Protein AF-A0A8H7X5Q7-F1 (afdb_monomer_lite)

pLDDT: mean 84.87, std 11.68, range [35.34, 98.19]

Sequence (946 aa):
MGPVTTASMTQEGIMSPEGSCKTFDARADGYGRGEAVNAIYIKPLFDAIRDGNPIRAVIRNTACNQDGQSVGLFATSIVAQEALMRKAYAGAGLNPVDTAMVECHGIGTPVGDPVEAILVGNVFGVPSGGVYIGSVKPNLGHSEAAAGISSLMKAVLSLEHKIIPPNIKSRFQIPEVIPFEEKKITVPVKPIPWPQGKAYRISVNSFGIGGTNALVIVESAEQYLKDHAQSRLGSDLAVISANSQDSLKAGIENLKQYVASHPDCLPDLAYTLCRRREHFKWRSFATLSNLETVTFAPPTNKPVRQPTVIMVFSGQGSQWPQMGHDLLASLPGFKEDVVAMDEILQSLEPHCRPQWKAIEELSKPAVSSQLNRAELAQPLSTILQIGLLNALKRLWVRPQAVVGHPSGEIAAAYAAEALTLREAVTAAYYRGYVSKDSTTQGGMAAISLGAKETRQFLPNRVVVACENSPASTTIWGDADQLRVALANIQAAQPETFARALKVEMAYHSQAYQSRLGDEFTRFIQQHETLEGSQVHDQLQIPLFSSLHAKKITDAREFGPQYWIDNLTHPVLFNAAVQVLEIGPHSTLQGPLREICTSLSKKFDYVPTMLRGKNCTESFLSAAGQLYQPDINVDFAALYPISREWRLRPYGQHELLGRKVAESTTINPSWRLVLNLDHVPWIADHKVRENIVVPYAAYVSMVGEAVRQFTGVEEGYSVKNIRVTTGLVLTETPKEIVTALRQQPDSEYFDFNIASHNGSTWITHCEGLVKAVDHGAPAATEAPVELHRVADVGRWCETFAKVGFNYGPKFQLLDNLSAATTNDAASALVSTREEIIKGPFLFHPTTMDACLQLAIVAGAKGLPRNCTELEVPAAIDGLEVYRGVSSMRAVAHSSDDGSAMNVECVADGKALMRIRGLHFTLLPDEDAGPRHHTDGAYLEWCPDFDF

Radius of gyration: 40.31 Å; chains: 1; bounding box: 114×92×121 Å

Foldseek 3Di:
DDCVVVVVCVVVQQADPVLAQLFQFQPQRHFHEFADDDDDDDDDPVVCVVLQHQDLWDFLFKFKDFLPDDPDQQDEHLVTQLVRLVVGCVVSVHQLLLAAEEAEQGRRHPPVNQSRLVSSLVRHQPPNRAYEYHYCCNPGIQNAVCRQVVSVVLLSVCLVQQKNAASADPDGHRHPSHPCPVSNYHHHRHIDGHDPSHFQKYKYWHAHSRGMIMIIIIHGPLVPDDDDDDDAFLKAKAKDADQDPVVRVVVVVVVLVVCLFCVPCRQVRRCCRQSVDDHYFWMWMWMGNDSPDTDIDPIFGADPDFDAEEAEEDDFPLDDALQCVSVCVGAVQLVVLQVVLQVLLCPDDPVLRDPDGLNVLNNDDRVPHPCLQLLNVQLNFLSQLLSLLVVQVVQVNAHLEYEYDQSRVLSRCVSLLLDDSSLSSQLSNLRRVLQRPDPAAKFKKKKQAAQVVLVVLQDPFKHFQERLARRITMIMGHPVRLVSSQVSCCVVPVPIDMGIRPHRDGFAAPVVQPRSLVVSLVSSVVVVPDDPDPRDQFGPHWYQYQLVNDIDTGSVCPHSVNSSSSRHHHGNNQDADAYEYRGSADPSLVSRVNNCVVVVHDYHYQYQHHPPDSNVSSNSVSLRSSPSNPDRTRCCSVRPRDDVSRDQPDAQAQLQGAFDPPAGLQKIKTKDFHACVSVVQLQLFWFANWSWRAPLSVVQNVFVVQCSSVVAAFWKKWFWKFFPDIDTDDNRTKMKMWIWGDDPPDQWTWIWIWIDPPPDIDTGIIGIMHGDNDHFAFDDPDPADFPDFADLVLLCVLCVVQGRNGDPLLSQWARKTFGQPFLKIKTKGAADPVQLPHPTQDGSSSVNNLVSRSLCSNQRSDSVSSNFDKGWGTFRMKMAGRDDRIWMKMKGADPVNQAIWIFIDDPRGGRMTTDGTHIDTDDDPPDDDDDDPPDDDDDDDDDDDD

Secondary structure (DSSP, 8-state):
--HHHHHHHHHTT-B-TTS---TTSTT---B-B-----------HHHHHHTT---SEEEEEEEEEE--S-SSTT---HHHHHHHHHHHHHHHT--GGGEEEEE------TTHHHHHHHHHIIIIITTT--EEEE-SHHHH-B-GGGHHHHHHHHHHHHHHHTEEPP---TT----TTS-TTTTTEE--SS-EEPPTTSEEEEEEEEE-TTSEEEEEEEEEGGGT------PPPSSEEEEEEESSHHHHHHHHHHHHHHHHH-GGGHHHHHHHHHHSS---SEEEEEEES-TT---PPPPEEPPSSPPPPEEEE--TT---TTTTHHHHHH-HHHHHHHHHHHHHHHTS-TTT--SS-HHHHHH--TTT--TTSHHHHHHHHHHHHHHHHHHHHHTT---SEEEE-TTHHHHHHHHTTSS-HHHHHHHHHHHHHHGGG----EEEEEESS-HHHHGGGPPTTEEEEEEEETTEEEEEEEHHHHHHHHHHHHHH-TTS-EEE-S-SS--S-GGGTTTHHHHHHHHHHHHHTSS-----SEEEEEEEETTTTEEEEEGGG-SHHHHHHHHHSPEE----S-EEEESSS--SHHHHHHHHHHTT----EEES--TTS-HHHHHHHHHHHHHTTT----GGGT-PPPSTTT--SS--BTTTBEE-TT--SSS-EEEEEE-TTT-TTGGG-EETTEEE--HHHHHHHHHHHHHHHH---SEEEEEEEEESS--EE-SS-EEEEEEEEEPTT-SPEEEEEEEE-SSSEEEEEEEEEEEE-SPPPBPP-------EE--HHHHHHHHHHHTB---TTT--EEEEEE-SSSSEEEEEEE--HHHHTSS-SS-HHHHHHHHHHHHHHHTTT-GGG--S-EEEEEEEEEEEE---SEEEEEEEE-TTSSSEEEEEEETTEEEEEEEEEEEEE---TT--------------PPPPP-

Structure (mmCIF, N/CA/C/O backbone):
data_AF-A0A8H7X5Q7-F1
#
_entry.id   AF-A0A8H7X5Q7-F1
#
loop_
_atom_site.group_PDB
_atom_site.id
_atom_site.type_symbol
_atom_site.label_atom_id
_atom_site.label_alt_id
_atom_site.label_comp_id
_atom_site.label_asym_id
_atom_site.label_entity_id
_atom_site.label_seq_id
_atom_site.pdbx_PDB_ins_code
_atom_site.Cartn_x
_atom_site.Cartn_y
_atom_site.Cartn_z
_atom_site.occupancy
_atom_site.B_iso_or_equiv
_atom_site.auth_seq_id
_atom_site.auth_comp_id
_atom_site.auth_asym_id
_atom_site.auth_atom_id
_atom_site.pdbx_PDB_model_num
ATOM 1 N N . MET A 1 1 ? 19.983 -31.228 -4.210 1.00 55.56 1 MET A N 1
ATOM 2 C CA . MET A 1 1 ? 20.043 -32.374 -5.153 1.00 55.56 1 MET A CA 1
ATOM 3 C C . MET A 1 1 ? 21.426 -33.012 -5.084 1.00 55.56 1 MET A C 1
ATOM 5 O O . MET A 1 1 ? 22.371 -32.299 -4.779 1.00 55.56 1 MET A O 1
ATOM 9 N N . GLY A 1 2 ? 21.560 -34.321 -5.325 1.00 67.19 2 GLY A N 1
ATOM 10 C CA . GLY A 1 2 ? 22.878 -34.973 -5.414 1.00 67.19 2 GLY A CA 1
ATOM 11 C C . GLY A 1 2 ? 23.590 -34.672 -6.747 1.00 67.19 2 GLY A C 1
ATOM 12 O O . GLY A 1 2 ? 22.918 -34.321 -7.717 1.00 67.19 2 GLY A O 1
ATOM 13 N N . PRO A 1 3 ? 24.926 -34.830 -6.837 1.00 84.12 3 PRO A N 1
ATOM 14 C CA . PRO A 1 3 ? 25.704 -34.489 -8.038 1.00 84.12 3 PRO A CA 1
ATOM 15 C C . PRO A 1 3 ? 25.411 -35.393 -9.247 1.00 84.12 3 PRO A C 1
ATOM 17 O O . PRO A 1 3 ? 25.687 -35.009 -10.381 1.00 84.12 3 PRO A O 1
ATOM 20 N N . VAL A 1 4 ? 24.823 -36.571 -9.013 1.00 86.50 4 VAL A N 1
ATOM 21 C CA . VAL A 1 4 ? 24.508 -37.580 -10.038 1.00 86.50 4 VAL A CA 1
ATOM 22 C C . VAL A 1 4 ? 23.651 -36.998 -11.162 1.00 86.50 4 VAL A C 1
ATOM 24 O O . VAL A 1 4 ? 23.966 -37.198 -12.326 1.00 86.50 4 VAL A O 1
ATOM 27 N N . THR A 1 5 ? 22.619 -36.220 -10.829 1.00 82.62 5 THR A N 1
ATOM 28 C CA . THR A 1 5 ? 21.722 -35.622 -11.829 1.00 82.62 5 THR A CA 1
ATOM 29 C C . THR A 1 5 ? 22.463 -34.662 -12.759 1.00 82.62 5 THR A C 1
ATOM 31 O O . THR A 1 5 ? 22.280 -34.729 -13.970 1.00 82.62 5 THR A O 1
ATOM 34 N N . THR A 1 6 ? 23.344 -33.813 -12.217 1.00 85.31 6 THR A N 1
ATOM 35 C CA . THR A 1 6 ? 24.173 -32.918 -13.040 1.00 85.31 6 THR A CA 1
ATOM 36 C C . THR A 1 6 ? 25.107 -33.724 -13.941 1.00 85.31 6 THR A C 1
ATOM 38 O O . THR A 1 6 ? 25.211 -33.423 -15.124 1.00 85.31 6 THR A O 1
ATOM 41 N N . ALA A 1 7 ? 25.744 -34.773 -13.407 1.00 85.00 7 ALA A N 1
ATOM 42 C CA . ALA A 1 7 ? 26.656 -35.618 -14.175 1.00 85.00 7 ALA A CA 1
ATOM 43 C C . ALA A 1 7 ? 25.953 -36.326 -15.347 1.00 85.00 7 ALA A C 1
ATOM 45 O O . ALA A 1 7 ? 26.488 -36.330 -16.455 1.00 85.00 7 ALA A O 1
ATOM 46 N N . SER A 1 8 ? 24.747 -36.863 -15.135 1.00 84.81 8 SER A N 1
ATOM 47 C CA . SER A 1 8 ? 23.941 -37.474 -16.200 1.00 84.81 8 SER A CA 1
ATOM 48 C C . SER A 1 8 ? 23.565 -36.465 -17.290 1.00 84.81 8 SER A C 1
ATOM 50 O O . SER A 1 8 ? 23.773 -36.740 -18.466 1.00 84.81 8 SER A O 1
ATOM 52 N N . MET A 1 9 ? 23.110 -35.263 -16.923 1.00 83.31 9 MET A N 1
ATOM 53 C CA . MET A 1 9 ? 22.754 -34.219 -17.901 1.00 83.31 9 MET A CA 1
ATOM 54 C C . MET A 1 9 ? 23.965 -33.699 -18.692 1.00 83.31 9 MET A C 1
ATOM 56 O O . MET A 1 9 ? 23.838 -33.325 -19.858 1.00 83.31 9 MET A O 1
ATOM 60 N N . THR A 1 10 ? 25.154 -33.679 -18.079 1.00 85.56 10 THR A N 1
ATOM 61 C CA . THR A 1 10 ? 26.410 -33.384 -18.784 1.00 85.56 10 THR A CA 1
ATOM 62 C C . THR A 1 10 ? 26.769 -34.490 -19.775 1.00 85.56 10 THR A C 1
ATOM 64 O O . THR A 1 10 ? 27.176 -34.178 -20.890 1.00 85.56 10 THR A O 1
ATOM 67 N N . GLN A 1 11 ? 26.587 -35.765 -19.414 1.00 85.50 11 GLN A N 1
ATOM 68 C CA . GLN A 1 11 ? 26.807 -36.896 -20.330 1.00 85.50 11 GLN A CA 1
ATOM 69 C C . GLN A 1 11 ? 25.848 -36.877 -21.527 1.00 85.50 11 GLN A C 1
ATOM 71 O O . GLN A 1 11 ? 26.245 -37.247 -22.628 1.00 85.50 11 GLN A O 1
ATOM 76 N N . GLU A 1 12 ? 24.616 -36.408 -21.330 1.00 81.25 12 GLU A N 1
ATOM 77 C CA . GLU A 1 12 ? 23.618 -36.235 -22.394 1.00 81.25 12 GLU A CA 1
ATOM 78 C C . GLU A 1 12 ? 23.853 -34.978 -23.259 1.00 81.25 12 GLU A C 1
ATOM 80 O O . GLU A 1 12 ? 23.132 -34.756 -24.228 1.00 81.25 12 GLU A O 1
ATOM 85 N N . GLY A 1 13 ? 24.864 -34.156 -22.941 1.00 81.38 13 GLY A N 1
ATOM 86 C CA . GLY A 1 13 ? 25.244 -32.979 -23.735 1.00 81.38 13 GLY A CA 1
ATOM 87 C C . GLY A 1 13 ? 24.286 -31.788 -23.621 1.00 81.38 13 GLY A C 1
ATOM 88 O O . GLY A 1 13 ? 24.304 -30.904 -24.472 1.00 81.38 13 GLY A O 1
ATOM 89 N N . ILE A 1 14 ? 23.439 -31.758 -22.589 1.00 83.38 14 ILE A N 1
ATOM 90 C CA . ILE A 1 14 ? 22.385 -30.740 -22.413 1.00 83.38 14 ILE A CA 1
ATOM 91 C C . ILE A 1 14 ? 22.905 -29.531 -21.609 1.00 83.38 14 ILE A C 1
ATOM 93 O O . ILE A 1 14 ? 22.416 -28.402 -21.726 1.00 83.38 14 ILE A O 1
ATOM 97 N N . MET A 1 15 ? 23.927 -29.769 -20.789 1.00 89.00 15 MET A N 1
ATOM 98 C CA . MET A 1 15 ? 24.565 -28.774 -19.932 1.00 89.00 15 MET A CA 1
ATOM 99 C C . MET A 1 15 ? 25.639 -27.988 -20.682 1.00 89.00 15 MET A C 1
ATOM 101 O O . MET A 1 15 ? 26.502 -28.579 -21.327 1.00 89.00 15 MET A O 1
ATOM 105 N N . SER A 1 16 ? 25.658 -26.669 -20.485 1.00 91.75 16 SER A N 1
ATOM 106 C CA . SER A 1 16 ? 26.778 -25.833 -20.928 1.00 91.75 16 SER A CA 1
ATOM 107 C C . SER A 1 16 ? 28.038 -26.183 -20.121 1.00 91.75 16 SER A C 1
ATOM 109 O O . SER A 1 16 ? 27.974 -26.159 -18.884 1.00 91.75 16 SER A O 1
ATOM 111 N N . PRO A 1 17 ? 29.196 -26.443 -20.758 1.00 88.38 17 PRO A N 1
ATOM 112 C CA . PRO A 1 17 ? 30.463 -26.668 -20.055 1.00 88.38 17 PRO A CA 1
ATOM 113 C C . PRO A 1 17 ? 30.891 -25.486 -19.173 1.00 88.38 17 PRO A C 1
ATOM 115 O O . PRO A 1 17 ? 31.546 -25.676 -18.152 1.00 88.38 17 PRO A O 1
ATOM 118 N N . GLU A 1 18 ? 30.489 -24.266 -19.539 1.00 88.06 18 GLU A N 1
ATOM 119 C CA . GLU A 1 18 ? 30.738 -23.044 -18.763 1.00 88.06 18 GLU A CA 1
ATOM 120 C C . GLU A 1 18 ? 29.716 -22.832 -17.634 1.00 88.06 18 GLU A C 1
ATOM 122 O O . GLU A 1 18 ? 29.823 -21.870 -16.873 1.00 88.06 18 GLU A O 1
ATOM 127 N N . GLY A 1 19 ? 28.690 -23.684 -17.533 1.00 88.81 19 GLY A N 1
ATOM 128 C CA . GLY A 1 19 ? 27.623 -23.542 -16.544 1.00 88.81 19 GLY A CA 1
ATOM 129 C C . GLY A 1 19 ? 26.790 -22.272 -16.735 1.00 88.81 19 GLY A C 1
ATOM 130 O O . GLY A 1 19 ? 26.262 -21.729 -15.766 1.00 88.81 19 GLY A O 1
ATOM 131 N N . SER A 1 20 ? 26.661 -21.776 -17.970 1.00 90.00 20 SER A N 1
ATOM 132 C CA . SER A 1 20 ? 26.013 -20.499 -18.276 1.00 90.00 20 SER A CA 1
ATOM 133 C C . SER A 1 20 ? 24.986 -20.641 -19.400 1.00 90.00 20 SER A C 1
ATOM 135 O O . SER A 1 20 ? 25.299 -21.154 -20.463 1.00 90.00 20 SER A O 1
ATOM 137 N N . CYS A 1 21 ? 23.777 -20.099 -19.211 1.00 93.25 21 CYS A N 1
ATOM 138 C CA . CYS A 1 21 ? 22.768 -20.033 -20.276 1.00 93.25 21 CYS A CA 1
ATOM 139 C C . CYS A 1 21 ? 23.112 -18.904 -21.263 1.00 93.25 21 CYS A C 1
ATOM 141 O O . CYS A 1 21 ? 22.971 -17.723 -20.926 1.00 93.25 21 CYS A O 1
ATOM 143 N N . LYS A 1 22 ? 23.576 -19.244 -22.468 1.00 92.62 22 LYS A N 1
ATOM 144 C CA . LYS A 1 22 ? 23.952 -18.289 -23.531 1.00 92.62 22 LYS A CA 1
ATOM 145 C C . LYS A 1 22 ? 22.783 -18.071 -24.503 1.00 92.62 22 LYS A C 1
ATOM 147 O O . LYS A 1 22 ? 22.860 -18.394 -25.682 1.00 92.62 22 LYS A O 1
ATOM 152 N N . THR A 1 23 ? 21.672 -17.574 -23.966 1.00 92.44 23 THR A N 1
ATOM 153 C CA . THR A 1 23 ? 20.392 -17.486 -24.679 1.00 92.44 23 THR A CA 1
ATOM 154 C C . THR A 1 23 ? 20.457 -16.590 -25.922 1.00 92.44 23 THR A C 1
ATOM 156 O O . THR A 1 23 ? 20.844 -15.425 -25.811 1.00 92.44 23 THR A O 1
ATOM 159 N N . PHE A 1 24 ? 20.023 -17.115 -27.072 1.00 92.19 24 PHE A N 1
ATOM 160 C CA . PHE A 1 24 ? 20.040 -16.471 -28.400 1.00 92.19 24 PHE A CA 1
ATOM 161 C C . PHE A 1 24 ? 21.422 -16.004 -28.893 1.00 92.19 24 PHE A C 1
ATOM 163 O O . PHE A 1 24 ? 21.495 -15.179 -29.800 1.00 92.19 24 PHE A O 1
ATOM 170 N N . ASP A 1 25 ? 22.508 -16.506 -28.303 1.00 91.19 25 ASP A N 1
ATOM 171 C CA . ASP A 1 25 ? 23.888 -16.195 -28.688 1.00 91.19 25 ASP A CA 1
ATOM 172 C C . ASP A 1 25 ? 24.411 -17.262 -29.664 1.00 91.19 25 ASP A C 1
ATOM 174 O O . ASP A 1 25 ? 24.101 -18.445 -29.517 1.00 91.19 25 ASP A O 1
ATOM 178 N N . ALA A 1 26 ? 25.255 -16.881 -30.625 1.00 90.06 26 ALA A N 1
ATOM 179 C CA . ALA A 1 26 ? 25.925 -17.819 -31.534 1.00 90.06 26 ALA A CA 1
ATOM 180 C C . ALA A 1 26 ? 26.746 -18.908 -30.813 1.00 90.06 26 ALA A C 1
ATOM 182 O O . ALA A 1 26 ? 27.020 -19.961 -31.381 1.00 90.06 26 ALA A O 1
ATOM 183 N N . ARG A 1 27 ? 27.123 -18.671 -29.552 1.00 90.25 27 ARG A N 1
ATOM 184 C CA . ARG A 1 27 ? 27.908 -19.583 -28.705 1.00 90.25 27 ARG A CA 1
ATOM 185 C C . ARG A 1 27 ? 27.045 -20.467 -27.799 1.00 90.25 27 ARG A C 1
ATOM 187 O O . ARG A 1 27 ? 27.575 -21.035 -26.846 1.00 90.25 27 ARG A O 1
ATOM 194 N N . ALA A 1 28 ? 25.736 -20.525 -28.038 1.00 90.75 28 ALA A N 1
ATOM 195 C CA . ALA A 1 28 ? 24.794 -21.394 -27.340 1.00 90.75 28 ALA A CA 1
ATOM 196 C C . ALA A 1 28 ? 25.262 -22.864 -27.354 1.00 90.75 28 ALA A C 1
ATOM 198 O O . ALA A 1 28 ? 25.347 -23.489 -28.408 1.00 90.75 28 ALA A O 1
ATOM 199 N N . ASP A 1 29 ? 25.565 -23.412 -26.176 1.00 91.00 29 ASP A N 1
ATOM 200 C CA . ASP A 1 29 ? 26.158 -24.743 -25.983 1.00 91.00 29 ASP A CA 1
ATOM 201 C C . ASP A 1 29 ? 25.452 -25.564 -24.889 1.00 91.00 29 ASP A C 1
ATOM 203 O O . ASP A 1 29 ? 25.995 -26.551 -24.398 1.00 91.00 29 ASP A O 1
ATOM 207 N N . GLY A 1 30 ? 24.239 -25.159 -24.505 1.00 90.56 30 GLY A N 1
ATOM 208 C CA . GLY A 1 30 ? 23.462 -25.762 -23.427 1.00 90.56 30 GLY A CA 1
ATOM 209 C C . GLY A 1 30 ? 23.123 -24.757 -22.330 1.00 90.56 30 GLY A C 1
ATOM 210 O O . GLY A 1 30 ? 23.300 -23.546 -22.481 1.00 90.56 30 GLY A O 1
ATOM 211 N N . TYR A 1 31 ? 22.626 -25.259 -21.199 1.00 91.56 31 TYR A N 1
ATOM 212 C CA . TYR A 1 31 ? 22.201 -24.408 -20.085 1.00 91.56 31 TYR A CA 1
ATOM 213 C C . TYR A 1 31 ? 23.052 -24.581 -18.826 1.00 91.56 31 TYR A C 1
ATOM 215 O O . TYR A 1 31 ? 23.642 -25.630 -18.573 1.00 91.56 31 TYR A O 1
ATOM 223 N N . GLY A 1 32 ? 23.105 -23.523 -18.017 1.00 92.25 32 GLY A N 1
ATOM 224 C CA . GLY A 1 32 ? 23.643 -23.549 -16.658 1.00 92.25 32 GLY A CA 1
ATOM 225 C C . GLY A 1 32 ? 22.527 -23.745 -15.641 1.00 92.25 32 GLY A C 1
ATOM 226 O O . GLY A 1 32 ? 21.534 -23.022 -15.695 1.00 92.25 32 GLY A O 1
ATOM 227 N N . ARG A 1 33 ? 22.662 -24.701 -14.717 1.00 91.19 33 ARG A N 1
ATOM 228 C CA . ARG A 1 33 ? 21.655 -24.949 -13.670 1.00 91.19 33 ARG A CA 1
ATOM 229 C C . ARG A 1 33 ? 21.615 -23.804 -12.660 1.00 91.19 33 ARG A C 1
ATOM 231 O O . ARG A 1 33 ? 22.654 -23.284 -12.271 1.00 91.19 33 ARG A O 1
ATOM 238 N N . GLY A 1 34 ? 20.410 -23.448 -12.229 1.00 91.06 34 GLY A N 1
ATOM 239 C CA . GLY A 1 34 ? 20.162 -22.524 -11.124 1.00 91.06 34 GLY A CA 1
ATOM 240 C C . GLY A 1 34 ? 19.322 -23.190 -10.037 1.00 91.06 34 GLY A C 1
ATOM 241 O O . GLY A 1 34 ? 18.613 -24.160 -10.296 1.00 91.06 34 GLY A O 1
ATOM 242 N N . GLU A 1 35 ? 19.367 -22.658 -8.821 1.00 91.25 35 GLU A N 1
ATOM 243 C CA . GLU A 1 35 ? 18.473 -23.065 -7.734 1.00 91.25 35 GLU A CA 1
ATOM 244 C C . GLU A 1 35 ? 17.512 -21.917 -7.421 1.00 91.25 35 GLU A C 1
ATOM 246 O O . GLU A 1 35 ? 17.922 -20.762 -7.325 1.00 91.25 35 GLU A O 1
ATOM 251 N N . ALA A 1 36 ? 16.220 -22.218 -7.284 1.00 92.19 36 ALA A N 1
ATOM 252 C CA . ALA A 1 36 ? 15.227 -21.226 -6.892 1.00 92.19 36 ALA A CA 1
ATOM 253 C C . ALA A 1 36 ? 14.082 -21.871 -6.110 1.00 92.19 36 ALA A C 1
ATOM 255 O O . ALA A 1 36 ? 13.608 -22.955 -6.453 1.00 92.19 36 ALA A O 1
ATOM 256 N N . VAL A 1 37 ? 13.600 -21.156 -5.094 1.00 94.62 37 VAL A N 1
ATOM 257 C CA . VAL A 1 37 ? 12.347 -21.450 -4.397 1.00 94.62 37 VAL A CA 1
ATOM 258 C C . VAL A 1 37 ? 11.451 -20.235 -4.573 1.00 94.62 37 VAL A C 1
ATOM 260 O O . VAL A 1 37 ? 11.656 -19.202 -3.942 1.00 94.62 37 VAL A O 1
ATOM 263 N N . ASN A 1 38 ? 10.471 -20.359 -5.463 1.00 91.75 38 ASN A N 1
ATOM 264 C CA . ASN A 1 38 ? 9.577 -19.266 -5.817 1.00 91.75 38 ASN A CA 1
ATOM 265 C C . ASN A 1 38 ? 8.174 -19.539 -5.276 1.00 91.75 38 ASN A C 1
ATOM 267 O O . ASN A 1 38 ? 7.658 -20.647 -5.414 1.00 91.75 38 ASN A O 1
ATOM 271 N N . ALA A 1 39 ? 7.529 -18.510 -4.734 1.00 90.50 39 ALA A N 1
ATOM 272 C CA . ALA A 1 39 ? 6.126 -18.556 -4.346 1.00 90.50 39 ALA A CA 1
ATOM 273 C C . ALA A 1 39 ? 5.402 -17.330 -4.904 1.00 90.50 39 ALA A C 1
ATOM 275 O O . ALA A 1 39 ? 5.885 -16.204 -4.785 1.00 90.50 39 ALA A O 1
ATOM 276 N N . ILE A 1 40 ? 4.236 -17.557 -5.505 1.00 92.44 40 ILE A N 1
ATOM 277 C CA . ILE A 1 40 ? 3.323 -16.505 -5.949 1.00 92.44 40 ILE A CA 1
ATOM 278 C C . ILE A 1 40 ? 1.921 -16.826 -5.448 1.00 92.44 40 ILE A C 1
ATOM 280 O O . ILE A 1 40 ? 1.513 -17.986 -5.411 1.00 92.44 40 ILE A O 1
ATOM 284 N N . TYR A 1 41 ? 1.182 -15.787 -5.078 1.00 90.88 41 TYR A N 1
ATOM 285 C CA . TYR A 1 41 ? -0.216 -15.898 -4.689 1.00 90.88 41 TYR A CA 1
ATOM 286 C C . TYR A 1 41 ? -1.071 -15.398 -5.847 1.00 90.88 41 TYR A C 1
ATOM 288 O O . TYR A 1 41 ? -0.932 -14.253 -6.274 1.00 90.88 41 TYR A O 1
ATOM 296 N N . ILE A 1 42 ? -1.935 -16.267 -6.370 1.00 94.88 42 ILE A N 1
ATOM 297 C CA . ILE A 1 42 ? -2.830 -15.957 -7.487 1.00 94.88 42 ILE A CA 1
ATOM 298 C C . ILE A 1 42 ? -4.264 -16.006 -6.981 1.00 94.88 42 ILE A C 1
ATOM 300 O O . ILE A 1 42 ? -4.623 -16.847 -6.157 1.00 94.88 42 ILE A O 1
ATOM 304 N N . LYS A 1 43 ? -5.084 -15.092 -7.488 1.00 90.06 43 LYS A N 1
ATOM 305 C CA . LYS A 1 43 ? -6.498 -14.986 -7.160 1.00 90.06 43 LYS A CA 1
ATOM 306 C C . LYS A 1 43 ? -7.258 -14.408 -8.353 1.00 90.06 43 LYS A C 1
ATOM 308 O O . LYS A 1 43 ? -6.667 -13.607 -9.081 1.00 90.06 43 LYS A O 1
ATOM 313 N N . PRO A 1 44 ? -8.539 -14.762 -8.565 1.00 93.81 44 PRO A N 1
ATOM 314 C CA . PRO A 1 44 ? -9.369 -14.057 -9.533 1.00 93.81 44 PRO A CA 1
ATOM 315 C C . PRO A 1 44 ? -9.332 -12.548 -9.270 1.00 93.81 44 PRO A C 1
ATOM 317 O O . PRO A 1 44 ? -9.447 -12.117 -8.123 1.00 93.81 44 PRO A O 1
ATOM 320 N N . LEU A 1 45 ? -9.161 -11.737 -10.320 1.00 87.38 45 LEU A N 1
ATOM 321 C CA . LEU A 1 45 ? -8.965 -10.288 -10.183 1.00 87.38 45 LEU A CA 1
ATOM 322 C C . LEU A 1 45 ? -10.111 -9.622 -9.408 1.00 87.38 45 LEU A C 1
ATOM 324 O O . LEU A 1 45 ? -9.863 -8.814 -8.518 1.00 87.38 45 LEU A O 1
ATOM 328 N N . PHE A 1 46 ? -11.353 -10.013 -9.699 1.00 84.00 46 PHE A N 1
ATOM 329 C CA . PHE A 1 46 ? -12.530 -9.521 -8.984 1.00 84.00 46 PHE A CA 1
ATOM 330 C C . PHE A 1 46 ? -12.454 -9.813 -7.479 1.00 84.00 46 PHE A C 1
ATOM 332 O O . PHE A 1 46 ? -12.656 -8.911 -6.670 1.00 84.00 46 PHE A O 1
ATOM 339 N N . ASP A 1 47 ? -12.084 -11.038 -7.095 1.00 81.12 47 ASP A N 1
ATOM 340 C CA . ASP A 1 47 ? -11.940 -11.408 -5.686 1.00 81.12 47 ASP A CA 1
ATOM 341 C C . ASP A 1 47 ? -10.756 -10.684 -5.032 1.00 81.12 47 ASP A C 1
ATOM 343 O O . ASP A 1 47 ? -10.826 -10.315 -3.864 1.00 81.12 47 ASP A O 1
ATOM 347 N N . ALA A 1 48 ? -9.656 -10.465 -5.760 1.00 79.19 48 ALA A N 1
ATOM 348 C CA . ALA A 1 48 ? -8.512 -9.705 -5.258 1.00 79.19 48 ALA A CA 1
ATOM 349 C C . ALA A 1 48 ? -8.874 -8.233 -5.000 1.00 79.19 48 ALA A C 1
ATOM 351 O O . ALA A 1 48 ? -8.465 -7.675 -3.980 1.00 79.19 48 ALA A O 1
ATOM 352 N N . ILE A 1 49 ? -9.675 -7.623 -5.879 1.00 74.75 49 ILE A N 1
ATOM 353 C CA . ILE A 1 49 ? -10.200 -6.263 -5.707 1.00 74.75 49 ILE A CA 1
ATOM 354 C C . ILE A 1 49 ? -11.166 -6.219 -4.518 1.00 74.75 49 ILE A C 1
ATOM 356 O O . ILE A 1 49 ? -10.937 -5.428 -3.599 1.00 74.75 49 ILE A O 1
ATOM 360 N N . ARG A 1 50 ? -12.177 -7.105 -4.498 1.00 73.50 50 ARG A N 1
ATOM 361 C CA . ARG A 1 50 ? -13.174 -7.238 -3.420 1.00 73.50 50 ARG A CA 1
ATOM 362 C C . ARG A 1 50 ? -12.510 -7.402 -2.055 1.00 73.50 50 ARG A C 1
ATOM 364 O O . ARG A 1 50 ? -12.838 -6.689 -1.115 1.00 73.50 50 ARG A O 1
ATOM 371 N N . ASP A 1 51 ? -11.536 -8.303 -1.962 1.00 64.06 51 ASP A N 1
ATOM 372 C CA . ASP A 1 51 ? -10.882 -8.651 -0.696 1.00 64.06 51 ASP A CA 1
ATOM 373 C C . ASP A 1 51 ? -9.724 -7.707 -0.356 1.00 64.06 51 ASP A C 1
ATOM 375 O O . ASP A 1 51 ? -9.039 -7.859 0.662 1.00 64.06 51 ASP A O 1
ATOM 379 N N . GLY A 1 52 ? -9.493 -6.702 -1.197 1.00 64.19 52 GLY A N 1
ATOM 380 C CA . GLY A 1 52 ? -8.558 -5.629 -0.935 1.00 64.19 52 GLY A CA 1
ATOM 381 C C . GLY A 1 52 ? -7.076 -6.013 -1.081 1.00 64.19 52 GLY A C 1
ATOM 382 O O . GLY A 1 52 ? -6.226 -5.384 -0.453 1.00 64.19 52 GLY A O 1
ATOM 383 N N . ASN A 1 53 ? -6.752 -7.073 -1.826 1.00 68.69 53 ASN A N 1
ATOM 384 C CA . ASN A 1 53 ? -5.389 -7.594 -1.940 1.00 68.69 53 ASN A CA 1
ATOM 385 C C . ASN A 1 53 ? -4.478 -6.658 -2.770 1.00 68.69 53 ASN A C 1
ATOM 387 O O . ASN A 1 53 ? -4.974 -5.956 -3.659 1.00 68.69 53 ASN A O 1
ATOM 391 N N . PRO A 1 54 ? -3.157 -6.625 -2.493 1.00 69.62 54 PRO A N 1
ATOM 392 C CA . PRO A 1 54 ? -2.194 -5.927 -3.339 1.00 69.62 54 PRO A CA 1
ATOM 393 C C . PRO A 1 54 ? -2.009 -6.704 -4.647 1.00 69.62 54 PRO A C 1
ATOM 395 O O . PRO A 1 54 ? -1.612 -7.869 -4.638 1.00 69.62 54 PRO A O 1
ATOM 398 N N . ILE A 1 55 ? -2.318 -6.065 -5.773 1.00 83.50 55 ILE A N 1
ATOM 399 C CA . ILE A 1 55 ? -2.232 -6.678 -7.102 1.00 83.50 55 ILE A CA 1
ATOM 400 C C . ILE A 1 55 ? -0.984 -6.125 -7.788 1.00 83.50 55 ILE A C 1
ATOM 402 O O . ILE A 1 55 ? -0.914 -4.937 -8.078 1.00 83.50 55 ILE A O 1
ATOM 406 N N . ARG A 1 56 ? 0.003 -6.995 -8.024 1.00 88.12 56 ARG A N 1
ATOM 407 C CA . ARG A 1 56 ? 1.286 -6.650 -8.669 1.00 88.12 56 ARG A CA 1
ATOM 408 C C . ARG A 1 56 ? 1.175 -6.647 -10.198 1.00 88.12 56 ARG A C 1
ATOM 410 O O . ARG A 1 56 ? 1.718 -5.790 -10.881 1.00 88.12 56 ARG A O 1
ATOM 417 N N . ALA A 1 57 ? 0.440 -7.618 -10.733 1.00 93.25 57 ALA A N 1
ATOM 418 C CA . ALA A 1 57 ? 0.164 -7.777 -12.155 1.00 93.25 57 ALA A CA 1
ATOM 419 C C . ALA A 1 57 ? -1.104 -8.618 -12.351 1.00 93.25 57 ALA A C 1
ATOM 421 O O . ALA A 1 57 ? -1.585 -9.257 -11.411 1.00 93.25 57 ALA A O 1
ATOM 422 N N . VAL A 1 58 ? -1.626 -8.644 -13.575 1.00 95.75 58 VAL A N 1
ATOM 423 C CA . VAL A 1 58 ? -2.813 -9.424 -13.941 1.00 95.75 58 VAL A CA 1
ATOM 424 C C . VAL A 1 58 ? -2.420 -10.527 -14.913 1.00 95.75 58 VAL A C 1
ATOM 426 O O . VAL A 1 58 ? -1.959 -10.255 -16.018 1.00 95.75 58 VAL A O 1
ATOM 429 N N . ILE A 1 59 ? -2.630 -11.783 -14.517 1.00 97.31 59 ILE A N 1
ATOM 430 C CA . ILE A 1 59 ? -2.519 -12.927 -15.426 1.00 97.31 59 ILE A CA 1
ATOM 431 C C . ILE A 1 59 ? -3.789 -12.961 -16.277 1.00 97.31 59 ILE A C 1
ATOM 433 O O . ILE A 1 59 ? -4.872 -13.246 -15.770 1.00 97.31 59 ILE A O 1
ATOM 437 N N . ARG A 1 60 ? -3.661 -12.638 -17.566 1.00 95.88 60 ARG A N 1
ATOM 438 C CA . ARG A 1 60 ? -4.785 -12.559 -18.510 1.00 95.88 60 ARG A CA 1
ATOM 439 C C . ARG A 1 60 ? -5.259 -13.917 -18.974 1.00 95.88 60 ARG A C 1
ATOM 441 O O . ARG A 1 60 ? -6.458 -14.135 -19.100 1.00 95.88 60 ARG A O 1
ATOM 448 N N . ASN A 1 61 ? -4.313 -14.799 -19.260 1.00 97.00 61 ASN A N 1
ATOM 449 C CA . ASN A 1 61 ? -4.600 -16.167 -19.636 1.00 97.00 61 ASN A CA 1
ATOM 450 C C . ASN A 1 61 ? -3.373 -17.045 -19.401 1.00 97.00 61 ASN A C 1
ATOM 452 O O . ASN A 1 61 ? -2.233 -16.569 -19.448 1.00 97.00 61 ASN A O 1
ATOM 456 N N . THR A 1 62 ? -3.619 -18.330 -19.195 1.00 96.81 62 THR A N 1
ATOM 457 C CA . THR A 1 62 ? -2.597 -19.370 -19.186 1.00 96.81 62 THR A CA 1
ATOM 458 C C . THR A 1 62 ? -3.022 -20.489 -20.120 1.00 96.81 62 THR A C 1
ATOM 460 O O . THR A 1 62 ? -4.203 -20.805 -20.255 1.00 96.81 62 THR A O 1
ATOM 463 N N . ALA A 1 63 ? -2.058 -21.095 -20.797 1.00 96.75 63 ALA A N 1
ATOM 464 C CA . ALA A 1 63 ? -2.313 -22.251 -21.636 1.00 96.75 63 ALA A CA 1
ATOM 465 C C . ALA A 1 63 ? -1.196 -23.272 -21.465 1.00 96.75 63 ALA A C 1
ATOM 467 O O . ALA A 1 63 ? -0.044 -22.915 -21.216 1.00 96.75 63 ALA A O 1
ATOM 468 N N . CYS A 1 64 ? -1.542 -24.542 -21.644 1.00 96.69 64 CYS A N 1
ATOM 469 C CA . CYS A 1 64 ? -0.584 -25.627 -21.745 1.00 96.69 64 CYS A CA 1
ATOM 470 C C . CYS A 1 64 ? -0.940 -26.566 -22.901 1.00 96.69 64 CYS A C 1
ATOM 472 O O . CYS A 1 64 ? -2.110 -26.695 -23.288 1.00 96.69 64 CYS A O 1
ATOM 474 N N . ASN A 1 65 ? 0.083 -27.200 -23.466 1.00 95.81 65 ASN A N 1
ATOM 475 C CA . ASN A 1 65 ? -0.041 -28.329 -24.382 1.00 95.81 65 ASN A CA 1
ATOM 476 C C . ASN A 1 65 ? 1.217 -29.216 -24.313 1.00 95.81 65 ASN A C 1
ATOM 478 O O . ASN A 1 65 ? 2.013 -29.110 -23.381 1.00 95.81 65 ASN A O 1
ATOM 482 N N . GLN A 1 66 ? 1.354 -30.130 -25.271 1.00 92.81 66 GLN A N 1
ATOM 483 C CA . GLN A 1 66 ? 2.444 -31.092 -25.356 1.00 92.81 66 GLN A CA 1
ATOM 484 C C . GLN A 1 66 ? 2.872 -31.216 -26.824 1.00 92.81 66 GLN A C 1
ATOM 486 O O . GLN A 1 66 ? 2.024 -31.172 -27.718 1.00 92.81 66 GLN A O 1
ATOM 491 N N . ASP A 1 67 ? 4.172 -31.370 -27.047 1.00 89.44 67 ASP A N 1
ATOM 492 C CA . ASP A 1 67 ? 4.819 -31.536 -28.350 1.00 89.44 67 ASP A CA 1
ATOM 493 C C . ASP A 1 67 ? 4.360 -32.794 -29.104 1.00 89.44 67 ASP A C 1
ATOM 495 O O . ASP A 1 67 ? 4.350 -32.806 -30.337 1.00 89.44 67 ASP A O 1
ATOM 499 N N . GLY A 1 68 ? 3.910 -33.822 -28.380 1.00 86.44 68 GLY A N 1
ATOM 500 C CA . GLY A 1 68 ? 3.350 -35.046 -28.952 1.00 86.44 68 GLY A CA 1
ATOM 501 C C . GLY A 1 68 ? 4.433 -35.994 -29.468 1.00 86.44 68 GLY A C 1
ATOM 502 O O . GLY A 1 68 ? 5.467 -36.167 -28.829 1.00 86.44 68 GLY A O 1
ATOM 503 N N . GLN A 1 69 ? 4.187 -36.652 -30.603 1.00 82.81 69 GLN A N 1
ATOM 504 C CA . GLN A 1 69 ? 5.180 -37.530 -31.225 1.00 82.81 69 GLN A CA 1
ATOM 505 C C . GLN A 1 69 ? 6.176 -36.694 -32.041 1.00 82.81 69 GLN A C 1
ATOM 507 O O . GLN A 1 69 ? 5.914 -36.356 -33.195 1.00 82.81 69 GLN A O 1
ATOM 512 N N . SER A 1 70 ? 7.313 -36.354 -31.435 1.00 76.69 70 SER A N 1
ATOM 513 C CA . SER A 1 70 ? 8.435 -35.674 -32.087 1.00 76.69 70 SER A CA 1
ATOM 514 C C . SER A 1 70 ? 9.532 -36.665 -32.514 1.00 76.69 70 SER A C 1
ATOM 516 O O . SER A 1 70 ? 9.455 -37.866 -32.252 1.00 76.69 70 SER A O 1
ATOM 518 N N . VAL A 1 71 ? 10.560 -36.170 -33.216 1.00 73.75 71 VAL A N 1
ATOM 519 C CA . VAL A 1 71 ? 11.664 -36.982 -33.782 1.00 73.75 71 VAL A CA 1
ATOM 520 C C . VAL A 1 71 ? 12.506 -37.677 -32.693 1.00 73.75 71 VAL A C 1
ATOM 522 O O . VAL A 1 71 ? 13.210 -38.646 -32.965 1.00 73.75 71 VAL A O 1
ATOM 525 N N . GLY A 1 72 ? 12.400 -37.227 -31.444 1.00 76.56 72 GLY A N 1
ATOM 526 C CA . GLY A 1 72 ? 12.976 -37.860 -30.263 1.00 76.56 72 GLY A CA 1
ATOM 527 C C . GLY A 1 72 ? 12.391 -37.234 -29.001 1.00 76.56 72 GLY A C 1
ATOM 528 O O . GLY A 1 72 ? 11.874 -36.126 -29.057 1.00 76.56 72 GLY A O 1
ATOM 529 N N . LEU A 1 73 ? 12.487 -37.911 -27.854 1.00 74.88 73 LEU A N 1
ATOM 530 C CA . LEU A 1 73 ? 11.828 -37.475 -26.611 1.00 74.88 73 LEU A CA 1
ATOM 531 C C . LEU A 1 73 ? 12.184 -36.037 -26.182 1.00 74.88 73 LEU A C 1
ATOM 533 O O . LEU A 1 73 ? 11.349 -35.350 -25.604 1.00 74.88 73 LEU A O 1
ATOM 537 N N . PHE A 1 74 ? 13.407 -35.596 -26.484 1.00 75.56 74 PHE A N 1
ATOM 538 C CA . PHE A 1 74 ? 13.927 -34.265 -26.153 1.00 75.56 74 PHE A CA 1
ATOM 539 C C . PHE A 1 74 ? 13.814 -33.253 -27.307 1.00 75.56 74 PHE A C 1
ATOM 541 O O . PHE A 1 74 ? 14.278 -32.121 -27.185 1.00 75.56 74 PHE A O 1
ATOM 548 N N . ALA A 1 75 ? 13.244 -33.658 -28.447 1.00 76.12 75 ALA A N 1
ATOM 549 C CA . ALA A 1 75 ? 13.076 -32.798 -29.612 1.00 76.12 75 ALA A CA 1
ATOM 550 C C . ALA A 1 75 ? 11.812 -31.938 -29.471 1.00 76.12 75 ALA A C 1
ATOM 552 O O . ALA A 1 75 ? 10.726 -32.466 -29.222 1.00 76.12 75 ALA A O 1
ATOM 553 N N . THR A 1 76 ? 11.960 -30.631 -29.688 1.00 80.12 76 THR A N 1
ATOM 554 C CA . THR A 1 76 ? 10.878 -29.643 -29.598 1.00 80.12 76 THR A CA 1
ATOM 555 C C . THR A 1 76 ? 9.960 -29.675 -30.824 1.00 80.12 76 THR A C 1
ATOM 557 O O . THR A 1 76 ? 10.405 -29.928 -31.947 1.00 80.12 76 THR A O 1
ATOM 560 N N . SER A 1 77 ? 8.664 -29.396 -30.634 1.00 86.94 77 SER A N 1
ATOM 561 C CA . SER A 1 77 ? 7.676 -29.345 -31.724 1.00 86.94 77 SER A CA 1
ATOM 562 C C . SER A 1 77 ? 7.257 -27.914 -32.055 1.00 86.94 77 SER A C 1
ATOM 564 O O . SER A 1 77 ? 6.498 -27.273 -31.325 1.00 86.94 77 SER A O 1
ATOM 566 N N . ILE A 1 78 ? 7.692 -27.438 -33.225 1.00 88.31 78 ILE A N 1
ATOM 567 C CA . ILE A 1 78 ? 7.343 -26.114 -33.770 1.00 88.31 78 ILE A CA 1
ATOM 568 C C . ILE A 1 78 ? 5.820 -25.936 -33.822 1.00 88.31 78 ILE A C 1
ATOM 570 O O . ILE A 1 78 ? 5.267 -24.964 -33.312 1.00 88.31 78 ILE A O 1
ATOM 574 N N . VAL A 1 79 ? 5.122 -26.918 -34.395 1.00 90.25 79 VAL A N 1
ATOM 575 C CA . VAL A 1 79 ? 3.669 -26.854 -34.590 1.00 90.25 79 VAL A CA 1
ATOM 576 C C . VAL A 1 79 ? 2.938 -26.765 -33.250 1.00 90.25 79 VAL A C 1
ATOM 578 O O . VAL A 1 79 ? 2.003 -25.975 -33.110 1.00 90.25 79 VAL A O 1
ATOM 581 N N . ALA A 1 80 ? 3.371 -27.538 -32.251 1.00 91.94 80 ALA A N 1
ATOM 582 C CA . ALA A 1 80 ? 2.741 -27.525 -30.937 1.00 91.94 80 ALA A CA 1
ATOM 583 C C . ALA A 1 80 ? 2.980 -26.196 -30.209 1.00 91.94 80 ALA A C 1
ATOM 585 O O . ALA A 1 80 ? 2.029 -25.601 -29.697 1.00 91.94 80 ALA A O 1
ATOM 586 N N . GLN A 1 81 ? 4.214 -25.697 -30.187 1.00 93.56 81 GLN A N 1
ATOM 587 C CA . GLN A 1 81 ? 4.553 -24.455 -29.494 1.00 93.56 81 GLN A CA 1
ATOM 588 C C . GLN A 1 81 ? 3.896 -23.229 -30.152 1.00 93.56 81 GLN A C 1
ATOM 590 O O . GLN A 1 81 ? 3.375 -22.368 -29.443 1.00 93.56 81 GLN A O 1
ATOM 595 N N . GLU A 1 82 ? 3.801 -23.169 -31.487 1.00 94.06 82 GLU A N 1
ATOM 596 C CA . GLU A 1 82 ? 3.066 -22.092 -32.168 1.00 94.06 82 GLU A CA 1
ATOM 597 C C . GLU A 1 82 ? 1.564 -22.140 -31.846 1.00 94.06 82 GLU A C 1
ATOM 599 O O . GLU A 1 82 ? 0.946 -21.123 -31.506 1.00 94.06 82 GLU A O 1
ATOM 604 N N . ALA A 1 83 ? 0.970 -23.338 -31.908 1.00 94.44 83 ALA A N 1
ATOM 605 C CA . ALA A 1 83 ? -0.441 -23.541 -31.597 1.00 94.44 83 ALA A CA 1
ATOM 606 C C . ALA A 1 83 ? -0.770 -23.143 -30.151 1.00 94.44 83 ALA A C 1
ATOM 608 O O . ALA A 1 83 ? -1.836 -22.575 -29.904 1.00 94.44 83 ALA A O 1
ATOM 609 N N . LEU A 1 84 ? 0.146 -23.383 -29.203 1.00 96.62 84 LEU A N 1
ATOM 610 C CA . LEU A 1 84 ? 0.011 -22.940 -27.816 1.00 96.62 84 LEU A CA 1
ATOM 611 C C . LEU A 1 84 ? -0.123 -21.417 -27.720 1.00 96.62 84 LEU A C 1
ATOM 613 O O . LEU A 1 84 ? -1.058 -20.924 -27.084 1.00 96.62 84 LEU A O 1
ATOM 617 N N . MET A 1 85 ? 0.787 -20.680 -28.364 1.00 95.38 85 MET A N 1
ATOM 618 C CA . MET A 1 85 ? 0.793 -19.215 -28.342 1.00 95.38 85 MET A CA 1
ATOM 619 C C . MET A 1 85 ? -0.493 -18.652 -28.946 1.00 95.38 85 MET A C 1
ATOM 621 O O . MET A 1 85 ? -1.181 -17.853 -28.308 1.00 95.38 85 MET A O 1
ATOM 625 N N . ARG A 1 86 ? -0.887 -19.132 -30.131 1.00 95.31 86 ARG A N 1
ATOM 626 C CA . ARG A 1 86 ? -2.126 -18.689 -30.790 1.00 95.31 86 ARG A CA 1
ATOM 627 C C . ARG A 1 86 ? -3.363 -19.006 -29.951 1.00 95.31 86 ARG A C 1
ATOM 629 O O . ARG A 1 86 ? -4.226 -18.144 -29.793 1.00 95.31 86 ARG A O 1
ATOM 636 N N . LYS A 1 87 ? -3.431 -20.203 -29.357 1.00 95.62 87 LYS A N 1
ATOM 637 C CA . LYS A 1 87 ? -4.534 -20.616 -28.476 1.00 95.62 87 LYS A CA 1
ATOM 638 C C . LYS A 1 87 ? -4.648 -19.716 -27.245 1.00 95.62 87 LYS A C 1
ATOM 640 O O . LYS A 1 87 ? -5.757 -19.320 -26.893 1.00 95.62 87 LYS A O 1
ATOM 645 N N . ALA A 1 88 ? -3.532 -19.381 -26.599 1.00 96.75 88 ALA A N 1
ATOM 646 C CA . ALA A 1 88 ? -3.540 -18.532 -25.412 1.00 96.75 88 ALA A CA 1
ATOM 647 C C . ALA A 1 88 ? -4.038 -17.111 -25.716 1.00 96.75 88 ALA A C 1
ATOM 649 O O . ALA A 1 88 ? -4.865 -16.575 -24.978 1.00 96.75 88 ALA A O 1
ATOM 650 N N . TYR A 1 89 ? -3.582 -16.514 -26.818 1.00 96.38 89 TYR A N 1
ATOM 651 C CA . TYR A 1 89 ? -4.003 -15.170 -27.220 1.00 96.38 89 TYR A CA 1
ATOM 652 C C . TYR A 1 89 ? -5.453 -15.130 -27.704 1.00 96.38 89 TYR A C 1
ATOM 654 O O . TYR A 1 89 ? -6.205 -14.247 -27.289 1.00 96.38 89 TYR A O 1
ATOM 662 N N . ALA A 1 90 ? -5.881 -16.130 -28.480 1.00 95.69 90 ALA A N 1
ATOM 663 C CA . ALA A 1 90 ? -7.278 -16.280 -28.878 1.00 95.69 90 ALA A CA 1
ATOM 664 C C . ALA A 1 90 ? -8.197 -16.441 -27.656 1.00 95.69 90 ALA A C 1
ATOM 666 O O . ALA A 1 90 ? -9.214 -15.761 -27.560 1.00 95.69 90 ALA A O 1
ATOM 667 N N . GLY A 1 91 ? -7.805 -17.271 -26.681 1.00 93.62 91 GLY A N 1
ATOM 668 C CA . GLY A 1 91 ? -8.556 -17.453 -25.435 1.00 93.62 91 GLY A CA 1
ATOM 669 C C . GLY A 1 91 ? -8.636 -16.192 -24.566 1.00 93.62 91 GLY A C 1
ATOM 670 O O . GLY A 1 91 ? -9.588 -16.036 -23.809 1.00 93.62 91 GLY A O 1
ATOM 671 N N . ALA A 1 92 ? -7.673 -15.276 -24.696 1.00 94.12 92 ALA A N 1
ATOM 672 C CA . ALA A 1 92 ? -7.662 -13.998 -23.987 1.00 94.12 92 ALA A CA 1
ATOM 673 C C . ALA A 1 92 ? -8.386 -12.863 -24.742 1.00 94.12 92 ALA A C 1
ATOM 675 O O . ALA A 1 92 ? -8.556 -11.779 -24.176 1.00 94.12 92 ALA A O 1
ATOM 676 N N . GLY A 1 93 ? -8.765 -13.087 -26.009 1.00 94.12 93 GLY A N 1
ATOM 677 C CA . GLY A 1 93 ? -9.289 -12.054 -26.908 1.00 94.12 93 GLY A CA 1
ATOM 678 C C . GLY A 1 93 ? -8.264 -10.964 -27.237 1.00 94.12 93 GLY A C 1
ATOM 679 O O . GLY A 1 93 ? -8.635 -9.805 -27.399 1.00 94.12 93 GLY A O 1
ATOM 680 N N . LEU A 1 94 ? -6.973 -11.307 -27.265 1.00 94.62 94 LEU A N 1
ATOM 681 C CA . LEU A 1 94 ? -5.873 -10.354 -27.416 1.00 94.62 94 LEU A CA 1
ATOM 682 C C . LEU A 1 94 ? -5.196 -10.502 -28.776 1.00 94.62 94 LEU A C 1
ATOM 684 O O . LEU A 1 94 ? -4.974 -11.619 -29.243 1.00 94.62 94 LEU A O 1
ATOM 688 N N . ASN A 1 95 ? -4.784 -9.382 -29.368 1.00 92.75 95 ASN A N 1
ATOM 689 C CA . ASN A 1 95 ? -3.908 -9.397 -30.531 1.00 92.75 95 ASN A CA 1
ATOM 690 C C . ASN A 1 95 ? -2.446 -9.610 -30.076 1.00 92.75 95 ASN A C 1
ATOM 692 O O . ASN A 1 95 ? -1.941 -8.801 -29.288 1.00 92.75 95 ASN A O 1
ATOM 696 N N . PRO A 1 96 ? -1.750 -10.668 -30.541 1.00 92.56 96 PRO A N 1
ATOM 697 C CA . PRO A 1 96 ? -0.344 -10.896 -30.202 1.00 92.56 96 PRO A CA 1
ATOM 698 C C . PRO A 1 96 ? 0.574 -9.735 -30.595 1.00 92.56 96 PRO A C 1
ATOM 700 O O . PRO A 1 96 ? 1.529 -9.445 -29.884 1.00 92.56 96 PRO A O 1
ATOM 703 N N . VAL A 1 97 ? 0.259 -9.030 -31.683 1.00 91.62 97 VAL A N 1
ATOM 704 C CA . VAL A 1 97 ? 1.059 -7.911 -32.210 1.00 91.62 97 VAL A CA 1
ATOM 705 C C . VAL A 1 97 ? 1.196 -6.753 -31.211 1.00 91.62 97 VAL A C 1
ATOM 707 O O . VAL A 1 97 ? 2.195 -6.034 -31.239 1.00 91.62 97 VAL A O 1
ATOM 710 N N . ASP A 1 98 ? 0.253 -6.589 -30.283 1.00 92.25 98 ASP A N 1
ATOM 711 C CA . ASP A 1 98 ? 0.308 -5.520 -29.277 1.00 92.25 98 ASP A CA 1
ATOM 712 C C . ASP A 1 98 ? 1.286 -5.837 -28.134 1.00 92.25 98 ASP A C 1
ATOM 714 O O . ASP A 1 98 ? 1.619 -4.959 -27.334 1.00 92.25 98 ASP A O 1
ATOM 718 N N . THR A 1 99 ? 1.738 -7.090 -28.020 1.00 94.56 99 THR A N 1
ATOM 719 C CA . THR A 1 99 ? 2.648 -7.527 -26.960 1.00 94.56 99 THR A CA 1
ATOM 720 C C . THR A 1 99 ? 4.031 -6.910 -27.155 1.00 94.56 99 THR A C 1
ATOM 722 O O . THR A 1 99 ? 4.605 -6.939 -28.247 1.00 94.56 99 THR A O 1
ATOM 725 N N . ALA A 1 100 ? 4.568 -6.331 -26.079 1.00 94.00 100 ALA A N 1
ATOM 726 C CA . ALA A 1 100 ? 5.871 -5.677 -26.096 1.00 94.00 100 ALA A CA 1
ATOM 727 C C . ALA A 1 100 ? 7.016 -6.696 -26.090 1.00 94.00 100 ALA A C 1
ATOM 729 O O . ALA A 1 100 ? 7.980 -6.558 -26.843 1.00 94.00 100 ALA A O 1
ATOM 730 N N . MET A 1 101 ? 6.905 -7.716 -25.236 1.00 95.31 101 MET A N 1
ATOM 731 C CA . MET A 1 101 ? 7.981 -8.668 -24.984 1.00 95.31 101 MET A CA 1
ATOM 732 C C . MET A 1 101 ? 7.463 -10.098 -24.821 1.00 95.31 101 MET A C 1
ATOM 734 O O . MET A 1 101 ? 6.434 -10.336 -24.182 1.00 95.31 101 MET A O 1
ATOM 738 N N . VAL A 1 102 ? 8.238 -11.053 -25.331 1.00 97.06 102 VAL A N 1
ATOM 739 C CA . VAL A 1 102 ? 8.138 -12.469 -24.983 1.00 97.06 102 VAL A CA 1
ATOM 740 C C . VAL A 1 102 ? 9.355 -12.877 -24.152 1.00 97.06 102 VAL A C 1
ATOM 742 O O . VAL A 1 102 ? 10.488 -12.932 -24.629 1.00 97.06 102 VAL A O 1
ATOM 745 N N . GLU A 1 103 ? 9.111 -13.168 -22.881 1.00 97.50 103 GLU A N 1
ATOM 746 C CA . GLU A 1 103 ? 10.050 -13.845 -21.995 1.00 97.50 103 GLU A CA 1
ATOM 747 C C . GLU A 1 103 ? 10.063 -15.334 -22.366 1.00 97.50 103 GLU A C 1
ATOM 749 O O . GLU A 1 103 ? 9.175 -16.106 -22.007 1.00 97.50 103 GLU A O 1
ATOM 754 N N . CYS A 1 104 ? 11.057 -15.708 -23.157 1.00 96.50 104 CYS A N 1
ATOM 755 C CA . CYS A 1 104 ? 11.222 -17.016 -23.765 1.00 96.50 104 CYS A CA 1
ATOM 756 C C . CYS A 1 104 ? 11.691 -18.073 -22.753 1.00 96.50 104 CYS A C 1
ATOM 758 O O . CYS A 1 104 ? 12.261 -17.765 -21.695 1.00 96.50 104 CYS A O 1
ATOM 760 N N . HIS A 1 105 ? 11.517 -19.348 -23.105 1.00 95.38 105 HIS A N 1
ATOM 761 C CA . HIS A 1 105 ? 12.167 -20.433 -22.392 1.00 95.38 105 HIS A CA 1
ATOM 762 C C . HIS A 1 105 ? 13.686 -20.271 -22.500 1.00 95.38 105 HIS A C 1
ATOM 764 O O . HIS A 1 105 ? 14.332 -20.195 -21.459 1.00 95.38 105 HIS A O 1
ATOM 770 N N . GLY A 1 106 ? 14.227 -20.091 -23.708 1.00 91.56 106 GLY A N 1
ATOM 771 C CA . GLY A 1 106 ? 15.547 -19.521 -23.984 1.00 91.56 106 GLY A CA 1
ATOM 772 C C . GLY A 1 106 ? 16.637 -19.991 -23.026 1.00 91.56 106 GLY A C 1
ATOM 773 O O . GLY A 1 106 ? 17.090 -19.221 -22.170 1.00 91.56 106 GLY A O 1
ATOM 774 N N . ILE A 1 107 ? 17.011 -21.263 -23.128 1.00 90.31 107 ILE A N 1
ATOM 775 C CA . ILE A 1 107 ? 17.975 -21.914 -22.233 1.00 90.31 107 ILE A CA 1
ATOM 776 C C . ILE A 1 107 ? 19.413 -21.857 -22.762 1.00 90.31 107 ILE A C 1
ATOM 778 O O . ILE A 1 107 ? 20.336 -22.134 -22.000 1.00 90.31 107 ILE A O 1
ATOM 782 N N . GLY A 1 108 ? 19.619 -21.428 -24.011 1.00 89.94 108 GLY A N 1
ATOM 783 C CA . GLY A 1 108 ? 20.941 -21.340 -24.632 1.00 89.94 108 GLY A CA 1
ATOM 784 C C . GLY A 1 108 ? 21.341 -22.614 -25.367 1.00 89.94 108 GLY A C 1
ATOM 785 O O . GLY A 1 108 ? 22.522 -22.948 -25.395 1.00 89.94 108 GLY A O 1
ATOM 786 N N . THR A 1 109 ? 20.380 -23.343 -25.945 1.00 89.12 109 THR A N 1
ATOM 787 C CA . THR A 1 109 ? 20.691 -24.529 -26.767 1.00 89.12 109 THR A CA 1
ATOM 788 C C . THR A 1 109 ? 20.838 -24.149 -28.241 1.00 89.12 109 THR A C 1
ATOM 790 O O . THR A 1 109 ? 20.052 -23.335 -28.729 1.00 89.12 109 THR A O 1
ATOM 793 N N . PRO A 1 110 ? 21.771 -24.767 -28.989 1.00 86.81 110 PRO A N 1
ATOM 794 C CA . PRO A 1 110 ? 22.025 -24.407 -30.387 1.00 86.81 110 PRO A CA 1
ATOM 795 C C . PRO A 1 110 ? 20.846 -24.709 -31.324 1.00 86.81 110 PRO A C 1
ATOM 797 O O . PRO A 1 110 ? 20.759 -24.131 -32.400 1.00 86.81 110 PRO A O 1
ATOM 800 N N . VAL A 1 111 ? 19.933 -25.604 -30.925 1.00 86.12 111 VAL A N 1
ATOM 801 C CA . VAL A 1 111 ? 18.748 -25.982 -31.716 1.00 86.12 111 VAL A CA 1
ATOM 802 C C . VAL A 1 111 ? 17.468 -25.351 -31.165 1.00 86.12 111 VAL A C 1
ATOM 804 O O . VAL A 1 111 ? 16.662 -24.831 -31.934 1.00 86.12 111 VAL A O 1
ATOM 807 N N . GLY A 1 112 ? 17.265 -25.376 -29.845 1.00 88.31 112 GLY A N 1
ATOM 808 C CA . GLY A 1 112 ? 16.016 -24.919 -29.233 1.00 88.31 112 GLY A CA 1
ATOM 809 C C . GLY A 1 112 ? 15.822 -23.406 -29.309 1.00 88.31 112 GLY A C 1
ATOM 810 O O . GLY A 1 112 ? 14.723 -22.953 -29.623 1.00 88.31 112 GLY A O 1
ATOM 811 N N . ASP A 1 113 ? 16.880 -22.625 -29.082 1.00 91.06 113 ASP A N 1
ATOM 812 C CA . ASP A 1 113 ? 16.794 -21.162 -29.088 1.00 91.06 113 ASP A CA 1
ATOM 813 C C . ASP A 1 113 ? 16.423 -20.604 -30.482 1.00 91.06 113 ASP A C 1
ATOM 815 O O . ASP A 1 113 ? 15.505 -19.780 -30.552 1.00 91.06 113 ASP A O 1
ATOM 819 N N . PRO A 1 114 ? 17.032 -21.057 -31.603 1.00 90.94 114 PRO A N 1
ATOM 820 C CA . PRO A 1 114 ? 16.592 -20.643 -32.937 1.00 90.94 114 PRO A CA 1
ATOM 821 C C . PRO A 1 114 ? 15.145 -21.007 -33.257 1.00 90.94 114 PRO A C 1
ATOM 823 O O . PRO A 1 114 ? 14.410 -20.188 -33.810 1.00 90.94 114 PRO A O 1
ATOM 826 N N . VAL A 1 115 ? 14.719 -22.214 -32.877 1.00 90.50 115 VAL A N 1
ATOM 827 C CA . VAL A 1 115 ? 13.339 -22.670 -33.070 1.00 90.50 115 VAL A CA 1
ATOM 828 C C . VAL A 1 115 ? 12.358 -21.763 -32.324 1.00 90.50 115 VAL A C 1
ATOM 830 O O . VAL A 1 115 ? 11.399 -21.275 -32.923 1.00 90.50 115 VAL A O 1
ATOM 833 N N . GLU A 1 116 ? 12.613 -21.478 -31.046 1.00 93.19 116 GLU A N 1
ATOM 834 C CA . GLU A 1 116 ? 11.752 -20.604 -30.245 1.00 93.19 116 GLU A CA 1
ATOM 835 C C . GLU A 1 116 ? 11.696 -19.174 -30.803 1.00 93.19 116 GLU A C 1
ATOM 837 O O . GLU A 1 116 ? 10.617 -18.583 -30.883 1.00 93.19 116 GLU A O 1
ATOM 842 N N . ALA A 1 117 ? 12.828 -18.625 -31.251 1.00 92.50 117 ALA A N 1
ATOM 843 C CA . ALA A 1 117 ? 12.879 -17.290 -31.841 1.00 92.50 117 ALA A CA 1
ATOM 844 C C . ALA A 1 117 ? 12.028 -17.185 -33.123 1.00 92.50 117 ALA A C 1
ATOM 846 O O . ALA A 1 117 ? 11.264 -16.230 -33.285 1.00 92.50 117 ALA A O 1
ATOM 847 N N . ILE A 1 118 ? 12.101 -18.189 -34.007 1.00 91.50 118 ILE A N 1
ATOM 848 C CA . ILE A 1 118 ? 11.293 -18.254 -35.237 1.00 91.50 118 ILE A CA 1
ATOM 849 C C . ILE A 1 118 ? 9.798 -18.324 -34.904 1.00 91.50 118 ILE A C 1
ATOM 851 O O . ILE A 1 118 ? 8.994 -17.604 -35.502 1.00 91.50 118 ILE A O 1
ATOM 855 N N . LEU A 1 119 ? 9.428 -19.158 -33.929 1.00 91.75 119 LEU A N 1
ATOM 856 C CA . LEU A 1 119 ? 8.049 -19.318 -33.463 1.00 91.75 119 LEU A CA 1
ATOM 857 C C . LEU A 1 119 ? 7.464 -18.011 -32.935 1.00 91.75 119 LEU A C 1
ATOM 859 O O . LEU A 1 119 ? 6.372 -17.602 -33.334 1.00 91.75 119 LEU A O 1
ATOM 863 N N . VAL A 1 120 ? 8.214 -17.326 -32.070 1.00 93.69 120 VAL A N 1
ATOM 864 C CA . VAL A 1 120 ? 7.812 -16.022 -31.542 1.00 93.69 120 VAL A CA 1
ATOM 865 C C . VAL A 1 120 ? 7.676 -15.007 -32.679 1.00 93.69 120 VAL A C 1
ATOM 867 O O . VAL A 1 120 ? 6.675 -14.296 -32.757 1.00 93.69 120 VAL A O 1
ATOM 870 N N . GLY A 1 121 ? 8.609 -14.998 -33.626 1.00 92.12 121 GLY A N 1
ATOM 871 C CA . GLY A 1 121 ? 8.523 -14.192 -34.840 1.00 92.12 121 GLY A CA 1
ATOM 872 C C . GLY A 1 121 ? 7.226 -14.377 -35.634 1.00 92.12 121 GLY A C 1
ATOM 873 O O . GLY A 1 121 ? 6.576 -13.400 -36.011 1.00 92.12 121 GLY A O 1
ATOM 874 N N . ASN A 1 122 ? 6.815 -15.630 -35.845 1.00 91.69 122 ASN A N 1
ATOM 875 C CA . ASN A 1 122 ? 5.612 -15.983 -36.608 1.00 91.69 122 ASN A CA 1
ATOM 876 C C . ASN A 1 122 ? 4.300 -15.562 -35.928 1.00 91.69 122 ASN A C 1
ATOM 878 O O . ASN A 1 122 ? 3.289 -15.350 -36.605 1.00 91.69 122 ASN A O 1
ATOM 882 N N . VAL A 1 123 ? 4.282 -15.490 -34.595 1.00 92.88 123 VAL A N 1
ATOM 883 C CA . VAL A 1 123 ? 3.071 -15.157 -33.829 1.00 92.88 123 VAL A CA 1
ATOM 884 C C . VAL A 1 123 ? 2.994 -13.667 -33.517 1.00 92.88 123 VAL A C 1
ATOM 886 O O . VAL A 1 123 ? 1.912 -13.092 -33.591 1.00 92.88 123 VAL A O 1
ATOM 889 N N . PHE A 1 124 ? 4.123 -13.050 -33.174 1.00 92.44 124 PHE A N 1
ATOM 890 C CA . PHE A 1 124 ? 4.172 -11.704 -32.608 1.00 92.44 124 PHE A CA 1
ATOM 891 C C . PHE A 1 124 ? 4.754 -10.658 -33.568 1.00 92.44 124 PHE A C 1
ATOM 893 O O . PHE A 1 124 ? 4.342 -9.503 -33.520 1.00 92.44 124 PHE A O 1
ATOM 900 N N . GLY A 1 125 ? 5.695 -11.035 -34.440 1.00 81.56 125 GLY A N 1
ATOM 901 C CA . GLY A 1 125 ? 6.476 -10.086 -35.243 1.00 81.56 125 GLY A CA 1
ATOM 902 C C . GLY A 1 125 ? 5.880 -9.721 -36.610 1.00 81.56 125 GLY A C 1
ATOM 903 O O . GLY A 1 125 ? 5.941 -8.560 -37.021 1.00 81.56 125 GLY A O 1
ATOM 904 N N . VAL A 1 126 ? 5.278 -10.673 -37.328 1.00 73.12 126 VAL A N 1
ATOM 905 C CA . VAL A 1 126 ? 4.813 -10.500 -38.725 1.00 73.12 126 VAL A CA 1
ATOM 906 C C . VAL A 1 126 ? 3.279 -10.331 -38.780 1.00 73.12 126 VAL A C 1
ATOM 908 O O . VAL A 1 126 ? 2.582 -11.062 -38.078 1.00 73.12 126 VAL A O 1
ATOM 911 N N . PRO A 1 127 ? 2.709 -9.405 -39.594 1.00 58.78 127 PRO A N 1
ATOM 912 C CA . PRO A 1 127 ? 3.362 -8.584 -40.628 1.00 58.78 127 PRO A CA 1
ATOM 913 C C . PRO A 1 127 ? 3.916 -7.224 -40.159 1.00 58.78 127 PRO A C 1
ATOM 915 O O . PRO A 1 127 ? 4.754 -6.636 -40.846 1.00 58.78 127 PRO A O 1
ATOM 918 N N . SER A 1 128 ? 3.513 -6.702 -39.000 1.00 63.00 128 SER A N 1
ATOM 919 C CA . SER A 1 128 ? 3.841 -5.323 -38.581 1.00 63.00 128 SER A CA 1
ATOM 920 C C . SER A 1 128 ? 4.175 -5.159 -37.092 1.00 63.00 128 SER A C 1
ATOM 922 O O . SER A 1 128 ? 4.270 -4.033 -36.615 1.00 63.00 128 SER A O 1
ATOM 924 N N . GLY A 1 129 ? 4.387 -6.250 -36.354 1.00 66.06 129 GLY A N 1
ATOM 925 C CA . GLY A 1 129 ? 4.263 -6.267 -34.899 1.00 66.06 129 GLY A CA 1
ATOM 926 C C . GLY A 1 129 ? 5.531 -6.330 -34.064 1.00 66.06 129 GLY A C 1
ATOM 927 O O . GLY A 1 129 ? 5.424 -6.782 -32.935 1.00 66.06 129 GLY A O 1
ATOM 928 N N . GLY A 1 130 ? 6.683 -5.868 -34.564 1.00 84.56 130 GLY A N 1
ATOM 929 C CA . GLY A 1 130 ? 8.014 -6.025 -33.945 1.00 84.56 130 GLY A CA 1
ATOM 930 C C . GLY A 1 130 ? 8.049 -6.227 -32.419 1.00 84.56 130 GLY A C 1
ATOM 931 O O . GLY A 1 130 ? 7.424 -5.469 -31.671 1.00 84.56 130 GLY A O 1
ATOM 932 N N . VAL A 1 131 ? 8.746 -7.270 -31.961 1.00 93.50 131 VAL A N 1
ATOM 933 C CA . VAL A 1 131 ? 8.662 -7.780 -30.580 1.00 93.50 131 VAL A CA 1
ATOM 934 C C . VAL A 1 131 ? 10.042 -7.993 -29.962 1.00 93.50 131 VAL A C 1
ATOM 936 O O . VAL A 1 131 ? 10.980 -8.443 -30.625 1.00 93.50 131 VAL A O 1
ATOM 939 N N . TYR A 1 132 ? 10.162 -7.715 -28.665 1.00 95.31 132 TYR A N 1
ATOM 940 C CA . TYR A 1 132 ? 11.374 -8.030 -27.914 1.00 95.31 132 TYR A CA 1
ATOM 941 C C . TYR A 1 132 ? 11.336 -9.456 -27.369 1.00 95.31 132 TYR A C 1
ATOM 943 O O . TYR A 1 132 ? 10.316 -9.895 -26.839 1.00 95.31 132 TYR A O 1
ATOM 951 N N . ILE A 1 133 ? 12.455 -10.172 -27.448 1.00 95.25 133 ILE A N 1
ATOM 952 C CA . ILE A 1 133 ? 12.599 -11.519 -26.885 1.00 95.25 133 ILE A CA 1
ATOM 953 C C . ILE A 1 133 ? 13.744 -11.562 -25.878 1.00 95.25 133 ILE A C 1
ATOM 955 O O . ILE A 1 133 ? 14.801 -10.980 -26.102 1.00 95.25 133 ILE A O 1
ATOM 959 N N . GLY A 1 134 ? 13.558 -12.249 -24.755 1.00 94.50 134 GLY A N 1
ATOM 960 C CA . GLY A 1 134 ? 14.588 -12.357 -23.718 1.00 94.50 134 GLY A CA 1
ATOM 961 C C . GLY A 1 134 ? 14.376 -13.551 -22.797 1.00 94.50 134 GLY A C 1
ATOM 962 O O . GLY A 1 134 ? 13.388 -14.260 -22.928 1.00 94.50 134 GLY A O 1
ATOM 963 N N . SER A 1 135 ? 15.306 -13.782 -21.870 1.00 95.44 135 SER A N 1
ATOM 964 C CA . SER A 1 135 ? 15.189 -14.828 -20.840 1.00 95.44 135 SER A CA 1
ATOM 965 C C . SER A 1 135 ? 15.825 -14.351 -19.536 1.00 95.44 135 SER A C 1
ATOM 967 O O . SER A 1 135 ? 16.739 -13.530 -19.543 1.00 95.44 135 SER A O 1
ATOM 969 N N . VAL A 1 136 ? 15.330 -14.808 -18.389 1.00 95.00 136 VAL A N 1
ATOM 970 C CA . VAL A 1 136 ? 15.932 -14.571 -17.063 1.00 95.00 136 VAL A CA 1
ATOM 971 C C . VAL A 1 136 ? 17.118 -15.504 -16.792 1.00 95.00 136 VAL A C 1
ATOM 973 O O . VAL A 1 136 ? 17.945 -15.251 -15.919 1.00 95.00 136 VAL A O 1
ATOM 976 N N . LYS A 1 137 ? 17.219 -16.604 -17.538 1.00 94.31 137 LYS A N 1
ATOM 977 C CA . LYS A 1 137 ? 18.168 -17.698 -17.287 1.00 94.31 137 LYS A CA 1
ATOM 978 C C . LYS A 1 137 ? 19.633 -17.302 -17.519 1.00 94.31 137 LYS A C 1
ATOM 980 O O . LYS A 1 137 ? 20.482 -17.787 -16.774 1.00 94.31 137 LYS A O 1
ATOM 985 N N . PRO A 1 138 ? 19.967 -16.369 -18.433 1.00 92.12 138 PRO A N 1
ATOM 986 C CA . PRO A 1 138 ? 21.287 -15.744 -18.465 1.00 92.12 138 PRO A CA 1
ATOM 987 C C . PRO A 1 138 ? 21.715 -15.105 -17.136 1.00 92.12 138 PRO A C 1
ATOM 989 O O . PRO A 1 138 ? 22.914 -15.108 -16.849 1.00 92.12 138 PRO A O 1
ATOM 992 N N . ASN A 1 139 ? 20.760 -14.582 -16.351 1.00 90.00 139 ASN A N 1
ATOM 993 C CA . ASN A 1 139 ? 20.989 -13.878 -15.087 1.00 90.00 139 ASN A CA 1
ATOM 994 C C . ASN A 1 139 ? 21.054 -14.816 -13.880 1.00 90.00 139 ASN A C 1
ATOM 996 O O . ASN A 1 139 ? 21.924 -14.643 -13.034 1.00 90.00 139 ASN A O 1
ATOM 1000 N N . LEU A 1 140 ? 20.125 -15.772 -13.785 1.00 91.38 140 LEU A N 1
ATOM 1001 C CA . LEU A 1 140 ? 19.930 -16.589 -12.576 1.00 91.38 140 LEU A CA 1
ATOM 1002 C C . LEU A 1 140 ? 20.273 -18.076 -12.762 1.00 91.38 140 LEU A C 1
ATOM 1004 O O . LEU A 1 140 ? 20.192 -18.851 -11.812 1.00 91.38 140 LEU A O 1
ATOM 1008 N N . GLY A 1 141 ? 20.617 -18.492 -13.982 1.00 92.12 141 GLY A N 1
ATOM 1009 C CA . GLY A 1 141 ? 20.643 -19.902 -14.367 1.00 92.12 141 GLY A CA 1
ATOM 1010 C C . GLY A 1 141 ? 19.240 -20.463 -14.624 1.00 92.12 141 GLY A C 1
ATOM 1011 O O . GLY A 1 141 ? 18.212 -19.833 -14.357 1.00 92.12 141 GLY A O 1
ATOM 1012 N N . HIS A 1 142 ? 19.181 -21.669 -15.180 1.00 94.88 142 HIS A N 1
ATOM 1013 C CA . HIS A 1 142 ? 17.943 -22.399 -15.394 1.00 94.88 142 HIS A CA 1
ATOM 1014 C C . HIS A 1 142 ? 17.550 -23.151 -14.118 1.00 94.88 142 HIS A C 1
ATOM 1016 O O . HIS A 1 142 ? 18.099 -24.205 -13.806 1.00 94.88 142 HIS A O 1
ATOM 1022 N N . SER A 1 143 ? 16.540 -22.639 -13.414 1.00 93.81 143 SER A N 1
ATOM 1023 C CA . SER A 1 143 ? 16.005 -23.226 -12.177 1.00 93.81 143 SER A CA 1
ATOM 1024 C C . SER A 1 143 ? 15.031 -24.397 -12.380 1.00 93.81 143 SER A C 1
ATOM 1026 O O . SER A 1 143 ? 14.163 -24.644 -11.545 1.00 93.81 143 SER A O 1
ATOM 1028 N N . GLU A 1 144 ? 15.160 -25.109 -13.505 1.00 92.19 144 GLU A N 1
ATOM 1029 C CA . GLU A 1 144 ? 14.352 -26.279 -13.881 1.00 92.19 144 GLU A CA 1
ATOM 1030 C C . GLU A 1 144 ? 12.848 -26.057 -13.641 1.00 92.19 144 GLU A C 1
ATOM 1032 O O . GLU A 1 144 ? 12.247 -25.181 -14.266 1.00 92.19 144 GLU A O 1
ATOM 1037 N N . ALA A 1 145 ? 12.240 -26.797 -12.711 1.00 91.44 145 ALA A N 1
ATOM 1038 C CA . ALA A 1 145 ? 10.819 -26.700 -12.387 1.00 91.44 145 ALA A CA 1
ATOM 1039 C C . ALA A 1 145 ? 10.379 -25.293 -11.932 1.00 91.44 145 ALA A C 1
ATOM 1041 O O . ALA A 1 145 ? 9.232 -24.905 -12.147 1.00 91.44 145 ALA A O 1
ATOM 1042 N N . ALA A 1 146 ? 11.276 -24.504 -11.332 1.00 94.56 146 ALA A N 1
ATOM 1043 C CA . ALA A 1 146 ? 10.978 -23.152 -10.863 1.00 94.56 146 ALA A CA 1
ATOM 1044 C C . ALA A 1 146 ? 11.151 -22.076 -11.955 1.00 94.56 146 ALA A C 1
ATOM 1046 O O . ALA A 1 146 ? 10.776 -20.918 -11.740 1.00 94.56 146 ALA A O 1
ATOM 1047 N N . ALA A 1 147 ? 11.674 -22.440 -13.131 1.00 93.81 147 ALA A N 1
ATOM 1048 C CA . ALA A 1 147 ? 12.099 -21.491 -14.156 1.00 93.81 147 ALA A CA 1
ATOM 1049 C C . ALA A 1 147 ? 10.951 -20.665 -14.744 1.00 93.81 147 ALA A C 1
ATOM 1051 O O . ALA A 1 147 ? 11.121 -19.469 -14.974 1.00 93.81 147 ALA A O 1
ATOM 1052 N N . GLY A 1 148 ? 9.774 -21.269 -14.939 1.00 94.94 148 GLY A N 1
ATOM 1053 C CA . GLY A 1 148 ? 8.588 -20.543 -15.404 1.00 94.94 148 GLY A CA 1
ATOM 1054 C C . GLY A 1 148 ? 8.172 -19.429 -14.437 1.00 94.94 148 GLY A C 1
ATOM 1055 O O . GLY A 1 148 ? 7.871 -18.317 -14.865 1.00 94.94 148 GLY A O 1
ATOM 1056 N N . ILE A 1 149 ? 8.239 -19.688 -13.127 1.00 96.56 149 ILE A N 1
ATOM 1057 C CA . ILE A 1 149 ? 7.897 -18.690 -12.105 1.00 96.56 149 ILE A CA 1
ATOM 1058 C C . ILE A 1 149 ? 8.990 -17.622 -11.977 1.00 96.56 149 ILE A C 1
ATOM 1060 O O . ILE A 1 149 ? 8.657 -16.449 -11.836 1.00 96.56 149 ILE A O 1
ATOM 1064 N N . SER A 1 150 ? 10.274 -17.976 -12.102 1.00 95.94 150 SER A N 1
ATOM 1065 C CA . SER A 1 150 ? 11.364 -16.986 -12.165 1.00 95.94 150 SER A CA 1
ATOM 1066 C C . SER A 1 150 ? 11.187 -16.028 -13.352 1.00 95.94 150 SER A C 1
ATOM 1068 O O . SER A 1 150 ? 11.326 -14.814 -13.198 1.00 95.94 150 SER A O 1
ATOM 1070 N N . SER A 1 151 ? 10.824 -16.557 -14.524 1.00 96.69 151 SER A N 1
ATOM 1071 C CA . SER A 1 151 ? 10.513 -15.754 -15.711 1.00 96.69 151 SER A CA 1
ATOM 1072 C C . SER A 1 151 ? 9.262 -14.887 -15.509 1.00 96.69 151 SER A C 1
ATOM 1074 O O . SER A 1 151 ? 9.264 -13.714 -15.879 1.00 96.69 151 SER A O 1
ATOM 1076 N N . LEU A 1 152 ? 8.222 -15.402 -14.843 1.00 97.12 152 LEU A N 1
ATOM 1077 C CA . LEU A 1 152 ? 7.044 -14.609 -14.482 1.00 97.12 152 LEU A CA 1
ATOM 1078 C C . LEU A 1 152 ? 7.385 -13.471 -13.508 1.00 97.12 152 LEU A C 1
ATOM 1080 O O . LEU A 1 152 ? 6.909 -12.356 -13.693 1.00 97.12 152 LEU A O 1
ATOM 1084 N N . MET A 1 153 ? 8.239 -13.706 -12.509 1.00 95.88 153 MET A N 1
ATOM 1085 C CA . MET A 1 153 ? 8.705 -12.655 -11.595 1.00 95.88 153 MET A CA 1
ATOM 1086 C C . MET A 1 153 ? 9.476 -11.559 -12.340 1.00 95.88 153 MET A C 1
ATOM 1088 O O . MET A 1 153 ? 9.197 -10.379 -12.130 1.00 95.88 153 MET A O 1
ATOM 1092 N N . LYS A 1 154 ? 10.377 -11.928 -13.267 1.00 95.75 154 LYS A N 1
ATOM 1093 C CA . LYS A 1 154 ? 11.034 -10.961 -14.166 1.00 95.75 154 LYS A CA 1
ATOM 1094 C C . LYS A 1 154 ? 9.997 -10.160 -14.954 1.00 95.75 154 LYS A C 1
ATOM 1096 O O . LYS A 1 154 ? 10.122 -8.941 -15.032 1.00 95.75 154 LYS A O 1
ATOM 1101 N N . ALA A 1 155 ? 8.973 -10.811 -15.505 1.00 96.88 155 ALA A N 1
ATOM 1102 C CA . ALA A 1 155 ? 7.925 -10.137 -16.265 1.00 96.88 155 ALA A CA 1
ATOM 1103 C C . ALA A 1 155 ? 7.132 -9.130 -15.409 1.00 96.88 155 ALA A C 1
ATOM 1105 O O . ALA A 1 155 ? 6.928 -7.995 -15.835 1.00 96.88 155 ALA A O 1
ATOM 1106 N N . VAL A 1 156 ? 6.749 -9.504 -14.183 1.00 95.62 156 VAL A N 1
ATOM 1107 C CA . VAL A 1 156 ? 6.064 -8.604 -13.237 1.00 95.62 156 VAL A CA 1
ATOM 1108 C C . VAL A 1 156 ? 6.930 -7.385 -12.920 1.00 95.62 156 VAL A C 1
ATOM 1110 O O . VAL A 1 156 ? 6.469 -6.260 -13.085 1.00 95.62 156 VAL A O 1
ATOM 1113 N N . LEU A 1 157 ? 8.199 -7.589 -12.559 1.00 93.06 157 LEU A N 1
ATOM 1114 C CA . LEU A 1 157 ? 9.121 -6.484 -12.277 1.00 93.06 157 LEU A CA 1
ATOM 1115 C C . LEU A 1 157 ? 9.313 -5.583 -13.506 1.00 93.06 157 LEU A C 1
ATOM 1117 O O . LEU A 1 157 ? 9.289 -4.359 -13.398 1.00 93.06 157 LEU A O 1
ATOM 1121 N N . SER A 1 158 ? 9.427 -6.172 -14.697 1.00 93.56 158 SER A N 1
ATOM 1122 C CA . SER A 1 158 ? 9.559 -5.419 -15.951 1.00 93.56 158 SER A CA 1
ATOM 1123 C C . SER A 1 158 ? 8.354 -4.498 -16.185 1.00 93.56 158 SER A C 1
ATOM 1125 O O . SER A 1 158 ? 8.525 -3.331 -16.542 1.00 93.56 158 SER A O 1
ATOM 1127 N N . LEU A 1 159 ? 7.136 -4.992 -15.930 1.00 92.75 159 LEU A N 1
ATOM 1128 C CA . LEU A 1 159 ? 5.894 -4.219 -16.037 1.00 92.75 159 LEU A CA 1
ATOM 1129 C C . LEU A 1 159 ? 5.817 -3.092 -14.998 1.00 92.75 159 LEU A C 1
ATOM 1131 O O . LEU A 1 159 ? 5.456 -1.965 -15.336 1.00 92.75 159 LEU A O 1
ATOM 1135 N N . GLU A 1 160 ? 6.191 -3.369 -13.750 1.00 84.69 160 GLU A N 1
ATOM 1136 C CA . GLU A 1 160 ? 6.164 -2.391 -12.653 1.00 84.69 160 GLU A CA 1
ATOM 1137 C C . GLU A 1 160 ? 7.175 -1.259 -12.833 1.00 84.69 160 GLU A C 1
ATOM 1139 O O . GLU A 1 160 ? 6.919 -0.108 -12.457 1.00 84.69 160 GLU A O 1
ATOM 1144 N N . HIS A 1 161 ? 8.329 -1.569 -13.421 1.00 84.00 161 HIS A N 1
ATOM 1145 C CA . HIS A 1 161 ? 9.369 -0.588 -13.715 1.00 84.00 161 HIS A CA 1
ATOM 1146 C C . HIS A 1 161 ? 9.235 0.027 -15.113 1.00 84.00 161 HIS A C 1
ATOM 1148 O O . HIS A 1 161 ? 9.895 1.026 -15.383 1.00 84.00 161 HIS A O 1
ATOM 1154 N N . LYS A 1 162 ? 8.355 -0.508 -15.974 1.00 88.50 162 LYS A N 1
ATOM 1155 C CA . LYS A 1 162 ? 8.200 -0.125 -17.391 1.00 88.50 162 LYS A CA 1
ATOM 1156 C C . LYS A 1 162 ? 9.536 -0.154 -18.147 1.00 88.50 162 LYS A C 1
ATOM 1158 O O . LYS A 1 162 ? 9.830 0.724 -18.956 1.00 88.50 162 LYS A O 1
ATOM 1163 N N . ILE A 1 163 ? 10.340 -1.178 -17.867 1.00 90.88 163 ILE A N 1
ATOM 1164 C CA . ILE A 1 163 ? 11.662 -1.417 -18.459 1.00 90.88 163 ILE A CA 1
ATOM 1165 C C . ILE A 1 163 ? 11.753 -2.897 -18.829 1.00 90.88 163 ILE A C 1
ATOM 1167 O O . ILE A 1 163 ? 11.430 -3.758 -18.013 1.00 90.88 163 ILE A O 1
ATOM 1171 N N . ILE A 1 164 ? 12.222 -3.196 -20.039 1.00 92.38 164 ILE A N 1
ATOM 1172 C CA . ILE A 1 164 ? 12.579 -4.553 -20.454 1.00 92.38 164 ILE A CA 1
ATOM 1173 C C . ILE A 1 164 ? 14.064 -4.784 -20.098 1.00 92.38 164 ILE A C 1
ATOM 1175 O O . ILE A 1 164 ? 14.936 -4.055 -20.588 1.00 92.38 164 ILE A O 1
ATOM 1179 N N . PRO A 1 165 ? 14.378 -5.772 -19.237 1.00 90.88 165 PRO A N 1
ATOM 1180 C CA . PRO A 1 165 ? 15.743 -6.034 -18.797 1.00 90.88 165 PRO A CA 1
ATOM 1181 C C . PRO A 1 165 ? 16.610 -6.611 -19.923 1.00 90.88 165 PRO A C 1
ATOM 1183 O O . PRO A 1 165 ? 16.096 -7.362 -20.757 1.00 90.88 165 PRO A O 1
ATOM 1186 N N . PRO A 1 166 ? 17.930 -6.357 -19.903 1.00 88.50 166 PRO A N 1
ATOM 1187 C CA . PRO A 1 166 ? 18.850 -6.941 -20.868 1.00 88.50 166 PRO A CA 1
ATOM 1188 C C . PRO A 1 166 ? 19.067 -8.444 -20.653 1.00 88.50 166 PRO A C 1
ATOM 1190 O O . PRO A 1 166 ? 19.065 -8.936 -19.523 1.00 88.50 166 PRO A O 1
ATOM 1193 N N . ASN A 1 167 ? 19.401 -9.145 -21.735 1.00 86.19 167 ASN A N 1
ATOM 1194 C CA . ASN A 1 167 ? 20.117 -10.415 -21.704 1.00 86.19 167 ASN A CA 1
ATOM 1195 C C . ASN A 1 167 ? 21.611 -10.127 -21.446 1.00 86.19 167 ASN A C 1
ATOM 1197 O O . ASN A 1 167 ? 22.342 -9.695 -22.331 1.00 86.19 167 ASN A O 1
ATOM 1201 N N . ILE A 1 168 ? 22.069 -10.356 -20.213 1.00 80.25 168 ILE A N 1
ATOM 1202 C CA . ILE A 1 168 ? 23.311 -9.790 -19.642 1.00 80.25 168 ILE A CA 1
ATOM 1203 C C . ILE A 1 168 ? 24.657 -10.308 -20.197 1.00 80.25 168 ILE A C 1
ATOM 1205 O O . ILE A 1 168 ? 25.707 -10.006 -19.630 1.00 80.25 168 ILE A O 1
ATOM 1209 N N . LYS A 1 169 ? 24.686 -11.143 -21.241 1.00 79.88 169 LYS A N 1
ATOM 1210 C CA . LYS A 1 169 ? 25.940 -11.794 -21.662 1.00 79.88 169 LYS A CA 1
ATOM 1211 C C . LYS A 1 169 ? 26.856 -10.798 -22.385 1.00 79.88 169 LYS A C 1
ATOM 1213 O O . LYS A 1 169 ? 26.555 -10.332 -23.476 1.00 79.88 169 LYS A O 1
ATOM 1218 N N . SER A 1 170 ? 28.017 -10.529 -21.782 1.00 55.34 170 SER A N 1
ATOM 1219 C CA . SER A 1 170 ? 28.986 -9.484 -22.167 1.00 55.34 170 SER A CA 1
ATOM 1220 C C . SER A 1 170 ? 29.623 -9.627 -23.556 1.00 55.34 170 SER A C 1
ATOM 1222 O O . SER A 1 170 ? 30.282 -8.701 -24.018 1.00 55.34 170 SER A O 1
ATOM 1224 N N . ARG A 1 171 ? 29.446 -10.771 -24.227 1.00 69.88 171 ARG A N 1
ATOM 1225 C CA . ARG A 1 171 ? 29.971 -11.054 -25.574 1.00 69.88 171 ARG A CA 1
ATOM 1226 C C . ARG A 1 171 ? 28.868 -11.556 -26.511 1.00 69.88 171 ARG A C 1
ATOM 1228 O O . ARG A 1 171 ? 29.080 -12.544 -27.204 1.00 69.88 171 ARG A O 1
ATOM 1235 N N . PHE A 1 172 ? 27.687 -10.942 -26.461 1.00 79.25 172 PHE A N 1
ATOM 1236 C CA . PHE A 1 172 ? 26.558 -11.362 -27.290 1.00 79.25 172 PHE A CA 1
ATOM 1237 C C . PHE A 1 172 ? 26.926 -11.350 -28.781 1.00 79.25 172 PHE A C 1
ATOM 1239 O O . PHE A 1 172 ? 27.316 -10.312 -29.313 1.00 79.25 172 PHE A O 1
ATOM 1246 N N . GLN A 1 173 ? 26.815 -12.505 -29.438 1.00 82.56 173 GLN A N 1
ATOM 1247 C CA . GLN A 1 173 ? 27.034 -12.665 -30.877 1.00 82.56 173 GLN A CA 1
ATOM 1248 C C . GLN A 1 173 ? 25.726 -13.070 -31.542 1.00 82.56 173 GLN A C 1
ATOM 1250 O O . GLN A 1 173 ? 25.096 -14.028 -31.100 1.00 82.56 173 GLN A O 1
ATOM 1255 N N . ILE A 1 174 ? 25.332 -12.354 -32.598 1.00 82.75 174 ILE A N 1
ATOM 1256 C CA . ILE A 1 174 ? 24.097 -12.634 -33.337 1.00 82.75 174 ILE A CA 1
ATOM 1257 C C . ILE A 1 174 ? 24.273 -13.960 -34.101 1.00 82.75 174 ILE A C 1
ATOM 1259 O O . ILE A 1 174 ? 25.160 -14.042 -34.951 1.00 82.75 174 ILE A O 1
ATOM 1263 N N . PRO A 1 175 ? 23.471 -15.002 -33.820 1.00 83.94 175 PRO A N 1
ATOM 1264 C CA . PRO A 1 175 ? 23.515 -16.255 -34.569 1.00 83.94 175 PRO A CA 1
ATOM 1265 C C . PRO A 1 175 ? 22.917 -16.094 -35.974 1.00 83.94 175 PRO A C 1
ATOM 1267 O O . PRO A 1 175 ? 21.779 -15.650 -36.110 1.00 83.94 175 PRO A O 1
ATOM 1270 N N . GLU A 1 176 ? 23.633 -16.545 -37.010 1.00 84.06 176 GLU A N 1
ATOM 1271 C CA . GLU A 1 176 ? 23.162 -16.507 -38.412 1.00 84.06 176 GLU A CA 1
ATOM 1272 C C . GLU A 1 176 ? 21.898 -17.349 -38.651 1.00 84.06 176 GLU A C 1
ATOM 1274 O O . GLU A 1 176 ? 21.110 -17.067 -39.548 1.00 84.06 176 GLU A O 1
ATOM 1279 N N . VAL A 1 177 ? 21.680 -18.378 -37.829 1.00 86.25 177 VAL A N 1
ATOM 1280 C CA . VAL A 1 177 ? 20.540 -19.299 -37.954 1.00 86.25 177 VAL A CA 1
ATOM 1281 C C . VAL A 1 177 ? 19.199 -18.683 -37.535 1.00 86.25 177 VAL A C 1
ATOM 1283 O O . VAL A 1 177 ? 18.157 -19.284 -37.790 1.00 86.25 177 VAL A O 1
ATOM 1286 N N . ILE A 1 178 ? 19.199 -17.513 -36.881 1.00 85.88 178 ILE A N 1
ATOM 1287 C CA . ILE A 1 178 ? 17.977 -16.846 -36.416 1.00 85.88 178 ILE A CA 1
ATOM 1288 C C . ILE A 1 178 ? 17.643 -15.669 -37.348 1.00 85.88 178 ILE A C 1
ATOM 1290 O O . ILE A 1 178 ? 18.396 -14.695 -37.392 1.00 85.88 178 ILE A O 1
ATOM 1294 N N . PRO A 1 179 ? 16.493 -15.690 -38.048 1.00 87.75 179 PRO A N 1
ATOM 1295 C CA . PRO A 1 179 ? 16.116 -14.639 -38.994 1.00 87.75 179 PRO A CA 1
ATOM 1296 C C . PRO A 1 179 ? 15.545 -13.395 -38.282 1.00 87.75 179 PRO A C 1
ATOM 1298 O O . PRO A 1 179 ? 14.348 -13.115 -38.364 1.00 87.75 179 PRO A O 1
ATOM 1301 N N . PHE A 1 180 ? 16.389 -12.643 -37.561 1.00 87.50 180 PHE A N 1
ATOM 1302 C CA . PHE A 1 180 ? 15.954 -11.515 -36.720 1.00 87.50 180 PHE A CA 1
ATOM 1303 C C . PHE A 1 180 ? 15.193 -10.422 -37.488 1.00 87.50 180 PHE A C 1
ATOM 1305 O O . PHE A 1 180 ? 14.133 -9.980 -37.036 1.00 87.50 180 PHE A O 1
ATOM 1312 N N . GLU A 1 181 ? 15.699 -10.018 -38.658 1.00 86.56 181 GLU A N 1
ATOM 1313 C CA . GLU A 1 181 ? 15.096 -8.963 -39.485 1.00 86.56 181 GLU A CA 1
ATOM 1314 C C . GLU A 1 181 ? 13.769 -9.406 -40.116 1.00 86.56 181 GLU A C 1
ATOM 1316 O O . GLU A 1 181 ? 12.755 -8.722 -39.966 1.00 86.56 181 GLU A O 1
ATOM 1321 N N . GLU A 1 182 ? 13.746 -10.580 -40.760 1.00 87.00 182 GLU A N 1
ATOM 1322 C CA . GLU A 1 182 ? 12.547 -11.128 -41.415 1.00 87.00 182 GLU A CA 1
ATOM 1323 C C . GLU A 1 182 ? 11.396 -11.303 -40.414 1.00 87.00 182 GLU A C 1
ATOM 1325 O O . GLU A 1 182 ? 10.234 -11.020 -40.712 1.00 87.00 182 GLU A O 1
ATOM 1330 N N . LYS A 1 183 ? 11.728 -11.743 -39.197 1.00 88.31 183 LYS A N 1
ATOM 1331 C CA . LYS A 1 183 ? 10.759 -12.016 -38.135 1.00 88.31 183 LYS A CA 1
ATOM 1332 C C . LYS A 1 183 ? 10.474 -10.822 -37.229 1.00 88.31 183 LYS A C 1
ATOM 1334 O O . LYS A 1 183 ? 9.630 -10.950 -36.345 1.00 88.31 183 LYS A O 1
ATOM 1339 N N . LYS A 1 184 ? 11.126 -9.672 -37.444 1.00 90.25 184 LYS A N 1
ATOM 1340 C CA . LYS A 1 184 ? 10.996 -8.454 -36.620 1.00 90.25 184 LYS A CA 1
ATOM 1341 C C . LYS A 1 184 ? 11.148 -8.733 -35.116 1.00 90.25 184 LYS A C 1
ATOM 1343 O O . LYS A 1 184 ? 10.372 -8.235 -34.299 1.00 90.25 184 LYS A O 1
ATOM 1348 N N . ILE A 1 185 ? 12.127 -9.557 -34.752 1.00 92.00 185 ILE A N 1
ATOM 1349 C CA . ILE A 1 185 ? 12.439 -9.901 -33.357 1.00 92.00 185 ILE A CA 1
ATOM 1350 C C . ILE A 1 185 ? 13.720 -9.192 -32.919 1.00 92.00 185 ILE A C 1
ATOM 1352 O O . ILE A 1 185 ? 14.654 -9.022 -33.700 1.00 92.00 185 ILE A O 1
ATOM 1356 N N . THR A 1 186 ? 13.790 -8.774 -31.657 1.00 91.81 186 THR A N 1
ATOM 1357 C CA . THR A 1 186 ? 14.968 -8.078 -31.120 1.00 91.81 186 THR A CA 1
ATOM 1358 C C . THR A 1 186 ? 15.323 -8.593 -29.732 1.00 91.81 186 THR A C 1
ATOM 1360 O O . THR A 1 186 ? 14.467 -8.670 -28.853 1.00 91.81 186 THR A O 1
ATOM 1363 N N . VAL A 1 187 ? 16.598 -8.920 -29.514 1.00 92.88 187 VAL A N 1
ATOM 1364 C CA . VAL A 1 187 ? 17.119 -9.298 -28.193 1.00 92.88 187 VAL A CA 1
ATOM 1365 C C . VAL A 1 187 ? 17.663 -8.045 -27.498 1.00 92.88 187 VAL A C 1
ATOM 1367 O O . VAL A 1 187 ? 18.609 -7.439 -28.004 1.00 92.88 187 VAL A O 1
ATOM 1370 N N . PRO A 1 188 ? 17.113 -7.629 -26.343 1.00 91.38 188 PRO A N 1
ATOM 1371 C CA . PRO A 1 188 ? 17.632 -6.485 -25.612 1.00 91.38 188 PRO A CA 1
ATOM 1372 C C . PRO A 1 188 ? 18.962 -6.865 -24.956 1.00 91.38 188 PRO A C 1
ATOM 1374 O O . PRO A 1 188 ? 19.010 -7.725 -24.084 1.00 91.38 188 PRO A O 1
ATOM 1377 N N . VAL A 1 189 ? 20.054 -6.211 -25.350 1.00 88.62 189 VAL A N 1
ATOM 1378 C CA . VAL A 1 189 ? 21.382 -6.357 -24.710 1.00 88.62 189 VAL A CA 1
ATOM 1379 C C . VAL A 1 189 ? 21.684 -5.235 -23.711 1.00 88.62 189 VAL A C 1
ATOM 1381 O O . VAL A 1 189 ? 22.680 -5.275 -22.993 1.00 88.62 189 VAL A O 1
ATOM 1384 N N . LYS A 1 190 ? 20.802 -4.234 -23.639 1.00 85.94 190 LYS A N 1
ATOM 1385 C CA . LYS A 1 190 ? 20.808 -3.126 -22.673 1.00 85.94 190 LYS A CA 1
ATOM 1386 C C . LYS A 1 190 ? 19.395 -2.956 -22.103 1.00 85.94 190 LYS A C 1
ATOM 1388 O O . LYS A 1 190 ? 18.450 -3.416 -22.746 1.00 85.94 190 LYS A O 1
ATOM 1393 N N . PRO A 1 191 ? 19.227 -2.349 -20.915 1.00 87.25 191 PRO A N 1
ATOM 1394 C CA . PRO A 1 191 ? 17.903 -2.001 -20.418 1.00 87.25 191 PRO A CA 1
ATOM 1395 C C . PRO A 1 191 ? 17.218 -1.083 -21.428 1.00 87.25 191 PRO A C 1
ATOM 1397 O O . PRO A 1 191 ? 17.745 -0.016 -21.747 1.00 87.25 191 PRO A O 1
ATOM 1400 N N . ILE A 1 192 ? 16.068 -1.505 -21.941 1.00 88.12 192 ILE A N 1
ATOM 1401 C CA . ILE A 1 192 ? 15.266 -0.687 -22.851 1.00 88.12 192 ILE A CA 1
ATOM 1402 C C . ILE A 1 192 ? 14.010 -0.236 -22.102 1.00 88.12 192 ILE A C 1
ATOM 1404 O O . ILE A 1 192 ? 13.382 -1.047 -21.414 1.00 88.12 192 ILE A O 1
ATOM 1408 N N . PRO A 1 193 ? 13.621 1.043 -22.176 1.00 87.69 193 PRO A N 1
ATOM 1409 C CA . PRO A 1 193 ? 12.338 1.451 -21.628 1.00 87.69 193 PRO A CA 1
ATOM 1410 C C . PRO A 1 193 ? 11.195 0.816 -22.431 1.00 87.69 193 PRO A C 1
ATOM 1412 O O . PRO A 1 193 ? 11.399 0.282 -23.524 1.00 87.69 193 PRO A O 1
ATOM 1415 N N . TRP A 1 194 ? 9.987 0.840 -21.874 1.00 91.81 194 TRP A N 1
ATOM 1416 C CA . TRP A 1 194 ? 8.848 0.196 -22.519 1.00 91.81 194 TRP A CA 1
ATOM 1417 C C . TRP A 1 194 ? 8.557 0.790 -23.909 1.00 91.81 194 TRP A C 1
ATOM 1419 O O . TRP A 1 194 ? 8.443 2.012 -24.016 1.00 91.81 194 TRP A O 1
ATOM 1429 N N . PRO A 1 195 ? 8.395 -0.032 -24.961 1.00 88.38 195 PRO A N 1
ATOM 1430 C CA . PRO A 1 195 ? 8.180 0.470 -26.316 1.00 88.38 195 PRO A CA 1
ATOM 1431 C C . PRO A 1 195 ? 6.870 1.254 -26.455 1.00 88.38 195 PRO A C 1
ATOM 1433 O O . PRO A 1 195 ? 5.819 0.827 -25.968 1.00 88.38 195 PRO A O 1
ATOM 1436 N N . GLN A 1 196 ? 6.926 2.387 -27.162 1.00 81.88 196 GLN A N 1
ATOM 1437 C CA . GLN A 1 196 ? 5.746 3.198 -27.469 1.00 81.88 196 GLN A CA 1
ATOM 1438 C C . GLN A 1 196 ? 4.748 2.427 -28.343 1.00 81.88 196 GLN A C 1
ATOM 1440 O O . GLN A 1 196 ? 5.124 1.617 -29.187 1.00 81.88 196 GLN A O 1
ATOM 1445 N N . GLY A 1 197 ? 3.453 2.671 -28.129 1.00 84.81 197 GLY A N 1
ATOM 1446 C CA . GLY A 1 197 ? 2.373 2.026 -28.886 1.00 84.81 197 GLY A CA 1
ATOM 1447 C C . GLY A 1 197 ? 2.156 0.541 -28.572 1.00 84.81 197 GLY A C 1
ATOM 1448 O O . GLY A 1 197 ? 1.208 -0.049 -29.082 1.00 84.81 197 GLY A O 1
ATOM 1449 N N . LYS A 1 198 ? 2.984 -0.068 -27.715 1.00 89.31 198 LYS A N 1
ATOM 1450 C CA . LYS A 1 198 ? 2.807 -1.445 -27.246 1.00 89.31 198 LYS A CA 1
ATOM 1451 C C . LYS A 1 198 ? 2.037 -1.490 -25.934 1.00 89.31 198 LYS A C 1
ATOM 1453 O O . LYS A 1 198 ? 2.158 -0.609 -25.083 1.00 89.31 198 LYS A O 1
ATOM 1458 N N . ALA A 1 199 ? 1.278 -2.562 -25.738 1.00 91.25 199 ALA A N 1
ATOM 1459 C CA . ALA A 1 199 ? 0.613 -2.808 -24.469 1.00 91.25 199 ALA A CA 1
ATOM 1460 C C . ALA A 1 199 ? 1.648 -3.056 -23.357 1.00 91.25 199 ALA A C 1
ATOM 1462 O O . ALA A 1 199 ? 2.716 -3.631 -23.592 1.00 91.25 199 ALA A O 1
ATOM 1463 N N . TYR A 1 200 ? 1.311 -2.694 -22.115 1.00 94.44 200 TYR A N 1
ATOM 1464 C CA . TYR A 1 200 ? 2.027 -3.161 -20.922 1.00 94.44 200 TYR A CA 1
ATOM 1465 C C . TYR A 1 200 ? 1.710 -4.635 -20.675 1.00 94.44 200 TYR A C 1
ATOM 1467 O O . TYR A 1 200 ? 0.997 -4.982 -19.735 1.00 94.44 200 TYR A O 1
ATOM 1475 N N . ARG A 1 201 ? 2.207 -5.481 -21.581 1.00 96.12 201 ARG A N 1
ATOM 1476 C CA . ARG A 1 201 ? 1.948 -6.912 -21.662 1.00 96.12 201 ARG A CA 1
ATOM 1477 C C . ARG A 1 201 ? 3.229 -7.672 -21.976 1.00 96.12 201 ARG A C 1
ATOM 1479 O O . ARG A 1 201 ? 3.970 -7.290 -22.884 1.00 96.12 201 ARG A O 1
ATOM 1486 N N . ILE A 1 202 ? 3.436 -8.775 -21.263 1.00 97.62 202 ILE A N 1
ATOM 1487 C CA . ILE A 1 202 ? 4.501 -9.747 -21.522 1.00 97.62 202 ILE A CA 1
ATOM 1488 C C . ILE A 1 202 ? 3.879 -11.134 -21.700 1.00 97.62 202 ILE A C 1
ATOM 1490 O O . ILE A 1 202 ? 2.961 -11.513 -20.972 1.00 97.62 202 ILE A O 1
ATOM 1494 N N . SER A 1 203 ? 4.395 -11.897 -22.662 1.00 97.44 203 SER A N 1
ATOM 1495 C CA . SER A 1 203 ? 4.154 -13.340 -22.763 1.00 97.44 203 SER A CA 1
ATOM 1496 C C . SER A 1 203 ? 5.319 -14.093 -22.131 1.00 97.44 203 SER A C 1
ATOM 1498 O O . SER A 1 203 ? 6.463 -13.759 -22.410 1.00 97.44 203 SER A O 1
ATOM 1500 N N . VAL A 1 204 ? 5.058 -15.105 -21.310 1.00 98.06 204 VAL A N 1
ATOM 1501 C CA . VAL A 1 204 ? 6.091 -15.924 -20.661 1.00 98.06 204 VAL A CA 1
ATOM 1502 C C . VAL A 1 204 ? 5.970 -17.362 -21.143 1.00 98.06 204 VAL A C 1
ATOM 1504 O O . VAL A 1 204 ? 4.934 -17.982 -20.916 1.00 98.06 204 VAL A O 1
ATOM 1507 N N . ASN A 1 205 ? 7.025 -17.893 -21.757 1.00 97.12 205 ASN A N 1
ATOM 1508 C CA . ASN A 1 205 ? 7.126 -19.282 -22.193 1.00 97.12 205 ASN A CA 1
ATOM 1509 C C . ASN A 1 205 ? 7.902 -20.127 -21.177 1.00 97.12 205 ASN A C 1
ATOM 1511 O O . ASN A 1 205 ? 8.904 -19.701 -20.596 1.00 97.12 205 ASN A O 1
ATOM 1515 N N . SER A 1 206 ? 7.473 -21.372 -21.001 1.00 95.75 206 SER A N 1
ATOM 1516 C CA . SER A 1 206 ? 8.213 -22.377 -20.245 1.00 95.75 206 SER A CA 1
ATOM 1517 C C . SER A 1 206 ? 8.012 -23.746 -20.881 1.00 95.75 206 SER A C 1
ATOM 1519 O O . SER A 1 206 ? 6.887 -24.242 -20.933 1.00 95.75 206 SER A O 1
ATOM 1521 N N . PHE A 1 207 ? 9.094 -24.340 -21.381 1.00 93.38 207 PHE A N 1
ATOM 1522 C CA . PHE A 1 207 ? 9.067 -25.626 -22.071 1.00 93.38 207 PHE A CA 1
ATOM 1523 C C . PHE A 1 207 ? 9.842 -26.656 -21.253 1.00 93.38 207 PHE A C 1
ATOM 1525 O O . PHE A 1 207 ? 10.969 -26.422 -20.828 1.00 93.38 207 PHE A O 1
ATOM 1532 N N . GLY A 1 208 ? 9.199 -27.775 -20.953 1.00 89.75 208 GLY A N 1
ATOM 1533 C CA . GLY A 1 208 ? 9.803 -28.890 -20.243 1.00 89.75 208 GLY A CA 1
ATOM 1534 C C . GLY A 1 208 ? 10.543 -29.804 -21.210 1.00 89.75 208 GLY A C 1
ATOM 1535 O O . GLY A 1 208 ? 10.100 -30.012 -22.335 1.00 89.75 208 GLY A O 1
ATOM 1536 N N . ILE A 1 209 ? 11.623 -30.421 -20.736 1.00 84.00 209 ILE A N 1
ATOM 1537 C CA . ILE A 1 209 ? 12.484 -31.292 -21.548 1.00 84.00 209 ILE A CA 1
ATOM 1538 C C . ILE A 1 209 ? 11.744 -32.487 -22.184 1.00 84.00 209 ILE A C 1
ATOM 1540 O O . ILE A 1 209 ? 12.171 -32.995 -23.209 1.00 84.00 209 ILE A O 1
ATOM 1544 N N . GLY A 1 210 ? 10.614 -32.915 -21.606 1.00 83.06 210 GLY A N 1
ATOM 1545 C CA . GLY A 1 210 ? 9.727 -33.949 -22.161 1.00 83.06 210 GLY A CA 1
ATOM 1546 C C . GLY A 1 210 ? 8.602 -33.416 -23.063 1.00 83.06 210 GLY A C 1
ATOM 1547 O O . GLY A 1 210 ? 7.566 -34.071 -23.171 1.00 83.06 210 GLY A O 1
ATOM 1548 N N . GLY A 1 211 ? 8.737 -32.199 -23.600 1.00 87.62 211 GLY A N 1
ATOM 1549 C CA . GLY A 1 211 ? 7.815 -31.572 -24.560 1.00 87.62 211 GLY A CA 1
ATOM 1550 C C . GLY A 1 211 ? 6.574 -30.892 -23.963 1.00 87.62 211 GLY A C 1
ATOM 1551 O O . GLY A 1 211 ? 5.701 -30.411 -24.685 1.00 87.62 211 GLY A O 1
ATOM 1552 N N . THR A 1 212 ? 6.444 -30.852 -22.633 1.00 93.19 212 THR A N 1
ATOM 1553 C CA . THR A 1 212 ? 5.323 -30.152 -21.983 1.00 93.19 212 THR A CA 1
ATOM 1554 C C . THR A 1 212 ? 5.543 -28.651 -22.044 1.00 93.19 212 THR A C 1
ATOM 1556 O O . THR A 1 212 ? 6.503 -28.145 -21.468 1.00 93.19 212 THR A O 1
ATOM 1559 N N . ASN A 1 213 ? 4.622 -27.928 -22.672 1.00 94.94 213 ASN A N 1
ATOM 1560 C CA . ASN A 1 213 ? 4.754 -26.495 -22.880 1.00 94.94 213 ASN A CA 1
ATOM 1561 C C . ASN A 1 213 ? 3.706 -25.729 -22.079 1.00 94.94 213 ASN A C 1
ATOM 1563 O O . ASN A 1 213 ? 2.531 -26.105 -22.049 1.00 94.94 213 ASN A O 1
ATOM 1567 N N . ALA A 1 214 ? 4.119 -24.616 -21.486 1.00 96.81 214 ALA A N 1
ATOM 1568 C CA . ALA A 1 214 ? 3.250 -23.688 -20.785 1.00 96.81 214 ALA A CA 1
ATOM 1569 C C . ALA A 1 214 ? 3.515 -22.250 -21.237 1.00 96.81 214 ALA A C 1
ATOM 1571 O O . ALA A 1 214 ? 4.655 -21.861 -21.500 1.00 96.81 214 ALA A O 1
ATOM 1572 N N . LEU A 1 215 ? 2.445 -21.459 -21.289 1.00 97.56 215 LEU A N 1
ATOM 1573 C CA . LEU A 1 215 ? 2.500 -20.037 -21.591 1.00 97.56 215 LEU A CA 1
ATOM 1574 C C . LEU A 1 215 ? 1.606 -19.248 -20.640 1.00 97.56 215 LEU A C 1
ATOM 1576 O O . LEU A 1 215 ? 0.476 -19.650 -20.355 1.00 97.56 215 LEU A O 1
ATOM 1580 N N . VAL A 1 216 ? 2.109 -18.103 -20.183 1.00 97.88 216 VAL A N 1
ATOM 1581 C CA . VAL A 1 216 ? 1.379 -17.141 -19.349 1.00 97.88 216 VAL A CA 1
ATOM 1582 C C . VAL A 1 216 ? 1.378 -15.773 -20.025 1.00 97.88 216 VAL A C 1
ATOM 1584 O O . VAL A 1 216 ? 2.431 -15.273 -20.407 1.00 97.88 216 VAL A O 1
ATOM 1587 N N . ILE A 1 217 ? 0.208 -15.147 -20.149 1.00 98.19 217 ILE A N 1
ATOM 1588 C CA . ILE A 1 217 ? 0.077 -13.754 -20.595 1.00 98.19 217 ILE A CA 1
ATOM 1589 C C . ILE A 1 217 ? -0.136 -12.886 -19.357 1.00 98.19 217 ILE A C 1
ATOM 1591 O O . ILE A 1 217 ? -1.089 -13.113 -18.608 1.00 98.19 217 ILE A O 1
ATOM 1595 N N . VAL A 1 218 ? 0.724 -11.892 -19.142 1.00 97.38 218 VAL A N 1
ATOM 1596 C CA . VAL A 1 218 ? 0.673 -10.998 -17.978 1.00 97.38 218 VAL A CA 1
ATOM 1597 C C . VAL A 1 218 ? 0.607 -9.531 -18.403 1.00 97.38 218 VAL A C 1
ATOM 1599 O O . VAL A 1 218 ? 1.296 -9.120 -19.334 1.00 97.38 218 VAL A O 1
ATOM 1602 N N . GLU A 1 219 ? -0.224 -8.746 -17.721 1.00 96.25 219 GLU A N 1
ATOM 1603 C CA . GLU A 1 219 ? -0.406 -7.306 -17.933 1.00 96.25 219 GLU A CA 1
ATOM 1604 C C . GLU A 1 219 ? -0.175 -6.492 -16.655 1.00 96.25 219 GLU A C 1
ATOM 1606 O O . GLU A 1 219 ? -0.252 -7.015 -15.538 1.00 96.25 219 GLU A O 1
ATOM 1611 N N . SER A 1 220 ? 0.090 -5.193 -16.820 1.00 92.81 220 SER A N 1
ATOM 1612 C CA . SER A 1 220 ? 0.230 -4.256 -15.700 1.00 92.81 220 SER A CA 1
ATOM 1613 C C . SER A 1 220 ? -1.070 -4.116 -14.901 1.00 92.81 220 SER A C 1
ATOM 1615 O O . SER A 1 220 ? -2.148 -3.930 -15.467 1.00 92.81 220 SER A O 1
ATOM 1617 N N . ALA A 1 221 ? -0.959 -4.135 -13.570 1.00 86.88 221 ALA A N 1
ATOM 1618 C CA . ALA A 1 221 ? -2.089 -3.922 -12.668 1.00 86.88 221 ALA A CA 1
ATOM 1619 C C . ALA A 1 221 ? -2.704 -2.515 -12.791 1.00 86.88 221 ALA A C 1
ATOM 1621 O O . ALA A 1 221 ? -3.908 -2.364 -12.588 1.00 86.88 221 ALA A O 1
ATOM 1622 N N . GLU A 1 222 ? -1.909 -1.504 -13.174 1.00 80.19 222 GLU A N 1
ATOM 1623 C CA . GLU A 1 222 ? -2.345 -0.101 -13.311 1.00 80.19 222 GLU A CA 1
ATOM 1624 C C . GLU A 1 222 ? -3.555 0.044 -14.252 1.00 80.19 222 GLU A C 1
ATOM 1626 O O . GLU A 1 222 ? -4.417 0.890 -14.037 1.00 80.19 222 GLU A O 1
ATOM 1631 N N . GLN A 1 223 ? -3.665 -0.812 -15.273 1.00 77.88 223 GLN A N 1
ATOM 1632 C CA . GLN A 1 223 ? -4.755 -0.760 -16.254 1.00 77.88 223 GLN A CA 1
ATOM 1633 C C . GLN A 1 223 ? -6.125 -1.140 -15.668 1.00 77.88 223 GLN A C 1
ATOM 1635 O O . GLN A 1 223 ? -7.158 -0.822 -16.257 1.00 77.88 223 GLN A O 1
ATOM 1640 N N . TYR A 1 224 ? -6.141 -1.816 -14.518 1.00 79.50 224 TYR A N 1
ATOM 1641 C CA . TYR A 1 224 ? -7.331 -2.435 -13.932 1.00 79.50 224 TYR A CA 1
ATOM 1642 C C . TYR A 1 224 ? -7.797 -1.770 -12.633 1.00 79.50 224 TYR A C 1
ATOM 1644 O O . TYR A 1 224 ? -8.879 -2.083 -12.138 1.00 79.50 224 TYR A O 1
ATOM 1652 N N . LEU A 1 225 ? -6.998 -0.863 -12.072 1.00 71.19 225 LEU A N 1
ATOM 1653 C CA . LEU A 1 225 ? -7.235 -0.251 -10.769 1.00 71.19 225 LEU A CA 1
ATOM 1654 C C . LEU A 1 225 ? -7.474 1.255 -10.958 1.00 71.19 225 LEU A C 1
ATOM 1656 O O . LEU A 1 225 ? -6.523 2.013 -11.113 1.00 71.19 225 LEU A O 1
ATOM 1660 N N . LYS A 1 226 ? -8.744 1.691 -10.967 1.00 49.53 226 LYS A N 1
ATOM 1661 C CA . LYS A 1 226 ? -9.128 3.119 -10.947 1.00 49.53 226 LYS A CA 1
ATOM 1662 C C . LYS A 1 226 ? -9.509 3.589 -9.534 1.00 49.53 226 LYS A C 1
ATOM 1664 O O . LYS A 1 226 ? -10.016 2.808 -8.726 1.00 49.53 226 LYS A O 1
ATOM 1669 N N . ASP A 1 227 ? -9.236 4.870 -9.283 1.00 43.56 227 ASP A N 1
ATOM 1670 C CA . ASP A 1 227 ? -9.275 5.615 -8.016 1.00 43.56 227 ASP A CA 1
ATOM 1671 C C . ASP A 1 227 ? -10.344 5.212 -6.995 1.00 43.56 227 ASP A C 1
ATOM 1673 O O . ASP A 1 227 ? -11.541 5.259 -7.265 1.00 43.56 227 ASP A O 1
ATOM 1677 N N . HIS A 1 228 ? -9.887 4.917 -5.775 1.00 39.12 228 HIS A N 1
ATOM 1678 C CA . HIS A 1 228 ? -10.693 4.951 -4.555 1.00 39.12 228 HIS A CA 1
ATOM 1679 C C . HIS A 1 228 ? -9.875 5.676 -3.477 1.00 39.12 228 HIS A C 1
ATOM 1681 O O . HIS A 1 228 ? -8.951 5.103 -2.898 1.00 39.12 228 HIS A O 1
ATOM 1687 N N . ALA A 1 229 ? -10.179 6.952 -3.232 1.00 35.34 229 ALA A N 1
ATOM 1688 C CA . ALA A 1 229 ? -9.643 7.681 -2.086 1.00 35.34 229 ALA A CA 1
ATOM 1689 C C . ALA A 1 229 ? -10.395 7.254 -0.815 1.00 35.34 229 ALA A C 1
ATOM 1691 O O . ALA A 1 229 ? -11.619 7.132 -0.835 1.00 35.34 229 ALA A O 1
ATOM 1692 N N . GLN A 1 230 ? -9.676 7.025 0.286 1.00 47.75 230 GLN A N 1
ATOM 1693 C CA . GLN A 1 230 ? -10.271 6.712 1.588 1.00 47.75 230 GLN A CA 1
ATOM 1694 C C . GLN A 1 230 ? -9.780 7.669 2.674 1.00 47.75 230 GLN A C 1
ATOM 1696 O O . GLN A 1 230 ? -8.658 8.177 2.617 1.00 47.75 230 GLN A O 1
ATOM 1701 N N . SER A 1 231 ? -10.664 7.922 3.641 1.00 43.28 231 SER A N 1
ATOM 1702 C CA . SER A 1 231 ? -10.464 8.801 4.793 1.00 43.28 231 SER A CA 1
ATOM 1703 C C . SER A 1 231 ? -9.438 8.231 5.773 1.00 43.28 231 SER A C 1
ATOM 1705 O O . SER A 1 231 ? -9.475 7.041 6.082 1.00 43.28 231 SER A O 1
ATOM 1707 N N . ARG A 1 232 ? -8.559 9.093 6.289 1.00 55.16 232 ARG A N 1
ATOM 1708 C CA . ARG A 1 232 ? -7.522 8.761 7.278 1.00 55.16 232 ARG A CA 1
ATOM 1709 C C . ARG A 1 232 ? -8.065 8.923 8.705 1.00 55.16 232 ARG A C 1
ATOM 1711 O O . ARG A 1 232 ? -8.788 9.884 8.961 1.00 55.16 232 ARG A O 1
ATOM 1718 N N . LEU A 1 233 ? -7.706 8.014 9.614 1.00 55.38 233 LEU A N 1
ATOM 1719 C CA . LEU A 1 233 ? -7.911 8.182 11.059 1.00 55.38 233 LEU A CA 1
ATOM 1720 C C . LEU A 1 233 ? -6.808 9.100 11.627 1.00 55.38 233 LEU A C 1
ATOM 1722 O O . LEU A 1 233 ? -5.686 9.087 11.132 1.00 55.38 233 LEU A O 1
ATOM 1726 N N . GLY A 1 234 ? -7.108 9.901 12.657 1.00 58.25 234 GLY A N 1
ATOM 1727 C CA . GLY A 1 234 ? -6.123 10.770 13.333 1.00 58.25 234 GLY A CA 1
ATOM 1728 C C . GLY A 1 234 ? -5.217 10.057 14.354 1.00 58.25 234 GLY A C 1
ATOM 1729 O O . GLY A 1 234 ? -4.347 10.684 14.952 1.00 58.25 234 GLY A O 1
ATOM 1730 N N . SER A 1 235 ? -5.436 8.765 14.610 1.00 71.88 235 SER A N 1
ATOM 1731 C CA . SER A 1 235 ? -4.603 7.893 15.452 1.00 71.88 235 SER A CA 1
ATOM 1732 C C . SER A 1 235 ? -4.855 6.440 15.059 1.00 71.88 235 SER A C 1
ATOM 1734 O O . SER A 1 235 ? -6.003 6.083 14.789 1.00 71.88 235 SER A O 1
ATOM 1736 N N . ASP A 1 236 ? -3.815 5.603 15.088 1.00 85.31 236 ASP A N 1
ATOM 1737 C CA . ASP A 1 236 ? -3.889 4.220 14.608 1.00 85.31 236 ASP A CA 1
ATOM 1738 C C . ASP A 1 236 ? -3.495 3.196 15.691 1.00 85.31 236 ASP A C 1
ATOM 1740 O O . ASP A 1 236 ? -2.556 3.365 16.455 1.00 85.31 236 ASP A O 1
ATOM 1744 N N . LEU A 1 237 ? -4.212 2.085 15.776 1.00 90.00 237 LEU A N 1
ATOM 1745 C CA . LEU A 1 237 ? -3.845 0.861 16.489 1.00 90.00 237 LEU A CA 1
ATOM 1746 C C . LEU A 1 237 ? -2.912 -0.036 15.656 1.00 90.00 237 LEU A C 1
ATOM 1748 O O . LEU A 1 237 ? -3.334 -0.603 14.648 1.00 90.00 237 LEU A O 1
ATOM 1752 N N . ALA A 1 238 ? -1.694 -0.268 16.140 1.00 90.94 238 ALA A N 1
ATOM 1753 C CA . ALA A 1 238 ? -0.798 -1.297 15.621 1.00 90.94 238 ALA A CA 1
ATOM 1754 C C . ALA A 1 238 ? -0.836 -2.547 16.505 1.00 90.94 238 ALA A C 1
ATOM 1756 O O . ALA A 1 238 ? -0.590 -2.483 17.709 1.00 90.94 238 ALA A O 1
ATOM 1757 N N . VAL A 1 239 ? -1.092 -3.707 15.901 1.00 93.75 239 VAL A N 1
ATOM 1758 C CA . VAL A 1 239 ? -1.035 -5.010 16.581 1.00 93.75 239 VAL A CA 1
ATOM 1759 C C . VAL A 1 239 ? 0.167 -5.815 16.110 1.00 93.75 239 VAL A C 1
ATOM 1761 O O . VAL A 1 239 ? 0.583 -5.726 14.961 1.00 93.75 239 VAL A O 1
ATOM 1764 N N . ILE A 1 240 ? 0.737 -6.637 16.982 1.00 93.50 240 ILE A N 1
ATOM 1765 C CA . ILE A 1 240 ? 1.837 -7.527 16.612 1.00 93.50 240 ILE A CA 1
ATOM 1766 C C . ILE A 1 240 ? 1.683 -8.871 17.311 1.00 93.50 240 ILE A C 1
ATOM 1768 O O . ILE A 1 240 ? 1.215 -8.958 18.451 1.00 93.50 240 ILE A O 1
ATOM 1772 N N . SER A 1 241 ? 2.046 -9.941 16.605 1.00 93.31 241 SER A N 1
ATOM 1773 C CA . SER A 1 241 ? 1.991 -11.293 17.142 1.00 93.31 241 SER A CA 1
ATOM 1774 C C . SER A 1 241 ? 3.145 -12.173 16.675 1.00 93.31 241 SER A C 1
ATOM 1776 O O . SER A 1 241 ? 3.745 -11.930 15.629 1.00 93.31 241 SER A O 1
ATOM 1778 N N . ALA A 1 242 ? 3.459 -13.204 17.462 1.00 90.31 242 ALA A N 1
ATOM 1779 C CA . ALA A 1 242 ? 4.439 -14.225 17.101 1.00 90.31 242 ALA A CA 1
ATOM 1780 C C . ALA A 1 242 ? 4.143 -15.586 17.759 1.00 90.31 242 ALA A C 1
ATOM 1782 O O . ALA A 1 242 ? 3.360 -15.703 18.707 1.00 90.31 242 ALA A O 1
ATOM 1783 N N . ASN A 1 243 ? 4.804 -16.642 17.275 1.00 90.25 243 ASN A N 1
ATOM 1784 C CA . ASN A 1 243 ? 4.697 -17.992 17.843 1.00 90.25 243 ASN A CA 1
ATOM 1785 C C . ASN A 1 243 ? 5.527 -18.201 19.119 1.00 90.25 243 ASN A C 1
ATOM 1787 O O . ASN A 1 243 ? 5.331 -19.201 19.812 1.00 90.25 243 ASN A O 1
ATOM 1791 N N . SER A 1 244 ? 6.419 -17.276 19.470 1.00 89.94 244 SER A N 1
ATOM 1792 C CA . SER A 1 244 ? 7.215 -17.295 20.702 1.00 89.94 244 SER A CA 1
ATOM 1793 C C . SER A 1 244 ? 7.285 -15.894 21.314 1.00 89.94 244 SER A C 1
ATOM 1795 O O . SER A 1 244 ? 7.103 -14.892 20.618 1.00 89.94 244 SER A O 1
ATOM 1797 N N . GLN A 1 245 ? 7.549 -15.820 22.620 1.00 93.62 245 GLN A N 1
ATOM 1798 C CA . GLN A 1 245 ? 7.684 -14.543 23.318 1.00 93.62 245 GLN A CA 1
ATOM 1799 C C . GLN A 1 245 ? 8.914 -13.760 22.833 1.00 93.62 245 GLN A C 1
ATOM 1801 O O . GLN A 1 245 ? 8.852 -12.538 22.718 1.00 93.62 245 GLN A O 1
ATOM 1806 N N . ASP A 1 246 ? 10.010 -14.450 22.508 1.00 89.56 246 ASP A N 1
ATOM 1807 C CA . ASP A 1 246 ? 11.254 -13.812 22.064 1.00 89.56 246 ASP A CA 1
ATOM 1808 C C . ASP A 1 246 ? 11.128 -13.232 20.655 1.00 89.56 246 ASP A C 1
ATOM 1810 O O . ASP A 1 246 ? 11.523 -12.090 20.426 1.00 89.56 246 ASP A O 1
ATOM 1814 N N . SER A 1 247 ? 10.484 -13.952 19.727 1.00 88.12 247 SER A N 1
ATOM 1815 C CA . SER A 1 247 ? 10.195 -13.418 18.391 1.00 88.12 247 SER A CA 1
ATOM 1816 C C . SER A 1 247 ? 9.256 -12.213 18.451 1.00 88.12 247 SER A C 1
ATOM 1818 O O . SER A 1 247 ? 9.411 -11.287 17.660 1.00 88.12 247 SER A O 1
ATOM 1820 N N . LEU A 1 248 ? 8.317 -12.184 19.407 1.00 92.56 248 LEU A N 1
ATOM 1821 C CA . LEU A 1 248 ? 7.458 -11.020 19.625 1.00 92.56 248 LEU A CA 1
ATOM 1822 C C . LEU A 1 248 ? 8.264 -9.814 20.122 1.00 92.56 248 LEU A C 1
ATOM 1824 O O . LEU A 1 248 ? 8.083 -8.718 19.606 1.00 92.56 248 LEU A O 1
ATOM 1828 N N . LYS A 1 249 ? 9.169 -10.007 21.091 1.00 92.50 249 LYS A N 1
ATOM 1829 C CA . LYS A 1 249 ? 10.041 -8.932 21.594 1.00 92.50 249 LYS A CA 1
ATOM 1830 C C . LYS A 1 249 ? 10.936 -8.366 20.489 1.00 92.50 249 LYS A C 1
ATOM 1832 O O . LYS A 1 249 ? 10.995 -7.152 20.335 1.00 92.50 249 LYS A O 1
ATOM 1837 N N . ALA A 1 250 ? 11.570 -9.232 19.697 1.00 87.44 250 ALA A N 1
ATOM 1838 C CA . ALA A 1 250 ? 12.378 -8.813 18.551 1.00 87.44 250 ALA A CA 1
ATOM 1839 C C . ALA A 1 250 ? 11.534 -8.071 17.500 1.00 87.44 250 ALA A C 1
ATOM 1841 O O . ALA A 1 250 ? 11.942 -7.033 16.989 1.00 87.44 250 ALA A O 1
ATOM 1842 N N . GLY A 1 251 ? 10.323 -8.565 17.220 1.00 88.81 251 GLY A N 1
ATOM 1843 C CA . GLY A 1 251 ? 9.381 -7.904 16.321 1.00 88.81 251 GLY A CA 1
ATOM 1844 C C . GLY A 1 251 ? 8.949 -6.519 16.810 1.00 88.81 251 GLY A C 1
ATOM 1845 O O . GLY A 1 251 ? 8.884 -5.599 16.004 1.00 88.81 251 GLY A O 1
ATOM 1846 N N . ILE A 1 252 ? 8.695 -6.354 18.115 1.00 92.06 252 ILE A N 1
ATOM 1847 C CA . ILE A 1 252 ? 8.362 -5.057 18.727 1.00 92.06 252 ILE A CA 1
ATOM 1848 C C . ILE A 1 252 ? 9.515 -4.069 18.547 1.00 92.06 252 ILE A C 1
ATOM 1850 O O . ILE A 1 252 ? 9.270 -2.922 18.190 1.00 92.06 252 ILE A O 1
ATOM 1854 N N . GLU A 1 253 ? 10.757 -4.501 18.766 1.00 90.25 253 GLU A N 1
ATOM 1855 C CA . GLU A 1 253 ? 11.924 -3.629 18.621 1.00 90.25 253 GLU A CA 1
ATOM 1856 C C . GLU A 1 253 ? 12.129 -3.193 17.165 1.00 90.25 253 GLU A C 1
ATOM 1858 O O . GLU A 1 253 ? 12.244 -2.002 16.882 1.00 90.25 253 GLU A O 1
ATOM 1863 N N . ASN A 1 254 ? 12.044 -4.136 16.223 1.00 88.38 254 ASN A N 1
ATOM 1864 C CA . ASN A 1 254 ? 12.102 -3.826 14.794 1.00 88.38 254 ASN A CA 1
ATOM 1865 C C . ASN A 1 254 ? 10.975 -2.871 14.376 1.00 88.38 254 ASN A C 1
ATOM 1867 O O . ASN A 1 254 ? 11.184 -1.973 13.565 1.00 88.38 254 ASN A O 1
ATOM 1871 N N . LEU A 1 255 ? 9.775 -3.051 14.934 1.00 88.38 255 LEU A N 1
ATOM 1872 C CA . LEU A 1 255 ? 8.626 -2.209 14.627 1.00 88.38 255 LEU A CA 1
ATOM 1873 C C . LEU A 1 255 ? 8.776 -0.801 15.211 1.00 88.38 255 LEU A C 1
ATOM 1875 O O . LEU A 1 255 ? 8.433 0.162 14.534 1.00 88.38 255 LEU A O 1
ATOM 1879 N N . LYS A 1 256 ? 9.335 -0.657 16.419 1.00 88.56 256 LYS A N 1
ATOM 1880 C CA . LYS A 1 256 ? 9.687 0.653 16.989 1.00 88.56 256 LYS A CA 1
ATOM 1881 C C . LYS A 1 256 ? 10.694 1.388 16.111 1.00 88.56 256 LYS A C 1
ATOM 1883 O O . LYS A 1 256 ? 10.487 2.559 15.816 1.00 88.56 256 LYS A O 1
ATOM 1888 N N . GLN A 1 257 ? 11.735 0.694 15.649 1.00 86.25 257 GLN A N 1
ATOM 1889 C CA . GLN A 1 257 ? 12.721 1.258 14.723 1.00 86.25 257 GLN A CA 1
ATOM 1890 C C . GLN A 1 257 ? 12.084 1.650 13.384 1.00 86.25 257 GLN A C 1
ATOM 1892 O O . GLN A 1 257 ? 12.383 2.713 12.841 1.00 86.25 257 GLN A O 1
ATOM 1897 N N . TYR A 1 258 ? 11.167 0.829 12.867 1.00 83.19 258 TYR A N 1
ATOM 1898 C CA . TYR A 1 258 ? 10.442 1.123 11.633 1.00 83.19 258 TYR A CA 1
ATOM 1899 C C . TYR A 1 258 ? 9.533 2.351 11.774 1.00 83.19 258 TYR A C 1
ATOM 1901 O O . TYR A 1 258 ? 9.591 3.243 10.935 1.00 83.19 258 TYR A O 1
ATOM 1909 N N . VAL A 1 259 ? 8.743 2.439 12.850 1.00 84.75 259 VAL A N 1
ATOM 1910 C CA . VAL A 1 259 ? 7.866 3.591 13.125 1.00 84.75 259 VAL A CA 1
ATOM 1911 C C . VAL A 1 259 ? 8.680 4.870 13.309 1.00 84.75 259 VAL A C 1
ATOM 1913 O O . VAL A 1 259 ? 8.333 5.893 12.729 1.00 84.75 259 VAL A O 1
ATOM 1916 N N . ALA A 1 260 ? 9.795 4.801 14.041 1.00 83.19 260 ALA A N 1
ATOM 1917 C CA . ALA A 1 260 ? 10.686 5.944 14.220 1.00 83.19 260 ALA A CA 1
ATOM 1918 C C . ALA A 1 260 ? 11.310 6.433 12.898 1.00 83.19 260 ALA A C 1
ATOM 1920 O O . ALA A 1 260 ? 11.626 7.610 12.773 1.00 83.19 260 ALA A O 1
ATOM 1921 N N . SER A 1 261 ? 11.482 5.548 11.907 1.00 80.44 261 SER A N 1
ATOM 1922 C CA . SER A 1 261 ? 12.066 5.887 10.598 1.00 80.44 261 SER A CA 1
ATOM 1923 C C . SER A 1 261 ? 11.038 6.228 9.509 1.00 80.44 261 SER A C 1
ATOM 1925 O O . SER A 1 261 ? 11.408 6.831 8.502 1.00 80.44 261 SER A O 1
ATOM 1927 N N . HIS A 1 262 ? 9.763 5.862 9.690 1.00 75.69 262 HIS A N 1
ATOM 1928 C CA . HIS A 1 262 ? 8.702 6.014 8.683 1.00 75.69 262 HIS A CA 1
ATOM 1929 C C . HIS A 1 262 ? 7.385 6.538 9.300 1.00 75.69 262 HIS A C 1
ATOM 1931 O O . HIS A 1 262 ? 6.365 5.840 9.255 1.00 75.69 262 HIS A O 1
ATOM 1937 N N . PRO A 1 263 ? 7.381 7.760 9.869 1.00 73.81 263 PRO A N 1
ATOM 1938 C CA . PRO A 1 263 ? 6.204 8.358 10.508 1.00 73.81 263 PRO A CA 1
ATOM 1939 C C . PRO A 1 263 ? 5.021 8.601 9.557 1.00 73.81 263 PRO A C 1
ATOM 1941 O O . PRO A 1 263 ? 3.875 8.618 9.997 1.00 73.81 263 PRO A O 1
ATOM 1944 N N . ASP A 1 264 ? 5.272 8.754 8.257 1.00 68.25 264 ASP A N 1
ATOM 1945 C CA . ASP A 1 264 ? 4.220 9.040 7.273 1.00 68.25 264 ASP A CA 1
ATOM 1946 C C . ASP A 1 264 ? 3.387 7.798 6.911 1.00 68.25 264 ASP A C 1
ATOM 1948 O O . ASP A 1 264 ? 2.247 7.913 6.467 1.00 68.25 264 ASP A O 1
ATOM 1952 N N . CYS A 1 265 ? 3.924 6.598 7.159 1.00 73.12 265 CYS A N 1
ATOM 1953 C CA . CYS A 1 265 ? 3.320 5.326 6.757 1.00 73.12 265 CYS A CA 1
ATOM 1954 C C . CYS A 1 265 ? 2.552 4.623 7.895 1.00 73.12 265 CYS A C 1
ATOM 1956 O O . CYS A 1 265 ? 2.248 3.430 7.782 1.00 73.12 265 CYS A O 1
ATOM 1958 N N . LEU A 1 266 ? 2.267 5.301 9.015 1.00 76.88 266 LEU A N 1
ATOM 1959 C CA . LEU A 1 266 ? 1.607 4.677 10.175 1.00 76.88 266 LEU A CA 1
ATOM 1960 C C . LEU A 1 266 ? 0.220 4.095 9.873 1.00 76.88 266 LEU A C 1
ATOM 1962 O O . LEU A 1 266 ? -0.013 2.956 10.293 1.00 76.88 266 LEU A O 1
ATOM 1966 N N . PRO A 1 267 ? -0.661 4.767 9.107 1.00 74.75 267 PRO A N 1
ATOM 1967 C CA . PRO A 1 267 ? -1.970 4.202 8.790 1.00 74.75 267 PRO A CA 1
ATOM 1968 C C . PRO A 1 267 ? -1.860 2.927 7.944 1.00 74.75 267 PRO A C 1
ATOM 1970 O O . PRO A 1 267 ? -2.539 1.931 8.201 1.00 74.75 267 PRO A O 1
ATOM 1973 N N . ASP A 1 268 ? -0.960 2.910 6.954 1.00 73.62 268 ASP A N 1
ATOM 1974 C CA . ASP A 1 268 ? -0.703 1.745 6.098 1.00 73.62 268 ASP A CA 1
ATOM 1975 C C . ASP A 1 268 ? -0.071 0.582 6.878 1.00 73.62 268 ASP A C 1
ATOM 1977 O O . ASP A 1 268 ? -0.408 -0.592 6.663 1.00 73.62 268 ASP A O 1
ATOM 1981 N N . LEU A 1 269 ? 0.821 0.900 7.817 1.00 82.38 269 LEU A N 1
ATOM 1982 C CA . LEU A 1 269 ? 1.429 -0.064 8.725 1.00 82.38 269 LEU A CA 1
ATOM 1983 C C . LEU A 1 269 ? 0.379 -0.686 9.646 1.00 82.38 269 LEU A C 1
ATOM 1985 O O . LEU A 1 269 ? 0.293 -1.912 9.732 1.00 82.38 269 LEU A O 1
ATOM 1989 N N . ALA A 1 270 ? -0.442 0.141 10.292 1.00 85.44 270 ALA A N 1
ATOM 1990 C CA . ALA A 1 270 ? -1.514 -0.293 11.173 1.00 85.44 270 ALA A CA 1
ATOM 1991 C C . ALA A 1 270 ? -2.537 -1.160 10.427 1.00 85.44 270 ALA A C 1
ATOM 1993 O O . ALA A 1 270 ? -2.834 -2.274 10.866 1.00 85.44 270 ALA A O 1
ATOM 1994 N N . TYR A 1 271 ? -2.967 -0.735 9.234 1.00 82.31 271 TYR A N 1
ATOM 1995 C CA . TYR A 1 271 ? -3.789 -1.549 8.339 1.00 82.31 271 TYR A CA 1
ATOM 1996 C C . TYR A 1 271 ? -3.138 -2.903 8.047 1.00 82.31 271 TYR A C 1
ATOM 1998 O O . TYR A 1 271 ? -3.776 -3.945 8.201 1.00 82.31 271 TYR A O 1
ATOM 2006 N N . THR A 1 272 ? -1.865 -2.922 7.647 1.00 81.81 272 THR A N 1
ATOM 2007 C CA . THR A 1 272 ? -1.166 -4.163 7.289 1.00 81.81 272 THR A CA 1
ATOM 2008 C C . THR A 1 272 ? -1.086 -5.115 8.478 1.00 81.81 272 THR A C 1
ATOM 2010 O O . THR A 1 272 ? -1.403 -6.299 8.348 1.00 81.81 272 THR A O 1
ATOM 2013 N N . LEU A 1 273 ? -0.698 -4.600 9.641 1.00 88.19 273 LEU A N 1
ATOM 2014 C CA . LEU A 1 273 ? -0.580 -5.363 10.875 1.00 88.19 273 LEU A CA 1
ATOM 2015 C C . LEU A 1 273 ? -1.925 -5.926 11.336 1.00 88.19 273 LEU A C 1
ATOM 2017 O O . LEU A 1 273 ? -2.008 -7.100 11.681 1.00 88.19 273 LEU A O 1
ATOM 2021 N N . CYS A 1 274 ? -2.987 -5.127 11.286 1.00 87.19 274 CYS A N 1
ATOM 2022 C CA . CYS A 1 274 ? -4.315 -5.541 11.720 1.00 87.19 274 CYS A CA 1
ATOM 2023 C C . CYS A 1 274 ? -5.015 -6.486 10.731 1.00 87.19 274 CYS A C 1
ATOM 2025 O O . CYS A 1 274 ? -5.641 -7.459 11.150 1.00 87.19 274 CYS A O 1
ATOM 2027 N N . ARG A 1 275 ? -4.932 -6.209 9.423 1.00 81.94 275 ARG A N 1
ATOM 2028 C CA . ARG A 1 275 ? -5.772 -6.840 8.385 1.00 81.94 275 ARG A CA 1
ATOM 2029 C C . ARG A 1 275 ? -5.047 -7.843 7.497 1.00 81.94 275 ARG A C 1
ATOM 2031 O O . ARG A 1 275 ? -5.704 -8.647 6.838 1.00 81.94 275 ARG A O 1
ATOM 2038 N N . ARG A 1 276 ? -3.722 -7.741 7.374 1.00 76.62 276 ARG A N 1
ATOM 2039 C CA . ARG A 1 276 ? -2.935 -8.462 6.352 1.00 76.62 276 ARG A CA 1
ATOM 2040 C C . ARG A 1 276 ? -1.858 -9.367 6.938 1.00 76.62 276 ARG A C 1
ATOM 2042 O O . ARG A 1 276 ? -1.130 -10.006 6.181 1.00 76.62 276 ARG A O 1
ATOM 2049 N N . ARG A 1 277 ? -1.772 -9.452 8.264 1.00 82.12 277 ARG A N 1
ATOM 2050 C CA . ARG A 1 277 ? -0.918 -10.397 8.980 1.00 82.12 277 ARG A CA 1
ATOM 2051 C C . ARG A 1 277 ? -1.759 -11.435 9.702 1.00 82.12 277 ARG A C 1
ATOM 2053 O O . ARG A 1 277 ? -2.894 -11.186 10.094 1.00 82.12 277 ARG A O 1
ATOM 2060 N N . GLU A 1 278 ? -1.175 -12.614 9.845 1.00 81.25 278 GLU A N 1
ATOM 2061 C CA . GLU A 1 278 ? -1.723 -13.666 10.687 1.00 81.25 278 GLU A CA 1
ATOM 2062 C C . GLU A 1 278 ? -1.476 -13.334 12.165 1.00 81.25 278 GLU A C 1
ATOM 2064 O O . GLU A 1 278 ? -0.434 -12.775 12.520 1.00 81.25 278 GLU A O 1
ATOM 2069 N N . HIS A 1 279 ? -2.441 -13.678 13.021 1.00 88.88 279 HIS A N 1
ATOM 2070 C CA . HIS A 1 279 ? -2.426 -13.348 14.447 1.00 88.88 279 HIS A CA 1
ATOM 2071 C C . HIS A 1 279 ? -2.099 -14.571 15.309 1.00 88.88 279 HIS A C 1
ATOM 2073 O O . HIS A 1 279 ? -2.977 -15.351 15.685 1.00 88.88 279 HIS A O 1
ATOM 2079 N N . PHE A 1 280 ? -0.825 -14.720 15.662 1.00 88.81 280 PHE A N 1
ATOM 2080 C CA . PHE A 1 280 ? -0.284 -15.835 16.443 1.00 88.81 280 PHE A CA 1
ATOM 2081 C C . PHE A 1 280 ? -0.580 -15.742 17.952 1.00 88.81 280 PHE A C 1
ATOM 2083 O O . PHE A 1 280 ? -1.256 -14.830 18.431 1.00 88.81 280 PHE A O 1
ATOM 2090 N N . LYS A 1 281 ? -0.081 -16.726 18.716 1.00 91.50 281 LYS A N 1
ATOM 2091 C CA . LYS A 1 281 ? -0.410 -16.931 20.137 1.00 91.50 281 LYS A CA 1
ATOM 2092 C C . LYS A 1 281 ? 0.118 -15.844 21.079 1.00 91.50 281 LYS A C 1
ATOM 2094 O O . LYS A 1 281 ? -0.582 -15.484 22.015 1.00 91.50 281 LYS A O 1
ATOM 2099 N N . TRP A 1 282 ? 1.330 -15.331 20.867 1.00 93.06 282 TRP A N 1
ATOM 2100 C CA . TRP A 1 282 ? 1.870 -14.235 21.673 1.00 93.06 282 TRP A CA 1
ATOM 2101 C C . TRP A 1 282 ? 1.490 -12.920 21.025 1.00 93.06 282 TRP A C 1
ATOM 2103 O O . TRP A 1 282 ? 1.769 -12.744 19.842 1.00 93.06 282 TRP A O 1
ATOM 2113 N N . ARG A 1 283 ? 0.875 -12.011 21.785 1.00 95.12 283 ARG A N 1
ATOM 2114 C CA . ARG A 1 283 ? 0.277 -10.781 21.261 1.00 95.12 283 ARG A CA 1
ATOM 2115 C C . ARG A 1 283 ? 0.657 -9.553 22.070 1.00 95.12 283 ARG A C 1
ATOM 2117 O O . ARG A 1 283 ? 0.773 -9.593 23.297 1.00 95.12 283 ARG A O 1
ATOM 2124 N N . SER A 1 284 ? 0.810 -8.447 21.360 1.00 95.50 284 SER A N 1
ATOM 2125 C CA . SER A 1 284 ? 0.981 -7.104 21.902 1.00 95.50 284 SER A CA 1
ATOM 2126 C C . SER A 1 284 ? 0.351 -6.094 20.937 1.00 95.50 284 SER A C 1
ATOM 2128 O O . SER A 1 284 ? 0.011 -6.433 19.801 1.00 95.50 284 SER A O 1
ATOM 2130 N N . PHE A 1 285 ? 0.157 -4.867 21.402 1.00 95.31 285 PHE A N 1
ATOM 2131 C CA . PHE A 1 285 ? -0.371 -3.767 20.610 1.00 95.31 285 PHE A CA 1
ATOM 2132 C C . PHE A 1 285 ? 0.234 -2.441 21.080 1.00 95.31 285 PHE A C 1
ATOM 2134 O O . PHE A 1 285 ? 0.754 -2.360 22.195 1.00 95.31 285 PHE A O 1
ATOM 2141 N N . ALA A 1 286 ? 0.133 -1.413 20.247 1.00 93.19 286 ALA A N 1
ATOM 2142 C CA . ALA A 1 286 ? 0.443 -0.030 20.580 1.00 93.19 286 ALA A CA 1
ATOM 2143 C C . ALA A 1 286 ? -0.551 0.908 19.890 1.00 93.19 286 ALA A C 1
ATOM 2145 O O . ALA A 1 286 ? -1.054 0.604 18.806 1.00 93.19 286 ALA A O 1
ATOM 2146 N N . THR A 1 287 ? -0.814 2.051 20.511 1.00 90.44 287 THR A N 1
ATOM 2147 C CA . THR A 1 287 ? -1.490 3.181 19.875 1.00 90.44 287 THR A CA 1
ATOM 2148 C C . THR A 1 287 ? -0.440 4.114 19.274 1.00 90.44 287 THR A C 1
ATOM 2150 O O . THR A 1 287 ? 0.540 4.474 19.923 1.00 90.44 287 THR A O 1
ATOM 2153 N N . LEU A 1 288 ? -0.621 4.460 18.006 1.00 85.50 288 LEU A N 1
ATOM 2154 C CA . LEU A 1 288 ? 0.239 5.314 17.200 1.00 85.50 288 LEU A CA 1
ATOM 2155 C C . LEU A 1 288 ? -0.454 6.676 17.073 1.00 85.50 288 LEU A C 1
ATOM 2157 O O . LEU A 1 288 ? -1.288 6.882 16.193 1.00 85.50 288 LEU A O 1
ATOM 2161 N N . SER A 1 289 ? -0.169 7.568 18.020 1.00 72.44 289 SER A N 1
ATOM 2162 C CA . SER A 1 289 ? -0.710 8.937 18.074 1.00 72.44 289 SER A CA 1
ATOM 2163 C C . SER A 1 289 ? 0.400 9.990 18.166 1.00 72.44 289 SER A C 1
ATOM 2165 O O . SER A 1 289 ? 0.322 11.011 17.494 1.00 72.44 289 SER A O 1
ATOM 2167 N N . ASN A 1 290 ? 1.461 9.713 18.936 1.00 61.81 290 ASN A N 1
ATOM 2168 C CA . ASN A 1 290 ? 2.655 10.552 19.055 1.00 61.81 290 ASN A CA 1
ATOM 2169 C C . ASN A 1 290 ? 3.906 9.790 18.602 1.00 61.81 290 ASN A C 1
ATOM 2171 O O . ASN A 1 290 ? 4.236 8.732 19.138 1.00 61.81 290 ASN A O 1
ATOM 2175 N N . LEU A 1 291 ? 4.625 10.362 17.636 1.00 61.03 291 LEU A N 1
ATOM 2176 C CA . LEU A 1 291 ? 5.825 9.775 17.032 1.00 61.03 291 LEU A CA 1
ATOM 2177 C C . LEU A 1 291 ? 7.042 9.739 17.966 1.00 61.03 291 LEU A C 1
ATOM 2179 O O . LEU A 1 291 ? 7.980 8.991 17.709 1.00 61.03 291 LEU A O 1
ATOM 2183 N N . GLU A 1 292 ? 7.030 10.509 19.058 1.00 60.19 292 GLU A N 1
ATOM 2184 C CA . GLU A 1 292 ? 8.180 10.618 19.962 1.00 60.19 292 GLU A CA 1
ATOM 2185 C C . GLU A 1 292 ? 8.446 9.331 20.756 1.00 60.19 292 GLU A C 1
ATOM 2187 O O . GLU A 1 292 ? 9.600 8.954 20.948 1.00 60.19 292 GLU A O 1
ATOM 2192 N N . THR A 1 293 ? 7.403 8.627 21.220 1.00 64.94 293 THR A N 1
ATOM 2193 C CA . THR A 1 293 ? 7.566 7.384 21.998 1.00 64.94 293 THR A CA 1
ATOM 2194 C C . THR A 1 293 ? 6.415 6.397 21.789 1.00 64.94 293 THR A C 1
ATOM 2196 O O . THR A 1 293 ? 5.356 6.484 22.409 1.00 64.94 293 THR A O 1
ATOM 2199 N N . VAL A 1 294 ? 6.647 5.368 20.967 1.00 81.12 294 VAL A N 1
ATOM 2200 C CA . VAL A 1 294 ? 5.698 4.255 20.808 1.00 81.12 294 VAL A CA 1
ATOM 2201 C C . VAL A 1 294 ? 5.886 3.229 21.922 1.00 81.12 294 VAL A C 1
ATOM 2203 O O . VAL A 1 294 ? 6.901 2.525 21.994 1.00 81.12 294 VAL A O 1
ATOM 2206 N N . THR A 1 295 ? 4.873 3.099 22.777 1.00 87.25 295 THR A N 1
ATOM 2207 C CA . THR A 1 295 ? 4.871 2.132 23.880 1.00 87.25 295 THR A CA 1
ATOM 2208 C C . THR A 1 295 ? 3.956 0.955 23.564 1.00 87.25 295 THR A C 1
ATOM 2210 O O . THR A 1 295 ? 2.741 1.099 23.466 1.00 87.25 295 THR A O 1
ATOM 2213 N N . PHE A 1 296 ? 4.549 -0.233 23.443 1.00 89.88 296 PHE A N 1
ATOM 2214 C CA . PHE A 1 296 ? 3.810 -1.482 23.279 1.00 89.88 296 PHE A CA 1
ATOM 2215 C C . PHE A 1 296 ? 3.354 -2.032 24.629 1.00 89.88 296 PHE A C 1
ATOM 2217 O O . PHE A 1 296 ? 4.117 -2.044 25.599 1.00 89.88 296 PHE A O 1
ATOM 2224 N N . ALA A 1 297 ? 2.127 -2.546 24.675 1.00 92.00 297 ALA A N 1
ATOM 2225 C CA . ALA A 1 297 ? 1.598 -3.246 25.834 1.00 92.00 297 ALA A CA 1
ATOM 2226 C C . ALA A 1 297 ? 2.420 -4.518 26.141 1.00 92.00 297 ALA A C 1
ATOM 2228 O O . ALA A 1 297 ? 2.945 -5.157 25.218 1.00 92.00 297 ALA A O 1
ATOM 2229 N N . PRO A 1 298 ? 2.516 -4.944 27.414 1.00 91.94 298 PRO A N 1
ATOM 2230 C CA . PRO A 1 298 ? 3.256 -6.146 27.783 1.00 91.94 298 PRO A CA 1
ATOM 2231 C C . PRO A 1 298 ? 2.806 -7.385 26.985 1.00 91.94 298 PRO A C 1
ATOM 2233 O O . PRO A 1 298 ? 1.600 -7.614 26.844 1.00 91.94 298 PRO A O 1
ATOM 2236 N N . PRO A 1 299 ? 3.746 -8.204 26.473 1.00 91.25 299 PRO A N 1
ATOM 2237 C CA . PRO A 1 299 ? 3.432 -9.442 25.770 1.00 91.25 299 PRO A CA 1
ATOM 2238 C C . PRO A 1 299 ? 2.505 -10.356 26.569 1.00 91.25 299 PRO A C 1
ATOM 2240 O O . PRO A 1 299 ? 2.823 -10.734 27.696 1.00 91.25 299 PRO A O 1
ATOM 2243 N N . THR A 1 300 ? 1.400 -10.767 25.955 1.00 91.12 300 THR A N 1
ATOM 2244 C CA . THR A 1 300 ? 0.444 -11.703 26.556 1.00 91.12 300 THR A CA 1
ATOM 2245 C C . THR A 1 300 ? 0.328 -12.946 25.685 1.00 91.12 300 THR A C 1
ATOM 2247 O O . THR A 1 300 ? 0.295 -12.852 24.458 1.00 91.12 300 THR A O 1
ATOM 2250 N N . ASN A 1 301 ? 0.299 -14.123 26.311 1.00 90.06 301 ASN A N 1
ATOM 2251 C CA . ASN A 1 301 ? 0.036 -15.376 25.612 1.00 90.06 301 ASN A CA 1
ATOM 2252 C C . ASN A 1 301 ? -1.472 -15.621 25.538 1.00 90.06 301 ASN A C 1
ATOM 2254 O O . ASN A 1 301 ? -2.174 -15.477 26.543 1.00 90.06 301 ASN A O 1
ATOM 2258 N N . LYS A 1 302 ? -1.948 -16.043 24.370 1.00 84.94 302 LYS A N 1
ATOM 2259 C CA . LYS A 1 302 ? -3.326 -16.461 24.144 1.00 84.94 302 LYS A CA 1
ATOM 2260 C C . LYS A 1 302 ? -3.731 -17.529 25.179 1.00 84.94 302 LYS A C 1
ATOM 2262 O O . LYS A 1 302 ? -3.032 -18.540 25.313 1.00 84.94 302 LYS A O 1
ATOM 2267 N N . PRO A 1 303 ? -4.851 -17.341 25.900 1.00 82.50 303 PRO A N 1
ATOM 2268 C CA . PRO A 1 303 ? -5.360 -18.340 26.830 1.00 82.50 303 PRO A CA 1
ATOM 2269 C C . PRO A 1 303 ? -5.911 -19.565 26.084 1.00 82.50 303 PRO A C 1
ATOM 2271 O O . PRO A 1 303 ? -6.358 -19.473 24.943 1.00 82.50 303 PRO A O 1
ATOM 2274 N N . VAL A 1 304 ? -5.918 -20.727 26.749 1.00 78.50 304 VAL A N 1
ATOM 2275 C CA . VAL A 1 304 ? -6.446 -21.989 26.183 1.00 78.50 304 VAL A CA 1
ATOM 2276 C C . VAL A 1 304 ? -7.940 -21.882 25.857 1.00 78.50 304 VAL A C 1
ATOM 2278 O O . VAL A 1 304 ? -8.399 -22.427 24.858 1.00 78.50 304 VAL A O 1
ATOM 2281 N N . ARG A 1 305 ? -8.699 -21.157 26.688 1.00 79.56 305 ARG A N 1
ATOM 2282 C CA . ARG A 1 305 ? -10.116 -20.852 26.477 1.00 79.56 305 ARG A CA 1
ATOM 2283 C C . ARG A 1 305 ? -10.273 -19.350 26.290 1.00 79.56 305 ARG A C 1
ATOM 2285 O O . ARG A 1 305 ? -9.763 -18.587 27.109 1.00 79.56 305 ARG A O 1
ATOM 2292 N N . GLN A 1 306 ? -10.993 -18.949 25.245 1.00 77.56 306 GLN A N 1
ATOM 2293 C CA . GLN A 1 306 ? -11.287 -17.539 25.012 1.00 77.56 306 GLN A CA 1
ATOM 2294 C C . GLN A 1 306 ? -12.113 -16.964 26.172 1.00 77.56 306 GLN A C 1
ATOM 2296 O O . GLN A 1 306 ? -13.064 -17.615 26.627 1.00 77.56 306 GLN A O 1
ATOM 2301 N N . PRO A 1 307 ? -11.746 -15.775 26.673 1.00 80.56 307 PRO A N 1
ATOM 2302 C CA . PRO A 1 307 ? -12.497 -15.118 27.724 1.00 80.56 307 PRO A CA 1
ATOM 2303 C C . PRO A 1 307 ? -13.863 -14.639 27.246 1.00 80.56 307 PRO A C 1
ATOM 2305 O O . PRO A 1 307 ? -14.099 -14.387 26.066 1.00 80.56 307 PRO A O 1
ATOM 2308 N N . THR A 1 308 ? -14.764 -14.492 28.208 1.00 83.00 308 THR A N 1
ATOM 2309 C CA . THR A 1 308 ? -16.114 -13.978 28.003 1.00 83.00 308 THR A CA 1
ATOM 2310 C C . THR A 1 308 ? -16.120 -12.473 28.239 1.00 83.00 308 THR A C 1
ATOM 2312 O O . THR A 1 308 ? -15.653 -12.027 29.285 1.00 83.00 308 THR A O 1
ATOM 2315 N N . VAL A 1 309 ? -16.671 -11.693 27.310 1.00 88.12 309 VAL A N 1
ATOM 2316 C CA . VAL A 1 309 ? -16.785 -10.236 27.475 1.00 88.12 309 VAL A CA 1
ATOM 2317 C C . VAL A 1 309 ? -18.085 -9.900 28.197 1.00 88.12 309 VAL A C 1
ATOM 2319 O O . VAL A 1 309 ? -19.165 -10.194 27.681 1.00 88.12 309 VAL A O 1
ATOM 2322 N N . ILE A 1 310 ? -17.988 -9.268 29.368 1.00 89.62 310 ILE A N 1
ATOM 2323 C CA . ILE A 1 310 ? -19.124 -8.654 30.062 1.00 89.62 310 ILE A CA 1
ATOM 2324 C C . ILE A 1 310 ? -18.990 -7.142 29.915 1.00 89.62 310 ILE A C 1
ATOM 2326 O O . ILE A 1 310 ? -17.959 -6.572 30.269 1.00 89.62 310 ILE A O 1
ATOM 2330 N N . MET A 1 311 ? -20.016 -6.491 29.369 1.00 92.69 311 MET A N 1
ATOM 2331 C CA . MET A 1 311 ? -20.029 -5.033 29.241 1.00 92.69 311 MET A CA 1
ATOM 2332 C C . MET A 1 311 ? -20.759 -4.416 30.427 1.00 92.69 311 MET A C 1
ATOM 2334 O O . MET A 1 311 ? -21.899 -4.776 30.717 1.00 92.69 311 MET A O 1
ATOM 2338 N N . VAL A 1 312 ? -20.105 -3.480 31.106 1.00 91.81 312 VAL A N 1
ATOM 2339 C CA . VAL A 1 312 ? -20.675 -2.759 32.245 1.00 91.81 312 VAL A CA 1
ATOM 2340 C C . VAL A 1 312 ? -20.847 -1.299 31.855 1.00 91.81 312 VAL A C 1
ATOM 2342 O O . VAL A 1 312 ? -19.891 -0.653 31.440 1.00 91.81 312 VAL A O 1
ATOM 2345 N N . PHE A 1 313 ? -22.057 -0.774 31.988 1.00 92.31 313 PHE A N 1
ATOM 2346 C CA . PHE A 1 313 ? -22.394 0.587 31.591 1.00 92.31 313 PHE A CA 1
ATOM 2347 C C . PHE A 1 313 ? -22.371 1.506 32.809 1.00 92.31 313 PHE A C 1
ATOM 2349 O O . PHE A 1 313 ? -23.149 1.326 33.747 1.00 92.31 313 PHE A O 1
ATOM 2356 N N . SER A 1 314 ? -21.466 2.487 32.800 1.00 89.62 314 SER A N 1
ATOM 2357 C CA . SER A 1 314 ? -21.280 3.425 33.912 1.00 89.62 314 SER A CA 1
ATOM 2358 C C . SER A 1 314 ? -22.510 4.306 34.151 1.00 89.62 314 SER A C 1
ATOM 2360 O O . SER A 1 314 ? -23.124 4.795 33.200 1.00 89.62 314 SER A O 1
ATOM 2362 N N . GLY A 1 315 ? -22.819 4.583 35.415 1.00 84.31 315 GLY A N 1
ATOM 2363 C CA . GLY A 1 315 ? -23.868 5.523 35.790 1.00 84.31 315 GLY A CA 1
ATOM 2364 C C . GLY A 1 315 ? -23.461 6.998 35.681 1.00 84.31 315 GLY A C 1
ATOM 2365 O O . GLY A 1 315 ? -22.394 7.372 35.176 1.00 84.31 315 GLY A O 1
ATOM 2366 N N . GLN A 1 316 ? -24.342 7.849 36.202 1.00 79.25 316 GLN A N 1
ATOM 2367 C CA . GLN A 1 316 ? -24.160 9.293 36.291 1.00 79.25 316 GLN A CA 1
ATOM 2368 C C . GLN A 1 316 ? -23.000 9.664 37.228 1.00 79.25 316 GLN A C 1
ATOM 2370 O O . GLN A 1 316 ? -22.772 9.024 38.251 1.00 79.25 316 GLN A O 1
ATOM 2375 N N . GLY A 1 317 ? -22.281 10.736 36.889 1.00 77.75 317 GLY A N 1
ATOM 2376 C CA . GLY A 1 317 ? -21.103 11.233 37.611 1.00 77.75 317 GLY A CA 1
ATOM 2377 C C . GLY A 1 317 ? -19.778 10.945 36.895 1.00 77.75 317 GLY A C 1
ATOM 2378 O O . GLY A 1 317 ? -18.738 11.502 37.258 1.00 77.75 317 GLY A O 1
ATOM 2379 N N . SER A 1 318 ? -19.809 10.114 35.851 1.00 83.12 318 SER A N 1
ATOM 2380 C CA . SER A 1 318 ? -18.658 9.797 35.001 1.00 83.12 318 SER A CA 1
ATOM 2381 C C . SER A 1 318 ? -18.375 10.877 33.949 1.00 83.12 318 SER A C 1
ATOM 2383 O O . SER A 1 318 ? -17.218 11.031 33.550 1.00 83.12 318 SER A O 1
ATOM 2385 N N . GLN A 1 319 ? -19.383 11.666 33.560 1.00 88.25 319 GLN A N 1
ATOM 2386 C CA . GLN A 1 319 ? -19.311 12.666 32.493 1.00 88.25 319 GLN A CA 1
ATOM 2387 C C . GLN A 1 319 ? -18.290 13.782 32.756 1.00 88.25 319 GLN A C 1
ATOM 2389 O O . GLN A 1 319 ? -17.994 14.139 33.899 1.00 88.25 319 GLN A O 1
ATOM 2394 N N . TRP A 1 320 ? -17.736 14.335 31.679 1.00 91.31 320 TRP A N 1
ATOM 2395 C CA . TRP A 1 320 ? -16.778 15.439 31.711 1.00 91.31 320 TRP A CA 1
ATOM 2396 C C . TRP A 1 320 ? -16.812 16.215 30.379 1.00 91.31 320 TRP A C 1
ATOM 2398 O O . TRP A 1 320 ? -17.158 15.627 29.353 1.00 91.31 320 TRP A O 1
ATOM 2408 N N . PRO A 1 321 ? -16.517 17.531 30.373 1.00 91.50 321 PRO A N 1
ATOM 2409 C CA . PRO A 1 321 ? -16.565 18.343 29.154 1.00 91.50 321 PRO A CA 1
ATOM 2410 C C . PRO A 1 321 ? -15.669 17.784 28.045 1.00 91.50 321 PRO A C 1
ATOM 2412 O O . PRO A 1 321 ? -14.545 17.402 28.334 1.00 91.50 321 PRO A O 1
ATOM 2415 N N . GLN A 1 322 ? -16.132 17.790 26.794 1.00 92.06 322 GLN A N 1
ATOM 2416 C CA . GLN A 1 322 ? -15.438 17.199 25.635 1.00 92.06 322 GLN A CA 1
ATOM 2417 C C . GLN A 1 322 ? -15.314 15.665 25.627 1.00 92.06 322 GLN A C 1
ATOM 2419 O O . GLN A 1 322 ? -14.539 15.109 24.845 1.00 92.06 322 GLN A O 1
ATOM 2424 N N . MET A 1 323 ? -16.107 14.949 26.433 1.00 92.62 323 MET A N 1
ATOM 2425 C CA . MET A 1 323 ? -16.187 13.491 26.316 1.00 92.62 323 MET A CA 1
ATOM 2426 C C . MET A 1 323 ? -16.606 13.080 24.891 1.00 92.62 323 MET A C 1
ATOM 2428 O O . MET A 1 323 ? -17.638 13.508 24.386 1.00 92.62 323 MET A O 1
ATOM 2432 N N . GLY A 1 324 ? -15.793 12.263 24.222 1.00 90.31 324 GLY A N 1
ATOM 2433 C CA . GLY A 1 324 ? -16.086 11.754 22.877 1.00 90.31 324 GLY A CA 1
ATOM 2434 C C . GLY A 1 324 ? -15.808 12.734 21.732 1.00 90.31 324 GLY A C 1
ATOM 2435 O O . GLY A 1 324 ? -16.005 12.361 20.577 1.00 90.31 324 GLY A O 1
ATOM 2436 N N . HIS A 1 325 ? -15.299 13.939 22.013 1.00 92.38 325 HIS A N 1
ATOM 2437 C CA . HIS A 1 325 ? -14.945 14.928 20.989 1.00 92.38 325 HIS A CA 1
ATOM 2438 C C . HIS A 1 325 ? -13.945 14.376 19.957 1.00 92.38 325 HIS A C 1
ATOM 2440 O O . HIS A 1 325 ? -14.187 14.464 18.754 1.00 92.38 325 HIS A O 1
ATOM 2446 N N . ASP A 1 326 ? -12.872 13.718 20.412 1.00 90.81 326 ASP A N 1
ATOM 2447 C CA . ASP A 1 326 ? -11.856 13.160 19.505 1.00 90.81 326 ASP A CA 1
ATOM 2448 C C . ASP A 1 326 ? -12.426 12.040 18.615 1.00 90.81 326 ASP A C 1
ATOM 2450 O O . ASP A 1 326 ? -12.036 11.901 17.453 1.00 90.81 326 ASP A O 1
ATOM 2454 N N . LEU A 1 327 ? -13.393 11.271 19.139 1.00 90.62 327 LEU A N 1
ATOM 2455 C CA . LEU A 1 327 ? -14.069 10.195 18.406 1.00 90.62 327 LEU A CA 1
ATOM 2456 C C . LEU A 1 327 ? -14.975 10.760 17.307 1.00 90.62 327 LEU A C 1
ATOM 2458 O O . LEU A 1 327 ? -15.005 10.203 16.215 1.00 90.62 327 LEU A O 1
ATOM 2462 N N . LEU A 1 328 ? -15.663 11.882 17.556 1.00 90.69 328 LEU A N 1
ATOM 2463 C CA . LEU A 1 328 ? -16.463 12.575 16.536 1.00 90.69 328 LEU A CA 1
ATOM 2464 C C . LEU A 1 328 ? -15.606 13.049 15.354 1.00 90.69 328 LEU A C 1
ATOM 2466 O O . LEU A 1 328 ? -16.085 13.064 14.219 1.00 90.69 328 LEU A O 1
ATOM 2470 N N . ALA A 1 329 ? -14.358 13.442 15.616 1.00 86.88 329 ALA A N 1
ATOM 2471 C CA . ALA A 1 329 ? -13.419 13.867 14.582 1.00 86.88 329 ALA A CA 1
ATOM 2472 C C . ALA A 1 329 ? -12.773 12.681 13.849 1.00 86.88 329 ALA A C 1
ATOM 2474 O O . ALA A 1 329 ? -12.557 12.751 12.641 1.00 86.88 329 ALA A O 1
ATOM 2475 N N . SER A 1 330 ? -12.471 11.600 14.573 1.00 82.44 330 SER A N 1
ATOM 2476 C CA . SER A 1 330 ? -11.624 10.513 14.067 1.00 82.44 330 SER A CA 1
ATOM 2477 C C . SER A 1 330 ? -12.405 9.320 13.518 1.00 82.44 330 SER A C 1
ATOM 2479 O O . SER A 1 330 ? -11.898 8.647 12.634 1.00 82.44 330 SER A O 1
ATOM 2481 N N . LEU A 1 331 ? -13.609 9.023 14.021 1.00 85.50 331 LEU A N 1
ATOM 2482 C CA . LEU A 1 331 ? -14.378 7.823 13.668 1.00 85.50 331 LEU A CA 1
ATOM 2483 C C . LEU A 1 331 ? -15.708 8.194 12.985 1.00 85.50 331 LEU A C 1
ATOM 2485 O O . LEU A 1 331 ? -16.678 8.520 13.676 1.00 85.50 331 LEU A O 1
ATOM 2489 N N . PRO A 1 332 ? -15.809 8.073 11.645 1.00 84.25 332 PRO A N 1
ATOM 2490 C CA . PRO A 1 332 ? -17.022 8.421 10.902 1.00 84.25 332 PRO A CA 1
ATOM 2491 C C . PRO A 1 332 ? -18.275 7.695 11.403 1.00 84.25 332 PRO A C 1
ATOM 2493 O O . PRO A 1 332 ? -19.284 8.337 11.674 1.00 84.25 332 PRO A O 1
ATOM 2496 N N . GLY A 1 333 ? -18.186 6.381 11.644 1.00 87.44 333 GLY A N 1
ATOM 2497 C CA . GLY A 1 333 ? -19.327 5.595 12.128 1.00 87.44 333 GLY A CA 1
ATOM 2498 C C . GLY A 1 333 ? -19.820 6.009 13.520 1.00 87.44 333 GLY A C 1
ATOM 2499 O O . GLY A 1 333 ? -21.015 5.946 13.785 1.00 87.44 333 GLY A O 1
ATOM 2500 N N . PHE A 1 334 ? -18.928 6.479 14.401 1.00 91.56 334 PHE A N 1
ATOM 2501 C CA . PHE A 1 334 ? -19.327 7.017 15.707 1.00 91.56 334 PHE A CA 1
ATOM 2502 C C . PHE A 1 334 ? -20.061 8.353 15.544 1.00 91.56 334 PHE A C 1
ATOM 2504 O O . PHE A 1 334 ? -21.084 8.588 16.181 1.00 91.56 334 PHE A O 1
ATOM 2511 N N . LYS A 1 335 ? -19.572 9.221 14.652 1.00 92.06 335 LYS A N 1
ATOM 2512 C CA . LYS A 1 335 ? -20.245 10.480 14.321 1.00 92.06 335 LYS A CA 1
ATOM 2513 C C . LYS A 1 335 ? -21.635 10.239 13.729 1.00 92.06 335 LYS A C 1
ATOM 2515 O O . LYS A 1 335 ? -22.575 10.905 14.147 1.00 92.06 335 LYS A O 1
ATOM 2520 N N . GLU A 1 336 ? -21.769 9.288 12.808 1.00 91.81 336 GLU A N 1
ATOM 2521 C CA . GLU A 1 336 ? -23.054 8.887 12.216 1.00 91.81 336 GLU A CA 1
ATOM 2522 C C . GLU A 1 336 ? -24.055 8.418 13.281 1.00 91.81 336 GLU A C 1
ATOM 2524 O O . GLU A 1 336 ? -25.204 8.854 13.263 1.00 91.81 336 GLU A O 1
ATOM 2529 N N . ASP A 1 337 ? -23.616 7.611 14.257 1.00 94.56 337 ASP A N 1
ATOM 2530 C CA . ASP A 1 337 ? -24.467 7.195 15.381 1.00 94.56 337 ASP A CA 1
ATOM 2531 C C . ASP A 1 337 ? -24.969 8.397 16.192 1.00 94.56 337 ASP A C 1
ATOM 2533 O O . ASP A 1 337 ? -26.152 8.479 16.524 1.00 94.56 337 ASP A O 1
ATOM 2537 N N . VAL A 1 338 ? -24.077 9.340 16.517 1.00 95.25 338 VAL A N 1
ATOM 2538 C CA . VAL A 1 338 ? -24.442 10.537 17.289 1.00 95.25 338 VAL A CA 1
ATOM 2539 C C . VAL A 1 338 ? -25.404 11.428 16.502 1.00 95.25 338 VAL A C 1
ATOM 2541 O O . VAL A 1 338 ? -26.351 11.934 17.097 1.00 95.25 338 VAL A O 1
ATOM 2544 N N . VAL A 1 339 ? -25.216 11.580 15.185 1.00 94.69 339 VAL A N 1
ATOM 2545 C CA . VAL A 1 339 ? -26.166 12.299 14.315 1.00 94.69 339 VAL A CA 1
ATOM 2546 C C . VAL A 1 339 ? -27.540 11.629 14.347 1.00 94.69 339 VAL A C 1
ATOM 2548 O O . VAL A 1 339 ? -28.528 12.310 14.599 1.00 94.69 339 VAL A O 1
ATOM 2551 N N . ALA A 1 340 ? -27.612 10.308 14.168 1.00 94.50 340 ALA A N 1
ATOM 2552 C CA . ALA A 1 340 ? -28.883 9.581 14.169 1.00 94.50 340 ALA A CA 1
ATOM 2553 C C . ALA A 1 340 ? -29.630 9.702 15.513 1.00 94.50 340 ALA A C 1
ATOM 2555 O O . ALA A 1 340 ? -30.851 9.861 15.551 1.00 94.50 340 ALA A O 1
ATOM 2556 N N . MET A 1 341 ? -28.906 9.665 16.637 1.00 95.50 341 MET A N 1
ATOM 2557 C CA . MET A 1 341 ? -29.496 9.884 17.963 1.00 95.50 341 MET A CA 1
ATOM 2558 C C . MET A 1 341 ? -29.942 11.336 18.177 1.00 95.50 341 MET A C 1
ATOM 2560 O O . MET A 1 341 ? -30.978 11.571 18.798 1.00 95.50 341 MET A O 1
ATOM 2564 N N . ASP A 1 342 ? -29.197 12.309 17.648 1.00 94.25 342 ASP A N 1
ATOM 2565 C CA . ASP A 1 342 ? -29.588 13.720 17.680 1.00 94.25 342 ASP A CA 1
ATOM 2566 C C . ASP A 1 342 ? -30.866 13.953 16.860 1.00 94.25 342 ASP A C 1
ATOM 2568 O O . ASP A 1 342 ? -31.791 14.599 17.343 1.00 94.25 342 ASP A O 1
ATOM 2572 N N . GLU A 1 343 ? -30.993 13.348 15.675 1.00 94.38 343 GLU A N 1
ATOM 2573 C CA . GLU A 1 343 ? -32.211 13.401 14.852 1.00 94.38 343 GLU A CA 1
ATOM 2574 C C . GLU A 1 343 ? -33.443 12.861 15.592 1.00 94.38 343 GLU A C 1
ATOM 2576 O O . GLU A 1 343 ? -34.522 13.456 15.515 1.00 94.38 343 GLU A O 1
ATOM 2581 N N . ILE A 1 344 ? -33.288 11.786 16.375 1.00 92.56 344 ILE A N 1
ATOM 2582 C CA . ILE A 1 344 ? -34.354 11.266 17.244 1.00 92.56 344 ILE A CA 1
ATOM 2583 C C . ILE A 1 344 ? -34.785 12.332 18.258 1.00 92.56 344 ILE A C 1
ATOM 2585 O O . ILE A 1 344 ? -35.980 12.616 18.364 1.00 92.56 344 ILE A O 1
ATOM 2589 N N . LEU A 1 345 ? -33.840 12.968 18.954 1.00 92.50 345 LEU A N 1
ATOM 2590 C CA . LEU A 1 345 ? -34.141 14.030 19.920 1.00 92.50 345 LEU A CA 1
ATOM 2591 C C . LEU A 1 345 ? -34.795 15.253 19.262 1.00 92.50 345 LEU A C 1
ATOM 2593 O O . LEU A 1 345 ? -35.744 15.819 19.804 1.00 92.50 345 LEU A O 1
ATOM 2597 N N . GLN A 1 346 ? -34.335 15.640 18.072 1.00 93.19 346 GLN A N 1
ATOM 2598 C CA . GLN A 1 346 ? -34.905 16.755 17.312 1.00 93.19 346 GLN A CA 1
ATOM 2599 C C . GLN A 1 346 ? -36.295 16.433 16.736 1.00 93.19 346 GLN A C 1
ATOM 2601 O O . GLN A 1 346 ? -37.069 17.350 16.456 1.00 93.19 346 GLN A O 1
ATOM 2606 N N . SER A 1 347 ? -36.651 15.151 16.599 1.00 90.69 347 SER A N 1
ATOM 2607 C CA . SER A 1 347 ? -37.983 14.715 16.157 1.00 90.69 347 SER A CA 1
ATOM 2608 C C . SER A 1 347 ? -39.061 14.782 17.247 1.00 90.69 347 SER A C 1
ATOM 2610 O O . SER A 1 347 ? -40.243 14.665 16.926 1.00 90.69 347 SER A O 1
ATOM 2612 N N . LEU A 1 348 ? -38.683 15.007 18.514 1.00 88.38 348 LEU A N 1
ATOM 2613 C CA . LEU A 1 348 ? -39.632 15.136 19.624 1.00 88.38 348 LEU A CA 1
ATOM 2614 C C . LEU A 1 348 ? -40.573 16.341 19.437 1.00 88.38 348 LEU A C 1
ATOM 2616 O O . LEU A 1 348 ? -40.275 17.298 18.700 1.00 88.38 348 LEU A O 1
ATOM 2620 N N . GLU A 1 349 ? -41.722 16.293 20.119 1.00 84.19 349 GLU A N 1
ATOM 2621 C CA . GLU A 1 349 ? -42.739 17.343 20.045 1.00 84.19 349 GLU A CA 1
ATOM 2622 C C . GLU A 1 349 ? -42.167 18.725 20.412 1.00 84.19 349 GLU A C 1
ATOM 2624 O O . GLU A 1 349 ? -41.316 18.822 21.300 1.00 84.19 349 GLU A O 1
ATOM 2629 N N . PRO A 1 350 ? -42.646 19.825 19.794 1.00 83.94 350 PRO A N 1
ATOM 2630 C CA . PRO A 1 350 ? -42.047 21.153 19.960 1.00 83.94 350 PRO A CA 1
ATOM 2631 C C . PRO A 1 350 ? -41.898 21.623 21.413 1.00 83.94 350 PRO A C 1
ATOM 2633 O O . PRO A 1 350 ? -40.961 22.351 21.725 1.00 83.94 350 PRO A O 1
ATOM 2636 N N . HIS A 1 351 ? -42.807 21.209 22.299 1.00 81.56 351 HIS A N 1
ATOM 2637 C CA . HIS A 1 351 ? -42.833 21.630 23.700 1.00 81.56 351 HIS A CA 1
ATOM 2638 C C . HIS A 1 351 ? -41.813 20.891 24.589 1.00 81.56 351 HIS A C 1
ATOM 2640 O O . HIS A 1 351 ? -41.436 21.406 25.639 1.00 81.56 351 HIS A O 1
ATOM 2646 N N . CYS A 1 352 ? -41.343 19.713 24.166 1.00 81.44 352 CYS A N 1
ATOM 2647 C CA . CYS A 1 352 ? -40.351 18.902 24.876 1.00 81.44 352 CYS A CA 1
ATOM 2648 C C . CYS A 1 352 ? -39.070 18.673 24.058 1.00 81.44 352 CYS A C 1
ATOM 2650 O O . CYS A 1 352 ? -38.232 17.866 24.440 1.00 81.44 352 CYS A O 1
ATOM 2652 N N . ARG A 1 353 ? -38.911 19.347 22.915 1.00 88.31 353 ARG A N 1
ATOM 2653 C CA . ARG A 1 353 ? -37.718 19.242 22.073 1.00 88.31 353 ARG A CA 1
ATOM 2654 C C . ARG A 1 353 ? -36.529 19.962 22.723 1.00 88.31 353 ARG A C 1
ATOM 2656 O O . ARG A 1 353 ? -36.676 21.124 23.123 1.00 88.31 353 ARG A O 1
ATOM 2663 N N . PRO A 1 354 ? -35.335 19.344 22.788 1.00 90.19 354 PRO A N 1
ATOM 2664 C CA . PRO A 1 354 ? -34.144 20.037 23.256 1.00 90.19 354 PRO A CA 1
ATOM 2665 C C . PRO A 1 354 ? -33.762 21.189 22.321 1.00 90.19 354 PRO A C 1
ATOM 2667 O O . PRO A 1 354 ? -33.747 21.047 21.104 1.00 90.19 354 PRO A O 1
ATOM 2670 N N . GLN A 1 355 ? -33.391 22.329 22.908 1.00 89.69 355 GLN A N 1
ATOM 2671 C CA . GLN A 1 355 ? -32.864 23.501 22.186 1.00 89.69 355 GLN A CA 1
ATOM 2672 C C . GLN A 1 355 ? -31.362 23.382 21.868 1.00 89.69 355 GLN A C 1
ATOM 2674 O O . GLN A 1 355 ? -30.739 24.331 21.401 1.00 89.69 355 GLN A O 1
ATOM 2679 N N . TRP A 1 356 ? -30.769 22.233 22.177 1.00 92.12 356 TRP A N 1
ATOM 2680 C CA . TRP A 1 356 ? -29.357 21.921 22.007 1.00 92.12 356 TRP A CA 1
ATOM 2681 C C . TRP A 1 356 ? -29.208 20.693 21.112 1.00 92.12 356 TRP A C 1
ATOM 2683 O O . TRP A 1 356 ? -30.136 19.890 20.993 1.00 92.12 356 TRP A O 1
ATOM 2693 N N . LYS A 1 357 ? -28.025 20.541 20.513 1.00 93.31 357 LYS A N 1
ATOM 2694 C CA . LYS A 1 357 ? -27.642 19.362 19.729 1.00 93.31 357 LYS A CA 1
ATOM 2695 C C . LYS A 1 357 ? -26.521 18.598 20.410 1.00 93.31 357 LYS A C 1
ATOM 2697 O O . LYS A 1 357 ? -25.584 19.201 20.936 1.00 93.31 357 LYS A O 1
ATOM 2702 N N . ALA A 1 358 ? -26.586 17.272 20.370 1.00 92.25 358 ALA A N 1
ATOM 2703 C CA . ALA A 1 358 ? -25.637 16.408 21.063 1.00 92.25 358 ALA A CA 1
ATOM 2704 C C . ALA A 1 358 ? -24.186 16.649 20.615 1.00 92.25 358 ALA A C 1
ATOM 2706 O O . ALA A 1 358 ? -23.297 16.783 21.452 1.00 92.25 358 ALA A O 1
ATOM 2707 N N . ILE A 1 359 ? -23.948 16.779 19.305 1.00 90.81 359 ILE A N 1
ATOM 2708 C CA . ILE A 1 359 ? -22.609 17.028 18.738 1.00 90.81 359 ILE A CA 1
ATOM 2709 C C . ILE A 1 359 ? -22.009 18.341 19.249 1.00 90.81 359 ILE A C 1
ATOM 2711 O O . ILE A 1 359 ? -20.814 18.404 19.551 1.00 90.81 359 ILE A O 1
ATOM 2715 N N . GLU A 1 360 ? -22.831 19.385 19.347 1.00 92.12 360 GLU A N 1
ATOM 2716 C CA . GLU A 1 360 ? -22.399 20.701 19.811 1.00 92.12 360 GLU A CA 1
ATOM 2717 C C . GLU A 1 360 ? -22.042 20.652 21.299 1.00 92.12 360 GLU A C 1
ATOM 2719 O O . GLU A 1 360 ? -20.950 21.070 21.679 1.00 92.12 360 GLU A O 1
ATOM 2724 N N . GLU A 1 361 ? -22.909 20.078 22.139 1.00 93.50 361 GLU A N 1
ATOM 2725 C CA . GLU A 1 361 ? -22.667 19.962 23.584 1.00 93.50 361 GLU A CA 1
ATOM 2726 C C . GLU A 1 361 ? -21.449 19.088 23.916 1.00 93.50 361 GLU A C 1
ATOM 2728 O O . GLU A 1 361 ? -20.654 19.450 24.788 1.00 93.50 361 GLU A O 1
ATOM 2733 N N . LEU A 1 362 ? -21.251 17.980 23.191 1.00 92.19 362 LEU A N 1
ATOM 2734 C CA . LEU A 1 362 ? -20.072 17.116 23.338 1.00 92.19 362 LEU A CA 1
ATOM 2735 C C . LEU A 1 362 ? -18.778 17.787 22.858 1.00 92.19 362 LEU A C 1
ATOM 2737 O O . LEU A 1 362 ? -17.700 17.343 23.234 1.00 92.19 362 LEU A O 1
ATOM 2741 N N . SER A 1 363 ? -18.856 18.856 22.062 1.00 91.56 363 SER A N 1
ATOM 2742 C CA . SER A 1 363 ? -17.679 19.581 21.562 1.00 91.56 363 SER A CA 1
ATOM 2743 C C . SER A 1 363 ? -17.329 20.827 22.383 1.00 91.56 363 SER A C 1
ATOM 2745 O O . SER A 1 363 ? -16.264 21.414 22.180 1.00 91.56 363 SER A O 1
ATOM 2747 N N . LYS A 1 364 ? -18.180 21.239 23.335 1.00 91.88 364 LYS A N 1
ATOM 2748 C CA . LYS A 1 364 ? -17.952 22.448 24.139 1.00 91.88 364 LYS A CA 1
ATOM 2749 C C . LYS A 1 364 ? -16.792 22.283 25.130 1.00 91.88 364 LYS A C 1
ATOM 2751 O O . LYS A 1 364 ? -16.794 21.333 25.919 1.00 91.88 364 LYS A O 1
ATOM 2756 N N . PRO A 1 365 ? -15.847 23.242 25.184 1.00 89.50 365 PRO A N 1
ATOM 2757 C CA . PRO A 1 365 ? -14.771 23.230 26.169 1.00 89.50 365 PRO A CA 1
ATOM 2758 C C . PRO A 1 365 ? -15.309 23.456 27.588 1.00 89.50 365 PRO A C 1
ATOM 2760 O O . PRO A 1 365 ? -16.371 24.055 27.783 1.00 89.50 365 PRO A O 1
ATOM 2763 N N . ALA A 1 366 ? -14.532 23.043 28.594 1.00 87.69 366 ALA A N 1
ATOM 2764 C CA . ALA A 1 366 ? -14.927 23.054 30.007 1.00 87.69 366 ALA A CA 1
ATOM 2765 C C . ALA A 1 366 ? -15.463 24.400 30.529 1.00 87.69 366 ALA A C 1
ATOM 2767 O O . ALA A 1 366 ? -16.336 24.407 31.388 1.00 87.69 366 ALA A O 1
ATOM 2768 N N . VAL A 1 367 ? -14.982 25.525 29.990 1.00 87.25 367 VAL A N 1
ATOM 2769 C CA . VAL A 1 367 ? -15.391 26.887 30.388 1.00 87.25 367 VAL A CA 1
ATOM 2770 C C . VAL A 1 367 ? -16.845 27.203 30.004 1.00 87.25 367 VAL A C 1
ATOM 2772 O O . VAL A 1 367 ? -17.513 27.954 30.706 1.00 87.25 367 VAL A O 1
ATOM 2775 N N . SER A 1 368 ? -17.342 26.637 28.901 1.00 88.19 368 SER A N 1
ATOM 2776 C CA . SER A 1 368 ? -18.690 26.911 28.364 1.00 88.19 368 SER A CA 1
ATOM 2777 C C . SER A 1 368 ? -19.662 25.738 28.518 1.00 88.19 368 SER A C 1
ATOM 2779 O O . SER A 1 368 ? -20.861 25.881 28.274 1.00 88.19 368 SER A O 1
ATOM 2781 N N . SER A 1 369 ? -19.151 24.569 28.909 1.00 88.25 369 SER A N 1
ATOM 2782 C CA . SER A 1 369 ? -19.927 23.340 29.021 1.00 88.25 369 SER A CA 1
ATOM 2783 C C . SER A 1 369 ? -20.858 23.367 30.235 1.00 88.25 369 SER A C 1
ATOM 2785 O O . SER A 1 369 ? -20.442 23.654 31.356 1.00 88.25 369 SER A O 1
ATOM 2787 N N . GLN A 1 370 ? -22.121 22.997 30.019 1.00 85.69 370 GLN A N 1
ATOM 2788 C CA . GLN A 1 370 ? -23.133 22.842 31.073 1.00 85.69 370 GLN A CA 1
ATOM 2789 C C . GLN A 1 370 ? -23.439 21.364 31.362 1.00 85.69 370 GLN A C 1
ATOM 2791 O O . GLN A 1 370 ? -24.460 21.041 31.965 1.00 85.69 370 GLN A O 1
ATOM 2796 N N . LEU A 1 371 ? -22.533 20.459 30.974 1.00 85.44 371 LEU A N 1
ATOM 2797 C CA . LEU A 1 371 ? -22.715 19.004 31.017 1.00 85.44 371 LEU A CA 1
ATOM 2798 C C . LEU A 1 371 ? -22.995 18.430 32.420 1.00 85.44 371 LEU A C 1
ATOM 2800 O O . LEU A 1 371 ? -23.392 17.278 32.544 1.00 85.44 371 LEU A O 1
ATOM 2804 N N . ASN A 1 372 ? -22.816 19.208 33.489 1.00 80.81 372 ASN A N 1
ATOM 2805 C CA . ASN A 1 372 ? -23.173 18.792 34.848 1.00 80.81 372 ASN A CA 1
ATOM 2806 C C . ASN A 1 372 ? -24.688 18.811 35.120 1.00 80.81 372 ASN A C 1
ATOM 2808 O O . ASN A 1 372 ? -25.134 18.152 36.059 1.00 80.81 372 ASN A O 1
ATOM 2812 N N . ARG A 1 373 ? -25.483 19.528 34.314 1.00 84.38 373 ARG A N 1
ATOM 2813 C CA . ARG A 1 373 ? -26.944 19.572 34.465 1.00 84.38 373 ARG A CA 1
ATOM 2814 C C . ARG A 1 373 ? -27.567 18.238 34.074 1.00 84.38 373 ARG A C 1
ATOM 2816 O O . ARG A 1 373 ? -27.206 17.677 33.044 1.00 84.38 373 ARG A O 1
ATOM 2823 N N . ALA A 1 374 ? -28.535 17.752 34.852 1.00 79.50 374 ALA A N 1
ATOM 2824 C CA . ALA A 1 374 ? -29.184 16.455 34.623 1.00 79.50 374 ALA A CA 1
ATOM 2825 C C . ALA A 1 374 ? -29.793 16.320 33.212 1.00 79.50 374 ALA A C 1
ATOM 2827 O O . ALA A 1 374 ? -29.632 15.278 32.577 1.00 79.50 374 ALA A O 1
ATOM 2828 N N . GLU A 1 375 ? -30.400 17.401 32.708 1.00 86.06 375 GLU A N 1
ATOM 2829 C CA . GLU A 1 375 ? -31.012 17.512 31.373 1.00 86.06 375 GLU A CA 1
ATOM 2830 C C . GLU A 1 375 ? -30.023 17.311 30.206 1.00 86.06 375 GLU A C 1
ATOM 2832 O O . GLU A 1 375 ? -30.444 16.989 29.099 1.00 86.06 375 GLU A O 1
ATOM 2837 N N . LEU A 1 376 ? -28.717 17.471 30.456 1.00 89.31 376 LEU A N 1
ATOM 2838 C CA . LEU A 1 376 ? -27.633 17.245 29.493 1.00 89.31 376 LEU A CA 1
ATOM 2839 C C . LEU A 1 376 ? -26.845 15.971 29.829 1.00 89.31 376 LEU A C 1
ATOM 2841 O O . LEU A 1 376 ? -26.623 15.127 28.966 1.00 89.31 376 LEU A O 1
ATOM 2845 N N . ALA A 1 377 ? -26.445 15.806 31.092 1.00 88.31 377 ALA A N 1
ATOM 2846 C CA . ALA A 1 377 ? -25.581 14.727 31.562 1.00 88.31 377 ALA A CA 1
ATOM 2847 C C . ALA A 1 377 ? -26.115 13.334 31.208 1.00 88.31 377 ALA A C 1
ATOM 2849 O O . ALA A 1 377 ? -25.363 12.491 30.717 1.00 88.31 377 ALA A O 1
ATOM 2850 N N . GLN A 1 378 ? -27.401 13.089 31.471 1.00 88.31 378 GLN A N 1
ATOM 2851 C CA . GLN A 1 378 ? -28.012 11.772 31.305 1.00 88.31 378 GLN A CA 1
ATOM 2852 C C . GLN A 1 378 ? -28.152 11.366 29.827 1.00 88.31 378 GLN A C 1
ATOM 2854 O O . GLN A 1 378 ? -27.608 10.315 29.461 1.00 88.31 378 GLN A O 1
ATOM 2859 N N . PRO A 1 379 ? -28.797 12.172 28.952 1.00 92.62 379 PRO A N 1
ATOM 2860 C CA . PRO A 1 379 ? -28.904 11.820 27.539 1.00 92.62 379 PRO A CA 1
ATOM 2861 C C . PRO A 1 379 ? -27.539 11.772 26.852 1.00 92.62 379 PRO A C 1
ATOM 2863 O O . PRO A 1 379 ? -27.268 10.816 26.135 1.00 92.62 379 PRO A O 1
ATOM 2866 N N . LEU A 1 380 ? -26.638 12.727 27.111 1.00 93.88 380 LEU A N 1
ATOM 2867 C CA . LEU A 1 380 ? -25.330 12.753 26.445 1.00 93.88 380 LEU A CA 1
ATOM 2868 C C . LEU A 1 380 ? -24.426 11.587 26.865 1.00 93.88 380 LEU A C 1
ATOM 2870 O O . LEU A 1 380 ? -23.704 11.052 26.025 1.00 93.88 380 LEU A O 1
ATOM 2874 N N . SER A 1 381 ? -24.483 11.144 28.128 1.00 93.25 381 SER A N 1
ATOM 2875 C CA . SER A 1 381 ? -23.751 9.940 28.554 1.00 93.25 381 SER A CA 1
ATOM 2876 C C . SER A 1 381 ? -24.315 8.680 27.897 1.00 93.25 381 SER A C 1
ATOM 2878 O O . SER A 1 381 ? -23.543 7.825 27.474 1.00 93.25 381 SER A O 1
ATOM 2880 N N . THR A 1 382 ? -25.640 8.591 27.749 1.00 94.81 382 THR A N 1
ATOM 2881 C CA . THR A 1 382 ? -26.295 7.462 27.070 1.00 94.81 382 THR A CA 1
ATOM 2882 C C . THR A 1 382 ? -25.947 7.438 25.581 1.00 94.81 382 THR A C 1
ATOM 2884 O O . THR A 1 382 ? -25.563 6.394 25.064 1.00 94.81 382 THR A O 1
ATOM 2887 N N . ILE A 1 383 ? -25.991 8.592 24.906 1.00 95.38 383 ILE A N 1
ATOM 2888 C CA . ILE A 1 383 ? -25.571 8.753 23.504 1.00 95.3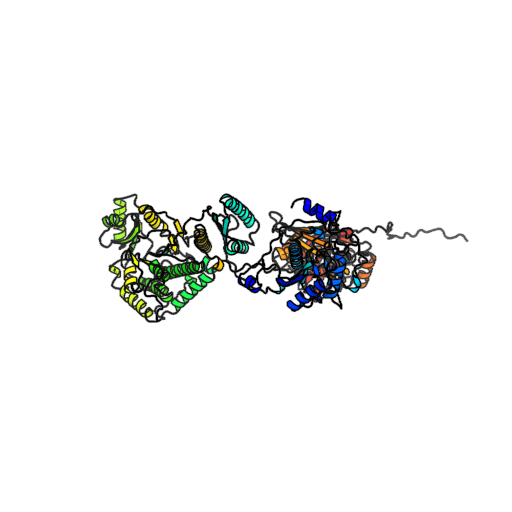8 383 ILE A CA 1
ATOM 2889 C C . ILE A 1 383 ? -24.121 8.297 23.325 1.00 95.38 383 ILE A C 1
ATOM 2891 O O . ILE A 1 383 ? -23.824 7.504 22.435 1.00 95.38 383 ILE A O 1
ATOM 2895 N N . LEU A 1 384 ? -23.216 8.734 24.207 1.00 95.31 384 LEU A N 1
ATOM 2896 C CA . LEU A 1 384 ? -21.819 8.303 24.179 1.00 95.31 384 LEU A CA 1
ATOM 2897 C C . LEU A 1 384 ? -21.690 6.782 24.362 1.00 95.31 384 LEU A C 1
ATOM 2899 O O . LEU A 1 384 ? -20.975 6.132 23.604 1.00 95.31 384 LEU A O 1
ATOM 2903 N N . GLN A 1 385 ? -22.384 6.206 25.346 1.00 96.19 385 GLN A N 1
ATOM 2904 C CA . GLN A 1 385 ? -22.360 4.767 25.625 1.00 96.19 385 GLN A CA 1
ATOM 2905 C C . GLN A 1 385 ? -22.885 3.932 24.455 1.00 96.19 385 GLN A C 1
ATOM 2907 O O . GLN A 1 385 ? -22.265 2.931 24.096 1.00 96.19 385 GLN A O 1
ATOM 2912 N N . ILE A 1 386 ? -23.990 4.355 23.838 1.00 96.44 386 ILE A N 1
ATOM 2913 C CA . ILE A 1 386 ? -24.565 3.708 22.656 1.00 96.44 386 ILE A CA 1
ATOM 2914 C C . ILE A 1 386 ? -23.612 3.825 21.463 1.00 96.44 386 ILE A C 1
ATOM 2916 O O . ILE A 1 386 ? -23.363 2.824 20.795 1.00 96.44 386 ILE A O 1
ATOM 2920 N N . GLY A 1 387 ? -23.019 4.998 21.224 1.00 95.38 387 GLY A N 1
ATOM 2921 C CA . GLY A 1 387 ? -22.035 5.186 20.155 1.00 95.38 387 GLY A CA 1
ATOM 2922 C C . GLY A 1 387 ? -20.791 4.308 20.337 1.00 95.38 387 GLY A C 1
ATOM 2923 O O . GLY A 1 387 ? -20.341 3.661 19.392 1.00 95.38 387 GLY A O 1
ATOM 2924 N N . LEU A 1 388 ? -20.261 4.207 21.562 1.00 95.44 388 LEU A N 1
ATOM 2925 C CA . LEU A 1 388 ? -19.137 3.319 21.893 1.00 95.44 388 LEU A CA 1
ATOM 2926 C C . LEU A 1 388 ? -19.499 1.843 21.693 1.00 95.44 388 LEU A C 1
ATOM 2928 O O . LEU A 1 388 ? -18.718 1.082 21.120 1.00 95.44 388 LEU A O 1
ATOM 2932 N N . LEU A 1 389 ? -20.690 1.438 22.135 1.00 95.50 389 LEU A N 1
ATOM 2933 C CA . LEU A 1 389 ? -21.210 0.092 21.928 1.00 95.50 389 LEU A CA 1
ATOM 2934 C C . LEU A 1 389 ? -21.353 -0.227 20.436 1.00 95.50 389 LEU A C 1
ATOM 2936 O O . LEU A 1 389 ? -20.917 -1.288 19.999 1.00 95.50 389 LEU A O 1
ATOM 2940 N N . ASN A 1 390 ? -21.938 0.674 19.647 1.00 94.50 390 ASN A N 1
ATOM 2941 C CA . ASN A 1 390 ? -22.094 0.495 18.206 1.00 94.50 390 ASN A CA 1
ATOM 2942 C C . ASN A 1 390 ? -20.723 0.426 17.512 1.00 94.50 390 ASN A C 1
ATOM 2944 O O . ASN A 1 390 ? -20.515 -0.424 16.645 1.00 94.50 390 ASN A O 1
ATOM 2948 N N . ALA A 1 391 ? -19.751 1.246 17.924 1.00 92.88 391 ALA A N 1
ATOM 2949 C CA . ALA A 1 391 ? -18.374 1.162 17.441 1.00 92.88 391 ALA A CA 1
ATOM 2950 C C . ALA A 1 391 ? -17.734 -0.205 17.756 1.00 92.88 391 ALA A C 1
ATOM 2952 O O . ALA A 1 391 ? -17.166 -0.828 16.862 1.00 92.88 391 ALA A O 1
ATOM 2953 N N . LEU A 1 392 ? -17.895 -0.732 18.974 1.00 94.00 392 LEU A N 1
ATOM 2954 C CA . LEU A 1 392 ? -17.435 -2.079 19.342 1.00 94.00 392 LEU A CA 1
ATOM 2955 C C . LEU A 1 392 ? -18.162 -3.187 18.565 1.00 94.00 392 LEU A C 1
ATOM 2957 O O . LEU A 1 392 ? -17.519 -4.137 18.116 1.00 94.00 392 LEU A O 1
ATOM 2961 N N . LYS A 1 393 ? -19.476 -3.048 18.334 1.00 92.00 393 LYS A N 1
ATOM 2962 C CA . LYS A 1 393 ? -20.261 -3.970 17.496 1.00 92.00 393 LYS A CA 1
ATOM 2963 C C . LYS A 1 393 ? -19.726 -4.008 16.058 1.00 92.00 393 LYS A C 1
ATOM 2965 O O . LYS A 1 393 ? -19.638 -5.097 15.492 1.00 92.00 393 LYS A O 1
ATOM 2970 N N . ARG A 1 394 ? -19.311 -2.866 15.485 1.00 90.88 394 ARG A N 1
ATOM 2971 C CA . ARG A 1 394 ? -18.640 -2.804 14.166 1.00 90.88 394 ARG A CA 1
ATOM 2972 C C . ARG A 1 394 ? -17.282 -3.516 14.159 1.00 90.88 394 ARG A C 1
ATOM 2974 O O . ARG A 1 394 ? -16.906 -4.058 13.127 1.00 90.88 394 ARG A O 1
ATOM 2981 N N . LEU A 1 395 ? -16.597 -3.582 15.304 1.00 90.94 395 LEU A N 1
ATOM 2982 C CA . LEU A 1 395 ? -15.390 -4.397 15.515 1.00 90.94 395 LEU A CA 1
ATOM 2983 C C . LEU A 1 395 ? -15.691 -5.857 15.886 1.00 90.94 395 LEU A C 1
ATOM 2985 O O . LEU A 1 395 ? -14.789 -6.574 16.306 1.00 90.94 395 LEU A O 1
ATOM 2989 N N . TRP A 1 396 ? -16.946 -6.303 15.777 1.00 90.50 396 TRP A N 1
ATOM 2990 C CA . TRP A 1 396 ? -17.400 -7.654 16.134 1.00 90.50 396 TRP A CA 1
ATOM 2991 C C . TRP A 1 396 ? -17.235 -8.032 17.615 1.00 90.50 396 TRP A C 1
ATOM 2993 O O . TRP A 1 396 ? -17.457 -9.184 17.995 1.00 90.50 396 TRP A O 1
ATOM 3003 N N . VAL A 1 397 ? -16.953 -7.059 18.483 1.00 91.62 397 VAL A N 1
ATOM 3004 C CA . VAL A 1 397 ? -16.916 -7.259 19.932 1.00 91.62 397 VAL A CA 1
ATOM 3005 C C . VAL A 1 397 ? -18.349 -7.214 20.457 1.00 91.62 397 VAL A C 1
ATOM 3007 O O . VAL A 1 397 ? -18.985 -6.160 20.487 1.00 91.62 397 VAL A O 1
ATOM 3010 N N . ARG A 1 398 ? -18.867 -8.370 20.884 1.00 88.19 398 ARG A N 1
ATOM 3011 C CA . ARG A 1 398 ? -20.216 -8.510 21.452 1.00 88.19 398 ARG A CA 1
ATOM 3012 C C . ARG A 1 398 ? -20.157 -8.979 22.908 1.00 88.19 398 ARG A C 1
ATOM 3014 O O . ARG A 1 398 ? -19.333 -9.840 23.226 1.00 88.19 398 ARG A O 1
ATOM 3021 N N . PRO A 1 399 ? -21.019 -8.450 23.790 1.00 90.62 399 PRO A N 1
ATOM 3022 C CA . PRO A 1 399 ? -21.107 -8.933 25.159 1.00 90.62 399 PRO A CA 1
ATOM 3023 C C . PRO A 1 399 ? -21.799 -10.299 25.216 1.00 90.62 399 PRO A C 1
ATOM 3025 O O . PRO A 1 399 ? -22.727 -10.571 24.460 1.00 90.62 399 PRO A O 1
ATOM 3028 N N . GLN A 1 400 ? -21.382 -11.142 26.159 1.00 89.38 400 GLN A N 1
ATOM 3029 C CA . GLN A 1 400 ? -22.135 -12.339 26.560 1.00 89.38 400 GLN A CA 1
ATOM 3030 C C . GLN A 1 400 ? -23.123 -12.051 27.692 1.00 89.38 400 GLN A C 1
ATOM 3032 O O . GLN A 1 400 ? -24.040 -12.831 27.936 1.00 89.38 400 GLN A O 1
ATOM 3037 N N . ALA A 1 401 ? -22.909 -10.945 28.398 1.00 89.62 401 ALA A N 1
ATOM 3038 C CA . ALA A 1 401 ? -23.803 -10.396 29.396 1.00 89.62 401 ALA A CA 1
ATOM 3039 C C . ALA A 1 401 ? -23.558 -8.893 29.511 1.00 89.62 401 ALA A C 1
ATOM 3041 O O . ALA A 1 401 ? -22.446 -8.413 29.259 1.00 89.62 401 ALA A O 1
ATOM 3042 N N . VAL A 1 402 ? -24.589 -8.166 29.924 1.00 91.62 402 VAL A N 1
ATOM 3043 C CA . VAL A 1 402 ? -24.506 -6.726 30.169 1.00 91.62 402 VAL A CA 1
ATOM 3044 C C . VAL A 1 402 ? -24.939 -6.399 31.589 1.00 91.62 402 VAL A C 1
ATOM 3046 O O . VAL A 1 402 ? -25.801 -7.069 32.157 1.00 91.62 402 VAL A O 1
ATOM 3049 N N . VAL A 1 403 ? -24.326 -5.375 32.170 1.00 89.62 403 VAL A N 1
ATOM 3050 C CA . VAL A 1 403 ? -24.651 -4.874 33.508 1.00 89.62 403 VAL A CA 1
ATOM 3051 C C . VAL A 1 403 ? -24.842 -3.369 33.418 1.00 89.62 403 VAL A C 1
ATOM 3053 O O . VAL A 1 403 ? -23.975 -2.662 32.908 1.00 89.62 403 VAL A O 1
ATOM 3056 N N . GLY A 1 404 ? -25.967 -2.872 33.916 1.00 87.12 404 GLY A N 1
ATOM 3057 C CA . GLY A 1 404 ? -26.192 -1.439 34.077 1.00 87.12 404 GLY A CA 1
ATOM 3058 C C . GLY A 1 404 ? -25.778 -0.972 35.464 1.00 87.12 404 GLY A C 1
ATOM 3059 O O . GLY A 1 404 ? -26.009 -1.683 36.435 1.00 87.12 404 GLY A O 1
ATOM 3060 N N . HIS A 1 405 ? -25.192 0.218 35.575 1.00 83.44 405 HIS A N 1
ATOM 3061 C CA . HIS A 1 405 ? -25.125 0.969 36.830 1.00 83.44 405 HIS A CA 1
ATOM 3062 C C . HIS A 1 405 ? -26.018 2.212 36.672 1.00 83.44 405 HIS A C 1
ATOM 3064 O O . HIS A 1 405 ? -25.800 3.005 35.754 1.00 83.44 405 HIS A O 1
ATOM 3070 N N . PRO A 1 406 ? -27.036 2.371 37.535 1.00 82.75 406 PRO A N 1
ATOM 3071 C CA . PRO A 1 406 ? -28.210 3.246 37.410 1.00 82.75 406 PRO A CA 1
ATOM 3072 C C . PRO A 1 406 ? -28.528 3.763 36.004 1.00 82.75 406 PRO A C 1
ATOM 3074 O O . PRO A 1 406 ? -29.125 3.041 35.215 1.00 82.75 406 PRO A O 1
ATOM 3077 N N . SER A 1 407 ? -28.122 4.983 35.641 1.00 83.06 407 SER A N 1
ATOM 3078 C CA . SER A 1 407 ? -28.437 5.567 34.326 1.00 83.06 407 SER A CA 1
ATOM 3079 C C . SER A 1 407 ? -27.865 4.776 33.144 1.00 83.06 407 SER A C 1
ATOM 3081 O O . SER A 1 407 ? -28.455 4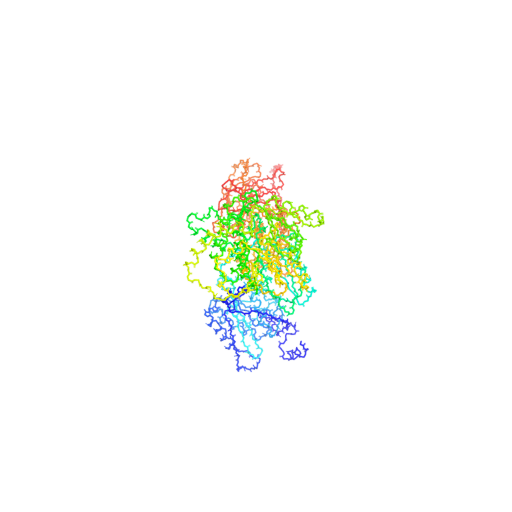.777 32.070 1.00 83.06 407 SER A O 1
ATOM 3083 N N . GLY A 1 408 ? -26.742 4.078 33.339 1.00 88.56 408 GLY A N 1
ATOM 3084 C CA . GLY A 1 408 ? -26.145 3.199 32.335 1.00 88.56 408 GLY A CA 1
ATOM 3085 C C . GLY A 1 408 ? -27.002 1.969 32.024 1.00 88.56 408 GLY A C 1
ATOM 3086 O O . GLY A 1 408 ? -26.784 1.311 31.011 1.00 88.56 408 GLY A O 1
ATOM 3087 N N . GLU A 1 409 ? -28.011 1.662 32.844 1.00 90.19 409 GLU A N 1
ATOM 3088 C CA . GLU A 1 409 ? -28.934 0.549 32.610 1.00 90.19 409 GLU A CA 1
ATOM 3089 C C . GLU A 1 409 ? -29.805 0.748 31.362 1.00 90.19 409 GLU A C 1
ATOM 3091 O O . GLU A 1 409 ? -30.155 -0.235 30.716 1.00 90.19 409 GLU A O 1
ATOM 3096 N N . ILE A 1 410 ? -30.050 1.996 30.941 1.00 91.00 410 ILE A N 1
ATOM 3097 C CA . ILE A 1 410 ? -30.723 2.309 29.668 1.00 91.00 410 ILE A CA 1
ATOM 3098 C C . ILE A 1 410 ? -29.871 1.841 28.481 1.00 91.00 410 ILE A C 1
ATOM 3100 O O . ILE A 1 410 ? -30.349 1.124 27.601 1.00 91.00 410 ILE A O 1
ATOM 3104 N N . ALA A 1 411 ? -28.580 2.190 28.479 1.00 93.31 411 ALA A N 1
ATOM 3105 C CA . ALA A 1 411 ? -27.646 1.743 27.449 1.00 93.31 411 ALA A CA 1
ATOM 3106 C C . ALA A 1 411 ? -27.417 0.220 27.506 1.00 93.31 411 ALA A C 1
ATOM 3108 O O . ALA A 1 411 ? -27.289 -0.415 26.460 1.00 93.31 411 ALA A O 1
ATOM 3109 N N . ALA A 1 412 ? -27.430 -0.382 28.703 1.00 91.88 412 ALA A N 1
ATOM 3110 C CA . ALA A 1 412 ? -27.373 -1.833 28.869 1.00 91.88 412 ALA A CA 1
ATOM 3111 C C . ALA A 1 412 ? -28.620 -2.533 28.298 1.00 91.88 412 ALA A C 1
ATOM 3113 O O . ALA A 1 412 ? -28.484 -3.562 27.643 1.00 91.88 412 ALA A O 1
ATOM 3114 N N . ALA A 1 413 ? -29.818 -1.975 28.488 1.00 90.75 413 ALA A N 1
ATOM 3115 C CA . ALA A 1 413 ? -31.056 -2.517 27.927 1.00 90.75 413 ALA A CA 1
ATOM 3116 C C . ALA A 1 413 ? -31.078 -2.425 26.393 1.00 90.75 413 ALA A C 1
ATOM 3118 O O . ALA A 1 413 ? -31.433 -3.397 25.728 1.00 90.75 413 ALA A O 1
ATOM 3119 N N . TYR A 1 414 ? -30.588 -1.322 25.815 1.00 91.75 414 TYR A N 1
ATOM 3120 C CA . TYR A 1 414 ? -30.329 -1.237 24.371 1.00 91.75 414 TYR A CA 1
ATOM 3121 C C . TYR A 1 414 ? -29.297 -2.281 23.909 1.00 91.75 414 TYR A C 1
ATOM 3123 O O . TYR A 1 414 ? -29.474 -2.944 22.887 1.00 91.75 414 TYR A O 1
ATOM 3131 N N . ALA A 1 415 ? -28.224 -2.489 24.678 1.00 92.31 415 ALA A N 1
ATOM 3132 C CA . ALA A 1 415 ? -27.216 -3.502 24.372 1.00 92.31 415 ALA A CA 1
ATOM 3133 C C . ALA A 1 415 ? -27.766 -4.932 24.409 1.00 92.31 415 ALA A C 1
ATOM 3135 O O . ALA A 1 415 ? -27.313 -5.761 23.621 1.00 92.31 415 ALA A O 1
ATOM 3136 N N . ALA A 1 416 ? -28.735 -5.192 25.291 1.00 90.50 416 ALA A N 1
ATOM 3137 C CA . ALA A 1 416 ? -29.476 -6.444 25.395 1.00 90.50 416 ALA A CA 1
ATOM 3138 C C . ALA A 1 416 ? -30.583 -6.609 24.340 1.00 90.50 416 ALA A C 1
ATOM 3140 O O . ALA A 1 416 ? -31.232 -7.654 24.319 1.00 90.50 416 ALA A O 1
ATOM 3141 N N . GLU A 1 417 ? -30.779 -5.601 23.480 1.00 88.00 417 GLU A N 1
ATOM 3142 C CA . GLU A 1 417 ? -31.852 -5.530 22.479 1.00 88.00 417 GLU A CA 1
ATOM 3143 C C . GLU A 1 417 ? -33.260 -5.524 23.109 1.00 88.00 417 GLU A C 1
ATOM 3145 O O . GLU A 1 417 ? -34.241 -5.884 22.467 1.00 88.00 417 GLU A O 1
ATOM 3150 N N . ALA A 1 418 ? -33.358 -5.085 24.371 1.00 85.50 418 ALA A N 1
ATOM 3151 C CA . ALA A 1 418 ? -34.622 -4.866 25.073 1.00 85.50 418 ALA A CA 1
ATOM 3152 C C . ALA A 1 418 ? -35.291 -3.544 24.673 1.00 85.50 418 ALA A C 1
ATOM 3154 O O . ALA A 1 418 ? -36.510 -3.434 24.717 1.00 85.50 418 ALA A O 1
ATOM 3155 N N . LEU A 1 419 ? -34.479 -2.545 24.313 1.00 86.38 419 LEU A N 1
ATOM 3156 C CA . LEU A 1 419 ? -34.925 -1.243 23.827 1.00 86.38 419 LEU A CA 1
ATOM 3157 C C . LEU A 1 419 ? -34.413 -1.009 22.409 1.00 86.38 419 LEU A C 1
ATOM 3159 O O . LEU A 1 419 ? -33.253 -1.292 22.097 1.00 86.38 419 LEU A O 1
ATOM 3163 N N . THR A 1 420 ? -35.245 -0.393 21.580 1.00 87.56 420 THR A N 1
ATOM 3164 C CA . THR A 1 420 ? -34.821 0.221 20.322 1.00 87.56 420 THR A CA 1
ATOM 3165 C C . THR A 1 420 ? -33.938 1.449 20.579 1.00 87.56 420 THR A C 1
ATOM 3167 O O . THR A 1 420 ? -33.905 2.017 21.676 1.00 87.56 420 THR A O 1
ATOM 3170 N N . LEU A 1 421 ? -33.225 1.911 19.544 1.00 90.75 421 LEU A N 1
ATOM 3171 C CA . LEU A 1 421 ? -32.419 3.135 19.627 1.00 90.75 421 LEU A CA 1
ATOM 3172 C C . LEU A 1 421 ? -33.274 4.352 20.024 1.00 90.75 421 LEU A C 1
ATOM 3174 O O . LEU A 1 421 ? -32.860 5.150 20.866 1.00 90.75 421 LEU A O 1
ATOM 3178 N N . ARG A 1 422 ? -34.479 4.469 19.446 1.00 89.88 422 ARG A N 1
ATOM 3179 C CA . ARG A 1 422 ? -35.426 5.549 19.746 1.00 89.88 422 ARG A CA 1
ATOM 3180 C C . ARG A 1 422 ? -35.859 5.514 21.204 1.00 89.88 422 ARG A C 1
ATOM 3182 O O . ARG A 1 422 ? -35.763 6.544 21.867 1.00 89.88 422 ARG A O 1
ATOM 3189 N N . GLU A 1 423 ? -36.284 4.360 21.709 1.00 87.19 423 GLU A N 1
ATOM 3190 C CA . GLU A 1 423 ? -36.729 4.217 23.100 1.00 87.19 423 GLU A CA 1
ATOM 3191 C C . GLU A 1 423 ? -35.599 4.529 24.086 1.00 87.19 423 GLU A C 1
ATOM 3193 O O . GLU A 1 423 ? -35.806 5.301 25.016 1.00 87.19 423 GLU A O 1
ATOM 3198 N N . ALA A 1 424 ? -34.383 4.020 23.857 1.00 90.50 424 ALA A N 1
ATOM 3199 C CA . ALA A 1 424 ? -33.250 4.246 24.755 1.00 90.50 424 ALA A CA 1
ATOM 3200 C C . ALA A 1 424 ? -32.842 5.727 24.843 1.00 90.50 424 ALA A C 1
ATOM 3202 O O . ALA A 1 424 ? -32.682 6.274 25.938 1.00 90.50 424 ALA A O 1
ATOM 3203 N N . VAL A 1 425 ? -32.709 6.403 23.698 1.00 92.00 425 VAL A N 1
ATOM 3204 C CA . VAL A 1 425 ? -32.349 7.831 23.645 1.00 92.00 425 VAL A CA 1
ATOM 3205 C C . VAL A 1 425 ? -33.448 8.695 24.265 1.00 92.00 425 VAL A C 1
ATOM 3207 O O . VAL A 1 425 ? -33.163 9.612 25.038 1.00 92.00 425 VAL A O 1
ATOM 3210 N N . THR A 1 426 ? -34.708 8.371 23.975 1.00 89.62 426 THR A N 1
ATOM 3211 C CA . THR A 1 426 ? -35.875 9.114 24.462 1.00 89.62 426 THR A CA 1
ATOM 3212 C C . THR A 1 426 ? -36.070 8.922 25.968 1.00 89.62 426 THR A C 1
ATOM 3214 O O . THR A 1 426 ? -36.267 9.902 26.687 1.00 89.62 426 THR A O 1
ATOM 3217 N N . ALA A 1 427 ? -35.916 7.696 26.479 1.00 88.12 427 ALA A N 1
ATOM 3218 C CA . ALA A 1 427 ? -35.960 7.404 27.910 1.00 88.12 427 ALA A CA 1
ATOM 3219 C C . ALA A 1 427 ? -34.852 8.149 28.669 1.00 88.12 427 ALA A C 1
ATOM 3221 O O . ALA A 1 427 ? -35.124 8.779 29.691 1.00 88.12 427 ALA A O 1
ATOM 3222 N N . ALA A 1 428 ? -33.618 8.153 28.153 1.00 90.88 428 ALA A N 1
ATOM 3223 C CA . ALA A 1 428 ? -32.514 8.887 28.772 1.00 90.88 428 ALA A CA 1
ATOM 3224 C C . ALA A 1 428 ? -32.735 10.407 28.767 1.00 90.88 428 ALA A C 1
ATOM 3226 O O . ALA A 1 428 ? -32.425 11.079 29.756 1.00 90.88 428 ALA A O 1
ATOM 3227 N N . TYR A 1 429 ? -33.296 10.949 27.681 1.00 91.12 429 TYR A N 1
ATOM 3228 C CA . TYR A 1 429 ? -33.645 12.364 27.588 1.00 91.12 429 TYR A CA 1
ATOM 3229 C C . TYR A 1 429 ? -34.729 12.749 28.587 1.00 91.12 429 TYR A C 1
ATOM 3231 O O . TYR A 1 429 ? -34.503 13.647 29.398 1.00 91.12 429 TYR A O 1
ATOM 3239 N N . TYR A 1 430 ? -35.866 12.047 28.596 1.00 87.62 430 TYR A N 1
ATOM 3240 C CA . TYR A 1 430 ? -36.954 12.372 29.515 1.00 87.62 430 TYR A CA 1
ATOM 3241 C C . TYR A 1 430 ? -36.548 12.191 30.977 1.00 87.62 430 TYR A C 1
ATOM 3243 O O . TYR A 1 430 ? -36.943 13.004 31.808 1.00 87.62 430 TYR A O 1
ATOM 3251 N N . ARG A 1 431 ? -35.682 11.217 31.292 1.00 85.69 431 ARG A N 1
ATOM 3252 C CA . ARG A 1 431 ? -35.142 11.017 32.647 1.00 85.69 431 ARG A CA 1
ATOM 3253 C C . ARG A 1 431 ? -34.341 12.234 33.122 1.00 85.69 431 ARG A C 1
ATOM 3255 O O . ARG A 1 431 ? -34.454 12.637 34.281 1.00 85.69 431 ARG A O 1
ATOM 3262 N N . GLY A 1 432 ? -33.575 12.858 32.225 1.00 85.44 432 GLY A N 1
ATOM 3263 C CA . GLY A 1 432 ? -32.887 14.125 32.480 1.00 85.44 432 GLY A CA 1
ATOM 3264 C C . GLY A 1 432 ? -33.814 15.348 32.465 1.00 85.44 432 GLY A C 1
ATOM 3265 O O . GLY A 1 432 ? -33.621 16.259 33.266 1.00 85.44 432 GLY A O 1
ATOM 3266 N N . TYR A 1 433 ? -34.816 15.369 31.585 1.00 85.50 433 TYR A N 1
ATOM 3267 C CA . TYR A 1 433 ? -35.749 16.485 31.397 1.00 85.50 433 TYR A CA 1
ATOM 3268 C C . TYR A 1 433 ? -36.658 16.691 32.610 1.00 85.50 433 TYR A C 1
ATOM 3270 O O . TYR A 1 433 ? -36.700 17.791 33.148 1.00 85.50 433 TYR A O 1
ATOM 3278 N N . VAL A 1 434 ? -37.311 15.632 33.104 1.00 80.44 434 VAL A N 1
ATOM 3279 C CA . VAL A 1 434 ? -38.169 15.728 34.302 1.00 80.44 434 VAL A CA 1
ATOM 3280 C C . VAL A 1 434 ? -37.349 16.130 35.532 1.00 80.44 434 VAL A C 1
ATOM 3282 O O . VAL A 1 434 ? -37.798 16.883 36.388 1.00 80.44 434 VAL A O 1
ATOM 3285 N N . SER A 1 435 ? -36.082 15.714 35.576 1.00 75.69 435 SER A N 1
ATOM 3286 C CA . SER A 1 435 ? -35.142 16.064 36.644 1.00 75.69 435 SER A CA 1
ATOM 3287 C C . SER A 1 435 ? -34.799 17.565 36.710 1.00 75.69 435 SER A C 1
ATOM 3289 O O . SER A 1 435 ? -34.200 18.000 37.693 1.00 75.69 435 SER A O 1
ATOM 3291 N N . LYS A 1 436 ? -35.147 18.365 35.693 1.00 72.56 436 LYS A N 1
ATOM 3292 C CA . LYS A 1 436 ? -34.848 19.804 35.617 1.00 72.56 436 LYS A CA 1
ATOM 3293 C C . LYS A 1 436 ? -35.620 20.644 36.638 1.00 72.56 436 LYS A C 1
ATOM 3295 O O . LYS A 1 436 ? -35.046 21.559 37.222 1.00 72.56 436 LYS A O 1
ATOM 3300 N N . ASP A 1 437 ? -36.893 20.329 36.868 1.00 63.56 437 ASP A N 1
ATOM 3301 C CA . ASP A 1 437 ? -37.826 21.185 37.624 1.00 63.56 437 ASP A CA 1
ATOM 3302 C C . ASP A 1 437 ? -37.851 20.881 39.135 1.00 63.56 437 ASP A C 1
ATOM 3304 O O . ASP A 1 437 ? -38.777 21.233 39.871 1.00 63.56 437 ASP A O 1
ATOM 3308 N N . SER A 1 438 ? -36.807 20.217 39.621 1.00 62.75 438 SER A N 1
ATOM 3309 C CA . SER A 1 438 ? -36.660 19.813 41.013 1.00 62.75 438 SER A CA 1
ATOM 3310 C C . SER A 1 438 ? -36.234 20.964 41.918 1.00 62.75 438 SER A C 1
ATOM 3312 O O . SER A 1 438 ? -35.113 21.456 41.835 1.00 62.75 438 SER A O 1
ATOM 3314 N N . THR A 1 439 ? -37.098 21.355 42.854 1.00 55.25 439 THR A N 1
ATOM 3315 C CA . THR A 1 439 ? -36.843 22.460 43.794 1.00 55.25 439 THR A CA 1
ATOM 3316 C C . THR A 1 439 ? -36.223 22.026 45.131 1.00 55.25 439 THR A C 1
ATOM 3318 O O . THR A 1 439 ? -36.045 22.855 46.022 1.00 55.25 439 THR A O 1
ATOM 3321 N N . THR A 1 440 ? -35.933 20.737 45.330 1.00 58.34 440 THR A N 1
ATOM 3322 C CA . THR A 1 440 ? -35.470 20.187 46.619 1.00 58.34 440 THR A CA 1
ATOM 3323 C C . THR A 1 440 ? -33.936 20.180 46.709 1.00 58.34 440 THR A C 1
ATOM 3325 O O . THR A 1 440 ? -33.276 19.520 45.912 1.00 58.34 440 THR A O 1
ATOM 3328 N N . GLN A 1 441 ? -33.352 20.889 47.686 1.00 61.47 441 GLN A N 1
ATOM 3329 C CA . GLN A 1 441 ? -31.896 20.932 47.915 1.00 61.47 441 GLN A CA 1
ATOM 3330 C C . GLN A 1 441 ? -31.395 19.666 48.644 1.00 61.47 441 GLN A C 1
ATOM 3332 O O . GLN A 1 441 ? -31.404 19.597 49.873 1.00 61.47 441 GLN A O 1
ATOM 3337 N N . GLY A 1 442 ? -30.943 18.661 47.889 1.00 69.94 442 GLY A N 1
ATOM 3338 C CA . GLY A 1 442 ? -30.314 17.437 48.410 1.00 69.94 442 GLY A CA 1
ATOM 3339 C C . GLY A 1 442 ? -28.882 17.240 47.900 1.00 69.94 442 GLY A C 1
ATOM 3340 O O . GLY A 1 442 ? -28.411 17.990 47.050 1.00 69.94 442 GLY A O 1
ATOM 3341 N N . GLY A 1 443 ? -28.182 16.220 48.405 1.00 76.19 443 GLY A N 1
ATOM 3342 C CA . GLY A 1 443 ? -26.839 15.865 47.931 1.00 76.19 443 GLY A CA 1
ATOM 3343 C C . GLY A 1 443 ? -26.503 14.386 48.124 1.00 76.19 443 GLY A C 1
ATOM 3344 O O . GLY A 1 443 ? -27.134 13.691 48.919 1.00 76.19 443 GLY A O 1
ATOM 3345 N N . MET A 1 444 ? -25.497 13.900 47.396 1.00 84.31 444 MET A N 1
ATOM 3346 C CA . MET A 1 444 ? -24.984 12.528 47.522 1.00 84.31 444 MET A CA 1
ATOM 3347 C C . MET A 1 444 ? -23.577 12.525 48.123 1.00 84.31 444 MET A C 1
ATOM 3349 O O . MET A 1 444 ? -22.819 13.475 47.932 1.00 84.31 444 MET A O 1
ATOM 3353 N N . ALA A 1 445 ? -23.195 11.451 48.811 1.00 84.31 445 ALA A N 1
ATOM 3354 C CA . ALA A 1 445 ? -21.836 11.251 49.306 1.00 84.31 445 ALA A CA 1
ATOM 3355 C C . ALA A 1 445 ? -21.362 9.807 49.113 1.00 84.31 445 ALA A C 1
ATOM 3357 O O . ALA A 1 445 ? -22.125 8.865 49.315 1.00 84.31 445 ALA A O 1
ATOM 3358 N N . ALA A 1 446 ? -20.093 9.644 48.739 1.00 87.38 446 ALA A N 1
ATOM 3359 C CA . ALA A 1 446 ? -19.434 8.346 48.623 1.00 87.38 446 ALA A CA 1
ATOM 3360 C C . ALA A 1 446 ? -18.704 8.005 49.927 1.00 87.38 446 ALA A C 1
ATOM 3362 O O . ALA A 1 446 ? -18.006 8.858 50.483 1.00 87.38 446 ALA A O 1
ATOM 3363 N N . ILE A 1 447 ? -18.869 6.766 50.393 1.00 89.25 447 ILE A N 1
ATOM 3364 C CA . ILE A 1 447 ? -18.331 6.254 51.655 1.00 89.25 447 ILE A CA 1
ATOM 3365 C C . ILE A 1 447 ? -17.629 4.919 51.397 1.00 89.25 447 ILE A C 1
ATOM 3367 O O . ILE A 1 447 ? -18.202 4.016 50.784 1.00 89.25 447 ILE A O 1
ATOM 3371 N N . SER A 1 448 ? -16.408 4.772 51.904 1.00 88.75 448 SER A N 1
ATOM 3372 C CA . SER A 1 448 ? -15.644 3.517 51.885 1.00 88.75 448 SER A CA 1
ATOM 3373 C C . SER A 1 448 ? -16.039 2.581 53.034 1.00 88.75 448 SER A C 1
ATOM 3375 O O . SER A 1 448 ? -15.192 2.146 53.808 1.00 88.75 448 SER A O 1
ATOM 3377 N N . LEU A 1 449 ? -17.341 2.306 53.156 1.00 88.19 449 LEU A N 1
ATOM 3378 C CA . LEU A 1 449 ? -17.915 1.309 54.062 1.00 88.19 449 LEU A CA 1
ATOM 3379 C C . LEU A 1 449 ? -18.977 0.488 53.341 1.00 88.19 449 LEU A C 1
ATOM 3381 O O . LEU A 1 449 ? -19.630 0.959 52.404 1.00 88.19 449 LEU A O 1
ATOM 3385 N N . GLY A 1 450 ? -19.195 -0.736 53.819 1.00 87.25 450 GLY A N 1
ATOM 3386 C CA . GLY A 1 450 ? -20.299 -1.568 53.357 1.00 87.25 450 GLY A CA 1
ATOM 3387 C C . GLY A 1 450 ? -21.657 -0.993 53.767 1.00 87.25 450 GLY A C 1
ATOM 3388 O O . GLY A 1 450 ? -21.776 -0.253 54.750 1.00 87.25 450 GLY A O 1
ATOM 3389 N N . ALA A 1 451 ? -22.717 -1.360 53.047 1.00 86.31 451 ALA A N 1
ATOM 3390 C CA . ALA A 1 451 ? -24.050 -0.799 53.276 1.00 86.31 451 ALA A CA 1
ATOM 3391 C C . ALA A 1 451 ? -24.579 -1.065 54.696 1.00 86.31 451 ALA A C 1
ATOM 3393 O O . ALA A 1 451 ? -25.208 -0.198 55.300 1.00 86.31 451 ALA A O 1
ATOM 3394 N N . LYS A 1 452 ? -24.291 -2.246 55.263 1.00 86.62 452 LYS A N 1
ATOM 3395 C CA . LYS A 1 452 ? -24.703 -2.613 56.631 1.00 86.62 452 LYS A CA 1
ATOM 3396 C C . LYS A 1 452 ? -24.057 -1.734 57.700 1.00 86.62 452 LYS A C 1
ATOM 3398 O O . LYS A 1 452 ? -24.739 -1.345 58.640 1.00 86.62 452 LYS A O 1
ATOM 3403 N N . GLU A 1 453 ? -22.772 -1.434 57.550 1.00 88.00 453 GLU A N 1
ATOM 3404 C CA . GLU A 1 453 ? -22.020 -0.576 58.471 1.00 88.00 453 GLU A CA 1
ATOM 3405 C C . GLU A 1 453 ? -22.441 0.881 58.299 1.00 88.00 453 GLU A C 1
ATOM 3407 O O . GLU A 1 453 ? -22.768 1.553 59.270 1.00 88.00 453 GLU A O 1
ATOM 3412 N N . THR A 1 454 ? -22.561 1.335 57.048 1.00 88.38 454 THR A N 1
ATOM 3413 C CA . THR A 1 454 ? -22.990 2.697 56.708 1.00 88.38 454 THR A CA 1
ATOM 3414 C C . THR A 1 454 ? -24.335 3.043 57.345 1.00 88.38 454 THR A C 1
ATOM 3416 O O . THR A 1 454 ? -24.470 4.109 57.942 1.00 88.38 454 THR A O 1
ATOM 3419 N N . ARG A 1 455 ? -25.316 2.126 57.290 1.00 89.38 455 ARG A N 1
ATOM 3420 C CA . ARG A 1 455 ? -26.663 2.316 57.864 1.00 89.38 455 ARG A CA 1
ATOM 3421 C C . ARG A 1 455 ? -26.664 2.614 59.369 1.00 89.38 455 ARG A C 1
ATOM 3423 O O . ARG A 1 455 ? -27.629 3.202 59.841 1.00 89.38 455 ARG A O 1
ATOM 3430 N N . GLN A 1 456 ? -25.616 2.251 60.111 1.00 88.69 456 GLN A N 1
ATOM 3431 C CA . GLN A 1 456 ? -25.519 2.511 61.555 1.00 88.69 456 GLN A CA 1
ATOM 3432 C C . GLN A 1 456 ? -25.293 3.996 61.881 1.00 88.69 456 GLN A C 1
ATOM 3434 O O . GLN A 1 456 ? -25.572 4.424 62.997 1.00 88.69 456 GLN A O 1
ATOM 3439 N N . PHE A 1 457 ? -24.817 4.782 60.910 1.00 86.38 457 PHE A N 1
ATOM 3440 C CA . PHE A 1 457 ? -24.445 6.188 61.095 1.00 86.38 457 PHE A CA 1
ATOM 3441 C C . PHE A 1 457 ? -25.418 7.178 60.432 1.00 86.38 457 PHE A C 1
ATOM 3443 O O . PHE A 1 457 ? -25.215 8.393 60.531 1.00 86.38 457 PHE A O 1
ATOM 3450 N N . LEU A 1 458 ? -26.460 6.685 59.746 1.00 86.94 458 LEU A N 1
ATOM 3451 C CA . LEU A 1 458 ? -27.373 7.524 58.964 1.00 86.94 458 LEU A CA 1
ATOM 3452 C C . LEU A 1 458 ? -28.479 8.132 59.843 1.00 86.94 458 LEU A C 1
ATOM 3454 O O . LEU A 1 458 ? -29.202 7.390 60.510 1.00 86.94 458 LEU A O 1
ATOM 3458 N N . PRO A 1 459 ? -28.655 9.466 59.836 1.00 82.62 459 PRO A N 1
ATOM 3459 C CA . PRO A 1 459 ? -29.782 10.119 60.489 1.00 82.62 459 PRO A CA 1
ATOM 3460 C C . PRO A 1 459 ? -31.085 9.938 59.690 1.00 82.62 459 PRO A C 1
ATOM 3462 O O . PRO A 1 459 ? -31.090 9.498 58.537 1.00 82.62 459 PRO A O 1
ATOM 3465 N N . ASN A 1 460 ? -32.214 10.332 60.290 1.00 71.94 460 ASN A N 1
ATOM 3466 C CA . ASN A 1 460 ? -33.505 10.362 59.599 1.00 71.94 460 ASN A CA 1
ATOM 3467 C C . ASN A 1 460 ? -33.405 11.233 58.329 1.00 71.94 460 ASN A C 1
ATOM 3469 O O . ASN A 1 460 ? -32.896 12.349 58.393 1.00 71.94 460 ASN A O 1
ATOM 3473 N N . ARG A 1 461 ? -33.944 10.743 57.201 1.00 76.50 461 ARG A N 1
ATOM 3474 C CA . ARG A 1 461 ? -33.884 11.361 55.851 1.00 76.50 461 ARG A CA 1
ATOM 3475 C C . ARG A 1 461 ? -32.556 11.232 55.092 1.00 76.50 461 ARG A C 1
ATOM 3477 O O . ARG A 1 461 ? -32.406 11.856 54.045 1.00 76.50 461 ARG A O 1
ATOM 3484 N N . VAL A 1 462 ? -31.630 10.397 55.562 1.00 81.88 462 VAL A N 1
ATOM 3485 C CA . VAL A 1 462 ? -30.492 9.929 54.759 1.00 81.88 462 VAL A CA 1
ATOM 3486 C C . VAL A 1 462 ? -30.669 8.438 54.497 1.00 81.88 462 VAL A C 1
ATOM 3488 O O . VAL A 1 462 ? -30.889 7.663 55.425 1.00 81.88 462 VAL A O 1
ATOM 3491 N N . VAL A 1 463 ? -30.584 8.025 53.236 1.00 85.56 463 VAL A N 1
ATOM 3492 C CA . VAL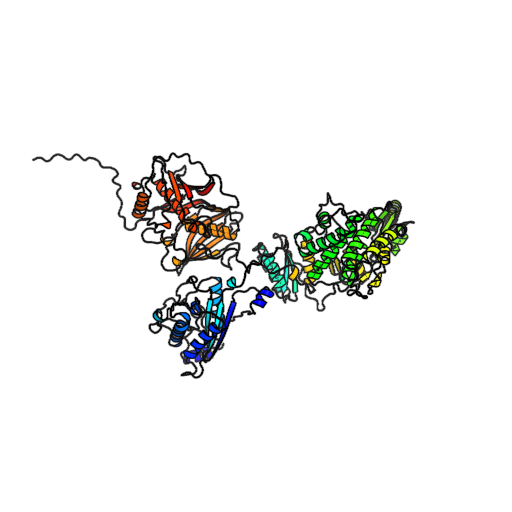 A 1 463 ? -30.708 6.621 52.828 1.00 85.56 463 VAL A CA 1
ATOM 3493 C C . VAL A 1 463 ? -29.494 6.171 52.026 1.00 85.56 463 VAL A C 1
ATOM 3495 O O . VAL A 1 463 ? -28.749 6.975 51.462 1.00 85.56 463 VAL A O 1
ATOM 3498 N N . VAL A 1 464 ? -29.288 4.856 51.981 1.00 86.19 464 VAL A N 1
ATOM 3499 C CA . VAL A 1 464 ? -28.327 4.241 51.064 1.00 86.19 464 VAL A CA 1
ATOM 3500 C C . VAL A 1 464 ? -28.916 4.283 49.657 1.00 86.19 464 VAL A C 1
ATOM 3502 O O . VAL A 1 464 ? -29.951 3.670 49.412 1.00 86.19 464 VAL A O 1
ATOM 3505 N N . ALA A 1 465 ? -28.258 5.009 48.756 1.00 81.00 465 ALA A N 1
ATOM 3506 C CA . ALA A 1 465 ? -28.674 5.159 47.365 1.00 81.00 465 ALA A CA 1
ATOM 3507 C C . ALA A 1 465 ? -28.032 4.097 46.462 1.00 81.00 465 ALA A C 1
ATOM 3509 O O . ALA A 1 465 ? -28.707 3.538 45.604 1.00 81.00 465 ALA A O 1
ATOM 3510 N N . CYS A 1 466 ? -26.749 3.782 46.676 1.00 84.88 466 CYS A N 1
ATOM 3511 C CA . CYS A 1 466 ? -26.042 2.756 45.909 1.00 84.88 466 CYS A CA 1
ATOM 3512 C C . CYS A 1 466 ? -25.177 1.878 46.815 1.00 84.88 466 CYS A C 1
ATOM 3514 O O . CYS A 1 466 ? -24.332 2.383 47.552 1.00 84.88 466 CYS A O 1
ATOM 3516 N N . GLU A 1 467 ? -25.327 0.566 46.700 1.00 87.19 467 GLU A N 1
ATOM 3517 C CA . GLU A 1 467 ? -24.400 -0.438 47.220 1.00 87.19 467 GLU A CA 1
ATOM 3518 C C . GLU A 1 467 ? -23.448 -0.814 46.072 1.00 87.19 467 GLU A C 1
ATOM 3520 O O . GLU A 1 467 ? -23.806 -1.611 45.208 1.00 87.19 467 GLU A O 1
ATOM 3525 N N . ASN A 1 468 ? -22.273 -0.171 45.999 1.00 83.81 468 ASN A N 1
ATOM 3526 C CA . ASN A 1 468 ? -21.347 -0.317 44.865 1.00 83.81 468 ASN A CA 1
ATOM 3527 C C . ASN A 1 468 ? -20.402 -1.518 45.016 1.00 83.81 468 ASN A C 1
ATOM 3529 O O . ASN A 1 468 ? -19.965 -2.086 44.023 1.00 83.81 468 ASN A O 1
ATOM 3533 N N . SER A 1 469 ? -20.018 -1.865 46.243 1.00 85.88 469 SER A N 1
ATOM 3534 C CA . SER A 1 469 ? -19.188 -3.032 46.561 1.00 85.88 469 SER A CA 1
ATOM 3535 C C . SER A 1 469 ? -19.414 -3.435 48.029 1.00 85.88 469 SER A C 1
ATOM 3537 O O . SER A 1 469 ? -20.039 -2.681 48.783 1.00 85.88 469 SER A O 1
ATOM 3539 N N . PRO A 1 470 ? -18.860 -4.571 48.496 1.00 83.75 470 PRO A N 1
ATOM 3540 C CA . PRO A 1 470 ? -18.905 -4.936 49.913 1.00 83.75 470 PRO A CA 1
ATOM 3541 C C . PRO A 1 470 ? -18.325 -3.880 50.872 1.00 83.75 470 PRO A C 1
ATOM 3543 O O . PRO A 1 470 ? -18.676 -3.896 52.049 1.00 83.75 470 PRO A O 1
ATOM 3546 N N . ALA A 1 471 ? -17.467 -2.977 50.382 1.00 86.75 471 ALA A N 1
ATOM 3547 C CA . ALA A 1 471 ? -16.792 -1.936 51.158 1.00 86.75 471 ALA A CA 1
ATOM 3548 C C . ALA A 1 471 ? -17.010 -0.514 50.594 1.00 86.75 471 ALA A C 1
ATOM 3550 O O . ALA A 1 471 ? -16.316 0.418 50.993 1.00 86.75 471 ALA A O 1
ATOM 3551 N N . SER A 1 472 ? -17.960 -0.321 49.672 1.00 88.19 472 SER A N 1
ATOM 3552 C CA . SER A 1 472 ? -18.217 0.972 49.033 1.00 88.19 472 SER A CA 1
ATOM 3553 C C . SER A 1 472 ? -19.710 1.225 48.875 1.00 88.19 472 SER A C 1
ATOM 3555 O O . SER A 1 472 ? -20.418 0.500 48.171 1.00 88.19 472 SER A O 1
ATOM 3557 N N . THR A 1 473 ? -20.182 2.305 49.493 1.00 89.25 473 THR A N 1
ATOM 3558 C CA . THR A 1 473 ? -21.591 2.706 49.503 1.00 89.25 473 THR A CA 1
ATOM 3559 C C . THR A 1 473 ? -21.716 4.177 49.126 1.00 89.25 473 THR A C 1
ATOM 3561 O O . THR A 1 473 ? -20.882 5.006 49.482 1.00 89.25 473 THR A O 1
ATOM 3564 N N . THR A 1 474 ? -22.765 4.534 48.393 1.00 88.12 474 THR A N 1
ATOM 3565 C CA . THR A 1 474 ? -23.156 5.927 48.160 1.00 88.12 474 THR A CA 1
ATOM 3566 C C . THR A 1 474 ? -24.453 6.207 48.897 1.00 88.12 474 THR A C 1
ATOM 3568 O O . THR A 1 474 ? -25.438 5.487 48.732 1.00 88.12 474 THR A O 1
ATOM 3571 N N . ILE A 1 475 ? -24.449 7.246 49.723 1.00 87.06 475 ILE A N 1
ATOM 3572 C CA . ILE A 1 475 ? -25.620 7.705 50.468 1.00 87.06 475 ILE A CA 1
ATOM 3573 C C . ILE A 1 475 ? -26.171 8.980 49.855 1.00 87.06 475 ILE A C 1
ATOM 3575 O O . ILE A 1 475 ? -25.458 9.740 49.195 1.00 87.06 475 ILE A O 1
ATOM 3579 N N . TRP A 1 476 ? -27.442 9.223 50.121 1.00 82.75 476 TRP A N 1
ATOM 3580 C CA . TRP A 1 476 ? -28.129 10.442 49.744 1.00 82.75 476 TRP A CA 1
ATOM 3581 C C . TRP A 1 476 ? -28.969 10.954 50.914 1.00 82.75 476 TRP A C 1
ATOM 3583 O O . TRP A 1 476 ? -29.506 10.160 51.684 1.00 82.75 476 TRP A O 1
ATOM 3593 N N . GLY A 1 477 ? -29.119 12.274 51.012 1.00 76.94 477 GLY A N 1
ATOM 3594 C CA . GLY A 1 477 ? -30.128 12.908 51.854 1.00 76.94 477 GLY A CA 1
ATOM 3595 C C . GLY A 1 477 ? -30.154 14.426 51.699 1.00 76.94 477 GLY A C 1
ATOM 3596 O O . GLY A 1 477 ? -29.428 15.001 50.878 1.00 76.94 477 GLY A O 1
ATOM 3597 N N . ASP A 1 478 ? -30.982 15.075 52.517 1.00 78.56 478 ASP A N 1
ATOM 3598 C CA . ASP A 1 478 ? -31.018 16.536 52.654 1.00 78.56 478 ASP A CA 1
ATOM 3599 C C . ASP A 1 478 ? -29.607 17.061 52.979 1.00 78.56 478 ASP A C 1
ATOM 3601 O O . ASP A 1 478 ? -28.898 16.464 53.795 1.00 78.56 478 ASP A O 1
ATOM 3605 N N . ALA A 1 479 ? -29.183 18.175 52.369 1.00 77.19 479 ALA A N 1
ATOM 3606 C CA . ALA A 1 479 ? -27.793 18.650 52.453 1.00 77.19 479 ALA A CA 1
ATOM 3607 C C . ALA A 1 479 ? -27.281 18.808 53.901 1.00 77.19 479 ALA A C 1
ATOM 3609 O O . ALA A 1 479 ? -26.127 18.486 54.202 1.00 77.19 479 ALA A O 1
ATOM 3610 N N . ASP A 1 480 ? -28.150 19.249 54.814 1.00 80.69 480 ASP A N 1
ATOM 3611 C CA . ASP A 1 480 ? -27.827 19.368 56.236 1.00 80.69 480 ASP A CA 1
ATOM 3612 C C . ASP A 1 480 ? -27.666 18.016 56.935 1.00 80.69 480 ASP A C 1
ATOM 3614 O O . ASP A 1 480 ? -26.727 17.832 57.711 1.00 80.69 480 ASP A O 1
ATOM 3618 N N . GLN A 1 481 ? -28.540 17.053 56.637 1.00 84.25 481 GLN A N 1
ATOM 3619 C CA . GLN A 1 481 ? -28.497 15.714 57.229 1.00 84.25 481 GLN A CA 1
ATOM 3620 C C . GLN A 1 481 ? -27.339 14.884 56.670 1.00 84.25 481 GLN A C 1
ATOM 3622 O O . GLN A 1 481 ? -26.718 14.114 57.401 1.00 84.25 481 GLN A O 1
ATOM 3627 N N . LEU A 1 482 ? -26.983 15.093 55.401 1.00 85.44 482 LEU A N 1
ATOM 3628 C CA . LEU A 1 482 ? -25.807 14.489 54.782 1.00 85.44 482 LEU A CA 1
ATOM 3629 C C . LEU A 1 482 ? -24.519 14.939 55.487 1.00 85.44 482 LEU A C 1
ATOM 3631 O O . LEU A 1 482 ? -23.638 14.124 55.750 1.00 85.44 482 LEU A O 1
ATOM 3635 N N . ARG A 1 483 ? -24.426 16.223 55.862 1.00 84.88 483 ARG A N 1
ATOM 3636 C CA . ARG A 1 483 ? -23.290 16.757 56.630 1.00 84.88 483 ARG A CA 1
ATOM 3637 C C . ARG A 1 483 ? -23.176 16.106 58.009 1.00 84.88 483 ARG A C 1
ATOM 3639 O O . ARG A 1 483 ? -22.069 15.805 58.443 1.00 84.88 483 ARG A O 1
ATOM 3646 N N . VAL A 1 484 ? -24.311 15.860 58.669 1.00 86.50 484 VAL A N 1
ATOM 3647 C CA . VAL A 1 484 ? -24.369 15.142 59.953 1.00 86.50 484 VAL A CA 1
ATOM 3648 C C . VAL A 1 484 ? -23.927 13.687 59.787 1.00 86.50 484 VAL A C 1
ATOM 3650 O O . VAL A 1 484 ? -23.090 13.224 60.554 1.00 86.50 484 VAL A O 1
ATOM 3653 N N . ALA A 1 485 ? -24.416 12.985 58.760 1.00 87.12 485 ALA A N 1
ATOM 3654 C CA . ALA A 1 485 ? -24.009 11.608 58.469 1.00 87.12 485 ALA A CA 1
ATOM 3655 C C . ALA A 1 485 ? -22.490 11.495 58.248 1.00 87.12 485 ALA A C 1
ATOM 3657 O O . ALA A 1 485 ? -21.838 10.631 58.831 1.00 87.12 485 ALA A O 1
ATOM 3658 N N . LEU A 1 486 ? -21.915 12.410 57.459 1.00 89.19 486 LEU A N 1
ATOM 3659 C CA . LEU A 1 486 ? -20.473 12.465 57.214 1.00 89.19 486 LEU A CA 1
ATOM 3660 C C . LEU A 1 486 ? -19.680 12.748 58.495 1.00 89.19 486 LEU A C 1
ATOM 3662 O O . LEU A 1 486 ? -18.679 12.082 58.744 1.00 89.19 486 LEU A O 1
ATOM 3666 N N . ALA A 1 487 ? -20.138 13.684 59.331 1.00 87.50 487 ALA A N 1
ATOM 3667 C CA . ALA A 1 487 ? -19.496 13.979 60.609 1.00 87.50 487 ALA A CA 1
ATOM 3668 C C . ALA A 1 487 ? -19.544 12.782 61.576 1.00 87.50 487 ALA A C 1
ATOM 3670 O O . ALA A 1 487 ? -18.543 12.497 62.227 1.00 87.50 487 ALA A O 1
ATOM 3671 N N . ASN A 1 488 ? -20.664 12.051 61.632 1.00 88.94 488 ASN A N 1
ATOM 3672 C CA . ASN A 1 488 ? -20.806 10.851 62.463 1.00 88.94 488 ASN A CA 1
ATOM 3673 C C . ASN A 1 488 ? -19.825 9.749 62.045 1.00 88.94 488 ASN A C 1
ATOM 3675 O O . ASN A 1 488 ? -19.170 9.152 62.897 1.00 88.94 488 ASN A O 1
ATOM 3679 N N . ILE A 1 489 ? -19.703 9.506 60.736 1.00 88.75 489 ILE A N 1
ATOM 3680 C CA . ILE A 1 489 ? -18.767 8.516 60.188 1.00 88.75 489 ILE A CA 1
ATOM 3681 C C . ILE A 1 489 ? -17.330 8.937 60.487 1.00 88.75 489 ILE A C 1
ATOM 3683 O O . ILE A 1 489 ? -16.564 8.142 61.019 1.00 88.75 489 ILE A O 1
ATOM 3687 N N . GLN A 1 490 ? -16.984 10.198 60.225 1.00 88.31 490 GLN A N 1
ATOM 3688 C CA . GLN A 1 490 ? -15.640 10.724 60.457 1.00 88.31 490 GLN A CA 1
ATOM 3689 C C . GLN A 1 490 ? -15.253 10.716 61.947 1.00 88.31 490 GLN A C 1
ATOM 3691 O O . GLN A 1 490 ? -14.088 10.515 62.280 1.00 88.31 490 GLN A O 1
ATOM 3696 N N . ALA A 1 491 ? -16.215 10.923 62.851 1.00 88.25 491 ALA A N 1
ATOM 3697 C CA . ALA A 1 491 ? -15.993 10.877 64.295 1.00 88.25 491 ALA A CA 1
ATOM 3698 C C . ALA A 1 491 ? -15.809 9.445 64.819 1.00 88.25 491 ALA A C 1
ATOM 3700 O O . ALA A 1 491 ? -14.973 9.215 65.690 1.00 88.25 491 ALA A O 1
ATOM 3701 N N . ALA A 1 492 ? -16.578 8.483 64.301 1.00 87.88 492 ALA A N 1
ATOM 3702 C CA . ALA A 1 492 ? -16.472 7.081 64.701 1.00 87.88 492 ALA A CA 1
ATOM 3703 C C . ALA A 1 492 ? -15.273 6.371 64.052 1.00 87.88 492 ALA A C 1
ATOM 3705 O O . ALA A 1 492 ? -14.667 5.493 64.666 1.00 87.88 492 ALA A O 1
ATOM 3706 N N . GLN A 1 493 ? -14.939 6.738 62.814 1.00 87.62 493 GLN A N 1
ATOM 3707 C CA . GLN A 1 493 ? -13.882 6.134 62.008 1.00 87.62 493 GLN A CA 1
ATOM 3708 C C . GLN A 1 493 ? -13.129 7.212 61.205 1.00 87.62 493 GLN A C 1
ATOM 3710 O O . GLN A 1 493 ? -13.438 7.454 60.037 1.00 87.62 493 GLN A O 1
ATOM 3715 N N . PRO A 1 494 ? -12.106 7.851 61.803 1.00 83.31 494 PRO A N 1
ATOM 3716 C CA . PRO A 1 494 ? -11.385 8.966 61.180 1.00 83.31 494 PRO A CA 1
ATOM 3717 C C . PRO A 1 494 ? -10.652 8.611 59.878 1.00 83.31 494 PRO A C 1
ATOM 3719 O O . PRO A 1 494 ? -10.430 9.474 59.036 1.00 83.31 494 PRO A O 1
ATOM 3722 N N . GLU A 1 495 ? -10.280 7.346 59.703 1.00 84.25 495 GLU A N 1
ATOM 3723 C CA . GLU A 1 495 ? -9.546 6.866 58.524 1.00 84.25 495 GLU A CA 1
ATOM 3724 C C . GLU A 1 495 ? -10.476 6.509 57.346 1.00 84.25 495 GLU A C 1
ATOM 3726 O O . GLU A 1 495 ? -10.013 6.228 56.240 1.00 84.25 495 GLU A O 1
ATOM 3731 N N . THR A 1 496 ? -11.796 6.510 57.558 1.00 86.38 496 THR A N 1
ATOM 3732 C CA . THR A 1 496 ? -12.777 6.145 56.532 1.00 86.38 496 THR A CA 1
ATOM 3733 C C . THR A 1 496 ? -12.968 7.289 55.542 1.00 86.38 496 THR A C 1
ATOM 3735 O O . THR A 1 496 ? -13.342 8.402 55.906 1.00 86.38 496 THR A O 1
ATOM 3738 N N . PHE A 1 497 ? -12.785 7.010 54.249 1.00 85.69 497 PHE A N 1
ATOM 3739 C CA . PHE A 1 497 ? -13.104 7.973 53.199 1.00 85.69 497 PHE A CA 1
ATOM 3740 C C . PHE A 1 497 ? -14.619 8.220 53.147 1.00 85.69 497 PHE A C 1
ATOM 3742 O O . PHE A 1 497 ? -15.392 7.310 52.846 1.00 85.69 497 PHE A O 1
ATOM 3749 N N . ALA A 1 498 ? -15.035 9.459 53.411 1.00 86.12 498 ALA A N 1
ATOM 3750 C CA . ALA A 1 498 ? -16.423 9.897 53.335 1.00 86.12 498 ALA A CA 1
ATOM 3751 C C . ALA A 1 498 ? -16.487 11.313 52.733 1.00 86.12 498 ALA A C 1
ATOM 3753 O O . ALA A 1 498 ? -16.063 12.289 53.351 1.00 86.12 498 ALA A O 1
ATOM 3754 N N . ARG A 1 499 ? -16.983 11.449 51.494 1.00 83.44 499 ARG A N 1
ATOM 3755 C CA . ARG A 1 499 ? -16.950 12.728 50.761 1.00 83.44 499 ARG A CA 1
ATOM 3756 C C . ARG A 1 499 ? -18.242 13.011 50.002 1.00 83.44 499 ARG A C 1
ATOM 3758 O O . ARG A 1 499 ? -18.740 12.160 49.270 1.00 83.44 499 ARG A O 1
ATOM 3765 N N . ALA A 1 500 ? -18.726 14.250 50.105 1.00 80.75 500 ALA A N 1
ATOM 3766 C CA . ALA A 1 500 ? -19.829 14.752 49.289 1.00 80.75 500 ALA A CA 1
ATOM 3767 C C . ALA A 1 500 ? -19.455 14.805 47.793 1.00 80.75 500 ALA A C 1
ATOM 3769 O O . ALA A 1 500 ? -18.376 15.274 47.414 1.00 80.75 500 ALA A O 1
ATOM 3770 N N . LEU A 1 501 ? -20.360 14.326 46.944 1.00 74.38 501 LEU A N 1
ATOM 3771 C CA . LEU A 1 501 ? -20.247 14.323 45.490 1.00 74.38 501 LEU A CA 1
ATOM 3772 C C . LEU A 1 501 ? -20.801 15.631 44.908 1.00 74.38 501 LEU A C 1
ATOM 3774 O O . LEU A 1 501 ? -21.733 16.224 45.445 1.00 74.38 501 LEU A O 1
ATOM 3778 N N . LYS A 1 502 ? -20.241 16.076 43.777 1.00 66.12 502 LYS A N 1
ATOM 3779 C CA . LYS A 1 502 ? -20.725 17.251 43.032 1.00 66.12 502 LYS A CA 1
ATOM 3780 C C . LYS A 1 502 ? -21.935 16.879 42.171 1.00 66.12 502 LYS A C 1
ATOM 3782 O O . LYS A 1 502 ? -21.830 16.805 40.951 1.00 66.12 502 LYS A O 1
ATOM 3787 N N . VAL A 1 503 ? -23.060 16.599 42.813 1.00 64.62 503 VAL A N 1
ATOM 3788 C CA . VAL A 1 503 ? -24.341 16.335 42.150 1.00 64.62 503 VAL A CA 1
ATOM 3789 C C . VAL A 1 503 ? -25.400 17.188 42.824 1.00 64.62 503 VAL A C 1
ATOM 3791 O O . VAL A 1 503 ? -25.551 17.136 44.040 1.00 64.62 503 VAL A O 1
ATOM 3794 N N . GLU A 1 504 ? -26.117 17.976 42.026 1.00 56.28 504 GLU A N 1
ATOM 3795 C CA . GLU A 1 504 ? -27.160 18.904 42.492 1.00 56.28 504 GLU A CA 1
ATOM 3796 C C . GLU A 1 504 ? -28.495 18.191 42.781 1.00 56.28 504 GLU A C 1
ATOM 3798 O O . GLU A 1 504 ? -29.481 18.832 43.122 1.00 56.28 504 GLU A O 1
ATOM 3803 N N . MET A 1 505 ? -28.540 16.862 42.613 1.00 60.72 505 MET A N 1
ATOM 3804 C CA . MET A 1 505 ? -29.771 16.083 42.501 1.00 60.72 505 MET A CA 1
ATOM 3805 C C . MET A 1 505 ? -29.746 14.771 43.288 1.00 60.72 505 MET A C 1
ATOM 3807 O O . MET A 1 505 ? -28.707 14.141 43.491 1.00 60.72 505 MET A O 1
ATOM 3811 N N . ALA A 1 506 ? -30.950 14.375 43.690 1.00 56.88 506 ALA A N 1
ATOM 3812 C CA . ALA A 1 506 ? -31.283 13.356 44.671 1.00 56.88 506 ALA A CA 1
ATOM 3813 C C . ALA A 1 506 ? -31.855 12.073 44.040 1.00 56.88 506 ALA A C 1
ATOM 3815 O O . ALA A 1 506 ? -33.053 11.811 44.139 1.00 56.88 506 ALA A O 1
ATOM 3816 N N . TYR A 1 507 ? -31.030 11.272 43.368 1.00 63.75 507 TYR A N 1
ATOM 3817 C CA . TYR A 1 507 ? -31.497 10.013 42.769 1.00 63.75 507 TYR A CA 1
ATOM 3818 C C . TYR A 1 507 ? -31.717 8.928 43.842 1.00 63.75 507 TYR A C 1
ATOM 3820 O O . TYR A 1 507 ? -30.999 8.900 44.841 1.00 63.75 507 TYR A O 1
ATOM 3828 N N . HIS A 1 508 ? -32.670 8.014 43.612 1.00 63.38 508 HIS A N 1
ATOM 3829 C CA . HIS A 1 508 ? -32.937 6.826 44.443 1.00 63.38 508 HIS A CA 1
ATOM 3830 C C . HIS A 1 508 ? -33.585 7.096 45.819 1.00 63.38 508 HIS A C 1
ATOM 3832 O O . HIS A 1 508 ? -33.243 6.451 46.812 1.00 63.38 508 HIS A O 1
ATOM 3838 N N . SER A 1 509 ? -34.527 8.053 45.894 1.00 63.25 509 SER A N 1
ATOM 3839 C CA . SER A 1 509 ? -35.292 8.348 47.116 1.00 63.25 509 SER A CA 1
ATOM 3840 C C . SER A 1 509 ? -36.813 8.347 46.923 1.00 63.25 509 SER A C 1
ATOM 3842 O O . SER A 1 509 ? -37.347 8.811 45.915 1.00 63.25 509 SER A O 1
ATOM 3844 N N . GLN A 1 510 ? -37.529 7.885 47.952 1.00 56.53 510 GLN A N 1
ATOM 3845 C CA . GLN A 1 510 ? -38.991 7.774 47.961 1.00 56.53 510 GLN A CA 1
ATOM 3846 C C . GLN A 1 510 ? -39.711 9.140 47.977 1.00 56.53 510 GLN A C 1
ATOM 3848 O O . GLN A 1 510 ? -40.854 9.250 47.549 1.00 56.53 510 GLN A O 1
ATOM 3853 N N . ALA A 1 511 ? -39.044 10.215 48.413 1.00 54.53 511 ALA A N 1
ATOM 3854 C CA . ALA A 1 511 ? -39.609 11.572 48.413 1.00 54.53 511 ALA A CA 1
ATOM 3855 C C . ALA A 1 511 ? -39.803 12.150 46.994 1.00 54.53 511 ALA A C 1
ATOM 3857 O O . ALA A 1 511 ? -40.592 13.070 46.797 1.00 54.53 511 ALA A O 1
ATOM 3858 N N . TYR A 1 512 ? -39.105 11.589 46.006 1.00 57.94 512 TYR A N 1
ATOM 3859 C CA . TYR A 1 512 ? -39.168 11.962 44.591 1.00 57.94 512 TYR A CA 1
ATOM 3860 C C . TYR A 1 512 ? -40.302 11.245 43.821 1.00 57.94 512 TYR A C 1
ATOM 3862 O O . TYR A 1 512 ? -40.650 11.627 42.701 1.00 57.94 512 TYR A O 1
ATOM 3870 N N . GLN A 1 513 ? -40.884 10.210 44.443 1.00 52.62 513 GLN A N 1
ATOM 3871 C CA . GLN A 1 513 ? -41.707 9.152 43.845 1.00 52.62 513 GLN A CA 1
ATOM 3872 C C . GLN A 1 513 ? -43.053 9.635 43.274 1.00 52.62 513 GLN A C 1
ATOM 3874 O O . GLN A 1 513 ? -43.528 9.061 42.303 1.00 52.62 513 GLN A O 1
ATOM 3879 N N . SER A 1 514 ? -43.657 10.695 43.822 1.00 54.47 514 SER A N 1
ATOM 3880 C CA . SER A 1 514 ? -45.042 11.075 43.491 1.00 54.47 514 SER A CA 1
ATOM 3881 C C . SER A 1 514 ? -45.200 12.221 42.490 1.00 54.47 514 SER A C 1
ATOM 3883 O O . SER A 1 514 ? -46.320 12.504 42.091 1.00 54.47 514 SER A O 1
ATOM 3885 N N . ARG A 1 515 ? -44.129 12.940 42.123 1.00 59.97 515 ARG A N 1
ATOM 3886 C CA . ARG A 1 515 ? -44.237 14.106 41.218 1.00 59.97 515 ARG A CA 1
ATOM 3887 C C . ARG A 1 515 ? -43.589 13.876 39.858 1.00 59.97 515 ARG A C 1
ATOM 3889 O O . ARG A 1 515 ? -44.125 14.316 38.852 1.00 59.97 515 ARG A O 1
ATOM 3896 N N . LEU A 1 516 ? -42.446 13.195 39.833 1.00 64.12 516 LEU A N 1
ATOM 3897 C CA . LEU A 1 516 ? -41.640 13.027 38.619 1.00 64.12 516 LEU A CA 1
ATOM 3898 C C . LEU A 1 516 ? -41.896 11.694 37.914 1.00 64.12 516 LEU A C 1
ATOM 3900 O O . LEU A 1 516 ? -41.719 11.603 36.703 1.00 64.12 516 LEU A O 1
ATOM 3904 N N . GLY A 1 517 ? -42.358 10.683 38.659 1.00 66.00 517 GLY A N 1
ATOM 3905 C CA . GLY A 1 517 ? -42.745 9.384 38.109 1.00 66.00 517 GLY A CA 1
ATOM 3906 C C . GLY A 1 517 ? -43.926 9.481 37.141 1.00 66.00 517 GLY A C 1
ATOM 3907 O O . GLY A 1 517 ? -43.867 8.890 36.066 1.00 66.00 517 GLY A O 1
ATOM 3908 N N . ASP A 1 518 ? -44.949 10.276 37.467 1.00 70.19 518 ASP A N 1
ATOM 3909 C CA . ASP A 1 518 ? -46.164 10.401 36.647 1.00 70.19 518 ASP A CA 1
ATOM 3910 C C . ASP A 1 518 ? -45.891 11.091 35.301 1.00 70.19 518 ASP A C 1
ATOM 3912 O O . ASP A 1 518 ? -46.324 10.611 34.252 1.00 70.19 518 ASP A O 1
ATOM 3916 N N . GLU A 1 519 ? -45.119 12.185 35.300 1.00 72.00 519 GLU A N 1
ATOM 3917 C CA . GLU A 1 519 ? -44.728 12.871 34.062 1.00 72.00 519 GLU A CA 1
ATOM 3918 C C . GLU A 1 519 ? -43.807 12.006 33.199 1.00 72.00 519 GLU A C 1
ATOM 3920 O O . GLU A 1 519 ? -44.028 11.888 31.994 1.00 72.00 519 GLU A O 1
ATOM 3925 N N . PHE A 1 520 ? -42.814 11.353 33.810 1.00 74.69 520 PHE A N 1
ATOM 3926 C CA . PHE A 1 520 ? -41.904 10.452 33.106 1.00 74.69 520 PHE A CA 1
ATOM 3927 C C . PHE A 1 520 ? -42.643 9.262 32.477 1.00 74.69 520 PHE A C 1
ATOM 3929 O O . PHE A 1 520 ? -42.406 8.938 31.314 1.00 74.69 520 PHE A O 1
ATOM 3936 N N . THR A 1 521 ? -43.603 8.674 33.200 1.00 74.38 521 THR A N 1
ATOM 3937 C CA . THR A 1 521 ? -44.481 7.605 32.696 1.00 74.38 521 THR A CA 1
ATOM 3938 C C . THR A 1 521 ? -45.288 8.073 31.499 1.00 74.38 521 THR A C 1
ATOM 3940 O O . THR A 1 521 ? -45.318 7.393 30.475 1.00 74.38 521 THR A O 1
ATOM 3943 N N . ARG A 1 522 ? -45.908 9.256 31.603 1.00 77.25 522 ARG A N 1
ATOM 3944 C CA . ARG A 1 522 ? -46.713 9.833 30.525 1.00 77.25 522 ARG A CA 1
ATOM 3945 C C . ARG A 1 522 ? -45.889 10.012 29.252 1.00 77.25 522 ARG A C 1
ATOM 3947 O O . ARG A 1 522 ? -46.376 9.690 28.174 1.00 77.25 522 ARG A O 1
ATOM 3954 N N . PHE A 1 523 ? -44.655 10.503 29.374 1.00 76.44 523 PHE A N 1
ATOM 3955 C CA . PHE A 1 523 ? -43.771 10.688 28.227 1.00 76.44 523 PHE A CA 1
ATOM 3956 C C . PHE A 1 523 ? -43.292 9.359 27.633 1.00 76.44 523 PHE A C 1
ATOM 3958 O O . PHE A 1 523 ? -43.311 9.219 26.417 1.00 76.44 523 PHE A O 1
ATOM 3965 N N . ILE A 1 524 ? -42.919 8.363 28.445 1.00 74.00 524 ILE A N 1
ATOM 3966 C CA . ILE A 1 524 ? -42.495 7.050 27.922 1.00 74.00 524 ILE A CA 1
ATOM 3967 C C . ILE A 1 524 ? -43.650 6.332 27.205 1.00 74.00 524 ILE A C 1
ATOM 3969 O O . ILE A 1 524 ? -43.469 5.868 26.081 1.00 74.00 524 ILE A O 1
ATOM 3973 N N . GLN A 1 525 ? -44.854 6.310 27.788 1.00 74.25 525 GLN A N 1
ATOM 3974 C CA . GLN A 1 525 ? -46.025 5.627 27.210 1.00 74.25 525 GLN A CA 1
ATOM 3975 C C . GLN A 1 525 ? -46.444 6.180 25.835 1.00 74.25 525 GLN A C 1
ATOM 3977 O O . GLN A 1 525 ? -46.969 5.444 24.997 1.00 74.25 525 GLN A O 1
ATOM 3982 N N . GLN A 1 526 ? -46.201 7.471 25.580 1.00 70.31 526 GLN A N 1
ATOM 3983 C CA . GLN A 1 526 ? -46.469 8.105 24.283 1.00 70.31 526 GLN A CA 1
ATOM 3984 C C . GLN A 1 526 ? -45.558 7.590 23.161 1.00 70.31 526 GLN A C 1
ATOM 3986 O O . GLN A 1 526 ? -45.942 7.651 21.996 1.00 70.31 526 GLN A O 1
ATOM 3991 N N . HIS A 1 527 ? -44.374 7.073 23.502 1.00 66.69 527 HIS A N 1
ATOM 3992 C CA . HIS A 1 527 ? -43.403 6.557 22.533 1.00 66.69 527 HIS A CA 1
ATOM 3993 C C . HIS A 1 527 ? -43.381 5.024 22.456 1.00 66.69 527 HIS A C 1
ATOM 3995 O O . HIS A 1 527 ? -42.946 4.498 21.438 1.00 66.69 527 HIS A O 1
ATOM 4001 N N . GLU A 1 528 ? -43.926 4.310 23.451 1.00 59.28 528 GLU A N 1
ATOM 4002 C CA . GLU A 1 528 ? -44.137 2.845 23.409 1.00 59.28 528 GLU A CA 1
ATOM 4003 C C . GLU A 1 528 ? -45.198 2.408 22.379 1.00 59.28 528 GLU A C 1
ATOM 4005 O O . GLU A 1 528 ? -45.259 1.245 21.993 1.00 59.28 528 GLU A O 1
ATOM 4010 N N . THR A 1 529 ? -46.062 3.325 21.928 1.00 45.34 529 THR A N 1
ATOM 4011 C CA . THR A 1 529 ? -47.236 3.009 21.094 1.00 45.34 529 THR A CA 1
ATOM 4012 C C . THR A 1 529 ? -47.039 3.218 19.588 1.00 45.34 529 THR A C 1
ATOM 4014 O O . THR A 1 529 ? -47.967 2.944 18.826 1.00 45.34 529 THR A O 1
ATOM 4017 N N . LEU A 1 530 ? -45.870 3.689 19.129 1.00 42.03 530 LEU A N 1
ATOM 4018 C CA . LEU A 1 530 ? -45.745 4.252 17.775 1.00 42.03 530 LEU A CA 1
ATOM 4019 C C . LEU A 1 530 ? -45.058 3.408 16.698 1.00 42.03 530 LEU A C 1
ATOM 4021 O O . LEU A 1 530 ? -45.218 3.744 15.530 1.00 42.03 530 LEU A O 1
ATOM 4025 N N . GLU A 1 531 ? -44.419 2.282 16.994 1.00 40.41 531 GLU A N 1
ATOM 4026 C CA . GLU A 1 531 ? -44.023 1.327 15.947 1.00 40.41 531 GLU A CA 1
ATOM 4027 C C . GLU A 1 531 ? -44.211 -0.090 16.482 1.00 40.41 531 GLU A C 1
ATOM 4029 O O . GLU A 1 531 ? -43.932 -0.342 17.644 1.00 40.41 531 GLU A O 1
ATOM 4034 N N . GLY A 1 532 ? -44.734 -1.013 15.670 1.00 41.06 532 GLY A N 1
ATOM 4035 C CA . GLY A 1 532 ? -44.895 -2.418 16.051 1.00 41.06 532 GLY A CA 1
ATOM 4036 C C . GLY A 1 532 ? -43.536 -3.055 16.336 1.00 41.06 532 GLY A C 1
ATOM 4037 O O . GLY A 1 532 ? -42.918 -3.617 15.431 1.00 41.06 532 GLY A O 1
ATOM 4038 N N . SER A 1 533 ? -43.061 -2.910 17.572 1.00 46.41 533 SER A N 1
ATOM 4039 C CA . SER A 1 533 ? -41.686 -3.173 17.964 1.00 46.41 533 SER A CA 1
ATOM 4040 C C . SER A 1 533 ? -41.334 -4.628 17.670 1.00 46.41 533 SER A C 1
ATOM 4042 O O . SER A 1 533 ? -41.927 -5.553 18.223 1.00 46.41 533 SER A O 1
ATOM 4044 N N . GLN A 1 534 ? -40.332 -4.838 16.813 1.00 51.38 534 GLN A N 1
ATOM 4045 C CA . GLN A 1 534 ? -39.668 -6.129 16.594 1.00 51.38 534 GLN A CA 1
ATOM 4046 C C . GLN A 1 534 ? -38.824 -6.543 17.818 1.00 51.38 534 GLN A C 1
ATOM 4048 O O . GLN A 1 534 ? -37.721 -7.065 17.673 1.00 51.38 534 GLN A O 1
ATOM 4053 N N . VAL A 1 535 ? -39.293 -6.259 19.033 1.00 56.28 535 VAL A N 1
ATOM 4054 C CA . VAL A 1 535 ? -38.609 -6.653 20.263 1.00 56.28 535 VAL A CA 1
ATOM 4055 C C . VAL A 1 535 ? -38.976 -8.107 20.515 1.00 56.28 535 VAL A C 1
ATOM 4057 O O . VAL A 1 535 ? -40.148 -8.474 20.587 1.00 56.28 535 VAL A O 1
ATOM 4060 N N . HIS A 1 536 ? -37.963 -8.963 20.576 1.00 59.34 536 HIS A N 1
ATOM 4061 C CA . HIS A 1 536 ? -38.159 -10.367 20.900 1.00 59.34 536 HIS A CA 1
ATOM 4062 C C . HIS A 1 536 ? -38.679 -10.501 22.337 1.00 59.34 536 HIS A C 1
ATOM 4064 O O . HIS A 1 536 ? -38.163 -9.848 23.239 1.00 59.34 536 HIS A O 1
ATOM 4070 N N . ASP A 1 537 ? -39.632 -11.411 22.577 1.00 68.06 537 ASP A N 1
ATOM 4071 C CA . ASP A 1 537 ? -40.129 -11.708 23.934 1.00 68.06 537 ASP A CA 1
ATOM 4072 C C . ASP A 1 537 ? -38.997 -12.119 24.905 1.00 68.06 537 ASP A C 1
ATOM 4074 O O . ASP A 1 537 ? -39.121 -11.984 26.121 1.00 68.06 537 ASP A O 1
ATOM 4078 N N . GLN A 1 538 ? -37.874 -12.620 24.377 1.00 78.38 538 GLN A N 1
ATOM 4079 C CA . GLN A 1 538 ? -36.676 -12.968 25.140 1.00 78.38 538 GLN A CA 1
ATOM 4080 C C . GLN A 1 538 ? -35.472 -12.126 24.721 1.00 78.38 538 GLN A C 1
ATOM 4082 O O . GLN A 1 538 ? -35.229 -11.915 23.531 1.00 78.38 538 GLN A O 1
ATOM 4087 N N . LEU A 1 539 ? -34.671 -11.726 25.710 1.00 81.31 539 LEU A N 1
ATOM 4088 C CA . LEU A 1 539 ? -33.412 -11.023 25.487 1.00 81.31 539 LEU A CA 1
ATOM 4089 C C . LEU A 1 539 ? -32.391 -11.935 24.805 1.00 81.31 539 LEU A C 1
ATOM 4091 O O . LEU A 1 539 ? -32.110 -13.037 25.284 1.00 81.31 539 LEU A O 1
ATOM 4095 N N . GLN A 1 540 ? -31.760 -11.432 23.745 1.00 81.75 540 GLN A N 1
ATOM 4096 C CA . GLN A 1 540 ? -30.660 -12.129 23.070 1.00 81.75 540 GLN A CA 1
ATOM 4097 C C . GLN A 1 540 ? -29.395 -12.170 23.936 1.00 81.75 540 GLN A C 1
ATOM 4099 O O . GLN A 1 540 ? -28.617 -13.124 23.878 1.00 81.75 540 GLN A O 1
ATOM 4104 N N . ILE A 1 541 ? -29.192 -11.141 24.766 1.00 89.31 541 ILE A N 1
ATOM 4105 C CA . ILE A 1 541 ? -28.072 -11.039 25.702 1.00 89.31 541 ILE A CA 1
ATOM 4106 C C . ILE A 1 541 ? -28.642 -10.850 27.112 1.00 89.31 541 ILE A C 1
ATOM 4108 O O . ILE A 1 541 ? -29.425 -9.927 27.334 1.00 89.31 541 ILE A O 1
ATOM 4112 N N . PRO A 1 542 ? -28.260 -11.683 28.094 1.00 89.44 542 PRO A N 1
ATOM 4113 C CA . PRO A 1 542 ? -28.760 -11.537 29.452 1.00 89.44 542 PRO A CA 1
ATOM 4114 C C . PRO A 1 542 ? -28.291 -10.224 30.088 1.00 89.44 542 PRO A C 1
ATOM 4116 O O . PRO A 1 542 ? -27.095 -9.911 30.083 1.00 89.44 542 PRO A O 1
ATOM 4119 N N . LEU A 1 543 ? -29.234 -9.505 30.699 1.00 89.00 543 LEU A N 1
ATOM 4120 C CA . LEU A 1 543 ? -28.968 -8.296 31.472 1.00 89.00 543 LEU A CA 1
ATOM 4121 C C . LEU A 1 543 ? -28.966 -8.632 32.964 1.00 89.00 543 LEU A C 1
ATOM 4123 O O . LEU A 1 543 ? -29.907 -9.230 33.481 1.00 89.00 543 LEU A O 1
ATOM 4127 N N . PHE A 1 544 ? -27.912 -8.246 33.676 1.00 87.88 544 PHE A N 1
ATOM 4128 C CA . PHE A 1 544 ? -27.882 -8.286 35.136 1.00 87.88 544 PHE A CA 1
ATOM 4129 C C . PHE A 1 544 ? -28.269 -6.910 35.660 1.00 87.88 544 PHE A C 1
ATOM 4131 O O . PHE A 1 544 ? -27.509 -5.947 35.537 1.00 87.88 544 PHE A O 1
ATOM 4138 N N . SER A 1 545 ? -29.482 -6.825 36.202 1.00 84.50 545 SER A N 1
ATOM 4139 C CA . SER A 1 545 ? -30.050 -5.567 36.665 1.00 84.50 545 SER A CA 1
ATOM 4140 C C . SER A 1 545 ? -29.467 -5.185 38.015 1.00 84.50 545 SER A C 1
ATOM 4142 O O . SER A 1 545 ? -29.498 -5.978 38.963 1.00 84.50 545 SER A O 1
ATOM 4144 N N . SER A 1 546 ? -28.982 -3.946 38.107 1.00 81.00 546 SER A N 1
ATOM 4145 C CA . SER A 1 546 ? -28.552 -3.358 39.375 1.00 81.00 546 SER A CA 1
ATOM 4146 C C . SER A 1 546 ? -29.730 -2.938 40.251 1.00 81.00 546 SER A C 1
ATOM 4148 O O . SER A 1 546 ? -29.568 -2.790 41.453 1.00 81.00 546 SER A O 1
ATOM 4150 N N . LEU A 1 547 ? -30.927 -2.805 39.682 1.00 80.56 547 LEU A N 1
ATOM 4151 C CA . LEU A 1 547 ? -32.148 -2.484 40.416 1.00 80.56 547 LEU A CA 1
ATOM 4152 C C . LEU A 1 547 ? -32.646 -3.678 41.246 1.00 80.56 547 LEU A C 1
ATOM 4154 O O . LEU A 1 547 ? -32.945 -3.551 42.430 1.00 80.56 547 LEU A O 1
ATOM 4158 N N . HIS A 1 548 ? -32.731 -4.855 40.626 1.00 77.25 548 HIS A N 1
ATOM 4159 C CA . HIS A 1 548 ? -33.312 -6.045 41.258 1.00 77.25 548 HIS A CA 1
ATOM 4160 C C . HIS A 1 548 ? -32.275 -7.056 41.764 1.00 77.25 548 HIS A C 1
ATOM 4162 O O . HIS A 1 548 ? -32.659 -8.083 42.324 1.00 77.25 548 HIS A O 1
ATOM 4168 N N . ALA A 1 549 ? -30.979 -6.813 41.527 1.00 77.88 549 ALA A N 1
ATOM 4169 C CA . ALA A 1 549 ? -29.894 -7.766 41.783 1.00 77.88 549 ALA A CA 1
ATOM 4170 C C . ALA A 1 549 ? -30.163 -9.163 41.181 1.00 77.88 549 ALA A C 1
ATOM 4172 O O . ALA A 1 549 ? -29.794 -10.191 41.752 1.00 77.88 549 ALA A O 1
ATOM 4173 N N . LYS A 1 550 ? -30.835 -9.207 40.021 1.00 82.56 550 LYS A N 1
ATOM 4174 C CA . LYS A 1 550 ? -31.229 -10.445 39.336 1.00 82.56 550 LYS A CA 1
ATOM 4175 C C . LYS A 1 550 ? -30.855 -10.411 37.859 1.00 82.56 550 LYS A C 1
ATOM 4177 O O . LYS A 1 550 ? -30.739 -9.351 37.243 1.00 82.56 550 LYS A O 1
ATOM 4182 N N . LYS A 1 551 ? -30.706 -11.605 37.289 1.00 85.31 551 LYS A N 1
ATOM 4183 C CA . LYS A 1 551 ? -30.598 -11.805 35.844 1.00 85.31 551 LYS A CA 1
ATOM 4184 C C . LYS A 1 551 ? -31.985 -11.654 35.218 1.00 85.31 551 LYS A C 1
ATOM 4186 O O . LYS A 1 551 ? -32.891 -12.396 35.587 1.00 85.31 551 LYS A O 1
ATOM 4191 N N . ILE A 1 552 ? -32.119 -10.734 34.274 1.00 84.56 552 ILE A N 1
ATOM 4192 C CA . ILE A 1 552 ? -33.307 -10.540 33.444 1.00 84.56 552 ILE A CA 1
ATOM 4193 C C . ILE A 1 552 ? -33.060 -11.223 32.098 1.00 84.56 552 ILE A C 1
ATOM 4195 O O . ILE A 1 552 ? -31.973 -11.126 31.521 1.00 84.56 552 ILE A O 1
ATOM 4199 N N . THR A 1 553 ? -34.060 -11.961 31.627 1.00 84.50 553 THR A N 1
ATOM 4200 C CA . THR A 1 553 ? -34.055 -12.635 30.316 1.00 84.50 553 THR A CA 1
ATOM 4201 C C . THR A 1 553 ? -35.325 -12.378 29.511 1.00 84.50 553 THR A C 1
ATOM 4203 O O . THR A 1 553 ? -35.361 -12.718 28.334 1.00 84.50 553 THR A O 1
ATOM 4206 N N . ASP A 1 554 ? -36.356 -11.806 30.131 1.00 83.50 554 ASP A N 1
ATOM 4207 C CA . ASP A 1 554 ? -37.626 -11.457 29.498 1.00 83.50 554 ASP A CA 1
ATOM 4208 C C . ASP A 1 554 ? -37.628 -9.956 29.189 1.00 83.50 554 ASP A C 1
ATOM 4210 O O . ASP A 1 554 ? -37.414 -9.136 30.085 1.00 83.50 554 ASP A O 1
ATOM 4214 N N . ALA A 1 555 ? -37.829 -9.595 27.920 1.00 79.50 555 ALA A N 1
ATOM 4215 C CA . ALA A 1 555 ? -37.822 -8.196 27.495 1.00 79.50 555 ALA A CA 1
ATOM 4216 C C . ALA A 1 555 ? -39.026 -7.415 28.050 1.00 79.50 555 ALA A C 1
ATOM 4218 O O . ALA A 1 555 ? -38.945 -6.205 28.245 1.00 79.50 555 ALA A O 1
ATOM 4219 N N . ARG A 1 556 ? -40.123 -8.108 28.385 1.00 76.62 556 ARG A N 1
ATOM 4220 C CA . ARG A 1 556 ? -41.367 -7.502 28.891 1.00 76.62 556 ARG A CA 1
ATOM 4221 C C . ARG A 1 556 ? -41.226 -6.926 30.298 1.00 76.62 556 ARG A C 1
ATOM 4223 O O . ARG A 1 556 ? -42.119 -6.224 30.762 1.00 76.62 556 ARG A O 1
ATOM 4230 N N . GLU A 1 557 ? -40.116 -7.206 30.981 1.00 79.94 557 GLU A N 1
ATOM 4231 C CA . GLU A 1 557 ? -39.798 -6.576 32.263 1.00 79.94 557 GLU A CA 1
ATOM 4232 C C . GLU A 1 557 ? -39.396 -5.094 32.111 1.00 79.94 557 GLU A C 1
ATOM 4234 O O . GLU A 1 557 ? -39.513 -4.346 33.079 1.00 79.94 557 GLU A O 1
ATOM 4239 N N . PHE A 1 558 ? -38.987 -4.634 30.918 1.00 77.12 558 PHE A N 1
ATOM 4240 C CA . PHE A 1 558 ? -38.567 -3.247 30.663 1.00 77.12 558 PHE A CA 1
ATOM 4241 C C . PHE A 1 558 ? -39.741 -2.333 30.276 1.00 77.12 558 PHE A C 1
ATOM 4243 O O . PHE A 1 558 ? -39.780 -1.791 29.176 1.00 77.12 558 PHE A O 1
ATOM 4250 N N . GLY A 1 559 ? -40.699 -2.154 31.189 1.00 74.88 559 GLY A N 1
ATOM 4251 C CA . GLY A 1 559 ? -41.807 -1.198 31.029 1.00 74.88 559 GLY A CA 1
ATOM 4252 C C . GLY A 1 559 ? -41.557 0.161 31.705 1.00 74.88 559 GLY A C 1
ATOM 4253 O O . GLY A 1 559 ? -40.542 0.345 32.383 1.00 74.88 559 GLY A O 1
ATOM 4254 N N . PRO A 1 560 ? -42.511 1.109 31.640 1.00 75.38 560 PRO A N 1
ATOM 4255 C CA . PRO A 1 560 ? -42.371 2.429 32.262 1.00 75.38 560 PRO A CA 1
ATOM 4256 C C . PRO A 1 560 ? -42.103 2.333 33.767 1.00 75.38 560 PRO A C 1
ATOM 4258 O O . PRO A 1 560 ? -41.246 3.038 34.299 1.00 75.38 560 PRO A O 1
ATOM 4261 N N . GLN A 1 561 ? -42.772 1.388 34.439 1.00 77.69 561 GLN A N 1
ATOM 4262 C CA . GLN A 1 561 ? -42.588 1.133 35.868 1.00 77.69 561 GLN A CA 1
ATOM 4263 C C . GLN A 1 561 ? -41.146 0.740 36.207 1.00 77.69 561 GLN A C 1
ATOM 4265 O O . GLN A 1 561 ? -40.612 1.198 37.211 1.00 77.69 561 GLN A O 1
ATOM 4270 N N . TYR A 1 562 ? -40.484 -0.035 35.345 1.00 82.88 562 TYR A N 1
ATOM 4271 C CA . TYR A 1 562 ? -39.089 -0.422 35.541 1.00 82.88 562 TYR A CA 1
ATOM 4272 C C . TYR A 1 562 ? -38.162 0.793 35.559 1.00 82.88 562 TYR A C 1
ATOM 4274 O O . TYR A 1 562 ? -37.282 0.907 36.411 1.00 82.88 562 TYR A O 1
ATOM 4282 N N . TRP A 1 563 ? -38.365 1.733 34.634 1.00 82.56 563 TRP A N 1
ATOM 4283 C CA . TRP A 1 563 ? -37.537 2.935 34.535 1.00 82.56 563 TRP A CA 1
ATOM 4284 C C . TRP A 1 563 ? -37.787 3.915 35.688 1.00 82.56 563 TRP A C 1
ATOM 4286 O O . TRP A 1 563 ? -36.852 4.585 36.134 1.00 82.56 563 TRP A O 1
ATOM 4296 N N . ILE A 1 564 ? -39.013 3.958 36.219 1.00 77.50 564 ILE A N 1
ATOM 4297 C CA . ILE A 1 564 ? -39.329 4.666 37.469 1.00 77.50 564 ILE A CA 1
ATOM 4298 C C . ILE A 1 564 ? -38.608 4.006 38.641 1.00 77.50 564 ILE A C 1
ATOM 4300 O O . ILE A 1 564 ? -37.962 4.690 39.440 1.00 77.50 564 ILE A O 1
ATOM 4304 N N . ASP A 1 565 ? -38.686 2.682 38.746 1.00 79.50 565 ASP A N 1
ATOM 4305 C CA . ASP A 1 565 ? -38.048 1.934 39.822 1.00 79.50 565 ASP A CA 1
ATOM 4306 C C . ASP A 1 565 ? -36.524 2.114 39.767 1.00 79.50 565 ASP A C 1
ATOM 4308 O O . ASP A 1 565 ? -35.909 2.402 40.793 1.00 79.50 565 ASP A O 1
ATOM 4312 N N . ASN A 1 566 ? -35.928 2.108 38.569 1.00 82.81 566 ASN A N 1
ATOM 4313 C CA . ASN A 1 566 ? -34.511 2.408 38.340 1.00 82.81 566 ASN A CA 1
ATOM 4314 C C . ASN A 1 566 ? -34.107 3.808 38.831 1.00 82.81 566 ASN A C 1
ATOM 4316 O O . ASN A 1 566 ? -32.971 3.997 39.260 1.00 82.81 566 ASN A O 1
ATOM 4320 N N . LEU A 1 567 ? -35.003 4.797 38.784 1.00 76.94 567 LEU A N 1
ATOM 4321 C CA . LEU A 1 567 ? -34.737 6.149 39.286 1.00 76.94 567 LEU A CA 1
ATOM 4322 C C . LEU A 1 567 ? -34.926 6.270 40.809 1.00 76.94 567 LEU A C 1
ATOM 4324 O O . LEU A 1 567 ? -34.325 7.145 41.433 1.00 76.94 567 LEU A O 1
ATOM 4328 N N . THR A 1 568 ? -35.777 5.431 41.403 1.00 73.62 568 THR A N 1
ATOM 4329 C CA . THR A 1 568 ? -36.330 5.642 42.754 1.00 73.62 568 THR A CA 1
ATOM 4330 C C . THR A 1 568 ? -35.835 4.654 43.803 1.00 73.62 568 THR A C 1
ATOM 4332 O O . THR A 1 568 ? -35.757 5.022 44.974 1.00 73.62 568 THR A O 1
ATOM 4335 N N . HIS A 1 569 ? -35.473 3.435 43.415 1.00 76.50 569 HIS A N 1
ATOM 4336 C CA . HIS A 1 569 ? -35.005 2.405 44.337 1.00 76.50 569 HIS A CA 1
ATOM 4337 C C . HIS A 1 569 ? -33.474 2.383 44.435 1.00 76.50 569 HIS A C 1
ATOM 4339 O O . HIS A 1 569 ? -32.796 2.794 43.488 1.00 76.50 569 HIS A O 1
ATOM 4345 N N . PRO A 1 570 ? -32.915 1.895 45.561 1.00 76.75 570 PRO A N 1
ATOM 4346 C CA . PRO A 1 570 ? -31.477 1.747 45.727 1.00 76.75 570 PRO A CA 1
ATOM 4347 C C . PRO A 1 570 ? -30.854 0.829 44.679 1.00 76.75 570 PRO A C 1
ATOM 4349 O O . PRO A 1 570 ? -31.418 -0.194 44.299 1.00 76.75 570 PRO A O 1
ATOM 4352 N N . VAL A 1 571 ? -29.640 1.174 44.276 1.00 81.06 571 VAL A N 1
ATOM 4353 C CA . VAL A 1 571 ? -28.839 0.410 43.323 1.00 81.06 571 VAL A CA 1
ATOM 4354 C C . VAL A 1 571 ? -28.077 -0.675 44.069 1.00 81.06 571 VAL A C 1
ATOM 4356 O O . VAL A 1 571 ? -27.254 -0.381 44.932 1.00 81.06 571 VAL A O 1
ATOM 4359 N N . LEU A 1 572 ? -28.311 -1.927 43.704 1.00 80.62 572 LEU A N 1
ATOM 4360 C CA . LEU A 1 572 ? -27.657 -3.119 44.231 1.00 80.62 572 LEU A CA 1
ATOM 4361 C C . LEU A 1 572 ? -26.629 -3.633 43.217 1.00 80.62 572 LEU A C 1
ATOM 4363 O O . LEU A 1 572 ? -26.873 -4.576 42.459 1.00 80.62 572 LEU A O 1
ATOM 4367 N N . PHE A 1 573 ? -25.454 -3.007 43.183 1.00 77.69 573 PHE A N 1
ATOM 4368 C CA . PHE A 1 573 ? -24.403 -3.381 42.246 1.00 77.69 573 PHE A CA 1
ATOM 4369 C C . PHE A 1 573 ? -23.570 -4.539 42.810 1.00 77.69 573 PHE A C 1
ATOM 4371 O O . PHE A 1 573 ? -22.565 -4.355 43.492 1.00 77.69 573 PHE A O 1
ATOM 4378 N N . ASN A 1 574 ? -24.004 -5.766 42.525 1.00 64.75 574 ASN A N 1
ATOM 4379 C CA . ASN A 1 574 ? -23.280 -6.988 42.869 1.00 64.75 574 ASN A CA 1
ATOM 4380 C C . ASN A 1 574 ? -23.148 -7.877 41.627 1.00 64.75 574 ASN A C 1
ATOM 4382 O O . ASN A 1 574 ? -23.842 -8.882 41.477 1.00 64.75 574 ASN A O 1
ATOM 4386 N N . ALA A 1 575 ? -22.300 -7.455 40.689 1.00 55.81 575 ALA A N 1
ATOM 4387 C CA . ALA A 1 575 ? -22.038 -8.188 39.456 1.00 55.81 575 ALA A CA 1
ATOM 4388 C C . ALA A 1 575 ? -20.579 -8.657 39.409 1.00 55.81 575 ALA A C 1
ATOM 4390 O O . ALA A 1 575 ? -19.655 -7.908 39.722 1.00 55.81 575 ALA A O 1
ATOM 4391 N N . ALA A 1 576 ? -20.379 -9.917 39.024 1.00 47.69 576 ALA A N 1
ATOM 4392 C CA . ALA A 1 576 ? -19.070 -10.551 38.922 1.00 47.69 576 ALA A CA 1
ATOM 4393 C C . ALA A 1 576 ? -18.607 -10.678 37.455 1.00 47.69 576 ALA A C 1
ATOM 4395 O O . ALA A 1 576 ? -19.439 -10.733 36.555 1.00 47.69 576 ALA A O 1
ATOM 4396 N N . VAL A 1 577 ? -17.287 -10.870 37.289 1.00 55.56 577 VAL A N 1
ATOM 4397 C CA . VAL A 1 577 ? -16.494 -11.298 36.105 1.00 55.56 577 VAL A CA 1
ATOM 4398 C C . VAL A 1 577 ? -16.067 -10.254 35.054 1.00 55.56 577 VAL A C 1
ATOM 4400 O O . VAL A 1 577 ? -16.681 -9.213 34.918 1.00 55.56 577 VAL A O 1
ATOM 4403 N N . GLN A 1 578 ? -14.956 -10.573 34.364 1.00 60.84 578 GLN A N 1
ATOM 4404 C CA . GLN A 1 578 ? -14.181 -9.822 33.352 1.00 60.84 578 GLN A CA 1
ATOM 4405 C C . GLN A 1 578 ? -14.938 -8.694 32.627 1.00 60.84 578 GLN A C 1
ATOM 4407 O O . GLN A 1 578 ? -15.850 -8.960 31.844 1.00 60.84 578 GLN A O 1
ATOM 4412 N N . VAL A 1 579 ? -14.526 -7.443 32.863 1.00 79.62 579 VAL A N 1
ATOM 4413 C CA . VAL A 1 579 ? -15.352 -6.261 32.570 1.00 79.62 579 VAL A CA 1
ATOM 4414 C C . VAL A 1 579 ? -14.742 -5.357 31.505 1.00 79.62 579 VAL A C 1
ATOM 4416 O O . VAL A 1 579 ? -13.622 -4.869 31.652 1.00 79.62 579 VAL A O 1
ATOM 4419 N N . LEU A 1 580 ? -15.540 -5.054 30.484 1.00 87.94 580 LEU A N 1
ATOM 4420 C CA . LEU A 1 580 ? -15.359 -3.908 29.601 1.00 87.94 580 LEU A CA 1
ATOM 4421 C C . LEU A 1 580 ? -16.299 -2.783 30.067 1.00 87.94 580 LEU A C 1
ATOM 4423 O O . LEU A 1 580 ? -17.517 -2.911 29.937 1.00 87.94 580 LEU A O 1
ATOM 4427 N N . GLU A 1 581 ? -15.761 -1.705 30.645 1.00 92.94 581 GLU A N 1
ATOM 4428 C CA . GLU A 1 581 ? -16.578 -0.565 31.093 1.00 92.94 581 GLU A CA 1
ATOM 4429 C C . GLU A 1 581 ? -16.870 0.366 29.915 1.00 92.94 581 GLU A C 1
ATOM 4431 O O . GLU A 1 581 ? -15.953 0.964 29.348 1.00 92.94 581 GLU A O 1
ATOM 4436 N N . ILE A 1 582 ? -18.154 0.480 29.572 1.00 94.25 582 ILE A N 1
ATOM 4437 C CA . ILE A 1 582 ? -18.686 1.361 28.538 1.00 94.25 582 ILE A CA 1
ATOM 4438 C C . ILE A 1 582 ? -19.151 2.659 29.195 1.00 94.25 582 ILE A C 1
ATOM 4440 O O . ILE A 1 582 ? -20.148 2.701 29.927 1.00 94.25 582 ILE A O 1
ATOM 4444 N N . GLY A 1 583 ? -18.440 3.744 28.915 1.00 92.06 583 GLY A N 1
ATOM 4445 C CA . GLY A 1 583 ? -18.806 5.048 29.442 1.00 92.06 583 GLY A CA 1
ATOM 4446 C C . GLY A 1 583 ? -17.742 6.121 29.267 1.00 92.06 583 GLY A C 1
ATOM 4447 O O . GLY A 1 583 ? -16.679 5.852 28.707 1.00 92.06 583 GLY A O 1
ATOM 4448 N N . PRO A 1 584 ? -18.017 7.341 29.764 1.00 89.75 584 PRO A N 1
ATOM 4449 C CA . PRO A 1 584 ? -17.108 8.477 29.647 1.00 89.75 584 PRO A CA 1
ATOM 4450 C C . PRO A 1 584 ? -15.790 8.311 30.420 1.00 89.75 584 PRO A C 1
ATOM 4452 O O . PRO A 1 584 ? -14.805 8.975 30.094 1.00 89.75 584 PRO A O 1
ATOM 4455 N N . HIS A 1 585 ? -15.763 7.492 31.477 1.00 91.50 585 HIS A N 1
ATOM 4456 C CA . HIS A 1 585 ? -14.590 7.279 32.327 1.00 91.50 585 HIS A CA 1
ATOM 4457 C C . HIS A 1 585 ? -14.693 5.968 33.128 1.00 91.50 585 HIS A C 1
ATOM 4459 O O . HIS A 1 585 ? -15.788 5.452 33.313 1.00 91.50 585 HIS A O 1
ATOM 4465 N N . SER A 1 586 ? -13.565 5.478 33.657 1.00 89.75 586 SER A N 1
ATOM 4466 C CA . SER A 1 586 ? -13.410 4.244 34.439 1.00 89.75 586 SER A CA 1
ATOM 4467 C C . SER A 1 586 ? -13.862 4.386 35.900 1.00 89.75 586 SER A C 1
ATOM 4469 O O . SER A 1 586 ? -13.065 4.255 36.833 1.00 89.75 586 SER A O 1
ATOM 4471 N N . THR A 1 587 ? -15.128 4.724 36.113 1.00 85.62 587 THR A N 1
ATOM 4472 C CA . THR A 1 587 ? -15.677 4.992 37.452 1.00 85.62 587 THR A CA 1
ATOM 4473 C C . THR A 1 587 ? -15.927 3.733 38.275 1.00 85.62 587 THR A C 1
ATOM 4475 O O . THR A 1 587 ? -15.827 3.780 39.501 1.00 85.62 587 THR A O 1
ATOM 4478 N N . LEU A 1 588 ? -16.199 2.597 37.628 1.00 86.44 588 LEU A N 1
ATOM 4479 C CA . LEU A 1 588 ? -16.538 1.346 38.311 1.00 86.44 588 LEU A CA 1
ATOM 4480 C C . LEU A 1 588 ? -15.320 0.446 38.560 1.00 86.44 588 LEU A C 1
ATOM 4482 O O . LEU A 1 588 ? -15.452 -0.595 39.203 1.00 86.44 588 LEU A O 1
ATOM 4486 N N . GLN A 1 589 ? -14.119 0.851 38.126 1.00 87.56 589 GLN A N 1
ATOM 4487 C CA . GLN A 1 589 ? -12.895 0.058 38.280 1.00 87.56 589 GLN A CA 1
ATOM 4488 C C . GLN A 1 589 ? -12.601 -0.322 39.742 1.00 87.56 589 GLN A C 1
ATOM 4490 O O . GLN A 1 589 ? -12.240 -1.467 40.014 1.00 87.56 589 GLN A O 1
ATOM 4495 N N . GLY A 1 590 ? -12.732 0.627 40.675 1.00 86.75 590 GLY A N 1
ATOM 4496 C CA . GLY A 1 590 ? -12.506 0.396 42.107 1.00 86.75 590 GLY A CA 1
ATOM 4497 C C . GLY A 1 590 ? -13.513 -0.597 42.701 1.00 86.75 590 GLY A C 1
ATOM 4498 O O . GLY A 1 590 ? -13.099 -1.677 43.128 1.00 86.75 590 GLY A O 1
ATOM 4499 N N . PRO A 1 591 ? -14.826 -0.294 42.646 1.00 85.69 591 PRO A N 1
ATOM 4500 C CA . PRO A 1 591 ? -15.868 -1.190 43.148 1.00 85.69 591 PRO A CA 1
ATOM 4501 C C . PRO A 1 591 ? -15.811 -2.606 42.557 1.00 85.69 591 PRO A C 1
ATOM 4503 O O . PRO A 1 591 ? -15.884 -3.592 43.290 1.00 85.69 591 PRO A O 1
ATOM 4506 N N . LEU A 1 592 ? -15.591 -2.736 41.244 1.00 85.94 592 LEU A N 1
ATOM 4507 C CA . LEU A 1 592 ? -15.473 -4.041 40.584 1.00 85.94 592 LEU A CA 1
ATOM 4508 C C . LEU A 1 592 ? -14.235 -4.826 41.033 1.00 85.94 592 LEU A C 1
ATOM 4510 O O . LEU A 1 592 ? -14.296 -6.054 41.143 1.00 85.94 592 LEU A O 1
ATOM 4514 N N . ARG A 1 593 ? -13.118 -4.142 41.315 1.00 86.62 593 ARG A N 1
ATOM 4515 C CA . ARG A 1 593 ? -11.910 -4.778 41.860 1.00 86.62 593 ARG A CA 1
ATOM 4516 C C . ARG A 1 593 ? -12.186 -5.363 43.240 1.00 86.62 593 ARG A C 1
ATOM 4518 O O . ARG A 1 593 ? -11.791 -6.499 43.503 1.00 86.62 593 ARG A O 1
ATOM 4525 N N . GLU A 1 594 ? -12.879 -4.621 44.097 1.00 85.75 594 GLU A N 1
ATOM 4526 C CA . GLU A 1 594 ? -13.255 -5.069 45.441 1.00 85.75 594 GLU A CA 1
ATOM 4527 C C . GLU A 1 594 ? -14.216 -6.263 45.389 1.00 85.75 594 GLU A C 1
ATOM 4529 O O . GLU A 1 594 ? -13.968 -7.274 46.049 1.00 85.75 594 GLU A O 1
ATOM 4534 N N . ILE A 1 595 ? -15.247 -6.205 44.536 1.00 84.25 595 ILE A N 1
ATOM 4535 C CA . ILE A 1 595 ? -16.167 -7.329 44.301 1.00 84.25 595 ILE A CA 1
ATOM 4536 C C . ILE A 1 595 ? -15.391 -8.569 43.834 1.00 84.25 595 ILE A C 1
ATOM 4538 O O . ILE A 1 595 ? -15.518 -9.634 44.440 1.00 84.25 595 ILE A O 1
ATOM 4542 N N . CYS A 1 596 ? -14.538 -8.448 42.811 1.00 83.62 596 CYS A N 1
ATOM 4543 C CA . CYS A 1 596 ? -13.754 -9.578 42.301 1.00 83.62 596 CYS A CA 1
ATOM 4544 C C . CYS A 1 596 ? -12.814 -10.158 43.365 1.00 83.62 596 CYS A C 1
ATOM 4546 O O . CYS A 1 596 ? -12.701 -11.380 43.474 1.00 83.62 596 CYS A O 1
ATOM 4548 N N . THR A 1 597 ? -12.195 -9.300 44.182 1.00 85.50 597 THR A N 1
ATOM 4549 C CA . THR A 1 597 ? -11.329 -9.720 45.293 1.00 85.50 597 THR A CA 1
ATOM 4550 C C . THR A 1 597 ? -12.122 -10.495 46.342 1.00 85.50 597 THR A C 1
ATOM 4552 O O . THR A 1 597 ? -11.713 -11.590 46.724 1.00 85.50 597 THR A O 1
ATOM 4555 N N . SER A 1 598 ? -13.297 -9.995 46.742 1.00 83.75 598 SER A N 1
ATOM 4556 C CA . SER A 1 598 ? -14.173 -10.679 47.705 1.00 83.75 598 SER A CA 1
ATOM 4557 C C . SER A 1 598 ? -14.637 -12.059 47.220 1.00 83.75 598 SER A C 1
ATOM 4559 O O . SER A 1 598 ? -14.796 -12.982 48.014 1.00 83.75 598 SER A O 1
ATOM 4561 N N . LEU A 1 599 ? -14.786 -12.226 45.901 1.00 83.69 599 LEU A N 1
ATOM 4562 C CA . LEU A 1 599 ? -15.198 -13.474 45.259 1.00 83.69 599 LEU A CA 1
ATOM 4563 C C . LEU A 1 599 ? -14.013 -14.378 44.877 1.00 83.69 599 LEU A C 1
ATOM 4565 O O . LEU A 1 599 ? -14.221 -15.428 44.264 1.00 83.69 599 LEU A O 1
ATOM 4569 N N . SER A 1 600 ? -12.775 -13.977 45.198 1.00 82.75 600 SER A N 1
ATOM 4570 C CA . SER A 1 600 ? -11.539 -14.666 44.795 1.00 82.75 600 SER A CA 1
ATOM 4571 C C . SER A 1 600 ? -11.470 -14.935 43.280 1.00 82.75 600 SER A C 1
ATOM 4573 O O . SER A 1 600 ? -11.058 -16.007 42.829 1.00 82.75 600 SER A O 1
ATOM 4575 N N . LYS A 1 601 ? -11.918 -13.967 42.468 1.00 81.12 601 LYS A N 1
ATOM 4576 C CA . LYS A 1 601 ? -11.906 -14.017 40.998 1.00 81.12 601 LYS A CA 1
ATOM 4577 C C . LYS A 1 601 ? -10.822 -13.106 40.427 1.00 81.12 601 LYS A C 1
ATOM 4579 O O . LYS A 1 601 ? -10.511 -12.056 40.981 1.00 81.12 601 LYS A O 1
ATOM 4584 N N . LYS A 1 602 ? -10.272 -13.497 39.273 1.00 78.88 602 LYS A N 1
ATOM 4585 C CA . LYS A 1 602 ? -9.315 -12.676 38.522 1.00 78.88 602 LYS A CA 1
ATOM 4586 C C . LYS A 1 602 ? -9.992 -11.383 38.047 1.00 78.88 602 LYS A C 1
ATOM 4588 O O . LYS A 1 602 ? -11.077 -11.438 37.471 1.00 78.88 602 LYS A O 1
ATOM 4593 N N . PHE A 1 603 ? -9.333 -10.250 38.272 1.00 80.31 603 PHE A N 1
ATOM 4594 C CA . PHE A 1 603 ? -9.793 -8.929 37.851 1.00 80.31 603 PHE A CA 1
ATOM 4595 C C . PHE A 1 603 ? -9.064 -8.503 36.571 1.00 80.31 603 PHE A C 1
ATOM 4597 O O . PHE A 1 603 ? -7.974 -7.940 36.643 1.00 80.31 603 PHE A O 1
ATOM 4604 N N . ASP A 1 604 ? -9.663 -8.781 35.410 1.00 83.62 604 ASP A N 1
ATOM 4605 C CA . ASP A 1 604 ? -9.254 -8.150 34.152 1.00 83.62 604 ASP A CA 1
ATOM 4606 C C . ASP A 1 604 ? -10.320 -7.117 33.765 1.00 83.62 604 ASP A C 1
ATOM 4608 O O . ASP A 1 604 ? -11.513 -7.433 33.702 1.00 83.62 604 ASP A O 1
ATOM 4612 N N . TYR A 1 605 ? -9.880 -5.880 33.555 1.00 89.44 605 TYR A N 1
ATOM 4613 C CA . TYR A 1 605 ? -10.741 -4.718 33.385 1.00 89.44 605 TYR A CA 1
ATOM 4614 C C . TYR A 1 605 ? -10.209 -3.841 32.255 1.00 89.44 605 TYR A C 1
ATOM 4616 O O . TYR A 1 605 ? -9.025 -3.498 32.254 1.00 89.44 605 TYR A O 1
ATOM 4624 N N . VAL A 1 606 ? -11.089 -3.450 31.336 1.00 92.56 606 VAL A N 1
ATOM 4625 C CA . VAL A 1 606 ? -10.756 -2.614 30.179 1.00 92.56 606 VAL A CA 1
ATOM 4626 C C . VAL A 1 606 ? -11.710 -1.413 30.143 1.00 92.56 606 VAL A C 1
ATOM 4628 O O . VAL A 1 606 ? -12.918 -1.613 30.025 1.00 92.56 606 VAL A O 1
ATOM 4631 N N . PRO A 1 607 ? -11.222 -0.166 30.252 1.00 94.38 607 PRO A N 1
ATOM 4632 C CA . PRO A 1 607 ? -12.052 1.020 30.059 1.00 94.38 607 PRO A CA 1
ATOM 4633 C C . PRO A 1 607 ? -12.079 1.436 28.584 1.00 94.38 607 PRO A C 1
ATOM 4635 O O . PRO A 1 607 ? -11.031 1.477 27.942 1.00 94.38 607 PRO A O 1
ATOM 4638 N N . THR A 1 608 ? -13.242 1.818 28.049 1.00 94.06 608 THR A N 1
ATOM 4639 C CA . THR A 1 608 ? -13.322 2.363 26.678 1.00 94.06 608 THR A CA 1
ATOM 4640 C C . THR A 1 608 ? -12.837 3.806 26.570 1.00 94.06 608 THR A C 1
ATOM 4642 O O . THR A 1 608 ? -12.392 4.224 25.505 1.00 94.06 608 THR A O 1
ATOM 4645 N N . MET A 1 609 ? -12.930 4.582 27.655 1.00 93.00 609 MET A N 1
ATOM 4646 C CA . MET A 1 609 ? -12.489 5.977 27.709 1.00 93.00 609 MET A CA 1
ATOM 4647 C C . MET A 1 609 ? -11.900 6.339 29.072 1.00 93.00 609 MET A C 1
ATOM 4649 O O . MET A 1 609 ? -12.307 5.826 30.118 1.00 93.00 609 MET A O 1
ATOM 4653 N N . LEU A 1 610 ? -10.952 7.275 29.061 1.00 91.81 610 LEU A N 1
ATOM 4654 C CA . LEU A 1 610 ? -10.326 7.820 30.258 1.00 91.81 610 LEU A CA 1
ATOM 4655 C C . LEU A 1 610 ? -10.370 9.349 30.228 1.00 91.81 610 LEU A C 1
ATOM 4657 O O . LEU A 1 610 ? -9.995 9.974 29.241 1.00 91.81 610 LEU A O 1
ATOM 4661 N N . ARG A 1 611 ? -10.804 9.954 31.338 1.00 90.31 611 ARG A N 1
ATOM 4662 C CA . ARG A 1 611 ? -10.845 11.405 31.508 1.00 90.31 611 ARG A CA 1
ATOM 4663 C C . ARG A 1 611 ? -9.437 11.986 31.378 1.00 90.31 611 ARG A C 1
ATOM 4665 O O . ARG A 1 611 ? -8.509 11.495 32.017 1.00 90.31 611 ARG A O 1
ATOM 4672 N N . GLY A 1 612 ? -9.303 13.050 30.588 1.00 85.50 612 GLY A N 1
ATOM 4673 C CA . GLY A 1 612 ? -8.029 13.742 30.372 1.00 85.50 612 GLY A CA 1
ATOM 4674 C C . GLY A 1 612 ? -7.062 13.027 29.422 1.00 85.50 612 GLY A C 1
ATOM 4675 O O . GLY A 1 612 ? -5.930 13.477 29.281 1.00 85.50 612 GLY A O 1
ATOM 4676 N N . LYS A 1 613 ? -7.486 11.935 28.775 1.00 88.75 613 LYS A N 1
ATOM 4677 C CA . LYS A 1 613 ? -6.762 11.303 27.665 1.00 88.75 613 LYS A CA 1
ATOM 4678 C C . LYS A 1 613 ? -7.528 11.498 26.362 1.00 88.75 613 LYS A C 1
ATOM 4680 O O . LYS A 1 613 ? -8.738 11.709 26.390 1.00 88.75 613 LYS A O 1
ATOM 4685 N N . ASN A 1 614 ? -6.830 11.367 25.234 1.00 89.62 614 ASN A N 1
ATOM 4686 C CA . ASN A 1 614 ? -7.472 11.346 23.925 1.00 89.62 614 ASN A CA 1
ATOM 4687 C C . ASN A 1 614 ? -8.476 10.177 23.852 1.00 89.62 614 ASN A C 1
ATOM 4689 O O . ASN A 1 614 ? -8.164 9.030 24.209 1.00 89.62 614 ASN A O 1
ATOM 4693 N N . CYS A 1 615 ? -9.704 10.477 23.430 1.00 91.19 615 CYS A N 1
ATOM 4694 C CA . CYS A 1 615 ? -10.805 9.517 23.425 1.00 91.19 615 CYS A CA 1
ATOM 4695 C C . CYS A 1 615 ? -10.588 8.420 22.373 1.00 91.19 615 CYS A C 1
ATOM 4697 O O . CYS A 1 615 ? -10.843 7.250 22.659 1.00 91.19 615 CYS A O 1
ATOM 4699 N N . THR A 1 616 ? -10.071 8.782 21.193 1.00 90.75 616 THR A N 1
ATOM 4700 C CA . THR A 1 616 ? -9.723 7.844 20.113 1.00 90.75 616 THR A CA 1
ATOM 4701 C C . THR A 1 616 ? -8.629 6.888 20.564 1.00 90.75 616 THR A C 1
ATOM 4703 O O . THR A 1 616 ? -8.783 5.677 20.438 1.00 90.75 616 THR A O 1
ATOM 4706 N N . GLU A 1 617 ? -7.565 7.401 21.180 1.00 90.44 617 GLU A N 1
ATOM 4707 C CA . GLU A 1 617 ? -6.484 6.570 21.711 1.00 90.44 617 GLU A CA 1
ATOM 4708 C C . GLU A 1 617 ? -6.977 5.600 22.794 1.00 90.44 617 GLU A C 1
ATOM 4710 O O . GLU A 1 617 ? -6.636 4.417 22.780 1.00 90.44 617 GLU A O 1
ATOM 4715 N N . SER A 1 618 ? -7.827 6.072 23.712 1.00 92.56 618 SER A N 1
ATOM 4716 C CA . SER A 1 618 ? -8.408 5.226 24.763 1.00 92.56 618 SER A CA 1
ATOM 4717 C C . SER A 1 618 ? -9.259 4.095 24.173 1.00 92.56 618 SER A C 1
ATOM 4719 O O . SER A 1 618 ? -9.132 2.944 24.593 1.00 92.56 618 SER A O 1
ATOM 4721 N N . PHE A 1 619 ? -10.066 4.401 23.154 1.00 93.75 619 PHE A N 1
ATOM 4722 C CA . PHE A 1 619 ? -10.890 3.420 22.453 1.00 93.75 619 PHE A CA 1
ATOM 4723 C C . PHE A 1 619 ? -10.045 2.389 21.687 1.00 93.75 619 PHE A C 1
ATOM 4725 O O . PHE A 1 619 ? -10.273 1.184 21.801 1.00 93.75 619 PHE A O 1
ATOM 4732 N N . LEU A 1 620 ? -9.023 2.841 20.954 1.00 92.75 620 LEU A N 1
ATOM 4733 C CA . LEU A 1 620 ? -8.086 1.964 20.245 1.00 92.75 620 LEU A CA 1
ATOM 4734 C C . LEU A 1 620 ? -7.285 1.089 21.217 1.00 92.75 620 LEU A C 1
ATOM 4736 O O . LEU A 1 620 ? -7.077 -0.096 20.957 1.00 92.75 620 LEU A O 1
ATOM 4740 N N . SER A 1 621 ? -6.894 1.636 22.370 1.00 93.44 621 SER A N 1
ATOM 4741 C CA . SER A 1 621 ? -6.255 0.878 23.446 1.00 93.44 621 SER A CA 1
ATOM 4742 C C . SER A 1 621 ? -7.183 -0.202 24.002 1.00 93.44 621 SER A C 1
ATOM 4744 O O . SER A 1 621 ? -6.740 -1.330 24.210 1.00 93.44 621 SER A O 1
ATOM 4746 N N . ALA A 1 622 ? -8.475 0.092 24.181 1.00 93.81 622 ALA A N 1
ATOM 4747 C CA . ALA A 1 622 ? -9.460 -0.910 24.580 1.00 93.81 622 ALA A CA 1
ATOM 4748 C C . ALA A 1 622 ? -9.572 -2.040 23.541 1.00 93.81 622 ALA A C 1
ATOM 4750 O O . ALA A 1 622 ? -9.523 -3.214 23.908 1.00 93.81 622 ALA A O 1
ATOM 4751 N N . ALA A 1 623 ? -9.627 -1.713 22.245 1.00 94.00 623 ALA A N 1
ATOM 4752 C CA . ALA A 1 623 ? -9.617 -2.709 21.170 1.00 94.00 623 ALA A CA 1
ATOM 4753 C C . ALA A 1 623 ? -8.336 -3.571 21.182 1.00 94.00 623 ALA A C 1
ATOM 4755 O O . ALA A 1 623 ? -8.404 -4.794 21.050 1.00 94.00 623 ALA A O 1
ATOM 4756 N N . GLY A 1 624 ? -7.172 -2.959 21.420 1.00 93.00 624 GLY A N 1
ATOM 4757 C CA . GLY A 1 624 ? -5.897 -3.661 21.580 1.00 93.00 624 GLY A CA 1
ATOM 4758 C C . GLY A 1 624 ? -5.858 -4.598 22.795 1.00 93.00 624 GLY A C 1
ATOM 4759 O O . GLY A 1 624 ? -5.405 -5.740 22.681 1.00 93.00 624 GLY A O 1
ATOM 4760 N N . GLN A 1 625 ? -6.389 -4.162 23.941 1.00 93.12 625 GLN A N 1
ATOM 4761 C CA . GLN A 1 625 ? -6.491 -4.981 25.157 1.00 93.12 625 GLN A CA 1
ATOM 4762 C C . GLN A 1 625 ? -7.434 -6.173 24.977 1.00 93.12 625 GLN A C 1
ATOM 4764 O O . GLN A 1 625 ? -7.167 -7.240 25.524 1.00 93.12 625 GLN A O 1
ATOM 4769 N N . LEU A 1 626 ? -8.501 -6.028 24.184 1.00 92.19 626 LEU A N 1
ATOM 4770 C CA . LEU A 1 626 ? -9.395 -7.134 23.829 1.00 92.19 626 LEU A CA 1
ATOM 4771 C C . LEU A 1 626 ? -8.721 -8.120 22.854 1.00 92.19 626 LEU A C 1
ATOM 4773 O O . LEU A 1 626 ? -8.897 -9.333 22.970 1.00 92.19 626 LEU A O 1
ATOM 4777 N N . TYR A 1 627 ? -7.878 -7.631 21.943 1.00 92.88 627 TYR A N 1
ATOM 4778 C CA . TYR A 1 627 ? -7.129 -8.470 21.003 1.00 92.88 627 TYR A CA 1
ATOM 4779 C C . TYR A 1 627 ? -6.098 -9.400 21.685 1.00 92.88 627 TYR A C 1
ATOM 4781 O O . TYR A 1 627 ? -5.926 -10.554 21.265 1.00 92.88 627 TYR A O 1
ATOM 4789 N N . GLN A 1 628 ? -5.423 -8.936 22.746 1.00 91.81 628 GLN A N 1
ATOM 4790 C CA . GLN A 1 628 ? -4.380 -9.701 23.453 1.00 91.81 628 GLN A CA 1
ATOM 4791 C C . GLN A 1 628 ? -4.826 -11.092 23.943 1.00 91.81 628 GLN A C 1
ATOM 4793 O O . GLN A 1 628 ? -4.118 -12.063 23.661 1.00 91.81 628 GLN A O 1
ATOM 4798 N N . PRO A 1 629 ? -5.969 -11.243 24.638 1.00 88.94 629 PRO A N 1
ATOM 4799 C CA . PRO A 1 629 ? -6.461 -12.539 25.084 1.00 88.94 629 PRO A CA 1
ATOM 4800 C C . PRO A 1 629 ? -7.281 -13.295 24.023 1.00 88.94 629 PRO A C 1
ATOM 4802 O O . PRO A 1 629 ? -7.976 -14.249 24.368 1.00 88.94 629 PRO A O 1
ATOM 4805 N N . ASP A 1 630 ? -7.190 -12.904 22.748 1.00 88.88 630 ASP A N 1
ATOM 4806 C CA . ASP A 1 630 ? -7.879 -13.550 21.624 1.00 88.88 630 ASP A CA 1
ATOM 4807 C C . ASP A 1 630 ? -9.402 -13.410 21.614 1.00 88.88 630 ASP A C 1
ATOM 4809 O O . ASP A 1 630 ? -10.114 -14.316 21.188 1.00 88.88 630 ASP A O 1
ATOM 4813 N N . ILE A 1 631 ? -9.907 -12.245 22.027 1.00 89.31 631 ILE A N 1
ATOM 4814 C CA . ILE A 1 631 ? -11.277 -11.851 21.684 1.00 89.31 631 ILE A CA 1
ATOM 4815 C C . ILE A 1 631 ? -11.293 -11.485 20.198 1.00 89.31 631 ILE A C 1
ATOM 4817 O O . ILE A 1 631 ? -10.367 -10.847 19.694 1.00 89.31 631 ILE A O 1
ATOM 4821 N N . ASN A 1 632 ? -12.334 -11.922 19.489 1.00 84.50 632 ASN A N 1
ATOM 4822 C CA . ASN A 1 632 ? -12.482 -11.659 18.064 1.00 84.50 632 ASN A CA 1
ATOM 4823 C C . ASN A 1 632 ? -12.736 -10.161 17.829 1.00 84.50 632 ASN A C 1
ATOM 4825 O O . ASN A 1 632 ? -13.835 -9.675 18.090 1.00 84.50 632 ASN A O 1
ATOM 4829 N N . VAL A 1 633 ? -11.708 -9.448 17.370 1.00 89.69 633 VAL A N 1
ATOM 4830 C CA . VAL A 1 633 ? -11.772 -8.032 16.997 1.00 89.69 633 VAL A CA 1
ATOM 4831 C C . VAL A 1 633 ? -11.586 -7.942 15.485 1.00 89.69 633 VAL A C 1
ATOM 4833 O O . VAL A 1 633 ? -10.504 -8.229 14.973 1.00 89.69 633 VAL A O 1
ATOM 4836 N N . ASP A 1 634 ? -12.635 -7.548 14.764 1.00 87.31 634 ASP A N 1
ATOM 4837 C CA . ASP A 1 634 ? -12.553 -7.293 13.328 1.00 87.31 634 ASP A CA 1
ATOM 4838 C C . ASP A 1 634 ? -12.073 -5.864 13.065 1.00 87.31 634 ASP A C 1
ATOM 4840 O O . ASP A 1 634 ? -12.809 -4.885 13.193 1.00 87.31 634 ASP A O 1
ATOM 4844 N N . PHE A 1 635 ? -10.818 -5.742 12.644 1.00 87.12 635 PHE A N 1
ATOM 4845 C CA . PHE A 1 635 ? -10.208 -4.457 12.321 1.00 87.12 635 PHE A CA 1
ATOM 4846 C C . PHE A 1 635 ? -10.698 -3.844 10.995 1.00 87.12 635 PHE A C 1
ATOM 4848 O O . PHE A 1 635 ? -10.231 -2.765 10.631 1.00 87.12 635 PHE A O 1
ATOM 4855 N N . ALA A 1 636 ? -11.618 -4.494 10.262 1.00 78.88 636 ALA A N 1
ATOM 4856 C CA . ALA A 1 636 ? -12.215 -3.964 9.027 1.00 78.88 636 ALA A CA 1
ATOM 4857 C C . ALA A 1 636 ? -12.749 -2.540 9.181 1.00 78.88 636 ALA A C 1
ATOM 4859 O O . ALA A 1 636 ? -12.563 -1.713 8.293 1.00 78.88 636 ALA A O 1
ATOM 4860 N N . ALA A 1 637 ? -13.424 -2.281 10.303 1.00 75.62 637 ALA A N 1
ATOM 4861 C CA . ALA A 1 637 ? -14.106 -1.019 10.545 1.00 75.62 637 ALA A CA 1
ATOM 4862 C C . ALA A 1 637 ? -13.150 0.122 10.927 1.00 75.62 637 ALA A C 1
ATOM 4864 O O . ALA A 1 637 ? -13.518 1.281 10.763 1.00 75.62 637 ALA A O 1
ATOM 4865 N N . LEU A 1 638 ? -11.941 -0.189 11.420 1.00 75.69 638 LEU A N 1
ATOM 4866 C CA . LEU A 1 638 ? -10.904 0.820 11.678 1.00 75.69 638 LEU A CA 1
ATOM 4867 C C . LEU A 1 638 ? -10.122 1.135 10.408 1.00 75.69 638 LEU A C 1
ATOM 4869 O O . LEU A 1 638 ? -9.891 2.296 10.097 1.00 75.69 638 LEU A O 1
ATOM 4873 N N . TYR A 1 639 ? -9.742 0.102 9.657 1.00 74.50 639 TYR A N 1
ATOM 4874 C CA . TYR A 1 639 ? -8.880 0.264 8.494 1.00 74.50 639 TYR A CA 1
ATOM 4875 C C . TYR A 1 639 ? -9.554 -0.238 7.228 1.00 74.50 639 TYR A C 1
ATOM 4877 O O . TYR A 1 639 ? -9.342 -1.392 6.814 1.00 74.50 639 TYR A O 1
ATOM 4885 N N . PRO A 1 640 ? -10.330 0.631 6.565 1.00 61.25 640 PRO A N 1
ATOM 4886 C CA . PRO A 1 640 ? -10.653 0.394 5.176 1.00 61.25 640 PRO A CA 1
ATOM 4887 C C . PRO A 1 640 ? -9.342 0.449 4.347 1.00 61.25 640 PRO A C 1
ATOM 4889 O O . PRO A 1 640 ? -8.307 0.942 4.793 1.00 61.25 640 PRO A O 1
ATOM 4892 N N . ILE A 1 641 ? -9.342 -0.209 3.186 1.00 56.16 641 ILE A N 1
ATOM 4893 C CA . ILE A 1 641 ? -8.147 -0.569 2.401 1.00 56.16 641 ILE A CA 1
ATOM 4894 C C . ILE A 1 641 ? -7.136 0.584 2.186 1.00 56.16 641 ILE A C 1
ATOM 4896 O O . ILE A 1 641 ? -7.457 1.596 1.573 1.00 56.16 641 ILE A O 1
ATOM 4900 N N . SER A 1 642 ? -5.872 0.370 2.570 1.00 46.62 642 SER A N 1
ATOM 4901 C CA . SER A 1 642 ? -4.830 1.403 2.489 1.00 46.62 642 SER A CA 1
ATOM 4902 C C . SER A 1 642 ? -4.397 1.796 1.057 1.00 46.62 642 SER A C 1
ATOM 4904 O O . SER A 1 642 ? -4.445 0.991 0.115 1.00 46.62 642 SER A O 1
ATOM 4906 N N . ARG A 1 643 ? -4.015 3.077 0.897 1.00 44.84 643 ARG A N 1
ATOM 4907 C CA . ARG A 1 643 ? -3.854 3.807 -0.380 1.00 44.84 643 ARG A CA 1
ATOM 4908 C C . ARG A 1 643 ? -2.440 3.723 -0.966 1.00 44.84 643 ARG A C 1
ATOM 4910 O O . ARG A 1 643 ? -2.311 3.653 -2.189 1.00 44.84 643 ARG A O 1
ATOM 4917 N N . GLU A 1 644 ? -1.394 3.710 -0.139 1.00 45.41 644 GLU A N 1
ATOM 4918 C CA . GLU A 1 644 ? -0.013 3.944 -0.605 1.00 45.41 644 GLU A CA 1
ATOM 4919 C C . GLU A 1 644 ? 0.534 2.828 -1.499 1.00 45.41 644 GLU A C 1
ATOM 4921 O O . GLU A 1 644 ? 1.319 3.076 -2.411 1.00 45.41 644 GLU A O 1
ATOM 4926 N N . TRP A 1 645 ? 0.041 1.602 -1.320 1.00 46.84 645 TRP A N 1
ATOM 4927 C CA . TRP A 1 645 ? 0.453 0.462 -2.139 1.00 46.84 645 TRP A CA 1
ATOM 4928 C C . TRP A 1 645 ? -0.311 0.335 -3.460 1.00 46.84 645 TRP A C 1
ATOM 4930 O O . TRP A 1 645 ? 0.102 -0.433 -4.328 1.00 46.84 645 TRP A O 1
ATOM 4940 N N . ARG A 1 646 ? -1.424 1.063 -3.628 1.00 43.56 646 ARG A N 1
ATOM 4941 C CA . ARG A 1 646 ? -2.272 0.989 -4.831 1.00 43.56 646 ARG A CA 1
ATOM 4942 C C . ARG A 1 646 ? -2.113 2.160 -5.783 1.00 43.56 646 ARG A C 1
ATOM 4944 O O . ARG A 1 646 ? -2.309 1.961 -6.976 1.00 43.56 646 ARG A O 1
ATOM 4951 N N . LEU A 1 647 ? -1.804 3.356 -5.284 1.00 49.44 647 LEU A N 1
ATOM 4952 C CA . LEU A 1 647 ? -1.841 4.586 -6.076 1.00 49.44 647 LEU A CA 1
ATOM 4953 C C . LEU A 1 647 ? -0.559 5.389 -5.833 1.00 49.44 647 LEU A C 1
ATOM 4955 O O . LEU A 1 647 ? -0.456 6.118 -4.848 1.00 49.44 647 LEU A O 1
ATOM 4959 N N . ARG A 1 648 ? 0.426 5.251 -6.732 1.00 55.28 648 ARG A N 1
ATOM 4960 C CA . ARG A 1 648 ? 1.608 6.128 -6.734 1.00 55.28 648 ARG A CA 1
ATOM 4961 C C . ARG A 1 648 ? 1.146 7.554 -7.085 1.00 55.28 648 ARG A C 1
ATOM 4963 O O . ARG A 1 648 ? 0.514 7.706 -8.129 1.00 55.28 648 ARG A O 1
ATOM 4970 N N . PRO A 1 649 ? 1.443 8.581 -6.266 1.00 55.69 649 PRO A N 1
ATOM 4971 C CA . PRO A 1 649 ? 0.992 9.952 -6.524 1.00 55.69 649 PRO A CA 1
ATOM 4972 C C . PRO A 1 649 ? 1.641 10.569 -7.770 1.00 55.69 649 PRO A C 1
ATOM 4974 O O . PRO A 1 649 ? 1.012 11.370 -8.453 1.00 55.69 649 PRO A O 1
ATOM 4977 N N . TYR A 1 650 ? 2.866 10.149 -8.101 1.00 63.69 650 TYR A N 1
ATOM 4978 C CA . TYR A 1 650 ? 3.607 10.616 -9.270 1.00 63.69 650 TYR A CA 1
ATOM 4979 C C . TYR A 1 650 ? 3.923 9.449 -10.214 1.00 63.69 650 TYR A C 1
ATOM 4981 O O . TYR A 1 650 ? 4.354 8.372 -9.789 1.00 63.69 650 TYR A O 1
ATOM 4989 N N . GLY A 1 651 ? 3.675 9.663 -11.510 1.00 66.19 651 GLY A N 1
ATOM 4990 C CA . GLY A 1 651 ? 4.046 8.738 -12.582 1.00 66.19 651 GLY A CA 1
ATOM 4991 C C . GLY A 1 651 ? 5.556 8.722 -12.844 1.00 66.19 651 GLY A C 1
ATOM 4992 O O . GLY A 1 651 ? 6.354 9.227 -12.062 1.00 66.19 651 GLY A O 1
ATOM 4993 N N . GLN A 1 652 ? 5.975 8.137 -13.966 1.00 75.38 652 GLN A N 1
ATOM 4994 C CA . GLN A 1 652 ? 7.376 8.221 -14.384 1.00 75.38 652 GLN A CA 1
ATOM 4995 C C . GLN A 1 652 ? 7.674 9.618 -14.922 1.00 75.38 652 GLN A C 1
ATOM 4997 O O . GLN A 1 652 ? 7.109 10.014 -15.938 1.00 75.38 652 GLN A O 1
ATOM 5002 N N . HIS A 1 653 ? 8.569 10.331 -14.246 1.00 85.62 653 HIS A N 1
ATOM 5003 C CA . HIS A 1 653 ? 9.067 11.623 -14.691 1.00 85.62 653 HIS A CA 1
ATOM 5004 C C . HIS A 1 653 ? 10.095 11.439 -15.813 1.00 85.62 653 HIS A C 1
ATOM 5006 O O . HIS A 1 653 ? 10.907 10.513 -15.760 1.00 85.62 653 HIS A O 1
ATOM 5012 N N . GLU A 1 654 ? 10.101 12.318 -16.812 1.00 86.38 654 GLU A N 1
ATOM 5013 C CA . GLU A 1 654 ? 10.930 12.143 -18.013 1.00 86.38 654 GLU A CA 1
ATOM 5014 C C . GLU A 1 654 ? 12.442 12.279 -17.766 1.00 86.38 654 GLU A C 1
ATOM 5016 O O . GLU A 1 654 ? 13.213 11.551 -18.381 1.00 86.38 654 GLU A O 1
ATOM 5021 N N . LEU A 1 655 ? 12.866 13.141 -16.829 1.00 89.56 655 LEU A N 1
ATOM 5022 C CA . LEU A 1 655 ? 14.279 13.318 -16.444 1.00 89.56 655 LEU A CA 1
ATOM 5023 C C . LEU A 1 655 ? 14.662 12.660 -15.119 1.00 89.56 655 LEU A C 1
ATOM 5025 O O . LEU A 1 655 ? 15.825 12.351 -14.896 1.00 89.56 655 LEU A O 1
ATOM 5029 N N . LEU A 1 656 ? 13.690 12.449 -14.236 1.00 91.75 656 LEU A N 1
ATOM 5030 C CA . LEU A 1 656 ? 13.941 11.954 -12.881 1.00 91.75 656 LEU A CA 1
ATOM 5031 C C . LEU A 1 656 ? 13.637 10.453 -12.778 1.00 91.75 656 LEU A C 1
ATOM 5033 O O . LEU A 1 656 ? 14.213 9.740 -11.965 1.00 91.75 656 LEU A O 1
ATOM 5037 N N . GLY A 1 657 ? 12.757 9.939 -13.638 1.00 87.38 657 GLY A N 1
ATOM 5038 C CA . GLY A 1 657 ? 12.323 8.553 -13.609 1.00 87.38 657 GLY A CA 1
ATOM 5039 C C . GLY A 1 657 ? 11.323 8.283 -12.498 1.00 87.38 657 GLY A C 1
ATOM 5040 O O . GLY A 1 657 ? 10.345 9.013 -12.330 1.00 87.38 657 GLY A O 1
ATOM 5041 N N . ARG A 1 658 ? 11.515 7.167 -11.796 1.00 81.44 658 ARG A N 1
ATOM 5042 C CA . ARG A 1 658 ? 10.598 6.680 -10.758 1.00 81.44 658 ARG A CA 1
ATOM 5043 C C . ARG A 1 658 ? 11.321 6.610 -9.428 1.00 81.44 658 ARG A C 1
ATOM 5045 O O . ARG A 1 658 ? 12.453 6.131 -9.387 1.00 81.44 658 ARG A O 1
ATOM 5052 N N . LYS A 1 659 ? 10.630 6.973 -8.346 1.00 82.75 659 LYS A N 1
ATOM 5053 C CA . LYS A 1 659 ? 11.110 6.695 -6.990 1.00 82.75 659 LYS A CA 1
ATOM 5054 C C . LYS A 1 659 ? 11.301 5.182 -6.819 1.00 82.75 659 LYS A C 1
ATOM 5056 O O . LYS A 1 659 ? 10.411 4.399 -7.164 1.00 82.75 659 LYS A O 1
ATOM 5061 N N . VAL A 1 660 ? 12.472 4.779 -6.339 1.00 79.81 660 VAL A N 1
ATOM 5062 C CA . VAL A 1 660 ? 12.845 3.383 -6.084 1.00 79.81 660 VAL A CA 1
ATOM 5063 C C . VAL A 1 660 ? 12.065 2.898 -4.864 1.00 79.81 660 VAL A C 1
ATOM 5065 O O . VAL A 1 660 ? 12.074 3.558 -3.824 1.00 79.81 660 VAL A O 1
ATOM 5068 N N . ALA A 1 661 ? 11.365 1.767 -4.985 1.00 57.06 661 ALA A N 1
ATOM 5069 C CA . ALA A 1 661 ? 10.471 1.270 -3.934 1.00 57.06 661 ALA A CA 1
ATOM 5070 C C . ALA A 1 661 ? 11.237 0.866 -2.665 1.00 57.06 661 ALA A C 1
ATOM 5072 O O . ALA A 1 661 ? 10.711 0.958 -1.563 1.00 57.06 661 ALA A O 1
ATOM 5073 N N . GLU A 1 662 ? 12.487 0.446 -2.835 1.00 63.25 662 GLU A N 1
ATOM 5074 C CA . GLU A 1 662 ? 13.412 0.054 -1.778 1.00 63.25 662 GLU A CA 1
ATOM 5075 C C . GLU A 1 662 ? 14.187 1.243 -1.181 1.00 63.25 662 GLU A C 1
ATOM 5077 O O . GLU A 1 662 ? 15.002 1.047 -0.280 1.00 63.25 662 GLU A O 1
ATOM 5082 N N . SER A 1 663 ? 13.980 2.467 -1.687 1.00 63.97 663 SER A N 1
ATOM 5083 C CA . SER A 1 663 ? 14.626 3.660 -1.130 1.00 63.97 663 SER A CA 1
ATOM 5084 C C . SER A 1 663 ? 14.018 4.043 0.218 1.00 63.97 663 SER A C 1
ATOM 5086 O O . SER A 1 663 ? 12.829 3.844 0.463 1.00 63.97 663 SER A O 1
ATOM 5088 N N . THR A 1 664 ? 14.843 4.588 1.109 1.00 65.50 664 THR A N 1
ATOM 5089 C CA . THR A 1 664 ? 14.406 5.010 2.444 1.00 65.50 664 THR A CA 1
ATOM 5090 C C . THR A 1 664 ? 13.977 6.474 2.431 1.00 65.50 664 THR A C 1
ATOM 5092 O O . THR A 1 664 ? 14.303 7.221 1.515 1.00 65.50 664 THR A O 1
ATOM 5095 N N . THR A 1 665 ? 13.266 6.918 3.462 1.00 64.81 665 THR A N 1
ATOM 5096 C CA . THR A 1 665 ? 12.950 8.343 3.680 1.00 64.81 665 THR A CA 1
ATOM 5097 C C . THR A 1 665 ? 14.197 9.196 3.918 1.00 64.81 665 THR A C 1
ATOM 5099 O O . THR A 1 665 ? 14.211 10.368 3.566 1.00 64.81 665 THR A O 1
ATOM 5102 N N . ILE A 1 666 ? 15.261 8.604 4.468 1.00 69.06 666 ILE A N 1
ATOM 5103 C CA . ILE A 1 666 ? 16.538 9.287 4.721 1.00 69.06 666 ILE A CA 1
ATOM 5104 C C . ILE A 1 666 ? 17.347 9.436 3.433 1.00 69.06 666 ILE A C 1
ATOM 5106 O O . ILE A 1 666 ? 17.981 10.469 3.241 1.00 69.06 666 ILE A O 1
ATOM 5110 N N . ASN A 1 667 ? 17.324 8.411 2.576 1.00 78.56 667 ASN A N 1
ATOM 5111 C CA . ASN A 1 667 ? 18.023 8.395 1.296 1.00 78.56 667 ASN A CA 1
ATOM 5112 C C . ASN A 1 667 ? 17.052 8.071 0.148 1.00 78.56 667 ASN A C 1
ATOM 5114 O O . ASN A 1 667 ? 17.172 6.998 -0.466 1.00 78.56 667 ASN A O 1
ATOM 5118 N N . PRO A 1 668 ? 16.047 8.929 -0.125 1.00 88.81 668 PRO A N 1
ATOM 5119 C CA . PRO A 1 668 ? 15.109 8.654 -1.193 1.00 88.81 668 PRO A CA 1
ATOM 5120 C C . PRO A 1 668 ? 15.865 8.743 -2.514 1.00 88.81 668 PRO A C 1
ATOM 5122 O O . PRO A 1 668 ? 16.682 9.640 -2.731 1.00 88.81 668 PRO A O 1
ATOM 5125 N N . SER A 1 669 ? 15.607 7.786 -3.397 1.00 91.88 669 SER A N 1
ATOM 5126 C CA . SER A 1 669 ? 16.259 7.745 -4.696 1.00 91.88 669 SER A CA 1
ATOM 5127 C C . SER A 1 669 ? 15.256 7.523 -5.807 1.00 91.88 669 SER A C 1
ATOM 5129 O O . SER A 1 669 ? 14.250 6.828 -5.652 1.00 91.88 669 SER A O 1
ATOM 5131 N N . TRP A 1 670 ? 15.544 8.131 -6.946 1.00 93.38 670 TRP A N 1
ATOM 5132 C CA . TRP A 1 670 ? 14.822 7.962 -8.186 1.00 93.38 670 TRP A CA 1
ATOM 5133 C C . TRP A 1 670 ? 15.770 7.367 -9.203 1.00 93.38 670 TRP A C 1
ATOM 5135 O O . TRP A 1 670 ? 16.949 7.715 -9.254 1.00 93.38 670 TRP A O 1
ATOM 5145 N N . ARG A 1 671 ? 15.245 6.442 -9.997 1.00 89.88 671 ARG A N 1
ATOM 5146 C CA . ARG A 1 671 ? 16.003 5.743 -11.022 1.00 89.88 671 ARG A CA 1
ATOM 5147 C C . ARG A 1 671 ? 15.331 5.941 -12.366 1.00 89.88 671 ARG A C 1
ATOM 5149 O O . ARG A 1 671 ? 14.117 5.751 -12.507 1.00 89.88 671 ARG A O 1
ATOM 5156 N N . LEU A 1 672 ? 16.142 6.292 -13.353 1.00 89.25 672 LEU A N 1
ATOM 5157 C CA . LEU A 1 672 ? 15.743 6.484 -14.736 1.00 89.25 672 LEU A CA 1
ATOM 5158 C C . LEU A 1 672 ? 16.717 5.751 -15.653 1.00 89.25 672 LEU A C 1
ATOM 5160 O O . LEU A 1 672 ? 17.920 5.770 -15.434 1.00 89.25 672 LEU A O 1
ATOM 5164 N N . VAL A 1 673 ? 16.205 5.146 -16.719 1.00 86.56 673 VAL A N 1
ATOM 5165 C CA . VAL A 1 673 ? 17.027 4.773 -17.874 1.00 86.56 673 VAL A CA 1
ATOM 5166 C C . VAL A 1 673 ? 16.757 5.812 -18.955 1.00 86.56 673 VAL A C 1
ATOM 5168 O O . VAL A 1 673 ? 15.719 5.772 -19.615 1.00 86.56 673 VAL A O 1
ATOM 5171 N N . LEU A 1 674 ? 17.656 6.786 -19.067 1.00 86.31 674 LEU A N 1
ATOM 5172 C CA . LEU A 1 674 ? 17.530 7.926 -19.963 1.00 86.31 674 LEU A CA 1
ATOM 5173 C C . LEU A 1 674 ? 17.914 7.509 -21.387 1.00 86.31 674 LEU A C 1
ATOM 5175 O O . LEU A 1 674 ? 18.981 6.934 -21.609 1.00 86.31 674 LEU A O 1
ATOM 5179 N N . ASN A 1 675 ? 17.034 7.802 -22.343 1.00 84.25 675 ASN A N 1
ATOM 5180 C CA . ASN A 1 675 ? 17.229 7.560 -23.771 1.00 84.25 675 ASN A CA 1
ATOM 5181 C C . ASN A 1 675 ? 16.626 8.728 -24.572 1.00 84.25 675 ASN A C 1
ATOM 5183 O O . ASN A 1 675 ? 15.565 9.232 -24.201 1.00 84.25 675 ASN A O 1
ATOM 5187 N N . LEU A 1 676 ? 17.272 9.113 -25.675 1.00 84.31 676 LEU A N 1
ATOM 5188 C CA . LEU A 1 676 ? 16.865 10.213 -26.554 1.00 84.31 676 LEU A CA 1
ATOM 5189 C C . LEU A 1 676 ? 15.446 10.040 -27.113 1.00 84.31 676 LEU A C 1
ATOM 5191 O O . LEU A 1 676 ? 14.747 11.036 -27.270 1.00 84.31 676 LEU A O 1
ATOM 5195 N N . ASP A 1 677 ? 14.977 8.804 -27.308 1.00 77.94 677 ASP A N 1
ATOM 5196 C CA . ASP A 1 677 ? 13.611 8.532 -27.784 1.00 77.94 677 ASP A CA 1
ATOM 5197 C C . ASP A 1 677 ? 12.517 9.045 -26.827 1.00 77.94 677 ASP A C 1
ATOM 5199 O O . ASP A 1 677 ? 11.424 9.408 -27.262 1.00 77.94 677 ASP A O 1
ATOM 5203 N N . HIS A 1 678 ? 12.793 9.084 -25.517 1.00 74.44 678 HIS A N 1
ATOM 5204 C CA . HIS A 1 678 ? 11.832 9.538 -24.500 1.00 74.44 678 HIS A CA 1
ATOM 5205 C C . HIS A 1 678 ? 11.991 11.008 -24.122 1.00 74.44 678 HIS A C 1
ATOM 5207 O O . HIS A 1 678 ? 11.064 11.592 -23.570 1.00 74.44 678 HIS A O 1
ATOM 5213 N N . VAL A 1 679 ? 13.142 11.605 -24.429 1.00 85.19 679 VAL A N 1
ATOM 5214 C CA . VAL A 1 679 ? 13.462 13.015 -24.161 1.00 85.19 679 VAL A CA 1
ATOM 5215 C C . VAL A 1 679 ? 14.054 13.672 -25.418 1.00 85.19 679 VAL A C 1
ATOM 5217 O O . VAL A 1 679 ? 15.182 14.173 -25.399 1.00 85.19 679 VAL A O 1
ATOM 5220 N N . PRO A 1 680 ? 13.307 13.710 -26.541 1.00 85.56 680 PRO A N 1
ATOM 5221 C CA . PRO A 1 680 ? 13.833 14.120 -27.847 1.00 85.56 680 PRO A CA 1
ATOM 5222 C C . PRO A 1 680 ? 14.207 15.603 -27.914 1.00 85.56 680 PRO A C 1
ATOM 5224 O O . PRO A 1 680 ? 14.671 16.093 -28.941 1.00 85.56 680 PRO A O 1
ATOM 5227 N N . TRP A 1 681 ? 13.930 16.378 -26.867 1.00 88.81 681 TRP A N 1
ATOM 5228 C CA . TRP A 1 681 ? 14.364 17.763 -26.774 1.00 88.81 681 TRP A CA 1
ATOM 5229 C C . TRP A 1 681 ? 15.832 17.897 -26.367 1.00 88.81 681 TRP A C 1
ATOM 5231 O O . TRP A 1 681 ? 16.466 18.827 -26.844 1.00 88.81 681 TRP A O 1
ATOM 5241 N N . ILE A 1 682 ? 16.409 16.958 -25.603 1.00 91.94 682 ILE A N 1
ATOM 5242 C CA . ILE A 1 682 ? 17.828 17.020 -25.196 1.00 91.94 682 ILE A CA 1
ATOM 5243 C C . ILE A 1 682 ? 18.768 16.934 -26.406 1.00 91.94 682 ILE A C 1
ATOM 5245 O O . ILE A 1 682 ? 19.857 17.493 -26.369 1.00 91.94 682 ILE A O 1
ATOM 5249 N N . ALA A 1 683 ? 18.342 16.293 -27.499 1.00 90.50 683 ALA A N 1
ATOM 5250 C CA . ALA A 1 683 ? 19.131 16.169 -28.728 1.00 90.50 683 ALA A CA 1
ATOM 5251 C C . ALA A 1 683 ? 19.550 17.520 -29.346 1.00 90.50 683 ALA A C 1
ATOM 5253 O O . ALA A 1 683 ? 20.539 17.572 -30.080 1.00 90.50 683 ALA A O 1
ATOM 5254 N N . ASP A 1 684 ? 18.828 18.598 -29.027 1.00 92.69 684 ASP A N 1
ATOM 5255 C CA . ASP A 1 684 ? 19.134 19.959 -29.471 1.00 92.69 684 ASP A CA 1
ATOM 5256 C C . ASP A 1 684 ? 20.174 20.659 -28.572 1.00 92.69 684 ASP A C 1
ATOM 5258 O O . ASP A 1 684 ? 20.647 21.736 -28.921 1.00 92.69 684 ASP A O 1
ATOM 5262 N N . HIS A 1 685 ? 20.568 20.079 -27.434 1.00 94.88 685 HIS A N 1
ATOM 5263 C CA . HIS A 1 685 ? 21.626 20.620 -26.580 1.00 94.88 685 HIS A CA 1
ATOM 5264 C C . HIS A 1 685 ? 22.979 19.991 -26.934 1.00 94.88 685 HIS A C 1
ATOM 5266 O O . HIS A 1 685 ? 23.425 19.015 -26.317 1.00 94.88 685 HIS A O 1
ATOM 5272 N N . LYS A 1 686 ? 23.626 20.536 -27.971 1.00 94.12 686 LYS A N 1
ATOM 5273 C CA . LYS A 1 686 ? 24.925 20.052 -28.448 1.00 94.12 686 LYS A CA 1
ATOM 5274 C C . LYS A 1 686 ? 26.060 20.976 -28.037 1.00 94.12 686 LYS A C 1
ATOM 5276 O O . LYS A 1 686 ? 26.044 22.171 -28.326 1.00 94.12 686 LYS A O 1
ATOM 5281 N N . VAL A 1 687 ? 27.074 20.381 -27.420 1.00 91.69 687 VAL A N 1
ATOM 5282 C CA . VAL A 1 687 ? 28.354 21.028 -27.129 1.00 91.69 687 VAL A CA 1
ATOM 5283 C C . VAL A 1 687 ? 29.405 20.339 -27.992 1.00 91.69 687 VAL A C 1
ATOM 5285 O O . VAL A 1 687 ? 29.686 19.148 -27.831 1.00 91.69 687 VAL A O 1
ATOM 5288 N N . ARG A 1 688 ? 29.944 21.087 -28.953 1.00 89.44 688 ARG A N 1
ATOM 5289 C CA . ARG A 1 688 ? 30.675 20.602 -30.125 1.00 89.44 688 ARG A CA 1
ATOM 5290 C C . ARG A 1 688 ? 29.807 19.578 -30.867 1.00 89.44 688 ARG A C 1
ATOM 5292 O O . ARG A 1 688 ? 28.669 19.887 -31.221 1.00 89.44 688 ARG A O 1
ATOM 5299 N N . GLU A 1 689 ? 30.299 18.361 -31.048 1.00 87.62 689 GLU A N 1
ATOM 5300 C CA . GLU A 1 689 ? 29.566 17.281 -31.721 1.00 87.62 689 GLU A CA 1
ATOM 5301 C C . GLU A 1 689 ? 28.718 16.424 -30.762 1.00 87.62 689 GLU A C 1
ATOM 5303 O O . GLU A 1 689 ? 27.907 15.609 -31.199 1.00 87.62 689 GLU A O 1
ATOM 5308 N N . ASN A 1 690 ? 28.877 16.597 -29.445 1.00 91.94 690 ASN A N 1
ATOM 5309 C CA . ASN A 1 690 ? 28.266 15.724 -28.446 1.00 91.94 690 ASN A CA 1
ATOM 5310 C C . ASN A 1 690 ? 26.914 16.257 -27.963 1.00 91.94 690 ASN A C 1
ATOM 5312 O O . ASN A 1 690 ? 26.775 17.442 -27.661 1.00 91.94 690 ASN A O 1
ATOM 5316 N N . ILE A 1 691 ? 25.938 15.360 -27.795 1.00 93.88 691 ILE A N 1
ATOM 5317 C CA . ILE A 1 691 ? 24.689 15.662 -27.086 1.00 93.88 691 ILE A CA 1
ATOM 5318 C C . ILE A 1 691 ? 24.980 15.591 -25.587 1.00 93.88 691 ILE A C 1
ATOM 5320 O O . ILE A 1 691 ? 25.248 14.515 -25.049 1.00 93.88 691 ILE A O 1
ATOM 5324 N 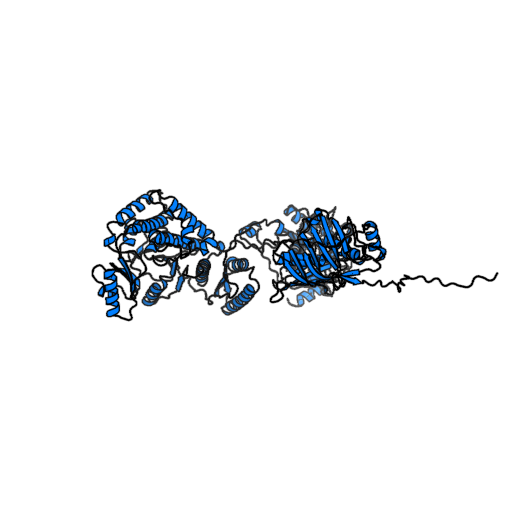N . VAL A 1 692 ? 24.940 16.733 -24.909 1.00 93.44 692 VAL A N 1
ATOM 5325 C CA . VAL A 1 692 ? 25.274 16.837 -23.482 1.00 93.44 692 VAL A CA 1
ATOM 5326 C C . VAL A 1 692 ? 24.005 17.150 -22.705 1.00 93.44 692 VAL A C 1
ATOM 5328 O O . VAL A 1 692 ? 23.246 18.027 -23.103 1.00 93.44 692 VAL A O 1
ATOM 5331 N N . VAL A 1 693 ? 23.759 16.457 -21.591 1.00 94.12 693 VAL A N 1
ATOM 5332 C CA . VAL A 1 693 ? 22.649 16.808 -20.692 1.00 94.12 693 VAL A CA 1
ATOM 5333 C C . VAL A 1 693 ? 22.893 18.221 -20.138 1.00 94.12 693 VAL A C 1
ATOM 5335 O O . VAL A 1 693 ? 23.940 18.435 -19.518 1.00 94.12 693 VAL A O 1
ATOM 5338 N N . PRO A 1 694 ? 21.972 19.184 -20.356 1.00 94.50 694 PRO A N 1
ATOM 5339 C CA . PRO A 1 694 ? 22.181 20.577 -19.969 1.00 94.50 694 PRO A CA 1
ATOM 5340 C C . PRO A 1 694 ? 22.275 20.734 -18.454 1.00 94.50 694 PRO A C 1
ATOM 5342 O O . PRO A 1 694 ? 21.659 19.975 -17.703 1.00 94.50 694 PRO A O 1
ATOM 5345 N N . TYR A 1 695 ? 22.967 21.780 -17.998 1.00 94.81 695 TYR A N 1
ATOM 5346 C CA . TYR A 1 695 ? 23.059 22.106 -16.571 1.00 94.81 695 TYR A CA 1
ATOM 5347 C C . TYR A 1 695 ? 21.666 22.242 -15.934 1.00 94.81 695 TYR A C 1
ATOM 5349 O O . TYR A 1 695 ? 21.382 21.683 -14.872 1.00 94.81 695 TYR A O 1
A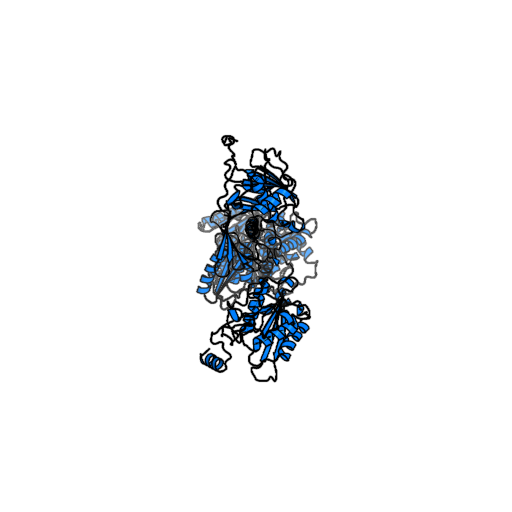TOM 5357 N N . ALA A 1 696 ? 20.758 22.906 -16.654 1.00 94.69 696 ALA A N 1
ATOM 5358 C CA . ALA A 1 696 ? 19.362 23.080 -16.274 1.00 94.69 696 ALA A CA 1
ATOM 5359 C C . ALA A 1 696 ? 18.602 21.754 -16.062 1.00 94.69 696 ALA A C 1
ATOM 5361 O O . ALA A 1 696 ? 17.686 21.697 -15.246 1.00 94.69 696 ALA A O 1
ATOM 5362 N N . ALA A 1 697 ? 18.980 20.662 -16.739 1.00 94.50 697 ALA A N 1
ATOM 5363 C CA . ALA A 1 697 ? 18.333 19.367 -16.533 1.00 94.50 697 ALA A CA 1
ATOM 5364 C C . ALA A 1 697 ? 18.661 18.769 -15.158 1.00 94.50 697 ALA A C 1
ATOM 5366 O O . ALA A 1 697 ? 17.762 18.212 -14.533 1.00 94.50 697 ALA A O 1
ATOM 5367 N N . TYR A 1 698 ? 19.892 18.914 -14.652 1.00 95.81 698 TYR A N 1
ATOM 5368 C CA . TYR A 1 698 ? 20.241 18.452 -13.298 1.00 95.81 698 TYR A CA 1
ATOM 5369 C C . TYR A 1 698 ? 19.474 19.227 -12.227 1.00 95.81 698 TYR A C 1
ATOM 5371 O O . TYR A 1 698 ? 18.941 18.633 -11.290 1.00 95.81 698 TYR A O 1
ATOM 5379 N N . VAL A 1 699 ? 19.355 20.545 -12.414 1.00 95.44 699 VAL A N 1
ATOM 5380 C CA . VAL A 1 699 ? 18.538 21.412 -11.562 1.00 95.44 699 VAL A CA 1
ATOM 5381 C C . VAL A 1 699 ? 17.088 20.925 -11.528 1.00 95.44 699 VAL A C 1
ATOM 5383 O O . VAL A 1 699 ? 16.529 20.751 -10.446 1.00 95.44 699 VAL A O 1
ATOM 5386 N N . SER A 1 700 ? 16.479 20.673 -12.691 1.00 94.56 700 SER A N 1
ATOM 5387 C CA . SER A 1 700 ? 15.104 20.173 -12.758 1.00 94.56 700 SER A CA 1
ATOM 5388 C C . SER A 1 700 ? 14.964 18.765 -12.176 1.00 94.56 700 SER A C 1
ATOM 5390 O O . SER A 1 700 ? 13.981 18.509 -11.494 1.00 94.56 700 SER A O 1
ATOM 5392 N N . MET A 1 701 ? 15.925 17.850 -12.373 1.00 95.44 701 MET A N 1
ATOM 5393 C CA . MET A 1 701 ? 15.889 16.515 -11.748 1.00 95.44 701 MET A CA 1
ATOM 5394 C C . MET A 1 701 ? 15.770 16.622 -10.227 1.00 95.44 701 MET A C 1
ATOM 5396 O O . MET A 1 701 ? 14.917 15.983 -9.619 1.00 95.44 701 MET A O 1
ATOM 5400 N N . VAL A 1 702 ? 16.607 17.453 -9.615 1.00 95.94 702 VAL A N 1
ATOM 5401 C CA . VAL A 1 702 ? 16.687 17.591 -8.158 1.00 95.94 702 VAL A CA 1
ATOM 5402 C C . VAL A 1 702 ? 15.512 18.390 -7.599 1.00 95.94 702 VAL A C 1
ATOM 5404 O O . VAL A 1 702 ? 14.960 18.023 -6.562 1.00 95.94 702 VAL A O 1
ATOM 5407 N N . GLY A 1 703 ? 15.081 19.436 -8.307 1.00 94.50 703 GLY A N 1
ATOM 5408 C CA . GLY A 1 703 ? 13.875 20.184 -7.969 1.00 94.50 703 GLY A CA 1
ATOM 5409 C C . GLY A 1 703 ? 12.624 19.309 -7.981 1.00 94.50 703 GLY A C 1
ATOM 5410 O O . GLY A 1 703 ? 11.857 19.294 -7.024 1.00 94.50 703 GLY A O 1
ATOM 5411 N N . GLU A 1 704 ? 12.459 18.490 -9.018 1.00 93.50 704 GLU A N 1
ATOM 5412 C CA . GLU A 1 704 ? 11.355 17.533 -9.102 1.00 93.50 704 GLU A CA 1
ATOM 5413 C C . GLU A 1 704 ? 11.480 16.413 -8.059 1.00 93.50 704 GLU A C 1
ATOM 5415 O O . GLU A 1 704 ? 10.467 15.941 -7.545 1.00 93.50 704 GLU A O 1
ATOM 5420 N N . ALA A 1 705 ? 12.700 16.014 -7.684 1.00 94.25 705 ALA A N 1
ATOM 5421 C CA . ALA A 1 705 ? 12.924 15.032 -6.625 1.00 94.25 705 ALA A CA 1
ATOM 5422 C C . ALA A 1 705 ? 12.446 15.554 -5.268 1.00 94.25 705 ALA A C 1
ATOM 5424 O O . ALA A 1 705 ? 11.682 14.869 -4.584 1.00 94.25 705 ALA A O 1
ATOM 5425 N N . VAL A 1 706 ? 12.829 16.782 -4.893 1.00 93.94 706 VAL A N 1
ATOM 5426 C CA . VAL A 1 706 ? 12.379 17.375 -3.626 1.00 93.94 706 VAL A CA 1
ATOM 5427 C C . VAL A 1 706 ? 10.874 17.648 -3.644 1.00 93.94 706 VAL A C 1
ATOM 5429 O O . VAL A 1 706 ? 10.205 17.400 -2.642 1.00 93.94 706 VAL A O 1
ATOM 5432 N N . ARG A 1 707 ? 10.315 18.056 -4.794 1.00 91.25 707 ARG A N 1
ATOM 5433 C CA . ARG A 1 707 ? 8.873 18.270 -4.994 1.00 91.25 707 ARG A CA 1
ATOM 5434 C C . ARG A 1 707 ? 8.085 16.982 -4.764 1.00 91.25 707 ARG A C 1
ATOM 5436 O O . ARG A 1 707 ? 7.196 16.936 -3.923 1.00 91.25 707 ARG A O 1
ATOM 5443 N N . GLN A 1 708 ? 8.472 15.896 -5.440 1.00 89.38 708 GLN A N 1
ATOM 5444 C CA . GLN A 1 708 ? 7.818 14.592 -5.292 1.00 89.38 708 GLN A CA 1
ATOM 5445 C C . GLN A 1 708 ? 7.988 13.983 -3.898 1.00 89.38 708 GLN A C 1
ATOM 5447 O O . GLN A 1 708 ? 7.158 13.177 -3.475 1.00 89.38 708 GLN A O 1
ATOM 5452 N N . PHE A 1 709 ? 9.082 14.306 -3.208 1.00 88.88 709 PHE A N 1
ATOM 5453 C CA . PHE A 1 709 ? 9.348 13.808 -1.864 1.00 88.88 709 PHE A CA 1
ATOM 5454 C C . PHE A 1 709 ? 8.549 14.546 -0.791 1.00 88.88 709 PHE A C 1
ATOM 5456 O O . PHE A 1 709 ? 7.988 13.901 0.087 1.00 88.88 709 PHE A O 1
ATOM 5463 N N . THR A 1 710 ? 8.489 15.875 -0.878 1.00 88.50 710 THR A N 1
ATOM 5464 C CA . THR A 1 710 ? 7.841 16.739 0.123 1.00 88.50 710 THR A CA 1
ATOM 5465 C C . THR A 1 710 ? 6.358 16.986 -0.158 1.00 88.50 710 THR A C 1
ATOM 5467 O O . THR A 1 710 ? 5.613 17.316 0.759 1.00 88.50 710 THR A O 1
ATOM 5470 N N . GLY A 1 711 ? 5.912 16.825 -1.408 1.00 86.69 711 GLY A N 1
ATOM 5471 C CA . GLY A 1 711 ? 4.545 17.120 -1.847 1.00 86.69 711 GLY A CA 1
ATOM 5472 C C . GLY A 1 711 ? 4.228 18.614 -1.992 1.00 86.69 711 GLY A C 1
ATOM 5473 O O . GLY A 1 711 ? 3.078 18.956 -2.253 1.00 86.69 711 GLY A O 1
ATOM 5474 N N . VAL A 1 712 ? 5.219 19.493 -1.816 1.00 87.62 712 VAL A N 1
ATOM 5475 C CA . VAL A 1 712 ? 5.107 20.947 -2.021 1.00 87.62 712 VAL A CA 1
ATOM 5476 C C . VAL A 1 712 ? 5.098 21.228 -3.519 1.00 87.62 712 VAL A C 1
ATOM 5478 O O . VAL A 1 712 ? 5.927 20.675 -4.226 1.00 87.62 712 VAL A O 1
ATOM 5481 N N . GLU A 1 713 ? 4.193 22.063 -4.027 1.00 87.69 713 GLU A N 1
ATOM 5482 C CA . GLU A 1 713 ? 3.982 22.265 -5.476 1.00 87.69 713 GLU A CA 1
ATOM 5483 C C . GLU A 1 713 ? 4.369 23.678 -5.954 1.00 87.69 713 GLU A C 1
ATOM 5485 O O . GLU A 1 713 ? 4.356 23.965 -7.157 1.00 87.69 713 GLU A O 1
ATOM 5490 N N . GLU A 1 714 ? 4.695 24.564 -5.014 1.00 90.31 714 GLU A N 1
ATOM 5491 C CA . GLU A 1 714 ? 4.938 25.989 -5.213 1.00 90.31 714 GLU A CA 1
ATOM 5492 C C . GLU A 1 714 ? 6.316 26.279 -5.829 1.00 90.31 714 GLU A C 1
ATOM 5494 O O . GLU A 1 714 ? 6.403 27.037 -6.803 1.00 90.31 714 GLU A O 1
ATOM 5499 N N . GLY A 1 715 ? 7.385 25.689 -5.285 1.00 93.12 715 GLY A N 1
ATOM 5500 C CA . GLY A 1 715 ? 8.763 26.015 -5.652 1.00 93.12 715 GLY A CA 1
ATOM 5501 C C . GLY A 1 715 ? 9.824 25.089 -5.062 1.00 93.12 715 GLY A C 1
ATOM 5502 O O . GLY A 1 715 ? 9.555 24.247 -4.203 1.00 93.12 715 GLY A O 1
ATOM 5503 N N . TYR A 1 716 ? 11.071 25.287 -5.490 1.00 96.62 716 TYR A N 1
ATOM 5504 C CA . TYR A 1 716 ? 12.247 24.693 -4.853 1.00 96.62 716 TYR A CA 1
ATOM 5505 C C . TYR A 1 716 ? 13.450 25.642 -4.880 1.00 96.62 716 TYR A C 1
ATOM 5507 O O . TYR A 1 716 ? 13.581 26.499 -5.756 1.00 96.62 716 TYR A O 1
ATOM 5515 N N . SER A 1 717 ? 14.348 25.473 -3.908 1.00 96.50 717 SER A N 1
ATOM 5516 C CA . SER A 1 717 ? 15.611 26.200 -3.810 1.00 96.50 717 SER A CA 1
ATOM 5517 C C . SER A 1 717 ? 16.784 25.230 -3.832 1.00 96.50 717 SER A C 1
ATOM 5519 O O . SER A 1 717 ? 16.774 24.218 -3.135 1.00 96.50 717 SER A O 1
ATOM 5521 N N . VAL A 1 718 ? 17.802 25.548 -4.626 1.00 96.31 718 VAL A N 1
ATOM 5522 C CA . VAL A 1 718 ? 19.041 24.780 -4.757 1.00 96.31 718 VAL A CA 1
ATOM 5523 C C . VAL A 1 718 ? 20.207 25.662 -4.321 1.00 96.31 718 VAL A C 1
ATOM 5525 O O . VAL A 1 718 ? 20.252 26.843 -4.659 1.00 96.31 718 VAL A O 1
ATOM 5528 N N . LYS A 1 719 ? 21.159 25.107 -3.574 1.00 95.56 719 LYS A N 1
ATOM 5529 C CA . LYS A 1 719 ? 22.383 25.792 -3.150 1.00 95.56 719 LYS A CA 1
ATOM 5530 C C . LYS A 1 719 ? 23.612 24.965 -3.469 1.00 95.56 719 LYS A C 1
ATOM 5532 O O . LYS A 1 719 ? 23.571 23.739 -3.373 1.00 95.56 719 LYS A O 1
ATOM 5537 N N . ASN A 1 720 ? 24.712 25.652 -3.761 1.00 94.06 720 ASN A N 1
ATOM 5538 C CA . ASN A 1 720 ? 26.023 25.052 -4.004 1.00 94.06 720 ASN A CA 1
ATOM 5539 C C . ASN A 1 720 ? 25.969 23.887 -5.003 1.00 94.06 720 ASN A C 1
ATOM 5541 O O . ASN A 1 720 ? 26.637 22.873 -4.802 1.00 94.06 720 ASN A O 1
ATOM 5545 N N . ILE A 1 721 ? 25.146 24.003 -6.048 1.00 95.75 721 ILE A N 1
ATOM 5546 C CA . ILE A 1 721 ? 25.070 22.966 -7.072 1.00 95.75 721 ILE A CA 1
ATOM 5547 C C . ILE A 1 721 ? 26.350 23.010 -7.895 1.00 95.75 721 ILE A C 1
ATOM 5549 O O . ILE A 1 721 ? 26.762 24.064 -8.381 1.00 95.75 721 ILE A O 1
ATOM 5553 N N . ARG A 1 722 ? 26.996 21.858 -8.037 1.00 94.62 722 ARG A N 1
ATOM 5554 C CA . ARG A 1 722 ? 28.246 21.694 -8.775 1.00 94.62 722 ARG A CA 1
ATOM 5555 C C . ARG A 1 722 ? 28.086 20.561 -9.764 1.00 94.62 722 ARG A C 1
ATOM 5557 O O . ARG A 1 722 ? 27.620 19.483 -9.400 1.00 94.62 722 ARG A O 1
ATOM 5564 N N . VAL A 1 723 ? 28.476 20.804 -11.009 1.00 93.00 723 VAL A N 1
ATOM 5565 C CA . VAL A 1 723 ? 28.546 19.774 -12.047 1.00 93.00 723 VAL A CA 1
ATOM 5566 C C . VAL A 1 723 ? 30.015 19.480 -12.310 1.00 93.00 723 VAL A C 1
ATOM 5568 O O . VAL A 1 723 ? 30.731 20.297 -12.877 1.00 93.00 723 VAL A O 1
ATOM 5571 N N . THR A 1 724 ? 30.477 18.314 -11.866 1.00 85.81 724 THR A N 1
ATOM 5572 C CA . THR A 1 724 ? 31.880 17.884 -11.984 1.00 85.81 724 THR A CA 1
ATOM 5573 C C . THR A 1 724 ? 32.174 17.208 -13.314 1.00 85.81 724 THR A C 1
ATOM 5575 O O . THR A 1 724 ? 33.300 17.253 -13.802 1.00 85.81 724 THR A O 1
ATOM 5578 N N . THR A 1 725 ? 31.189 16.546 -13.917 1.00 87.81 725 THR A N 1
ATOM 5579 C CA . THR A 1 725 ? 31.355 15.867 -15.207 1.00 87.81 725 THR A CA 1
ATOM 5580 C C . THR A 1 725 ? 30.046 15.904 -15.980 1.00 87.81 725 THR A C 1
ATOM 5582 O O . THR A 1 725 ? 29.034 15.384 -15.513 1.00 87.81 725 THR A O 1
ATOM 5585 N N . GLY A 1 726 ? 30.056 16.476 -17.186 1.00 87.94 726 GLY A N 1
ATOM 5586 C CA . GLY A 1 726 ? 28.882 16.490 -18.059 1.00 87.94 726 GLY A CA 1
ATOM 5587 C C . GLY A 1 726 ? 28.498 15.084 -18.530 1.00 87.94 726 GLY A C 1
ATOM 5588 O O . GLY A 1 726 ? 29.336 14.333 -19.029 1.00 87.94 726 GLY A O 1
ATOM 5589 N N . LEU A 1 727 ? 27.225 14.710 -18.385 1.00 92.00 727 LEU A N 1
ATOM 5590 C CA . LEU A 1 727 ? 26.687 13.469 -18.936 1.00 92.00 727 LEU A CA 1
ATOM 5591 C C . LEU A 1 727 ? 26.485 13.607 -20.450 1.00 92.00 727 LEU A C 1
ATOM 5593 O O . LEU A 1 727 ? 25.606 14.336 -20.909 1.00 92.00 727 LEU A O 1
ATOM 5597 N N . VAL A 1 728 ? 27.284 12.870 -21.221 1.00 91.31 728 VAL A N 1
ATOM 5598 C CA . VAL A 1 728 ? 27.136 12.758 -22.677 1.00 91.31 728 VAL A CA 1
ATOM 5599 C C . VAL A 1 728 ? 26.146 11.643 -23.009 1.00 91.31 728 VAL A C 1
ATOM 5601 O O . VAL A 1 728 ? 26.316 10.492 -22.585 1.00 91.31 728 VAL A O 1
ATOM 5604 N N . LEU A 1 729 ? 25.115 11.976 -23.784 1.00 89.62 729 LEU A N 1
ATOM 5605 C CA . LEU A 1 729 ? 24.162 11.010 -24.315 1.00 89.62 729 LEU A CA 1
ATOM 5606 C C . LEU A 1 729 ? 24.621 10.503 -25.676 1.00 89.62 729 LEU A C 1
ATOM 5608 O O . LEU A 1 729 ? 25.095 11.240 -26.532 1.00 89.62 729 LEU A O 1
ATOM 5612 N N . THR A 1 730 ? 24.444 9.203 -25.857 1.00 85.25 730 THR A N 1
ATOM 5613 C CA . THR A 1 730 ? 24.678 8.491 -27.115 1.00 85.25 730 THR A CA 1
ATOM 5614 C C . THR A 1 730 ? 23.397 7.731 -27.444 1.00 85.25 730 THR A C 1
ATOM 5616 O O . THR A 1 730 ? 22.457 7.740 -26.650 1.00 85.25 730 THR A O 1
ATOM 5619 N N . GLU A 1 731 ? 23.374 6.981 -28.541 1.00 74.62 731 GLU A N 1
ATOM 5620 C CA . GLU A 1 731 ? 22.275 6.048 -28.844 1.00 74.62 731 GLU A CA 1
ATOM 5621 C C . GLU A 1 731 ? 22.088 4.956 -27.770 1.00 74.62 731 GLU A C 1
ATOM 5623 O O . GLU A 1 731 ? 21.111 4.212 -27.769 1.00 74.62 731 GLU A O 1
ATOM 5628 N N . THR A 1 732 ? 23.035 4.825 -26.836 1.00 77.94 732 THR A N 1
ATOM 5629 C CA . THR A 1 732 ? 22.974 3.836 -25.764 1.00 77.94 732 THR A CA 1
ATOM 5630 C C . THR A 1 732 ? 22.282 4.415 -24.526 1.00 77.94 732 THR A C 1
ATOM 5632 O O . THR A 1 732 ? 22.751 5.434 -24.007 1.00 77.94 732 THR A O 1
ATOM 5635 N N . PRO A 1 733 ? 21.216 3.770 -24.005 1.00 81.50 733 PRO A N 1
ATOM 5636 C CA . PRO A 1 733 ? 20.530 4.258 -22.816 1.00 81.50 733 PRO A CA 1
ATOM 5637 C C . PRO A 1 733 ? 21.467 4.334 -21.609 1.00 81.50 733 PRO A C 1
ATOM 5639 O O . PRO A 1 733 ? 22.290 3.437 -21.390 1.00 81.50 733 PRO A O 1
ATOM 5642 N N . LYS A 1 734 ? 21.329 5.396 -20.815 1.00 84.81 734 LYS A N 1
ATOM 5643 C CA . LYS A 1 734 ? 22.127 5.630 -19.608 1.00 84.81 734 LYS A CA 1
ATOM 5644 C C . LYS A 1 734 ? 21.253 5.481 -18.382 1.00 84.81 734 LYS A C 1
ATOM 5646 O O . LYS A 1 734 ? 20.222 6.131 -18.257 1.00 84.81 734 LYS A O 1
ATOM 5651 N N . GLU A 1 735 ? 21.666 4.613 -17.473 1.00 88.56 735 GLU A N 1
ATOM 5652 C CA . GLU A 1 735 ? 21.008 4.505 -16.182 1.00 88.56 735 GLU A CA 1
ATOM 5653 C C . GLU A 1 735 ? 21.472 5.648 -15.282 1.00 88.56 735 GLU A C 1
ATOM 5655 O O . GLU A 1 735 ? 22.674 5.834 -15.109 1.00 88.56 735 GLU A O 1
ATOM 5660 N N . ILE A 1 736 ? 20.523 6.392 -14.727 1.00 92.62 736 ILE A N 1
ATOM 5661 C CA . ILE A 1 736 ? 20.732 7.547 -13.862 1.00 92.62 736 ILE A CA 1
ATOM 5662 C C . ILE A 1 736 ? 20.026 7.286 -12.538 1.00 92.62 736 ILE A C 1
ATOM 5664 O O . ILE A 1 736 ? 18.892 6.796 -12.506 1.00 92.62 736 ILE A O 1
ATOM 5668 N N . VAL A 1 737 ? 20.702 7.632 -11.449 1.00 93.19 737 VAL A N 1
ATOM 5669 C CA . VAL A 1 737 ? 20.144 7.665 -10.104 1.00 93.19 737 VAL A CA 1
ATOM 5670 C C . VAL A 1 737 ? 20.283 9.077 -9.564 1.00 93.19 737 VAL A C 1
ATOM 5672 O O . VAL A 1 737 ? 21.382 9.623 -9.512 1.00 93.19 737 VAL A O 1
ATOM 5675 N N . THR A 1 738 ? 19.161 9.644 -9.140 1.00 96.19 738 THR A N 1
ATOM 5676 C CA . THR A 1 738 ? 19.113 10.867 -8.339 1.00 96.19 738 THR A CA 1
ATOM 5677 C C . THR A 1 738 ? 18.798 10.447 -6.916 1.00 96.19 738 THR A C 1
ATOM 5679 O O . THR A 1 738 ? 17.756 9.843 -6.677 1.00 96.19 738 THR A O 1
ATOM 5682 N N . ALA A 1 739 ? 19.690 10.723 -5.977 1.00 94.69 739 ALA A N 1
ATOM 5683 C CA . ALA A 1 739 ? 19.500 10.430 -4.566 1.00 94.69 739 ALA A CA 1
ATOM 5684 C C . ALA A 1 739 ? 19.491 11.734 -3.776 1.00 94.69 739 ALA A C 1
ATOM 5686 O O . ALA A 1 739 ? 20.335 12.596 -4.012 1.00 94.69 739 ALA A O 1
ATOM 5687 N N . LEU A 1 740 ? 18.557 11.860 -2.839 1.00 95.31 740 LEU A N 1
ATOM 5688 C CA . LEU A 1 740 ? 18.626 12.867 -1.787 1.00 95.31 740 LEU A CA 1
ATOM 5689 C C . LEU A 1 740 ? 19.107 12.190 -0.507 1.00 95.31 740 LEU A C 1
ATOM 5691 O O . LEU A 1 740 ? 18.921 10.989 -0.335 1.00 95.31 740 LEU A O 1
ATOM 5695 N N . ARG A 1 741 ? 19.700 12.960 0.392 1.00 92.00 741 ARG A N 1
ATOM 5696 C CA . ARG A 1 741 ? 20.079 12.561 1.737 1.00 92.00 741 ARG A CA 1
ATOM 5697 C C . ARG A 1 741 ? 19.724 13.696 2.683 1.00 92.00 741 ARG A C 1
ATOM 5699 O O . ARG A 1 741 ? 20.226 14.807 2.541 1.00 92.00 741 ARG A O 1
ATOM 5706 N N . GLN A 1 742 ? 18.861 13.416 3.652 1.00 87.44 742 GLN A N 1
ATOM 5707 C CA . GLN A 1 742 ? 18.496 14.399 4.670 1.00 87.44 742 GLN A CA 1
ATOM 5708 C C . GLN A 1 742 ? 19.729 14.772 5.509 1.00 87.44 742 GLN A C 1
ATOM 5710 O O . GLN A 1 742 ? 20.370 13.892 6.094 1.00 87.44 742 GLN A O 1
ATOM 5715 N N . GLN A 1 743 ? 20.047 16.067 5.593 1.00 83.44 743 GLN A N 1
ATOM 5716 C CA . GLN A 1 743 ? 21.032 16.565 6.552 1.00 83.44 743 GLN A CA 1
ATOM 5717 C C . GLN A 1 743 ? 20.398 16.671 7.947 1.00 83.44 743 GLN A C 1
ATOM 5719 O O . GLN A 1 743 ? 19.251 17.117 8.055 1.00 83.44 743 GLN A O 1
ATOM 5724 N N . PRO A 1 744 ? 21.110 16.284 9.021 1.00 79.12 744 PRO A N 1
ATOM 5725 C CA . PRO A 1 744 ? 20.665 16.560 10.383 1.00 79.12 744 PRO A CA 1
ATOM 5726 C C . PRO A 1 744 ? 20.470 18.070 10.589 1.00 79.12 744 PRO A C 1
ATOM 5728 O O . PRO A 1 744 ? 21.329 18.852 10.186 1.00 79.12 744 PRO A O 1
ATOM 5731 N N . ASP A 1 745 ? 19.353 18.467 11.202 1.00 77.81 745 ASP A N 1
ATOM 5732 C CA . ASP A 1 745 ? 19.062 19.851 11.616 1.00 77.81 745 ASP A CA 1
ATOM 5733 C C . ASP A 1 745 ? 19.054 20.910 10.487 1.00 77.81 745 ASP A C 1
ATOM 5735 O O . ASP A 1 745 ? 19.266 22.098 10.732 1.00 77.81 745 ASP A O 1
ATOM 5739 N N . SER A 1 746 ? 18.785 20.501 9.242 1.00 83.62 746 SER A N 1
ATOM 5740 C CA . SER A 1 746 ? 18.709 21.388 8.074 1.00 83.62 746 SER A CA 1
ATOM 5741 C C . SER A 1 746 ? 17.453 21.116 7.247 1.00 83.62 746 SER A C 1
ATOM 5743 O O . SER A 1 746 ? 17.064 19.970 7.044 1.00 83.62 746 SER A O 1
ATOM 5745 N N . GLU A 1 747 ? 16.835 22.171 6.710 1.00 86.50 747 GLU A N 1
ATOM 5746 C CA . GLU A 1 747 ? 15.753 22.050 5.717 1.00 86.50 747 GLU A CA 1
ATOM 5747 C C . GLU A 1 747 ? 16.261 21.586 4.340 1.00 86.50 747 GLU A C 1
ATOM 5749 O O . GLU A 1 747 ? 15.463 21.307 3.447 1.00 86.50 747 GLU A O 1
ATOM 5754 N N . TYR A 1 748 ? 17.584 21.551 4.145 1.00 91.56 748 TYR A N 1
ATOM 5755 C CA . TYR A 1 748 ? 18.208 21.124 2.899 1.00 91.56 748 TYR A CA 1
ATOM 5756 C C . TYR A 1 748 ? 18.551 19.635 2.919 1.00 91.56 748 TYR A C 1
ATOM 5758 O O . TYR A 1 748 ? 19.047 19.087 3.904 1.00 91.56 748 TYR A O 1
ATOM 5766 N N . PHE A 1 749 ? 18.365 19.010 1.767 1.00 94.44 749 PHE A N 1
ATOM 5767 C CA . PHE A 1 749 ? 18.857 17.685 1.444 1.00 94.44 749 PHE A CA 1
ATOM 5768 C C . PHE A 1 749 ? 20.159 17.813 0.662 1.00 94.44 749 PHE A C 1
ATOM 5770 O O . PHE A 1 749 ? 20.206 18.555 -0.321 1.00 94.44 749 PHE A O 1
ATOM 5777 N N . ASP A 1 750 ? 21.178 17.045 1.041 1.00 95.88 750 ASP A N 1
ATOM 5778 C CA . ASP A 1 750 ? 22.274 16.742 0.123 1.00 95.88 750 ASP A CA 1
ATOM 5779 C C . ASP A 1 750 ? 21.704 15.949 -1.045 1.00 95.88 750 ASP A C 1
ATOM 5781 O O . ASP A 1 750 ? 20.934 15.013 -0.838 1.00 95.88 750 ASP A O 1
ATOM 5785 N N . PHE A 1 751 ? 22.080 16.276 -2.272 1.00 96.25 751 PHE A N 1
ATOM 5786 C CA . PHE A 1 751 ? 21.718 15.459 -3.420 1.00 96.25 751 PHE A CA 1
ATOM 5787 C C . PHE A 1 751 ? 22.946 14.992 -4.184 1.00 96.25 751 PHE A C 1
ATOM 5789 O O . PHE A 1 751 ? 23.983 15.651 -4.215 1.00 96.25 751 PHE A O 1
ATOM 5796 N N . ASN A 1 752 ? 22.794 13.848 -4.839 1.00 95.62 752 ASN A N 1
ATOM 5797 C CA . ASN A 1 752 ? 23.759 13.305 -5.777 1.00 95.62 752 ASN A CA 1
ATOM 5798 C C . ASN A 1 752 ? 23.015 12.771 -7.004 1.00 95.62 752 ASN A C 1
ATOM 5800 O O . ASN A 1 752 ? 22.047 12.018 -6.877 1.00 95.62 752 ASN A O 1
ATOM 5804 N N . ILE A 1 753 ? 23.471 13.161 -8.191 1.00 96.69 753 ILE A N 1
ATOM 5805 C CA . ILE A 1 753 ? 23.039 12.593 -9.464 1.00 96.69 753 ILE A CA 1
ATOM 5806 C C . ILE A 1 753 ? 24.215 11.830 -10.059 1.00 96.69 753 ILE A C 1
ATOM 5808 O O . ILE A 1 753 ? 25.238 12.427 -10.404 1.00 96.69 753 ILE A O 1
ATOM 5812 N N . ALA A 1 754 ? 24.047 10.524 -10.231 1.00 95.00 754 ALA A N 1
ATOM 5813 C CA . ALA A 1 754 ? 25.060 9.646 -10.796 1.00 95.00 754 ALA A CA 1
ATOM 5814 C C . ALA A 1 754 ? 24.507 8.843 -11.972 1.00 95.00 754 ALA A C 1
ATOM 5816 O O . ALA A 1 754 ? 23.324 8.505 -12.001 1.00 95.00 754 ALA A O 1
ATOM 5817 N N . SER A 1 755 ? 25.368 8.495 -12.929 1.00 93.75 755 SER A N 1
ATOM 5818 C CA . SER A 1 755 ? 25.028 7.551 -13.994 1.00 93.75 755 SER A CA 1
ATOM 5819 C C . SER A 1 755 ? 25.928 6.322 -13.976 1.00 93.75 755 SER A C 1
ATOM 5821 O O . SER A 1 755 ? 27.073 6.373 -13.524 1.00 93.75 755 SER A O 1
ATOM 5823 N N . HIS A 1 756 ? 25.410 5.200 -14.468 1.00 86.44 756 HIS A N 1
ATOM 5824 C CA . HIS A 1 756 ? 26.180 3.974 -14.628 1.00 86.44 756 HIS A CA 1
ATOM 5825 C C . HIS A 1 756 ? 26.702 3.861 -16.065 1.00 86.44 756 HIS A C 1
ATOM 5827 O O . HIS A 1 756 ? 25.928 3.793 -17.024 1.00 86.44 756 HIS A O 1
ATOM 5833 N N . ASN A 1 757 ? 28.025 3.799 -16.233 1.00 76.06 757 ASN A N 1
A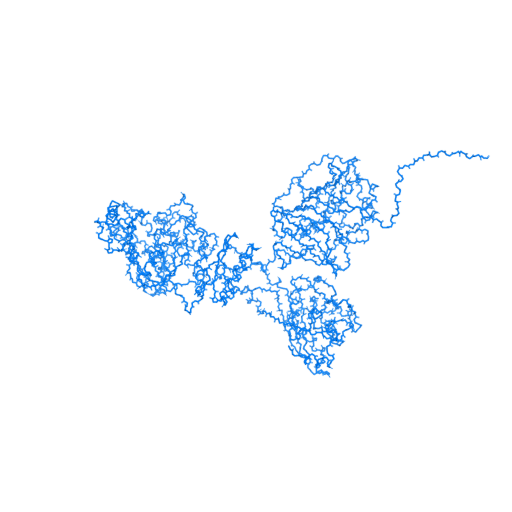TOM 5834 C CA . ASN A 1 757 ? 28.659 3.718 -17.556 1.00 76.06 757 ASN A CA 1
ATOM 5835 C C . ASN A 1 757 ? 28.757 2.283 -18.118 1.00 76.06 757 ASN A C 1
ATOM 5837 O O . ASN A 1 757 ? 29.247 2.102 -19.230 1.00 76.06 757 ASN A O 1
ATOM 5841 N N . GLY A 1 758 ? 28.286 1.279 -17.369 1.00 67.00 758 GLY A N 1
ATOM 5842 C CA . GLY A 1 758 ? 28.385 -0.146 -17.705 1.00 67.00 758 GLY A CA 1
ATOM 5843 C C . GLY A 1 758 ? 29.335 -0.931 -16.794 1.00 67.00 758 GLY A C 1
ATOM 5844 O O . GLY A 1 758 ? 29.156 -2.138 -16.651 1.00 67.00 758 GLY A O 1
ATOM 5845 N N . SER A 1 759 ? 30.276 -0.254 -16.131 1.00 73.62 759 SER A N 1
ATOM 5846 C CA . SER A 1 759 ? 31.222 -0.853 -15.177 1.00 73.62 759 SER A CA 1
ATOM 5847 C C . SER A 1 759 ? 31.300 -0.127 -13.834 1.00 73.62 759 SER A C 1
ATOM 5849 O O . SER A 1 759 ? 31.560 -0.759 -12.814 1.00 73.62 759 SER A O 1
ATOM 5851 N N . THR A 1 760 ? 31.111 1.193 -13.822 1.00 82.69 760 THR A N 1
ATOM 5852 C CA . THR A 1 760 ? 31.237 2.047 -12.639 1.00 82.69 760 THR A CA 1
ATOM 5853 C C . THR A 1 760 ? 30.156 3.125 -12.620 1.00 82.69 760 THR A C 1
ATOM 5855 O O . THR A 1 760 ? 29.598 3.507 -13.654 1.00 82.69 760 THR A O 1
ATOM 5858 N N . TRP A 1 761 ? 29.859 3.611 -11.416 1.00 89.69 761 TRP A N 1
ATOM 5859 C CA . TRP A 1 761 ? 29.028 4.791 -11.201 1.00 89.69 761 TRP A CA 1
ATOM 5860 C C . TRP A 1 761 ? 29.882 6.055 -11.301 1.00 89.69 761 TRP A C 1
ATOM 5862 O O . TRP A 1 761 ? 30.955 6.122 -10.703 1.00 89.69 761 TRP A O 1
ATOM 5872 N N . ILE A 1 762 ? 29.402 7.041 -12.053 1.00 92.50 762 ILE A N 1
ATOM 5873 C CA . ILE A 1 762 ? 30.018 8.359 -12.212 1.00 92.50 762 ILE A CA 1
ATOM 5874 C C . ILE A 1 762 ? 29.067 9.388 -11.607 1.00 92.50 762 ILE A C 1
ATOM 5876 O O . ILE A 1 762 ? 27.933 9.512 -12.066 1.00 92.50 762 ILE A O 1
ATOM 5880 N N . THR A 1 763 ? 29.522 10.125 -10.594 1.00 93.88 763 THR A N 1
ATOM 5881 C CA . THR A 1 763 ? 28.797 11.287 -10.062 1.00 93.88 763 THR A CA 1
ATOM 5882 C C . THR A 1 763 ? 28.917 12.445 -11.047 1.00 93.88 763 THR A C 1
ATOM 5884 O O . THR A 1 763 ? 30.024 12.813 -11.431 1.00 93.88 763 THR A O 1
ATOM 5887 N N . HIS A 1 764 ? 27.785 13.019 -11.443 1.00 94.31 764 HIS A N 1
ATOM 5888 C CA . HIS A 1 764 ? 27.724 14.158 -12.359 1.00 94.31 764 HIS A CA 1
ATOM 5889 C C . HIS A 1 764 ? 27.470 15.468 -11.632 1.00 94.31 764 HIS A C 1
ATOM 5891 O O . HIS A 1 764 ? 28.063 16.486 -11.984 1.00 94.31 764 HIS A O 1
ATOM 5897 N N . CYS A 1 765 ? 26.565 15.445 -10.653 1.00 95.81 765 CYS A N 1
ATOM 5898 C CA . CYS A 1 765 ? 26.081 16.651 -10.007 1.00 95.81 765 CYS A CA 1
ATOM 5899 C C . CYS A 1 765 ? 25.784 16.414 -8.527 1.00 95.81 765 CYS A C 1
ATOM 5901 O O . CYS A 1 765 ? 25.191 15.396 -8.164 1.00 95.81 765 CYS A O 1
ATOM 5903 N N . GLU A 1 766 ? 26.181 17.365 -7.692 1.00 96.75 766 GLU A N 1
ATOM 5904 C CA . GLU A 1 766 ? 25.950 17.362 -6.250 1.00 96.75 766 GLU A CA 1
ATOM 5905 C C . GLU A 1 766 ? 25.625 18.771 -5.750 1.00 96.75 766 GLU A C 1
ATOM 5907 O O . GLU A 1 766 ? 25.925 19.762 -6.420 1.00 96.75 766 GLU A O 1
ATOM 5912 N N . GLY A 1 767 ? 25.000 18.862 -4.581 1.00 96.06 767 GLY A N 1
ATOM 5913 C CA . GLY A 1 767 ? 24.651 20.131 -3.954 1.00 96.06 767 GLY A CA 1
ATOM 5914 C C . GLY A 1 767 ? 23.588 19.957 -2.879 1.00 96.06 767 GLY A C 1
ATOM 5915 O O . GLY A 1 767 ? 23.368 18.855 -2.376 1.00 96.06 767 GLY A O 1
ATOM 5916 N N . LEU A 1 768 ? 22.909 21.054 -2.555 1.00 96.69 768 LEU A N 1
ATOM 5917 C CA . LEU A 1 768 ? 21.845 21.103 -1.559 1.00 96.69 768 LEU A CA 1
ATOM 5918 C C . LEU A 1 768 ? 20.523 21.515 -2.203 1.00 96.69 768 LEU A C 1
ATOM 5920 O O . LEU A 1 768 ? 20.500 22.444 -3.005 1.00 96.69 768 LEU A O 1
ATOM 5924 N N . VAL A 1 769 ? 19.413 20.888 -1.822 1.00 96.81 769 VAL A N 1
ATOM 5925 C CA . VAL A 1 769 ? 18.069 21.263 -2.290 1.00 96.81 769 VAL A CA 1
ATOM 5926 C C . VAL A 1 769 ? 17.075 21.338 -1.142 1.00 96.81 769 VAL A C 1
ATOM 5928 O O . VAL A 1 769 ? 17.136 20.530 -0.223 1.00 96.81 769 VAL A O 1
ATOM 5931 N N . LYS A 1 770 ? 16.125 22.270 -1.208 1.00 95.94 770 LYS A N 1
ATOM 5932 C CA . LYS A 1 770 ? 14.933 22.273 -0.362 1.00 95.94 770 LYS A CA 1
ATOM 5933 C C . LYS A 1 770 ? 13.674 22.615 -1.149 1.00 95.94 770 LYS A C 1
ATOM 5935 O O . LYS A 1 770 ? 13.737 23.324 -2.154 1.00 95.94 770 LYS A O 1
ATOM 5940 N N . ALA A 1 771 ? 12.533 22.137 -0.671 1.00 94.75 771 ALA A N 1
ATOM 5941 C CA . ALA A 1 771 ? 11.240 22.607 -1.147 1.00 94.75 771 ALA A CA 1
ATOM 5942 C C . ALA A 1 771 ? 10.968 24.031 -0.643 1.00 94.75 771 ALA A C 1
ATOM 5944 O O . ALA A 1 771 ? 11.508 24.459 0.380 1.00 94.75 771 ALA A O 1
ATOM 5945 N N . VAL A 1 772 ? 10.150 24.768 -1.386 1.00 94.19 772 VAL A N 1
ATOM 5946 C CA . VAL A 1 772 ? 9.759 26.141 -1.074 1.00 94.19 772 VAL A CA 1
ATOM 5947 C C . VAL A 1 772 ? 8.238 26.217 -1.122 1.00 94.19 772 VAL A C 1
ATOM 5949 O O . VAL A 1 772 ? 7.656 25.982 -2.174 1.00 94.19 772 VAL A O 1
ATOM 5952 N N . ASP A 1 773 ? 7.614 26.527 0.012 1.00 89.25 773 ASP A N 1
ATOM 5953 C CA . ASP A 1 773 ? 6.160 26.477 0.237 1.00 89.25 773 ASP A CA 1
ATOM 5954 C C . ASP A 1 773 ? 5.455 27.838 0.096 1.00 89.25 773 ASP A C 1
ATOM 5956 O O . ASP A 1 773 ? 4.228 27.924 0.136 1.00 89.25 773 ASP A O 1
ATOM 5960 N N . HIS A 1 774 ? 6.210 28.918 -0.100 1.00 88.50 774 HIS A N 1
ATOM 5961 C CA . HIS A 1 774 ? 5.666 30.236 -0.409 1.00 88.50 774 HIS A CA 1
ATOM 5962 C C . HIS A 1 774 ? 5.654 30.512 -1.919 1.00 88.50 774 HIS A C 1
ATOM 5964 O O . HIS A 1 774 ? 6.483 30.005 -2.678 1.00 88.50 774 HIS A O 1
ATOM 5970 N N . GLY A 1 775 ? 4.732 31.369 -2.361 1.00 86.75 775 GLY A N 1
ATOM 5971 C CA . GLY A 1 775 ? 4.650 31.790 -3.760 1.00 86.75 775 GLY A CA 1
ATOM 5972 C C . GLY A 1 775 ? 5.856 32.617 -4.226 1.00 86.75 775 GLY A C 1
ATOM 5973 O O . GLY A 1 775 ? 6.600 33.171 -3.419 1.00 86.75 775 GLY A O 1
ATOM 5974 N N . ALA A 1 776 ? 6.004 32.739 -5.550 1.00 89.62 776 ALA A N 1
ATOM 5975 C CA . ALA A 1 776 ? 7.112 33.463 -6.171 1.00 89.62 776 ALA A CA 1
ATOM 5976 C C . ALA A 1 776 ? 7.226 34.917 -5.656 1.00 89.62 776 ALA A C 1
ATOM 5978 O O . ALA A 1 776 ? 6.213 35.634 -5.629 1.00 89.62 776 ALA A O 1
ATOM 5979 N N . PRO A 1 777 ? 8.436 35.372 -5.276 1.00 91.44 777 PRO A N 1
ATOM 5980 C CA . PRO A 1 777 ? 8.655 36.710 -4.743 1.00 91.44 777 PRO A CA 1
ATOM 5981 C C . PRO A 1 777 ? 8.487 37.783 -5.825 1.00 91.44 777 PRO A C 1
ATOM 5983 O O . PRO A 1 777 ? 8.523 37.503 -7.026 1.00 91.44 777 PRO A O 1
ATOM 5986 N N . ALA A 1 778 ? 8.339 39.038 -5.397 1.00 90.00 778 ALA A N 1
ATOM 5987 C CA . ALA A 1 778 ? 8.358 40.176 -6.312 1.00 90.00 778 ALA A CA 1
ATOM 5988 C C . ALA A 1 778 ? 9.694 40.242 -7.072 1.00 90.00 778 ALA A C 1
ATOM 5990 O O . ALA A 1 778 ? 10.755 39.907 -6.528 1.00 90.00 778 ALA A O 1
ATOM 5991 N N . ALA A 1 779 ? 9.617 40.653 -8.337 1.00 85.75 779 ALA A N 1
ATOM 5992 C CA . ALA A 1 779 ? 10.781 40.874 -9.182 1.00 85.75 779 ALA A CA 1
ATOM 5993 C C . ALA A 1 779 ? 11.674 41.985 -8.621 1.00 85.75 779 ALA A C 1
ATOM 5995 O O . ALA A 1 779 ? 11.179 42.971 -8.072 1.00 85.75 779 ALA A O 1
ATOM 5996 N N . THR A 1 780 ? 12.986 41.838 -8.787 1.00 80.88 780 THR A N 1
ATOM 5997 C CA . THR A 1 780 ? 13.935 42.892 -8.430 1.00 80.88 780 THR A CA 1
ATOM 5998 C C . THR A 1 780 ? 13.985 43.890 -9.588 1.00 80.88 780 THR A C 1
ATOM 6000 O O . THR A 1 780 ? 14.209 43.508 -10.737 1.00 80.88 780 THR A O 1
ATOM 6003 N N . GLU A 1 781 ? 13.754 45.180 -9.334 1.00 60.69 781 GLU A N 1
ATOM 6004 C CA . GLU A 1 781 ? 14.000 46.203 -10.355 1.00 60.69 781 GLU A CA 1
ATOM 6005 C C . GLU A 1 781 ? 15.512 46.314 -10.580 1.00 60.69 781 GLU A C 1
ATOM 6007 O O . GLU A 1 781 ? 16.237 46.801 -9.717 1.00 60.69 781 GLU A O 1
ATOM 6012 N N . ALA A 1 782 ? 16.006 45.836 -11.725 1.00 59.88 782 ALA A N 1
ATOM 6013 C CA . ALA A 1 782 ? 17.394 46.053 -12.118 1.00 59.88 782 ALA A CA 1
ATOM 6014 C C . ALA A 1 782 ? 17.553 47.493 -12.652 1.00 59.88 782 ALA A C 1
ATOM 6016 O O . ALA A 1 782 ? 16.938 47.823 -13.671 1.00 59.88 782 ALA A O 1
ATOM 6017 N N . PRO A 1 783 ? 18.379 48.355 -12.028 1.00 54.94 783 PRO A N 1
ATOM 6018 C CA . PRO A 1 783 ? 18.586 49.734 -12.463 1.00 54.94 783 PRO A CA 1
ATOM 6019 C C . PRO A 1 783 ? 19.680 49.795 -13.539 1.00 54.94 783 PRO A C 1
ATOM 6021 O O . PRO A 1 783 ? 20.708 50.444 -13.356 1.00 54.94 783 PRO A O 1
ATOM 6024 N N . VAL A 1 784 ? 19.507 49.067 -14.647 1.00 66.94 784 VAL A N 1
ATOM 6025 C CA . VAL A 1 784 ? 20.506 49.040 -15.725 1.00 66.94 784 VAL A CA 1
ATOM 6026 C C . VAL A 1 784 ? 19.872 49.467 -17.040 1.00 66.94 784 VAL A C 1
ATOM 6028 O O . VAL A 1 784 ? 19.000 48.785 -17.574 1.00 66.94 784 VAL A O 1
ATOM 6031 N N . GLU A 1 785 ? 20.323 50.602 -17.573 1.00 77.25 785 GLU A N 1
ATOM 6032 C CA . GLU A 1 785 ? 19.920 51.061 -18.899 1.00 77.25 785 GLU A CA 1
ATOM 6033 C C . GLU A 1 785 ? 20.572 50.183 -19.983 1.00 77.25 785 GLU A C 1
ATOM 6035 O O . GLU A 1 785 ? 21.796 50.085 -20.105 1.00 77.25 785 GLU A O 1
ATOM 6040 N N . LEU A 1 786 ? 19.738 49.510 -20.778 1.00 86.62 786 LEU A N 1
ATOM 6041 C CA . LEU A 1 786 ? 20.165 48.604 -21.844 1.00 86.62 786 LEU A CA 1
ATOM 6042 C C . LEU A 1 786 ? 20.020 49.309 -23.196 1.00 86.62 786 LEU A C 1
ATOM 6044 O O . LEU A 1 786 ? 18.967 49.266 -23.826 1.00 86.62 786 LEU A O 1
ATOM 6048 N N . HIS A 1 787 ? 21.074 49.994 -23.636 1.00 85.44 787 HIS A N 1
ATOM 6049 C CA . HIS A 1 787 ? 21.033 50.806 -24.860 1.00 85.44 787 HIS A CA 1
ATOM 6050 C C . HIS A 1 787 ? 21.324 50.023 -26.146 1.00 85.44 787 HIS A C 1
ATOM 6052 O O . HIS A 1 787 ? 21.056 50.515 -27.242 1.00 85.44 787 HIS A O 1
ATOM 6058 N N . ARG A 1 788 ? 21.926 48.831 -26.045 1.00 86.94 788 ARG A N 1
ATOM 6059 C CA . ARG A 1 788 ? 22.348 48.047 -27.210 1.00 86.94 788 ARG A CA 1
ATOM 6060 C C . ARG A 1 788 ? 21.317 46.975 -27.520 1.00 86.94 788 ARG A C 1
ATOM 6062 O O . ARG A 1 788 ? 21.248 45.985 -26.807 1.00 86.94 788 ARG A O 1
ATOM 6069 N N . VAL A 1 789 ? 20.597 47.122 -28.626 1.00 90.00 789 VAL A N 1
ATOM 6070 C CA . VAL A 1 789 ? 19.815 46.021 -29.204 1.00 90.00 789 VAL A CA 1
ATOM 6071 C C . VAL A 1 789 ? 20.781 45.063 -29.901 1.00 90.00 789 VAL A C 1
ATOM 6073 O O . VAL A 1 789 ? 21.582 45.491 -30.736 1.00 90.00 789 VAL A O 1
ATOM 6076 N N . ALA A 1 790 ? 20.752 43.787 -29.526 1.00 86.50 790 ALA A N 1
ATOM 6077 C CA . ALA A 1 790 ? 21.623 42.760 -30.080 1.00 86.50 790 ALA A CA 1
ATOM 6078 C C . ALA A 1 790 ? 20.837 41.812 -30.991 1.00 86.50 790 ALA A C 1
ATOM 6080 O O . ALA A 1 790 ? 19.707 41.430 -30.699 1.00 86.50 790 ALA A O 1
ATOM 6081 N N . ASP A 1 791 ? 21.458 41.426 -32.103 1.00 89.31 791 ASP A N 1
ATOM 6082 C CA . ASP A 1 791 ? 20.861 40.510 -33.070 1.00 89.31 791 ASP A CA 1
ATOM 6083 C C . ASP A 1 791 ? 20.966 39.059 -32.575 1.00 89.31 791 ASP A C 1
ATOM 6085 O O . ASP A 1 791 ? 22.067 38.541 -32.367 1.00 89.31 791 ASP A O 1
ATOM 6089 N N . VAL A 1 792 ? 19.816 38.414 -32.368 1.00 89.81 792 VAL A N 1
ATOM 6090 C CA . VAL A 1 792 ? 19.728 37.039 -31.852 1.00 89.81 792 VAL A CA 1
ATOM 6091 C C . VAL A 1 792 ? 20.336 36.028 -32.829 1.00 89.81 792 VAL A C 1
ATOM 6093 O O . VAL A 1 792 ? 21.021 35.101 -32.397 1.00 89.81 792 VAL A O 1
ATOM 6096 N N . GLY A 1 793 ? 20.141 36.213 -34.139 1.00 88.50 793 GLY A N 1
ATOM 6097 C CA . GLY A 1 793 ? 20.678 35.314 -35.165 1.00 88.50 793 GLY A CA 1
ATOM 6098 C C . GLY A 1 793 ? 22.206 35.296 -35.153 1.00 88.50 793 GLY A C 1
ATOM 6099 O O . GLY A 1 793 ? 22.823 34.234 -35.102 1.00 88.50 793 GLY A O 1
ATOM 6100 N N . ARG A 1 794 ? 22.823 36.477 -35.066 1.00 90.88 794 ARG A N 1
ATOM 6101 C CA . ARG A 1 794 ? 24.275 36.637 -34.936 1.00 90.88 794 ARG A CA 1
ATOM 6102 C C . ARG A 1 794 ? 24.820 36.014 -33.650 1.00 90.88 794 ARG A C 1
ATOM 6104 O O . ARG A 1 794 ? 25.928 35.485 -33.658 1.00 90.88 794 ARG A O 1
ATOM 6111 N N . TRP A 1 795 ? 24.063 36.065 -32.555 1.00 92.31 795 TRP A N 1
ATOM 6112 C CA . TRP A 1 795 ? 24.426 35.385 -31.310 1.00 92.31 795 TRP A CA 1
ATOM 6113 C C . TRP A 1 795 ? 24.358 33.862 -31.432 1.00 92.31 795 TRP A C 1
ATOM 6115 O O . TRP A 1 795 ? 25.279 33.190 -30.975 1.00 92.31 795 TRP A O 1
ATOM 6125 N N . CYS A 1 796 ? 23.349 33.319 -32.117 1.00 90.06 796 CYS A N 1
ATOM 6126 C CA . CYS A 1 796 ? 23.278 31.887 -32.418 1.00 90.06 796 CYS A CA 1
ATOM 6127 C C . CYS A 1 796 ? 24.471 31.430 -33.277 1.00 90.06 796 CYS A C 1
ATOM 6129 O O . CYS A 1 796 ? 25.082 30.402 -32.989 1.00 90.06 796 CYS A O 1
ATOM 6131 N N . GLU A 1 797 ? 24.862 32.218 -34.287 1.00 91.38 797 GLU A N 1
ATOM 6132 C CA . GLU A 1 797 ? 26.065 31.950 -35.088 1.00 91.38 797 GLU A CA 1
ATOM 6133 C C . GLU A 1 797 ? 27.351 31.996 -34.254 1.00 91.38 797 GLU A C 1
ATOM 6135 O O . GLU A 1 797 ? 28.253 31.183 -34.457 1.00 91.38 797 GLU A O 1
ATOM 6140 N N . THR A 1 798 ? 27.468 32.954 -33.332 1.00 92.62 798 THR A N 1
ATOM 6141 C CA . THR A 1 798 ? 28.625 33.057 -32.435 1.00 92.62 798 THR A CA 1
ATOM 6142 C C . THR A 1 798 ? 28.692 31.885 -31.465 1.00 92.62 798 THR A C 1
ATOM 6144 O O . THR A 1 798 ? 29.767 31.309 -31.320 1.00 92.62 798 THR A O 1
ATOM 6147 N N . PHE A 1 799 ? 27.567 31.477 -30.870 1.00 93.12 799 PHE A N 1
ATOM 6148 C CA . PHE A 1 799 ? 27.501 30.278 -30.036 1.00 93.12 799 PHE A CA 1
ATOM 6149 C C . PHE A 1 799 ? 27.968 29.040 -30.809 1.00 93.12 799 PHE A C 1
ATOM 6151 O O . PHE A 1 799 ? 28.867 28.346 -30.338 1.00 93.12 799 PHE A O 1
ATOM 6158 N N . ALA A 1 800 ? 27.485 28.829 -32.036 1.00 91.12 800 ALA A N 1
ATOM 6159 C CA . ALA A 1 800 ? 27.946 27.723 -32.877 1.00 91.12 800 ALA A CA 1
ATOM 6160 C C . ALA A 1 800 ? 29.461 27.787 -33.162 1.00 91.12 800 ALA A C 1
ATOM 6162 O O . ALA A 1 800 ? 30.148 26.771 -33.086 1.00 91.12 800 ALA A O 1
ATOM 6163 N N . LYS A 1 801 ? 30.015 28.985 -33.418 1.00 89.81 801 LYS A N 1
ATOM 6164 C CA . LYS A 1 801 ? 31.459 29.182 -33.668 1.00 89.81 801 LYS A CA 1
ATOM 6165 C C . LYS A 1 801 ? 32.345 28.832 -32.474 1.00 89.81 801 LYS A C 1
ATOM 6167 O O . LYS A 1 801 ? 33.443 28.328 -32.690 1.00 89.81 801 LYS A O 1
ATOM 6172 N N . VAL A 1 802 ? 31.907 29.109 -31.244 1.00 89.56 802 VAL A N 1
ATOM 6173 C CA . VAL A 1 802 ? 32.667 28.731 -30.035 1.00 89.56 802 VAL A CA 1
ATOM 6174 C C . VAL A 1 802 ? 32.435 27.273 -29.627 1.00 89.56 802 VAL A C 1
ATOM 6176 O O . VAL A 1 802 ? 33.221 26.724 -28.863 1.00 89.56 802 VAL A O 1
ATOM 6179 N N . GLY A 1 803 ? 31.399 26.621 -30.165 1.00 89.25 803 GLY A N 1
ATOM 6180 C CA . GLY A 1 803 ? 31.113 25.199 -29.959 1.00 89.25 803 GLY A CA 1
ATOM 6181 C C . GLY A 1 803 ? 29.757 24.900 -29.316 1.00 89.25 803 GLY A C 1
ATOM 6182 O O . GLY A 1 803 ? 29.468 23.744 -29.042 1.00 89.25 803 GLY A O 1
ATOM 6183 N N . PHE A 1 804 ? 28.899 25.886 -29.078 1.00 92.06 804 PHE A N 1
ATOM 6184 C CA . PHE A 1 804 ? 27.515 25.679 -28.651 1.00 92.06 804 PHE A CA 1
ATOM 6185 C C . PHE A 1 804 ? 26.586 25.524 -29.863 1.00 92.06 804 PHE A C 1
ATOM 6187 O O . PHE A 1 804 ? 26.030 26.491 -30.384 1.00 92.06 804 PHE A O 1
ATOM 6194 N N . ASN A 1 805 ? 26.399 24.285 -30.312 1.00 92.88 805 ASN A N 1
ATOM 6195 C CA . ASN A 1 805 ? 25.608 23.936 -31.493 1.00 92.88 805 ASN A CA 1
ATOM 6196 C C . ASN A 1 805 ? 24.125 23.706 -31.142 1.00 92.88 805 ASN A C 1
ATOM 6198 O O . ASN A 1 805 ? 23.561 22.646 -31.425 1.00 92.88 805 ASN A O 1
ATOM 6202 N N . TYR A 1 806 ? 23.486 24.688 -30.499 1.00 93.06 806 TYR A N 1
ATOM 6203 C CA . TYR A 1 806 ? 22.095 24.574 -30.054 1.00 93.06 806 TYR A CA 1
ATOM 6204 C C . TYR A 1 806 ? 21.117 24.387 -31.220 1.00 93.06 806 TYR A C 1
ATOM 6206 O O . TYR A 1 806 ? 21.143 25.134 -32.197 1.00 93.06 806 TYR A O 1
ATOM 6214 N N . GLY A 1 807 ? 20.209 23.424 -31.089 1.00 90.62 807 GLY A N 1
ATOM 6215 C CA . GLY A 1 807 ? 19.072 23.236 -31.982 1.00 90.62 807 GLY A CA 1
ATOM 6216 C C . GLY A 1 807 ? 17.877 24.137 -31.629 1.00 90.62 807 GLY A C 1
ATOM 6217 O O . GLY A 1 807 ? 17.898 24.851 -30.622 1.00 90.62 807 GLY A O 1
ATOM 6218 N N . PRO A 1 808 ? 16.796 24.091 -32.429 1.00 89.44 808 PRO A N 1
ATOM 6219 C CA . PRO A 1 808 ? 15.664 25.013 -32.312 1.00 89.44 808 PRO A CA 1
ATOM 6220 C C . PRO A 1 808 ? 14.984 25.033 -30.938 1.00 89.44 808 PRO A C 1
ATOM 6222 O O . PRO A 1 808 ? 14.428 26.056 -30.551 1.00 89.44 808 PRO A O 1
ATOM 6225 N N . LYS A 1 809 ? 15.009 23.927 -30.180 1.00 89.88 809 LYS A N 1
ATOM 6226 C CA . LYS A 1 809 ? 14.388 23.871 -28.844 1.00 89.88 809 LYS A CA 1
ATOM 6227 C C . LYS A 1 809 ? 15.173 24.619 -27.759 1.00 89.88 809 LYS A C 1
ATOM 6229 O O . LYS A 1 809 ? 14.595 24.888 -26.711 1.00 89.88 809 LYS A O 1
ATOM 6234 N N . PHE A 1 810 ? 16.444 24.954 -27.999 1.00 91.88 810 PHE A N 1
ATOM 6235 C CA . PHE A 1 810 ? 17.304 25.710 -27.074 1.00 91.88 810 PHE A CA 1
ATOM 6236 C C . PHE A 1 810 ? 17.571 27.155 -27.523 1.00 91.88 810 PHE A C 1
ATOM 6238 O O . PHE A 1 810 ? 18.143 27.927 -26.760 1.00 91.88 810 PHE A O 1
ATOM 6245 N N . GLN A 1 811 ? 17.117 27.553 -28.715 1.00 92.31 811 GLN A N 1
ATOM 6246 C CA . GLN A 1 811 ? 17.215 28.925 -29.228 1.00 92.31 811 GLN A CA 1
ATOM 6247 C C . GLN A 1 811 ? 15.945 29.722 -28.878 1.00 92.31 811 GLN A C 1
ATOM 6249 O O . GLN A 1 811 ? 15.106 29.984 -29.738 1.00 92.31 811 GLN A O 1
ATOM 6254 N N . LEU A 1 812 ? 15.762 30.050 -27.592 1.00 92.50 812 LEU A N 1
ATOM 6255 C CA . LEU A 1 812 ? 14.510 30.641 -27.074 1.00 92.50 812 LEU A CA 1
ATOM 6256 C C . LEU A 1 812 ? 14.589 32.144 -26.752 1.00 92.50 812 LEU A C 1
ATOM 6258 O O . LEU A 1 812 ? 13.605 32.710 -26.270 1.00 92.50 812 LEU A O 1
ATOM 6262 N N . LEU A 1 813 ? 15.745 32.774 -26.975 1.00 93.25 813 LEU A N 1
ATOM 6263 C CA . LEU A 1 813 ? 15.958 34.202 -26.731 1.00 93.25 813 LEU A CA 1
ATOM 6264 C C . LEU A 1 813 ? 15.356 35.048 -27.858 1.00 93.25 813 LEU A C 1
ATOM 6266 O O . LEU A 1 813 ? 15.593 34.783 -29.030 1.00 93.25 813 LEU A O 1
ATOM 6270 N N . ASP A 1 814 ? 14.636 36.101 -27.492 1.00 91.88 814 ASP A N 1
ATOM 6271 C CA . ASP A 1 814 ? 14.079 37.102 -28.401 1.00 91.88 814 ASP A CA 1
ATOM 6272 C C . ASP A 1 814 ? 14.201 38.509 -27.783 1.00 91.88 814 ASP A C 1
ATOM 6274 O O . ASP A 1 814 ? 14.401 38.651 -26.576 1.00 91.88 814 ASP A O 1
ATOM 6278 N N . ASN A 1 815 ? 14.096 39.568 -28.589 1.00 90.44 815 ASN A N 1
ATOM 6279 C CA . ASN A 1 815 ? 14.170 40.971 -28.148 1.00 90.44 815 ASN A CA 1
ATOM 6280 C C . ASN A 1 815 ? 15.374 41.271 -27.227 1.00 90.44 815 ASN A C 1
ATOM 6282 O O . ASN A 1 815 ? 15.247 41.901 -26.174 1.00 90.44 815 ASN A O 1
ATOM 6286 N N . LEU A 1 816 ? 16.552 40.787 -27.622 1.00 92.81 816 LEU A N 1
ATOM 6287 C CA . LEU A 1 816 ? 17.775 40.852 -26.831 1.00 92.81 816 LEU A CA 1
ATOM 6288 C C . LEU A 1 816 ? 18.335 42.281 -26.759 1.00 92.81 816 LEU A C 1
ATOM 6290 O O . LEU A 1 816 ? 18.617 42.917 -27.775 1.00 92.81 816 LEU A O 1
ATOM 6294 N N . SER A 1 817 ? 18.545 42.774 -25.541 1.00 93.31 817 SER A N 1
ATOM 6295 C CA . SER A 1 817 ? 19.167 44.069 -25.252 1.00 93.31 817 SER A CA 1
ATOM 6296 C C . SER A 1 817 ? 20.290 43.915 -24.228 1.00 93.31 817 SER A C 1
ATOM 6298 O O . SER A 1 817 ? 20.176 43.112 -23.309 1.00 93.31 817 SER A O 1
ATOM 6300 N N . ALA A 1 818 ? 21.366 44.685 -24.353 1.00 92.00 818 ALA A N 1
ATOM 6301 C CA . ALA A 1 818 ? 22.519 44.647 -23.457 1.00 92.00 818 ALA A CA 1
ATOM 6302 C C . ALA A 1 818 ? 22.989 46.050 -23.049 1.00 92.00 818 ALA A C 1
ATOM 6304 O O . ALA A 1 818 ? 22.758 47.042 -23.750 1.00 92.00 818 ALA A O 1
ATOM 6305 N N . ALA A 1 819 ? 23.677 46.129 -21.913 1.00 89.38 819 ALA A N 1
ATOM 6306 C CA . ALA A 1 819 ? 24.379 47.327 -21.484 1.00 89.38 819 ALA A CA 1
ATOM 6307 C C . ALA A 1 819 ? 25.668 47.514 -22.300 1.00 89.38 819 ALA A C 1
ATOM 6309 O O . ALA A 1 819 ? 26.282 46.566 -22.791 1.00 89.38 819 ALA A O 1
ATOM 6310 N N . THR A 1 820 ? 26.085 48.767 -22.474 1.00 84.94 820 THR A N 1
ATOM 6311 C CA . THR A 1 820 ? 27.297 49.101 -23.237 1.00 84.94 820 THR A CA 1
ATOM 6312 C C . THR A 1 820 ? 28.562 49.088 -22.386 1.00 84.94 820 THR A C 1
ATOM 6314 O O . THR A 1 820 ? 29.642 48.849 -22.924 1.00 84.94 820 THR A O 1
ATOM 6317 N N . THR A 1 821 ? 28.436 49.371 -21.088 1.00 82.94 821 THR A N 1
ATOM 6318 C CA . THR A 1 821 ? 29.558 49.527 -20.147 1.00 82.94 821 THR A CA 1
ATOM 6319 C C . THR A 1 821 ? 29.642 48.385 -19.141 1.00 82.94 821 THR A C 1
ATOM 6321 O O . THR A 1 821 ? 30.744 47.908 -18.861 1.00 82.94 821 THR A O 1
ATOM 6324 N N . ASN A 1 822 ? 28.485 47.935 -18.654 1.00 85.88 822 ASN A N 1
ATOM 6325 C CA . ASN A 1 822 ? 28.346 46.939 -17.597 1.00 85.88 822 ASN A CA 1
ATOM 6326 C C . ASN A 1 822 ? 28.024 45.568 -18.201 1.00 85.88 822 ASN A C 1
ATOM 6328 O O . ASN A 1 822 ? 27.488 45.486 -19.309 1.00 85.88 822 ASN A O 1
ATOM 6332 N N . ASP A 1 823 ? 28.296 44.508 -17.451 1.00 90.44 823 ASP A N 1
ATOM 6333 C CA . ASP A 1 823 ? 28.003 43.138 -17.864 1.00 90.44 823 ASP A CA 1
ATOM 6334 C C . ASP A 1 823 ? 26.538 42.824 -17.572 1.00 90.44 823 ASP A C 1
ATOM 6336 O O . ASP A 1 823 ? 26.219 42.192 -16.571 1.00 90.44 823 ASP A O 1
ATOM 6340 N N . ALA A 1 824 ? 25.626 43.341 -18.399 1.00 91.94 824 ALA A N 1
ATOM 6341 C CA . ALA A 1 824 ? 24.188 43.165 -18.215 1.00 91.94 824 ALA A CA 1
ATOM 6342 C C . ALA A 1 824 ? 23.439 42.980 -19.539 1.00 91.94 824 ALA A C 1
ATOM 6344 O O . ALA A 1 824 ? 23.740 43.643 -20.535 1.00 91.94 824 ALA A O 1
ATOM 6345 N N . ALA A 1 825 ? 22.428 42.111 -19.538 1.00 93.88 825 ALA A N 1
ATOM 6346 C CA . ALA A 1 825 ? 21.557 41.858 -20.681 1.00 93.88 825 ALA A CA 1
ATOM 6347 C C . ALA A 1 825 ? 20.129 41.488 -20.256 1.00 93.88 825 ALA A C 1
ATOM 6349 O O . ALA A 1 825 ? 19.895 40.995 -19.157 1.00 93.88 825 ALA A O 1
ATOM 6350 N N . SER A 1 826 ? 19.165 41.714 -21.143 1.00 94.31 826 SER A N 1
ATOM 6351 C CA . SER A 1 826 ? 17.759 41.347 -20.988 1.00 94.31 826 SER A CA 1
ATOM 6352 C C . SER A 1 826 ? 17.235 40.768 -22.292 1.00 94.31 826 SER A C 1
ATOM 6354 O O . SER A 1 826 ? 17.564 41.264 -23.367 1.00 94.31 826 SER A O 1
ATOM 6356 N N . ALA A 1 827 ? 16.386 39.753 -22.198 1.00 94.75 827 ALA A N 1
ATOM 6357 C CA . ALA A 1 827 ? 15.725 39.142 -23.342 1.00 94.75 827 ALA A CA 1
ATOM 6358 C C . ALA A 1 827 ? 14.332 38.640 -22.961 1.00 94.75 827 ALA A C 1
ATOM 6360 O O . ALA A 1 827 ? 14.053 38.328 -21.801 1.00 94.75 827 ALA A O 1
ATOM 6361 N N . LEU A 1 828 ? 13.464 38.534 -23.958 1.00 93.31 828 LEU A N 1
ATOM 6362 C CA . LEU A 1 828 ? 12.243 37.754 -23.866 1.00 93.31 828 LEU A CA 1
ATOM 6363 C C . LEU A 1 828 ? 12.593 36.276 -24.078 1.00 93.31 828 LEU A C 1
ATOM 6365 O O . LEU A 1 828 ? 13.289 35.934 -25.028 1.00 93.31 828 LEU A O 1
ATOM 6369 N N . VAL A 1 829 ? 12.104 35.401 -23.206 1.00 92.56 829 VAL A N 1
ATOM 6370 C CA . VAL A 1 829 ? 12.238 33.949 -23.331 1.00 92.56 829 VAL A CA 1
ATOM 6371 C C . VAL A 1 829 ? 10.860 33.377 -23.622 1.00 92.56 829 VAL A C 1
ATOM 6373 O O . VAL A 1 829 ? 9.974 33.412 -22.763 1.00 92.56 829 VAL A O 1
ATOM 6376 N N . SER A 1 830 ? 10.677 32.864 -24.838 1.00 86.62 830 SER A N 1
ATOM 6377 C CA . SER A 1 830 ? 9.389 32.339 -25.303 1.00 86.62 830 SER A CA 1
ATOM 6378 C C . SER A 1 830 ? 9.437 30.822 -25.433 1.00 86.62 830 SER A C 1
ATOM 6380 O O . SER A 1 830 ? 10.281 30.273 -26.133 1.00 86.62 830 SER A O 1
ATOM 6382 N N . THR A 1 831 ? 8.515 30.126 -24.770 1.00 79.88 831 THR A N 1
ATOM 6383 C CA . THR A 1 831 ? 8.413 28.659 -24.779 1.00 79.88 831 THR A CA 1
ATOM 6384 C C . THR A 1 831 ? 7.044 28.230 -25.308 1.00 79.88 831 THR A C 1
ATOM 6386 O O . THR A 1 831 ? 6.025 28.843 -24.997 1.00 79.88 831 THR A O 1
ATOM 6389 N N . ARG A 1 832 ? 6.991 27.161 -26.113 1.00 72.44 832 ARG A N 1
ATOM 6390 C CA . ARG A 1 832 ? 5.725 26.628 -26.653 1.00 72.44 832 ARG A CA 1
ATOM 6391 C C . ARG A 1 832 ? 4.858 26.037 -25.534 1.00 72.44 832 ARG A C 1
ATOM 6393 O O . ARG A 1 832 ? 5.375 25.328 -24.677 1.00 72.44 832 ARG A O 1
ATOM 6400 N N . GLU A 1 833 ? 3.539 26.242 -25.579 1.00 60.16 833 GLU A N 1
ATOM 6401 C CA . GLU A 1 833 ? 2.605 25.757 -24.541 1.00 60.16 833 GLU A CA 1
ATOM 6402 C C . GLU A 1 833 ? 2.654 24.239 -24.299 1.00 60.16 833 GLU A C 1
ATOM 6404 O O . GLU A 1 833 ? 2.470 23.783 -23.171 1.00 60.16 833 GLU A O 1
ATOM 6409 N N . GLU A 1 834 ? 2.936 23.446 -25.336 1.00 57.72 834 GLU A N 1
ATOM 6410 C CA . GLU A 1 834 ? 3.061 21.983 -25.244 1.00 57.72 834 GLU A CA 1
ATOM 6411 C C . GLU A 1 834 ? 4.206 21.540 -24.319 1.00 57.72 834 GLU A C 1
ATOM 6413 O O . GLU A 1 834 ? 4.105 20.506 -23.667 1.00 57.72 834 GLU A O 1
ATOM 6418 N N . ILE A 1 835 ? 5.263 22.352 -24.213 1.00 62.44 835 ILE A N 1
ATOM 6419 C CA . ILE A 1 835 ? 6.442 22.101 -23.371 1.00 62.44 835 ILE A CA 1
ATOM 6420 C C . ILE A 1 835 ? 6.147 22.454 -21.897 1.00 62.44 835 ILE A C 1
ATOM 6422 O O . ILE A 1 835 ? 6.696 21.848 -20.981 1.00 62.44 835 ILE A O 1
ATOM 6426 N N . ILE A 1 836 ? 5.221 23.389 -21.654 1.00 58.97 836 ILE A N 1
ATOM 6427 C CA . ILE A 1 836 ? 4.840 23.887 -20.317 1.00 58.97 836 ILE A CA 1
ATOM 6428 C C . ILE A 1 836 ? 3.878 22.930 -19.606 1.00 58.97 836 ILE A C 1
ATOM 6430 O O . ILE A 1 836 ? 3.877 22.844 -18.383 1.00 58.97 836 ILE A O 1
ATOM 6434 N N . LYS A 1 837 ? 3.066 22.182 -20.363 1.00 55.44 837 LYS A N 1
ATOM 6435 C CA . LYS A 1 837 ? 2.164 21.150 -19.819 1.00 55.44 837 LYS A CA 1
ATOM 6436 C C . LYS A 1 837 ? 2.887 19.858 -19.404 1.00 55.44 837 LYS A C 1
ATOM 6438 O O . LYS A 1 837 ? 2.227 18.925 -18.949 1.00 55.44 837 LYS A O 1
ATOM 6443 N N . GLY A 1 838 ? 4.208 19.788 -19.590 1.00 65.81 838 GLY A N 1
ATOM 6444 C CA . GLY A 1 838 ? 5.047 18.679 -19.139 1.00 65.81 838 GLY A CA 1
ATOM 6445 C C . GLY A 1 838 ? 5.114 18.566 -17.608 1.00 65.81 838 GLY A C 1
ATOM 6446 O O . GLY A 1 838 ? 4.586 19.413 -16.890 1.00 65.81 838 GLY A O 1
ATOM 6447 N N . PRO A 1 839 ? 5.774 17.528 -17.072 1.00 75.62 839 PRO A N 1
ATOM 6448 C CA . PRO A 1 839 ? 5.787 17.245 -15.636 1.00 75.62 839 PRO A CA 1
ATOM 6449 C C . PRO A 1 839 ? 6.666 18.203 -14.807 1.00 75.62 839 PRO A C 1
ATOM 6451 O O . PRO A 1 839 ? 6.860 17.954 -13.620 1.00 75.62 839 PRO A O 1
ATOM 6454 N N . PHE A 1 840 ? 7.188 19.271 -15.417 1.00 84.81 840 PHE A N 1
ATOM 6455 C CA . PHE A 1 840 ? 8.139 20.198 -14.817 1.00 84.81 840 PHE A CA 1
ATOM 6456 C C . PHE A 1 840 ? 7.466 21.409 -14.188 1.00 84.81 840 PHE A C 1
ATOM 6458 O O . PHE A 1 840 ? 6.538 21.992 -14.750 1.00 84.81 840 PHE A O 1
ATOM 6465 N N . LEU A 1 841 ? 8.038 21.875 -13.084 1.00 87.06 841 LEU A N 1
ATOM 6466 C CA . LEU A 1 841 ? 7.746 23.199 -12.555 1.00 87.06 841 LEU A CA 1
ATOM 6467 C C . LEU A 1 841 ? 8.263 24.307 -13.494 1.00 87.06 841 LEU A C 1
ATOM 6469 O O . LEU A 1 841 ? 7.537 25.245 -13.818 1.00 87.06 841 LEU A O 1
ATOM 6473 N N . PHE A 1 842 ? 9.497 24.164 -13.982 1.00 89.56 842 PHE A N 1
ATOM 6474 C CA . PHE A 1 842 ? 10.133 25.068 -14.940 1.00 89.56 842 PHE A CA 1
ATOM 6475 C C . PHE A 1 842 ? 10.958 24.238 -15.924 1.00 89.56 842 PHE A C 1
ATOM 6477 O O . PHE A 1 842 ? 11.817 23.453 -15.514 1.00 89.56 842 PHE A O 1
ATOM 6484 N N . HIS A 1 843 ? 10.676 24.366 -17.222 1.00 91.25 843 HIS A N 1
ATOM 6485 C CA . HIS A 1 843 ? 11.266 23.474 -18.217 1.00 91.25 843 HIS A CA 1
ATOM 6486 C C . HIS A 1 843 ? 12.779 23.736 -18.401 1.00 91.25 843 HIS A C 1
ATOM 6488 O O . HIS A 1 843 ? 13.179 24.902 -18.517 1.00 91.25 843 HIS A O 1
ATOM 6494 N N . PRO A 1 844 ? 13.626 22.688 -18.500 1.00 93.50 844 PRO A N 1
ATOM 6495 C CA . PRO A 1 844 ? 15.076 22.834 -18.649 1.00 93.50 844 PRO A CA 1
ATOM 6496 C C . PRO A 1 844 ? 15.523 23.711 -19.824 1.00 93.50 844 PRO A C 1
ATOM 6498 O O . PRO A 1 844 ? 16.456 24.487 -19.673 1.00 93.50 844 PRO A O 1
ATOM 6501 N N . THR A 1 845 ? 14.861 23.637 -20.983 1.00 92.50 845 THR A N 1
ATOM 6502 C CA . THR A 1 845 ? 15.215 24.464 -22.161 1.00 92.50 845 THR A CA 1
ATOM 6503 C C . THR A 1 845 ? 15.054 25.959 -21.892 1.00 92.50 845 THR A C 1
ATOM 6505 O O . THR A 1 845 ? 15.858 26.772 -22.332 1.00 92.50 845 THR A O 1
ATOM 6508 N N . THR A 1 846 ? 14.006 26.326 -21.156 1.00 91.88 846 THR A N 1
ATOM 6509 C CA . THR A 1 846 ? 13.693 27.713 -20.814 1.00 91.88 846 THR A CA 1
ATOM 6510 C C . THR A 1 846 ? 14.679 28.245 -19.782 1.00 91.88 846 THR A C 1
ATOM 6512 O O . THR A 1 846 ? 15.129 29.382 -19.881 1.00 91.88 846 THR A O 1
ATOM 6515 N N . MET A 1 847 ? 15.047 27.405 -18.814 1.00 93.75 847 MET A N 1
ATOM 6516 C CA . MET A 1 847 ? 16.071 27.717 -17.822 1.00 93.75 847 MET A CA 1
ATOM 6517 C C . MET A 1 847 ? 17.450 27.867 -18.474 1.00 93.75 847 MET A C 1
ATOM 6519 O O . MET A 1 847 ? 18.174 28.802 -18.150 1.00 93.75 847 MET A O 1
ATOM 6523 N N . ASP A 1 848 ? 17.785 27.003 -19.432 1.00 95.31 848 ASP A N 1
ATOM 6524 C CA . ASP A 1 848 ? 19.043 27.069 -20.174 1.00 95.31 848 ASP A CA 1
ATOM 6525 C C . ASP A 1 848 ? 19.163 28.350 -21.012 1.00 95.31 848 ASP A C 1
ATOM 6527 O O . ASP A 1 848 ? 20.201 29.003 -20.983 1.00 95.31 848 ASP A O 1
ATOM 6531 N N . ALA A 1 849 ? 18.080 28.808 -21.649 1.00 94.56 849 ALA A N 1
ATOM 6532 C CA . ALA A 1 849 ? 18.071 30.099 -22.342 1.00 94.56 849 ALA A CA 1
ATOM 6533 C C . ALA A 1 849 ? 18.420 31.275 -21.404 1.00 94.56 849 ALA A C 1
ATOM 6535 O O . ALA A 1 849 ? 19.131 32.202 -21.792 1.00 94.56 849 ALA A O 1
ATOM 6536 N N . CYS A 1 850 ? 17.995 31.228 -20.137 1.00 94.44 850 CYS A N 1
ATOM 6537 C CA . CYS A 1 850 ? 18.415 32.214 -19.139 1.00 94.44 850 CYS A CA 1
ATOM 6538 C C . CYS A 1 850 ? 19.918 32.115 -18.806 1.00 94.44 850 CYS A C 1
ATOM 6540 O O . CYS A 1 850 ? 20.546 33.144 -18.562 1.00 94.44 850 CYS A O 1
ATOM 6542 N N . LEU A 1 851 ? 20.512 30.915 -18.827 1.00 94.56 851 LEU A N 1
ATOM 6543 C CA . LEU A 1 851 ? 21.963 30.733 -18.673 1.00 94.56 851 LEU A CA 1
ATOM 6544 C C . LEU A 1 851 ? 22.724 31.280 -19.891 1.00 94.56 851 LEU A C 1
ATOM 6546 O O . LEU A 1 851 ? 23.732 31.965 -19.725 1.00 94.56 851 LEU A O 1
ATOM 6550 N N . GLN A 1 852 ? 22.211 31.064 -21.106 1.00 94.69 852 GLN A N 1
ATOM 6551 C CA . GLN A 1 852 ? 22.774 31.634 -22.337 1.00 94.69 852 GLN A CA 1
ATOM 6552 C C . GLN A 1 852 ? 22.802 33.172 -22.285 1.00 94.69 852 GLN A C 1
ATOM 6554 O O . GLN A 1 852 ? 23.782 33.791 -22.703 1.00 94.69 852 GLN A O 1
ATOM 6559 N N . LEU A 1 853 ? 21.767 33.803 -21.714 1.00 95.00 853 LEU A N 1
ATOM 6560 C CA . LEU A 1 853 ? 21.716 35.258 -21.530 1.00 95.00 853 LEU A CA 1
ATOM 6561 C C . LEU A 1 853 ? 22.852 35.786 -20.635 1.00 95.00 853 LEU A C 1
ATOM 6563 O O . LEU A 1 853 ? 23.337 36.894 -20.864 1.00 95.00 853 LEU A O 1
ATOM 6567 N N . ALA A 1 854 ? 23.311 35.010 -19.649 1.00 94.19 854 ALA A N 1
ATOM 6568 C CA . ALA A 1 854 ? 24.440 35.402 -18.805 1.00 94.19 854 ALA A CA 1
ATOM 6569 C C . ALA A 1 854 ? 25.756 35.485 -19.597 1.00 94.19 854 ALA A C 1
ATOM 6571 O O . ALA A 1 854 ? 26.530 36.416 -19.384 1.00 94.19 854 ALA A O 1
ATOM 6572 N N . ILE A 1 855 ? 25.965 34.597 -20.577 1.00 93.00 855 ILE A N 1
ATOM 6573 C CA . ILE A 1 855 ? 27.123 34.665 -21.486 1.00 93.00 855 ILE A CA 1
ATOM 6574 C C . ILE A 1 855 ? 27.051 35.940 -22.339 1.00 93.00 855 ILE A C 1
ATOM 6576 O O . ILE A 1 855 ? 28.039 36.660 -22.494 1.00 93.00 855 ILE A O 1
ATOM 6580 N N . VAL A 1 856 ? 25.859 36.278 -22.845 1.00 93.31 856 VAL A N 1
ATOM 6581 C CA . VAL A 1 856 ? 25.646 37.528 -23.594 1.00 93.31 856 VAL A CA 1
ATOM 6582 C C . VAL A 1 856 ? 25.956 38.755 -22.733 1.00 93.31 856 VAL A C 1
ATOM 6584 O O . VAL A 1 856 ? 26.573 39.707 -23.222 1.00 93.31 856 VAL A O 1
ATOM 6587 N N . ALA A 1 857 ? 25.533 38.742 -21.467 1.00 92.44 857 ALA A N 1
ATOM 6588 C CA . ALA A 1 857 ? 25.789 39.819 -20.519 1.00 92.44 857 ALA A CA 1
ATOM 6589 C C . ALA A 1 857 ? 27.291 39.989 -20.235 1.00 92.44 857 ALA A C 1
ATOM 6591 O O . ALA A 1 857 ? 27.778 41.109 -20.368 1.00 92.44 857 ALA A O 1
ATOM 6592 N N . GLY A 1 858 ? 28.037 38.911 -19.962 1.00 89.81 858 GLY A N 1
ATOM 6593 C CA . GLY A 1 858 ? 29.498 38.959 -19.767 1.00 89.81 858 GLY A CA 1
ATOM 6594 C C . GLY A 1 858 ? 30.268 39.430 -21.009 1.00 89.81 858 GLY A C 1
ATOM 6595 O O . GLY A 1 858 ? 31.272 40.132 -20.925 1.00 89.81 858 GLY A O 1
ATOM 6596 N N . ALA A 1 859 ? 29.739 39.151 -22.200 1.00 90.56 859 ALA A N 1
ATOM 6597 C CA . ALA A 1 859 ? 30.265 39.677 -23.457 1.00 90.56 859 ALA A CA 1
ATOM 6598 C C . ALA A 1 859 ? 29.773 41.102 -23.795 1.00 90.56 859 ALA A C 1
ATOM 6600 O O . ALA A 1 859 ? 30.052 41.613 -24.887 1.00 90.56 859 ALA A O 1
ATOM 6601 N N . LYS A 1 860 ? 29.018 41.756 -22.900 1.00 89.62 860 LYS A N 1
ATOM 6602 C CA . LYS A 1 860 ? 28.427 43.098 -23.080 1.00 89.62 860 LYS A CA 1
ATOM 6603 C C . LYS A 1 860 ? 27.569 43.213 -24.345 1.00 89.62 860 LYS A C 1
ATOM 6605 O O . LYS A 1 860 ? 27.551 44.244 -25.025 1.00 89.62 860 LYS A O 1
ATOM 6610 N N . GLY A 1 861 ? 26.919 42.123 -24.753 1.00 87.94 861 GLY A N 1
ATOM 6611 C CA . GLY A 1 861 ? 26.146 42.056 -25.994 1.00 87.94 861 GLY A CA 1
ATOM 6612 C C . GLY A 1 861 ? 26.974 42.178 -27.281 1.00 87.94 861 GLY A C 1
ATOM 6613 O O . GLY A 1 861 ? 26.397 42.443 -28.336 1.00 87.94 861 GLY A O 1
ATOM 6614 N N . LEU A 1 862 ? 28.303 42.002 -27.228 1.00 89.81 862 LEU A N 1
ATOM 6615 C CA . LEU A 1 862 ? 29.187 41.986 -28.397 1.00 89.81 862 LEU A CA 1
ATOM 6616 C C . LEU A 1 862 ? 29.599 40.554 -28.753 1.00 89.81 862 LEU A C 1
ATOM 6618 O O . LEU A 1 862 ? 30.442 39.982 -28.066 1.00 89.81 862 LEU A O 1
ATOM 6622 N N . PRO A 1 863 ? 29.135 40.005 -29.888 1.00 89.44 863 PRO A N 1
ATOM 6623 C CA . PRO A 1 863 ? 29.472 38.634 -30.268 1.00 89.44 863 PRO A CA 1
ATOM 6624 C C . PRO A 1 863 ? 30.978 38.383 -30.462 1.00 89.44 863 PRO A C 1
ATOM 6626 O O . PRO A 1 863 ? 31.438 37.260 -30.323 1.00 89.44 863 PRO A O 1
ATOM 6629 N N . ARG A 1 864 ? 31.768 39.425 -30.759 1.00 86.25 864 ARG A N 1
ATOM 6630 C CA . ARG A 1 864 ? 33.237 39.333 -30.883 1.00 86.25 864 ARG A CA 1
ATOM 6631 C C . ARG A 1 864 ? 33.970 39.126 -29.550 1.00 86.25 864 ARG A C 1
ATOM 6633 O O . ARG A 1 864 ? 35.129 38.744 -29.577 1.00 86.25 864 ARG A O 1
ATOM 6640 N N . ASN A 1 865 ? 33.315 39.413 -28.424 1.00 88.50 865 ASN A N 1
ATOM 6641 C CA . ASN A 1 865 ? 33.887 39.232 -27.089 1.00 88.50 865 ASN A CA 1
ATOM 6642 C C . ASN A 1 865 ? 33.665 37.802 -26.563 1.00 88.50 865 ASN A C 1
ATOM 6644 O O . ASN A 1 865 ? 34.259 37.431 -25.561 1.00 88.50 865 ASN A O 1
ATOM 6648 N N . CYS A 1 866 ? 32.819 37.005 -27.222 1.00 88.81 866 CYS A N 1
ATOM 6649 C CA . CYS A 1 866 ? 32.615 35.594 -26.909 1.00 88.81 866 CYS A CA 1
ATOM 6650 C C . CYS A 1 866 ? 33.558 34.761 -27.789 1.00 88.81 866 CYS A C 1
ATOM 6652 O O . CYS A 1 866 ? 33.246 34.452 -28.939 1.00 88.81 866 CYS A O 1
ATOM 6654 N N . THR A 1 867 ? 34.756 34.486 -27.277 1.00 84.50 867 THR A N 1
ATOM 6655 C CA . THR A 1 867 ? 35.835 33.786 -28.001 1.00 84.50 867 THR A CA 1
ATOM 6656 C C . THR A 1 867 ? 36.077 32.365 -27.497 1.00 84.50 867 THR A C 1
ATOM 6658 O O . THR A 1 867 ? 36.698 31.562 -28.203 1.00 84.50 867 THR A O 1
ATOM 6661 N N . GLU A 1 868 ? 35.588 32.056 -26.300 1.00 86.56 868 GLU A N 1
ATOM 6662 C CA . GLU A 1 868 ? 35.871 30.834 -25.556 1.00 86.56 868 GLU A CA 1
ATOM 6663 C C . GLU A 1 868 ? 34.596 30.033 -25.264 1.00 86.56 868 GLU A C 1
ATOM 6665 O O . GLU A 1 868 ? 33.491 30.578 -25.206 1.00 86.56 868 GLU A O 1
ATOM 6670 N N . LEU A 1 869 ? 34.754 28.713 -25.111 1.00 89.19 869 LEU A N 1
ATOM 6671 C CA . LEU A 1 869 ? 33.664 27.798 -24.781 1.00 89.19 869 LEU A CA 1
ATOM 6672 C C . LEU A 1 869 ? 33.545 27.665 -23.262 1.00 89.19 869 LEU A C 1
ATOM 6674 O O . LEU A 1 869 ? 34.211 26.835 -22.644 1.00 89.19 869 LEU A O 1
ATOM 6678 N N . GLU A 1 870 ? 32.686 28.483 -22.673 1.00 89.56 870 GLU A N 1
ATOM 6679 C CA . GLU A 1 870 ? 32.456 28.528 -21.231 1.00 89.56 870 GLU A CA 1
ATOM 6680 C C . GLU A 1 870 ? 31.136 27.850 -20.863 1.00 89.56 870 GLU A C 1
ATOM 6682 O O . GLU A 1 870 ? 30.063 28.303 -21.262 1.00 89.56 870 GLU A O 1
ATOM 6687 N N . VAL A 1 871 ? 31.195 26.767 -20.084 1.00 91.00 871 VAL A N 1
ATOM 6688 C CA . VAL A 1 871 ? 30.000 26.030 -19.639 1.00 91.00 871 VAL A CA 1
ATOM 6689 C C . VAL A 1 871 ? 29.660 26.341 -18.179 1.00 91.00 871 VAL A C 1
ATOM 6691 O O . VAL A 1 871 ? 30.574 26.532 -17.373 1.00 91.00 871 VAL A O 1
ATOM 6694 N N . PRO A 1 872 ? 28.370 26.356 -17.793 1.00 92.50 872 PRO A N 1
ATOM 6695 C CA . PRO A 1 872 ? 27.976 26.451 -16.390 1.00 92.50 872 PRO A CA 1
ATOM 6696 C C . PRO A 1 872 ? 28.583 25.312 -15.562 1.00 92.50 872 PRO A C 1
ATOM 6698 O O . PRO A 1 872 ? 28.419 24.139 -15.904 1.00 92.50 872 PRO A O 1
ATOM 6701 N N . ALA A 1 873 ? 29.259 25.650 -14.465 1.00 90.75 873 ALA A N 1
ATOM 6702 C CA . ALA A 1 873 ? 29.927 24.675 -13.600 1.00 90.75 873 ALA A CA 1
ATOM 6703 C C . ALA A 1 873 ? 29.369 24.676 -12.175 1.00 90.75 873 ALA A C 1
ATOM 6705 O O . ALA A 1 873 ? 29.178 23.608 -11.583 1.00 90.75 873 ALA A O 1
ATOM 6706 N N . ALA A 1 874 ? 29.054 25.856 -11.635 1.00 95.19 874 ALA A N 1
ATOM 6707 C CA . ALA A 1 874 ? 28.481 25.982 -10.303 1.00 95.19 874 ALA A CA 1
ATOM 6708 C C . ALA A 1 874 ? 27.442 27.104 -10.210 1.00 95.19 874 ALA A C 1
ATOM 6710 O O . ALA A 1 874 ? 27.551 28.119 -10.896 1.00 95.19 874 ALA A O 1
ATOM 6711 N N . ILE A 1 875 ? 26.451 26.917 -9.336 1.00 96.00 875 ILE A N 1
ATOM 6712 C CA . ILE A 1 875 ? 25.527 27.970 -8.905 1.00 96.00 875 ILE A CA 1
ATOM 6713 C C . ILE A 1 875 ? 25.484 27.984 -7.376 1.00 96.00 875 ILE A C 1
ATOM 6715 O O . ILE A 1 875 ? 25.184 26.964 -6.747 1.00 96.00 875 ILE A O 1
ATOM 6719 N N . ASP A 1 876 ? 25.750 29.148 -6.784 1.00 95.31 876 ASP A N 1
ATOM 6720 C CA . ASP A 1 876 ? 25.762 29.316 -5.327 1.00 95.31 876 ASP A CA 1
ATOM 6721 C C . ASP A 1 876 ? 24.348 29.240 -4.738 1.00 95.31 876 ASP A C 1
ATOM 6723 O O . ASP A 1 876 ? 24.114 28.560 -3.734 1.00 95.31 876 ASP A O 1
ATOM 6727 N N . GLY A 1 877 ? 23.380 29.889 -5.388 1.00 95.12 877 GLY A N 1
ATOM 6728 C CA . GLY A 1 877 ? 21.978 29.846 -4.992 1.00 95.12 877 GLY A CA 1
ATOM 6729 C C . GLY A 1 877 ? 21.021 29.987 -6.168 1.00 95.12 877 GLY A C 1
ATOM 6730 O O . GLY A 1 877 ? 21.189 30.840 -7.034 1.00 95.12 877 GLY A O 1
ATOM 6731 N N . LEU A 1 878 ? 19.978 29.170 -6.170 1.00 95.62 878 LEU A N 1
ATOM 6732 C CA . LEU A 1 878 ? 18.920 29.176 -7.163 1.00 95.62 878 LEU A CA 1
ATOM 6733 C C . LEU A 1 878 ? 17.563 29.005 -6.474 1.00 95.62 878 LEU A C 1
ATOM 6735 O O . LEU A 1 878 ? 17.408 28.162 -5.594 1.00 95.62 878 LEU A O 1
ATOM 6739 N N . GLU A 1 879 ? 16.567 29.763 -6.913 1.00 95.62 879 GLU A N 1
ATOM 6740 C CA . GLU A 1 879 ? 15.154 29.533 -6.607 1.00 95.62 879 GLU A CA 1
ATOM 6741 C C . GLU A 1 879 ? 14.366 29.389 -7.906 1.00 95.62 879 GLU A C 1
ATOM 6743 O O . GLU A 1 879 ? 14.569 30.164 -8.845 1.00 95.62 879 GLU A O 1
ATOM 6748 N N . VAL A 1 880 ? 13.471 28.404 -7.954 1.00 95.75 880 VAL A N 1
ATOM 6749 C CA . VAL A 1 880 ? 12.642 28.092 -9.121 1.00 95.75 880 VAL A CA 1
ATOM 6750 C C . VAL A 1 880 ? 11.190 27.929 -8.688 1.00 95.75 880 VAL A C 1
ATOM 6752 O O . VAL A 1 880 ? 10.888 27.192 -7.750 1.00 95.75 880 VAL A O 1
ATOM 6755 N N . TYR A 1 881 ? 10.300 28.585 -9.422 1.00 94.38 881 TYR A N 1
ATOM 6756 C CA . TYR A 1 881 ? 8.848 28.511 -9.297 1.00 94.38 881 TYR A CA 1
ATOM 6757 C C . TYR A 1 881 ? 8.238 28.107 -10.643 1.00 94.38 881 TYR A C 1
ATOM 6759 O O . TYR A 1 881 ? 8.947 27.877 -11.623 1.00 94.38 881 TYR A O 1
ATOM 6767 N N . ARG A 1 882 ? 6.908 28.011 -10.712 1.00 90.31 882 ARG A N 1
ATOM 6768 C CA . ARG A 1 882 ? 6.215 27.602 -11.940 1.00 90.31 882 ARG A CA 1
ATOM 6769 C C . ARG A 1 882 ? 6.440 28.591 -13.089 1.00 90.31 882 ARG A C 1
ATOM 6771 O O . ARG A 1 882 ? 6.060 29.753 -12.980 1.00 90.31 882 ARG A O 1
ATOM 6778 N N . GLY A 1 883 ? 7.018 28.114 -14.191 1.00 83.81 883 GLY A N 1
ATOM 6779 C CA . GLY A 1 883 ? 7.249 28.905 -15.403 1.00 83.81 883 GLY A CA 1
ATOM 6780 C C . GLY A 1 883 ? 5.971 29.169 -16.211 1.00 83.81 883 GLY A C 1
ATOM 6781 O O . GLY A 1 883 ? 4.988 28.432 -16.109 1.00 83.81 883 GLY A O 1
ATOM 6782 N N . VAL A 1 884 ? 6.003 30.206 -17.051 1.00 87.44 884 VAL A N 1
ATOM 6783 C CA . VAL A 1 884 ? 4.932 30.556 -18.006 1.00 87.44 884 VAL A CA 1
ATOM 6784 C C . VAL A 1 884 ? 5.479 30.634 -19.437 1.00 87.44 884 VAL A C 1
ATOM 6786 O O . VAL A 1 884 ? 6.679 30.497 -19.657 1.00 87.44 884 VAL A O 1
ATOM 6789 N N . SER A 1 885 ? 4.613 30.820 -20.436 1.00 84.94 885 SER A N 1
ATOM 6790 C CA . SER A 1 885 ? 4.996 30.733 -21.858 1.00 84.94 885 SER A CA 1
ATOM 6791 C C . SER A 1 885 ? 5.871 31.870 -22.357 1.00 84.94 885 SER A C 1
ATOM 6793 O O . SER A 1 885 ? 6.633 31.679 -23.302 1.00 84.94 885 SER A O 1
ATOM 6795 N N . SER A 1 886 ? 5.788 33.032 -21.720 1.00 88.94 886 SER A N 1
ATOM 6796 C CA . SER A 1 886 ? 6.539 34.222 -22.091 1.00 88.94 886 SER A CA 1
ATOM 6797 C C . SER A 1 886 ? 7.034 34.907 -20.827 1.00 88.94 886 SER A C 1
ATOM 6799 O O . SER A 1 886 ? 6.232 35.329 -19.995 1.00 88.94 886 SER A O 1
ATOM 6801 N N . MET A 1 887 ? 8.351 35.015 -20.678 1.00 92.62 887 MET A N 1
ATOM 6802 C CA . MET A 1 887 ? 8.995 35.599 -19.499 1.00 92.62 887 MET A CA 1
ATOM 6803 C C . MET A 1 887 ? 10.121 36.537 -19.925 1.00 92.62 887 MET A C 1
ATOM 6805 O O . MET A 1 887 ? 10.750 36.325 -20.958 1.00 92.62 887 MET A O 1
ATOM 6809 N N . ARG A 1 888 ? 10.405 37.568 -19.130 1.00 94.12 888 ARG A N 1
ATOM 6810 C CA . ARG A 1 888 ? 11.564 38.442 -19.341 1.00 94.12 888 ARG A CA 1
ATOM 6811 C C . ARG A 1 888 ? 12.715 37.970 -18.463 1.00 94.12 888 ARG A C 1
ATOM 6813 O O . ARG A 1 888 ? 12.604 38.026 -17.242 1.00 94.12 888 ARG A O 1
ATOM 6820 N N . ALA A 1 889 ? 13.813 37.541 -19.071 1.00 94.31 889 ALA A N 1
ATOM 6821 C CA . ALA A 1 889 ? 15.043 37.216 -18.362 1.00 94.31 889 ALA A CA 1
ATOM 6822 C C . ALA A 1 889 ? 15.972 38.434 -18.331 1.00 94.31 889 ALA A C 1
ATOM 6824 O O . ALA A 1 889 ? 16.099 39.138 -19.331 1.00 94.31 889 ALA A O 1
ATOM 6825 N N . VAL A 1 890 ? 16.621 38.672 -17.194 1.00 93.81 890 VAL A N 1
ATOM 6826 C CA . VAL A 1 890 ? 17.619 39.727 -16.988 1.00 93.81 890 VAL A CA 1
ATOM 6827 C C . VAL A 1 890 ? 18.847 39.102 -16.336 1.00 93.81 890 VAL A C 1
ATOM 6829 O O . VAL A 1 890 ? 18.724 38.460 -15.296 1.00 93.81 890 VAL A O 1
ATOM 6832 N N . ALA A 1 891 ? 20.021 39.296 -16.927 1.00 94.00 891 ALA A N 1
ATOM 6833 C CA . ALA A 1 891 ? 21.303 38.848 -16.398 1.00 94.00 891 ALA A CA 1
ATOM 6834 C C . ALA A 1 891 ? 22.215 40.046 -16.114 1.00 94.00 891 ALA A C 1
ATOM 6836 O O . ALA A 1 891 ? 22.218 41.005 -16.886 1.00 94.00 891 ALA A O 1
ATOM 6837 N N . HIS A 1 892 ? 22.979 39.999 -15.024 1.00 92.94 892 HIS A N 1
ATOM 6838 C CA . HIS A 1 892 ? 23.978 41.011 -14.673 1.00 92.94 892 HIS A CA 1
ATOM 6839 C C . HIS A 1 892 ? 25.123 40.412 -13.845 1.00 92.94 892 HIS A C 1
ATOM 6841 O O . HIS A 1 892 ? 24.916 39.405 -13.171 1.00 92.94 892 HIS A O 1
ATOM 6847 N N . SER A 1 893 ? 26.314 41.009 -13.869 1.00 91.69 893 SER A N 1
ATOM 6848 C CA . SER A 1 893 ? 27.423 40.609 -12.991 1.00 91.69 893 SER A CA 1
ATOM 6849 C C . SER A 1 893 ? 27.109 40.857 -11.512 1.00 91.69 893 SER A C 1
ATOM 6851 O O . SER A 1 893 ? 26.402 41.806 -11.170 1.00 91.69 893 SER A O 1
ATOM 6853 N N . SER A 1 894 ? 27.668 40.035 -10.625 1.00 87.44 894 SER A N 1
ATOM 6854 C CA . SER A 1 894 ? 27.707 40.299 -9.185 1.00 87.44 894 SER A CA 1
ATOM 6855 C C . SER A 1 894 ? 28.519 41.561 -8.858 1.00 87.44 894 SER A C 1
ATOM 6857 O O . SER A 1 894 ? 29.309 42.036 -9.675 1.00 87.44 894 SER A O 1
ATOM 6859 N N . ASP A 1 895 ? 28.346 42.101 -7.647 1.00 81.69 895 ASP A N 1
ATOM 6860 C CA . ASP A 1 895 ? 29.015 43.338 -7.203 1.00 81.69 895 ASP A CA 1
ATOM 6861 C C . ASP A 1 895 ? 30.553 43.242 -7.218 1.00 81.69 895 ASP A C 1
ATOM 6863 O O . ASP A 1 895 ? 31.244 44.243 -7.393 1.00 81.69 895 ASP A O 1
ATOM 6867 N N . ASP A 1 896 ? 31.094 42.036 -7.042 1.00 81.06 896 ASP A N 1
ATOM 6868 C CA . ASP A 1 896 ? 32.527 41.730 -7.087 1.00 81.06 896 ASP A CA 1
ATOM 6869 C C . ASP A 1 896 ? 33.017 41.293 -8.483 1.00 81.06 896 ASP A C 1
ATOM 6871 O O . ASP A 1 896 ? 34.210 41.045 -8.662 1.00 81.06 896 ASP A O 1
ATOM 6875 N N . GLY A 1 897 ? 32.112 41.191 -9.464 1.00 78.62 897 GLY A N 1
ATOM 6876 C CA . GLY A 1 897 ? 32.397 40.771 -10.838 1.00 78.62 897 GLY A CA 1
ATOM 6877 C C . GLY A 1 897 ? 32.822 39.308 -10.995 1.00 78.62 897 GLY A C 1
ATOM 6878 O O . GLY A 1 897 ? 33.256 38.926 -12.078 1.00 78.62 897 GLY A O 1
ATOM 6879 N N . SER A 1 898 ? 32.732 38.492 -9.938 1.00 84.25 898 SER A N 1
ATOM 6880 C CA . SER A 1 898 ? 33.221 37.107 -9.950 1.00 84.25 898 SER A CA 1
ATOM 6881 C C . SER A 1 898 ? 32.222 36.105 -10.535 1.00 84.25 898 SER A C 1
ATOM 6883 O O . SER A 1 898 ? 32.621 35.011 -10.933 1.00 84.25 898 SER A O 1
ATOM 6885 N N . ALA A 1 899 ? 30.937 36.468 -10.609 1.00 91.94 899 ALA A N 1
ATOM 6886 C CA . ALA A 1 899 ? 29.863 35.589 -11.051 1.00 91.94 899 ALA A CA 1
ATOM 6887 C C . ALA A 1 899 ? 28.724 36.359 -11.735 1.00 91.94 899 ALA A C 1
ATOM 6889 O O . ALA A 1 899 ? 28.648 37.587 -11.686 1.00 91.94 899 ALA A O 1
ATOM 6890 N N . MET A 1 900 ? 27.789 35.625 -12.341 1.00 93.75 900 MET A N 1
ATOM 6891 C CA . MET A 1 900 ? 26.592 36.202 -12.958 1.00 93.75 900 MET A CA 1
ATOM 6892 C C . MET A 1 900 ? 25.339 35.942 -12.114 1.00 93.75 900 MET A C 1
ATOM 6894 O O . MET A 1 900 ? 25.133 34.855 -11.577 1.00 93.75 900 MET A O 1
ATOM 6898 N N . ASN A 1 901 ? 24.458 36.930 -12.029 1.00 94.38 901 ASN A N 1
ATOM 6899 C CA . ASN A 1 901 ? 23.116 36.813 -11.472 1.00 94.38 901 ASN A CA 1
ATOM 6900 C C . ASN A 1 901 ? 22.100 36.818 -12.612 1.00 94.38 901 ASN A C 1
ATOM 6902 O O . ASN A 1 901 ? 22.243 37.582 -13.567 1.00 94.38 901 ASN A O 1
ATOM 6906 N N . VAL A 1 902 ? 21.056 35.997 -12.506 1.00 94.69 902 VAL A N 1
ATOM 6907 C CA . VAL A 1 902 ? 19.998 35.922 -13.524 1.00 94.69 902 VAL A CA 1
ATOM 6908 C C . VAL A 1 902 ? 18.632 35.884 -12.856 1.00 94.69 902 VAL A C 1
ATOM 6910 O O . VAL A 1 902 ? 18.403 35.091 -11.949 1.00 94.69 902 VAL A O 1
ATOM 6913 N N . GLU A 1 903 ? 17.700 36.711 -13.313 1.00 94.62 903 GLU A N 1
ATOM 6914 C CA . GLU A 1 903 ? 16.319 36.724 -12.836 1.00 94.62 903 GLU A CA 1
ATOM 6915 C C . GLU A 1 903 ? 15.353 36.605 -14.017 1.00 94.62 903 GLU A C 1
ATOM 6917 O O . GLU A 1 903 ? 15.482 37.315 -15.012 1.00 94.62 903 GLU A O 1
ATOM 6922 N N . CYS A 1 904 ? 14.386 35.694 -13.916 1.00 93.50 904 CYS A N 1
ATOM 6923 C CA . CYS A 1 904 ? 13.346 35.487 -14.917 1.00 93.50 904 CYS A CA 1
ATOM 6924 C C . CYS A 1 904 ? 11.994 35.914 -14.346 1.00 93.50 904 CYS A C 1
ATOM 6926 O O . CYS A 1 904 ? 11.564 35.406 -13.308 1.00 93.50 904 CYS A O 1
ATOM 6928 N N . VAL A 1 905 ? 11.344 36.868 -15.011 1.00 92.88 905 VAL A N 1
ATOM 6929 C CA . VAL A 1 905 ? 10.198 37.613 -14.485 1.00 92.88 905 VAL A CA 1
ATOM 6930 C C . VAL A 1 905 ? 8.986 37.490 -15.402 1.00 92.88 905 VAL A C 1
ATOM 6932 O O . VAL A 1 905 ? 9.090 37.683 -16.614 1.00 92.88 905 VAL A O 1
ATOM 6935 N N . ALA A 1 906 ? 7.817 37.256 -14.810 1.00 91.50 906 ALA A N 1
ATOM 6936 C CA . ALA A 1 906 ? 6.518 37.438 -15.453 1.00 91.50 906 ALA A CA 1
ATOM 6937 C C . ALA A 1 906 ? 5.509 37.987 -14.439 1.00 91.50 906 ALA A C 1
ATOM 6939 O O . ALA A 1 906 ? 5.582 37.668 -13.254 1.00 91.50 906 ALA A O 1
ATOM 6940 N N . ASP A 1 907 ? 4.602 38.854 -14.895 1.00 87.56 907 ASP A N 1
ATOM 6941 C CA . ASP A 1 907 ? 3.557 39.475 -14.067 1.00 87.56 907 ASP A CA 1
ATOM 6942 C C . ASP A 1 907 ? 4.080 40.102 -12.756 1.00 87.56 907 ASP A C 1
ATOM 6944 O O . ASP A 1 907 ? 3.451 40.023 -11.701 1.00 87.56 907 ASP A O 1
ATOM 6948 N N . GLY A 1 908 ? 5.276 40.702 -12.809 1.00 85.94 908 GLY A N 1
ATOM 6949 C CA . GLY A 1 908 ? 5.929 41.339 -11.658 1.00 85.94 908 GLY A CA 1
ATOM 6950 C C . GLY A 1 908 ? 6.518 40.372 -10.621 1.00 85.94 908 GLY A C 1
ATOM 6951 O O . GLY A 1 908 ? 6.972 40.822 -9.569 1.00 85.94 908 GLY A O 1
ATOM 6952 N N . LYS A 1 909 ? 6.540 39.062 -10.896 1.00 92.12 909 LYS A N 1
ATOM 6953 C CA . LYS A 1 909 ? 7.091 38.023 -10.012 1.00 92.12 909 LYS A CA 1
ATOM 6954 C C . LYS A 1 909 ? 8.342 37.384 -10.602 1.00 92.12 909 LYS A C 1
ATOM 6956 O O . LYS A 1 909 ? 8.397 37.126 -11.803 1.00 92.12 909 LYS A O 1
ATOM 6961 N N . ALA A 1 910 ? 9.321 37.086 -9.753 1.00 93.00 910 ALA A N 1
ATOM 6962 C CA . ALA A 1 910 ? 10.527 36.354 -10.123 1.00 93.00 910 ALA A CA 1
ATOM 6963 C C . ALA A 1 910 ? 10.256 34.844 -10.086 1.00 93.00 910 ALA A C 1
ATOM 6965 O O . ALA A 1 910 ? 10.256 34.226 -9.024 1.00 93.00 910 ALA A O 1
ATOM 6966 N N . LEU A 1 911 ? 10.008 34.253 -11.255 1.00 93.62 911 LEU A N 1
ATOM 6967 C CA . LEU A 1 911 ? 9.735 32.820 -11.403 1.00 93.62 911 LEU A CA 1
ATOM 6968 C C . LEU A 1 911 ? 11.011 31.973 -11.357 1.00 93.62 911 LEU A C 1
ATOM 6970 O O . LEU A 1 911 ? 10.951 30.782 -11.069 1.00 93.62 911 LEU A O 1
ATOM 6974 N N . MET A 1 912 ? 12.166 32.587 -11.607 1.00 95.25 912 MET A N 1
ATOM 6975 C CA . MET A 1 912 ? 13.469 31.977 -11.377 1.00 95.25 912 MET A CA 1
ATOM 6976 C C . MET A 1 912 ? 14.479 33.039 -10.956 1.00 95.25 912 MET A C 1
ATOM 6978 O O . MET A 1 912 ? 14.512 34.122 -11.543 1.00 95.25 912 MET A O 1
ATOM 6982 N N . ARG A 1 913 ? 15.327 32.722 -9.977 1.00 95.06 913 ARG A N 1
ATOM 6983 C CA . ARG A 1 913 ? 16.391 33.612 -9.506 1.00 95.06 913 ARG A CA 1
ATOM 6984 C C . ARG A 1 913 ? 17.673 32.833 -9.255 1.00 95.06 913 ARG A C 1
ATOM 6986 O O . ARG A 1 913 ? 17.715 31.995 -8.363 1.00 95.06 913 ARG A O 1
ATOM 6993 N N . ILE A 1 914 ? 18.711 33.149 -10.016 1.00 95.12 914 ILE A N 1
ATOM 6994 C CA . ILE A 1 914 ? 20.068 32.619 -9.908 1.00 95.12 914 ILE A CA 1
ATOM 6995 C C . ILE A 1 914 ? 20.956 33.686 -9.273 1.00 95.12 914 ILE A C 1
ATOM 6997 O O . ILE A 1 914 ? 20.979 34.833 -9.725 1.00 95.12 914 ILE A O 1
ATOM 7001 N N . ARG A 1 915 ? 21.698 33.291 -8.242 1.00 94.06 915 ARG A N 1
ATOM 7002 C CA . ARG A 1 915 ? 22.730 34.082 -7.577 1.00 94.06 915 ARG A CA 1
ATOM 7003 C C . ARG A 1 915 ? 24.047 33.321 -7.646 1.00 94.06 915 ARG A C 1
ATOM 7005 O O . ARG A 1 915 ? 24.094 32.167 -7.220 1.00 94.06 915 ARG A O 1
ATOM 7012 N N . GLY A 1 916 ? 25.086 33.968 -8.164 1.00 93.31 916 GLY A N 1
ATOM 7013 C CA . GLY A 1 916 ? 26.419 33.372 -8.248 1.00 93.31 916 GLY A CA 1
ATOM 7014 C C . GLY A 1 916 ? 26.506 32.216 -9.249 1.00 93.31 916 GLY A C 1
ATOM 7015 O O . GLY A 1 916 ? 26.768 31.083 -8.858 1.00 93.31 916 GLY A O 1
ATOM 7016 N N . LEU A 1 917 ? 26.231 32.478 -10.530 1.00 95.38 917 LEU A N 1
ATOM 7017 C CA . LEU A 1 917 ? 26.488 31.549 -11.634 1.00 95.38 917 LEU A CA 1
ATOM 7018 C C . LEU A 1 917 ? 27.952 31.647 -12.068 1.00 95.38 917 LEU A C 1
ATOM 7020 O O . LEU A 1 917 ? 28.388 32.700 -12.538 1.00 95.38 917 LEU A O 1
ATOM 7024 N N . HIS A 1 918 ? 28.665 30.531 -11.958 1.00 94.44 918 HIS A N 1
ATOM 7025 C CA . HIS A 1 918 ? 30.073 30.399 -12.318 1.00 94.44 918 HIS A CA 1
ATOM 7026 C C . HIS A 1 918 ? 30.228 29.543 -13.568 1.00 94.44 918 HIS A C 1
ATOM 7028 O O . HIS A 1 918 ? 29.677 28.436 -13.661 1.00 94.44 918 HIS A O 1
ATOM 7034 N N . PHE A 1 919 ? 31.027 30.038 -14.504 1.00 91.38 919 PHE A N 1
ATOM 7035 C CA . PHE A 1 919 ? 31.381 29.327 -15.722 1.00 91.38 919 PHE A CA 1
ATOM 7036 C C . PHE A 1 919 ? 32.771 28.700 -15.607 1.00 91.38 919 PHE A C 1
ATOM 7038 O O . PHE A 1 919 ? 33.616 29.130 -14.823 1.00 91.38 919 PHE A O 1
ATOM 7045 N N . THR A 1 920 ? 33.013 27.638 -16.367 1.00 90.31 920 THR A N 1
ATOM 7046 C CA . THR A 1 920 ? 34.333 27.022 -16.502 1.00 90.31 920 THR A CA 1
ATOM 7047 C C . THR A 1 920 ? 34.666 26.859 -17.971 1.00 90.31 920 THR A C 1
ATOM 7049 O O . THR A 1 920 ? 33.835 26.413 -18.767 1.00 90.31 920 THR A O 1
ATOM 7052 N N . LEU A 1 921 ? 35.904 27.209 -18.312 1.00 88.50 921 LEU A N 1
ATOM 7053 C CA . LEU A 1 921 ? 36.444 27.044 -19.648 1.00 88.50 921 LEU A CA 1
ATOM 7054 C C . LEU A 1 921 ? 36.558 25.559 -19.995 1.00 88.50 921 LEU A C 1
ATOM 7056 O O . LEU A 1 921 ? 37.151 24.778 -19.248 1.00 88.50 921 LEU A O 1
ATOM 7060 N N . LEU A 1 922 ? 36.030 25.182 -21.155 1.00 83.38 922 LEU A N 1
ATOM 7061 C CA . LEU A 1 922 ? 36.171 23.844 -21.706 1.00 83.38 922 LEU A CA 1
ATOM 7062 C C . LEU A 1 922 ? 37.284 23.874 -22.768 1.00 83.38 922 LEU A C 1
ATOM 7064 O O . LEU A 1 922 ? 37.042 24.341 -23.887 1.00 83.38 922 LEU A O 1
ATOM 7068 N N . PRO A 1 923 ? 38.516 23.438 -22.432 1.00 71.38 923 PRO A N 1
ATOM 7069 C CA . PRO A 1 923 ? 39.678 23.628 -23.290 1.00 71.38 923 PRO A CA 1
ATOM 7070 C C . PRO A 1 923 ? 39.501 22.936 -24.643 1.00 71.38 923 PRO A C 1
ATOM 7072 O O . PRO A 1 923 ? 38.853 21.892 -24.773 1.00 71.38 923 PRO A O 1
ATOM 7075 N N . ASP A 1 924 ? 40.044 23.559 -25.679 1.00 64.44 924 ASP A N 1
ATOM 7076 C CA . ASP A 1 924 ? 40.070 23.022 -27.034 1.00 64.44 924 ASP A CA 1
ATOM 7077 C C . ASP A 1 924 ? 41.382 22.249 -27.213 1.00 64.44 924 ASP A C 1
ATOM 7079 O O . ASP A 1 924 ? 42.454 22.849 -27.179 1.00 64.44 924 ASP A O 1
ATOM 7083 N N . GLU A 1 925 ? 41.313 20.917 -27.314 1.00 55.00 925 GLU A N 1
ATOM 7084 C CA . GLU A 1 925 ? 42.513 20.061 -27.377 1.00 55.00 925 GLU A CA 1
ATOM 7085 C C . GLU A 1 925 ? 43.332 20.296 -28.664 1.00 55.00 925 GLU A C 1
ATOM 7087 O O . GLU A 1 925 ? 44.528 20.012 -28.678 1.00 55.00 925 GLU A O 1
ATOM 7092 N N . ASP A 1 926 ? 42.722 20.894 -29.697 1.00 51.56 926 ASP A N 1
ATOM 7093 C CA . ASP A 1 926 ? 43.335 21.172 -31.005 1.00 51.56 926 ASP A CA 1
ATOM 7094 C C . ASP A 1 926 ? 43.728 22.651 -31.222 1.00 51.56 926 ASP A C 1
ATOM 7096 O O . ASP A 1 926 ? 44.286 23.008 -32.266 1.00 51.56 926 ASP A O 1
ATOM 7100 N N . ALA A 1 927 ? 43.474 23.547 -30.260 1.00 51.09 927 ALA A N 1
ATOM 7101 C CA . ALA A 1 927 ? 43.804 24.962 -30.417 1.00 51.09 927 ALA A CA 1
ATOM 7102 C C . ALA A 1 927 ? 45.247 25.257 -29.974 1.00 51.09 927 ALA A C 1
ATOM 7104 O O . ALA A 1 927 ? 45.565 25.300 -28.786 1.00 51.09 927 ALA A O 1
ATOM 7105 N N . GLY A 1 928 ? 46.129 25.545 -30.937 1.00 49.91 928 GLY A N 1
ATOM 7106 C CA . GLY A 1 928 ? 47.392 26.237 -30.654 1.00 49.91 928 GLY A CA 1
ATOM 7107 C C . GLY A 1 928 ? 47.157 27.596 -29.961 1.00 49.91 928 GLY A C 1
ATOM 7108 O O . GLY A 1 928 ? 46.034 28.109 -29.977 1.00 49.91 928 GLY A O 1
ATOM 7109 N N . PRO A 1 929 ? 48.190 28.215 -29.357 1.00 44.38 929 PRO A N 1
ATOM 7110 C CA . PRO A 1 929 ? 48.033 29.466 -28.614 1.00 44.38 929 PRO A CA 1
ATOM 7111 C C . PRO A 1 929 ? 47.413 30.557 -29.500 1.00 44.38 929 PRO A C 1
ATOM 7113 O O . PRO A 1 929 ? 47.999 30.978 -30.499 1.00 44.38 929 PRO A O 1
ATOM 7116 N N . ARG A 1 930 ? 46.209 31.020 -29.141 1.00 50.53 930 ARG A N 1
ATOM 7117 C CA . ARG A 1 930 ? 45.536 32.130 -29.826 1.00 50.53 930 ARG A CA 1
ATOM 7118 C C . ARG A 1 930 ? 46.210 33.440 -29.418 1.00 50.53 930 ARG A C 1
ATOM 7120 O O . ARG A 1 930 ? 46.014 33.934 -28.312 1.00 50.53 930 ARG A O 1
ATOM 7127 N N . HIS A 1 931 ? 47.019 34.008 -30.308 1.00 46.41 931 HIS A N 1
ATOM 7128 C CA . HIS A 1 931 ? 47.545 35.359 -30.138 1.00 46.41 931 HIS A CA 1
ATOM 7129 C C . HIS A 1 931 ? 46.431 36.383 -30.401 1.00 46.41 931 HIS A C 1
ATOM 7131 O O . HIS A 1 931 ? 46.010 36.565 -31.541 1.00 46.41 931 HIS A O 1
ATOM 7137 N N . HIS A 1 932 ? 45.969 37.065 -29.353 1.00 50.12 932 HIS A N 1
ATOM 7138 C CA . HIS A 1 932 ? 45.200 38.301 -29.492 1.00 50.12 932 HIS A CA 1
ATOM 7139 C C . HIS A 1 932 ? 46.124 39.403 -30.028 1.00 50.12 932 HIS A C 1
ATOM 7141 O O . HIS A 1 932 ? 46.977 39.919 -29.309 1.00 50.12 932 HIS A O 1
ATOM 7147 N N . THR A 1 933 ? 45.984 39.766 -31.301 1.00 55.09 933 THR A N 1
ATOM 7148 C CA . THR A 1 933 ? 46.624 40.954 -31.882 1.00 55.09 933 THR A CA 1
ATOM 7149 C C . THR A 1 933 ? 45.723 42.176 -31.703 1.00 55.09 933 THR A C 1
ATOM 7151 O O . THR A 1 933 ? 45.193 42.720 -32.665 1.00 55.09 933 THR A O 1
ATOM 7154 N N . ASP A 1 934 ? 45.559 42.637 -30.461 1.00 54.53 934 ASP A N 1
ATOM 7155 C CA . ASP A 1 934 ? 44.788 43.859 -30.159 1.00 54.53 934 ASP A CA 1
ATOM 7156 C C . ASP A 1 934 ? 45.608 45.156 -30.323 1.00 54.53 934 ASP A C 1
ATOM 7158 O O . ASP A 1 934 ? 45.129 46.255 -30.047 1.00 54.53 934 ASP A O 1
ATOM 7162 N N . GLY A 1 935 ? 46.845 45.056 -30.819 1.00 62.19 935 GLY A N 1
ATOM 7163 C CA . GLY A 1 935 ? 47.691 46.202 -31.129 1.00 62.19 935 GLY A CA 1
ATOM 7164 C C . GLY A 1 935 ? 48.464 46.005 -32.427 1.00 62.19 935 GLY A C 1
ATOM 7165 O O . GLY A 1 935 ? 49.159 45.007 -32.599 1.00 62.19 935 GLY A O 1
ATOM 7166 N N . ALA A 1 936 ? 48.376 46.991 -33.318 1.00 66.81 936 ALA A N 1
ATOM 7167 C CA . ALA A 1 936 ? 49.322 47.179 -34.409 1.00 66.81 936 ALA A CA 1
ATOM 7168 C C . ALA A 1 936 ? 50.150 48.428 -34.096 1.00 66.81 936 ALA A C 1
ATOM 7170 O O . ALA A 1 936 ? 49.586 49.490 -33.827 1.00 66.81 936 ALA A O 1
ATOM 7171 N N . TYR A 1 937 ? 51.477 48.314 -34.119 1.00 68.50 937 TYR A N 1
ATOM 7172 C CA . TYR A 1 937 ? 52.360 49.475 -34.124 1.00 68.50 937 TYR A CA 1
ATOM 7173 C C . TYR A 1 937 ? 52.865 49.685 -35.551 1.00 68.50 937 TYR A C 1
ATOM 7175 O O . TYR A 1 937 ? 53.196 48.731 -36.252 1.00 68.50 937 TYR A O 1
ATOM 7183 N N . LEU A 1 938 ? 52.876 50.936 -36.005 1.00 68.94 938 LEU A N 1
ATOM 7184 C CA . LEU A 1 938 ? 53.473 51.291 -37.287 1.00 68.94 938 LEU A CA 1
ATOM 7185 C C . LEU A 1 938 ? 54.992 51.298 -37.118 1.00 68.94 938 LEU A C 1
ATOM 7187 O O . LEU A 1 938 ? 55.538 52.171 -36.442 1.00 68.94 938 LEU A O 1
ATOM 7191 N N . GLU A 1 939 ? 55.664 50.327 -37.725 1.00 75.12 939 GLU A N 1
ATOM 7192 C CA . GLU A 1 939 ? 57.114 50.340 -37.880 1.00 75.12 939 GLU A CA 1
ATOM 7193 C C . GLU A 1 939 ? 57.460 51.079 -39.176 1.00 75.12 939 GLU A C 1
ATOM 7195 O O . GLU A 1 939 ? 57.132 50.629 -40.273 1.00 75.12 939 GLU A O 1
ATOM 7200 N N . TRP A 1 940 ? 58.074 52.256 -39.053 1.00 73.88 940 TRP A N 1
ATOM 7201 C CA . TRP A 1 940 ? 58.544 53.015 -40.209 1.00 73.88 940 TRP A CA 1
ATOM 7202 C C . TRP A 1 940 ? 59.870 52.426 -40.692 1.00 73.88 940 TRP A C 1
ATOM 7204 O O . TRP A 1 940 ? 60.909 52.624 -40.063 1.00 73.88 940 TRP A O 1
ATOM 7214 N N . CYS A 1 941 ? 59.836 51.703 -41.810 1.00 79.00 941 CYS A N 1
ATOM 7215 C CA . CYS A 1 941 ? 61.035 51.234 -42.504 1.00 79.00 941 CYS A CA 1
ATOM 7216 C C . CYS A 1 941 ? 61.560 52.317 -43.472 1.00 79.00 941 CYS A C 1
ATOM 7218 O O . CYS A 1 941 ? 60.762 53.112 -43.972 1.00 79.00 941 CYS A O 1
ATOM 7220 N N . PRO A 1 942 ? 62.879 52.382 -43.745 1.00 73.69 942 PRO A N 1
ATOM 7221 C CA . PRO A 1 942 ? 63.423 53.300 -44.746 1.00 73.69 942 PRO A CA 1
ATOM 7222 C C . PRO A 1 942 ? 62.871 52.995 -46.147 1.00 73.69 942 PRO A C 1
ATOM 7224 O O . PRO A 1 942 ? 62.668 51.833 -46.500 1.00 73.69 942 PRO A O 1
ATOM 7227 N N . ASP A 1 943 ? 62.629 54.054 -46.923 1.00 69.75 943 ASP A N 1
ATOM 7228 C CA . ASP A 1 943 ? 62.128 53.970 -48.298 1.00 69.75 943 ASP A CA 1
ATOM 7229 C C . ASP A 1 943 ? 63.173 53.326 -49.231 1.00 69.75 943 ASP A C 1
ATOM 7231 O O . ASP A 1 943 ? 64.378 53.406 -48.974 1.00 69.75 943 ASP A O 1
ATOM 7235 N N . PHE A 1 944 ? 62.722 52.675 -50.306 1.00 64.81 944 PHE A N 1
ATOM 7236 C CA . PHE A 1 944 ? 63.621 52.014 -51.261 1.00 64.81 944 PHE A CA 1
ATOM 7237 C C . PHE A 1 944 ? 64.499 53.044 -51.997 1.00 64.81 944 PHE A C 1
ATOM 7239 O O . PHE A 1 944 ? 63.982 53.965 -52.628 1.00 64.81 944 PHE A O 1
ATOM 7246 N N . ASP A 1 945 ? 65.821 52.857 -51.958 1.00 61.41 945 ASP A N 1
ATOM 7247 C CA . ASP A 1 945 ? 66.773 53.572 -52.820 1.00 61.41 945 ASP A CA 1
ATOM 7248 C C . ASP A 1 945 ? 66.668 52.971 -54.240 1.00 61.41 945 ASP A C 1
ATOM 7250 O O . ASP A 1 945 ? 66.870 51.763 -54.405 1.00 61.41 945 ASP A O 1
ATOM 7254 N N . PHE A 1 946 ? 66.263 53.774 -55.233 1.00 54.03 946 PHE A N 1
ATOM 7255 C CA . PHE A 1 946 ? 66.047 53.345 -56.629 1.00 54.03 946 PHE A CA 1
ATOM 7256 C C . PHE A 1 946 ? 67.341 53.234 -57.438 1.00 54.03 946 PHE A C 1
ATOM 7258 O O . PHE A 1 946 ? 68.160 54.180 -57.380 1.00 54.03 946 PHE A O 1
#